Protein 6KUA (pdb70)

Foldseek 3Di:
DQQEEEEAAAQWQLADPPPHVNYLYPFSVQLVVVVLVVVVVCVVVLAAYEYEFEPPVRRQHDDVVSVVCVVCVVPPRYYYWYDHALASPPPTCVVVVSVVSNHQEYEYAYDDLQTSVLNNLVVSLVVRHAYEYELSRHHYSDPVSSVVSLVCCVPVSVHHYHD/DPQEEEEAAAQFQQVAVSVVLVVVVVVVVVVCVVPLAAYEYEFECCDPPDRRRAHDDPVSVVCVVCVVPPRYYYWYDHALASPPPTCVVVVSVVRRHQEYEYAYDDLQTSVLNNLVVSLVSRHAYEYELSGHHYPDDVSSVVSLVCCCPPSVHHHHPDD/DAQEEEEAAAQACQADPPPHVHYVLVQLVVVVVVVVVVCVVVLRAYEYEHEDCAHDDPVRVVCVVCVPPPRYYYWYDHALASPPPTCVVVVCVVVVHQAYEYAYDDLQTSSLNNLVVSLVVRHAYEYELSRHHHPPPVSSVVSLVCCVPVSVHHYD/DAQEEEEAAAQACVQDPPCLQPCVVQQVVVVVVVVVVCVVVLRAYEYEHEDVAHDDPVNVVCVVCVPPPRYYYWYDHALASPPPTCVVVVCVVVVHQEYEYAYDDLQTSVQNNLVVSLVVRHAYEYDLSRHHGPPVVSSVVSVCCCVPPSVHHD/DPLEEEEAAAQWCLVVCVSCQLVVVVLVVVVVCVVVLAAYEYEWEDVCDPPDRRGAHDDVVSVVCVVCVVPPRYYYWYDHALASVPPTCVVVVSVVVNHQEYEYAYDDLQTSVLNNLVVSLVVRHAYEYELSRHHYPDPVSSVVSLVCCVPPSVHHYHDDD/DLQEEEEAAAQFQCCEPDVRLYDFSVQLVVVVVVVVVVCVVVLAAYEYEHEDVPRRQHDDPVNVVCVVCVPPPRYYYWYDHALASPPPTCVVVVSVVSNHQEYEYAYDDLQTSVQNNLVVSLVVRHAYEYELSRHHGSDVVSSVVRLVCCVPPSVHHYHD/DAAEEEEAEAQACVPDPPPFAPCVVVLVVVVVVVVVVCVVVLRAYEYEHEPVQHDDVVNVVCVVCVPPPRYYYWYDHALASPPPTCVVVVCVVVVHQEYEYAYDDLQTSVQNNLVVSLVSRHAYEYELSRHHTSPVVSSVVSLVCCVPPSVHHHHPPD/DAQEEEEAAAQFQLADPPPHVNYQYPQQVQLVVVVVVVVVVCVVVLRAYEYEWADVPRRRAHDDVVNVVCVVCVPPPRYYYWYDHALASPPPTCVVVVCVVVVHQAYEYAYDDLQTSVLNNLVVSLVVRHAYEYELSRHHGSPVVSSVVSLCCCVPPSVHHHHD

Secondary structure (DSSP, 8-state):
--SEEEEEE--BHHHHSTT-TT--HHHHHTTHHHHHHHHHHHHHTT-EEEEEEE---TTSBPHHHHHHHHHHTTSTTEEEEEESSSSTTTTSSHHHHHHHTT--EEEEEEE-TTTHHHHHHHHHHHTT-EEE--GGGEE-S-HHHHHHHHHHHHHTT--B---/--SEEEEEE--BTTT--TGGGHHHHHHHHHHHHTTT-EEEEEEE---TTSGGGSBPHHHHHHHHHHTTSTTEEEEEESSSSTTTTSSHHHHHHHTT--EEEEEEE-TTTHHHHHHHHHHHTT-EEE--GGGEE-SSHHHHHHHHHHHHHTS--B--S--/---EEEEEE--BHHHHSTT-TT---GGGHHHHHHHHHHHHHTT-EEEEEEE---B-HHHHHHHHHHTTSTTEEEEEESSSSTTTTSSHHHHHHHTT--EEEEEEE-TTTHHHHHHHHHHHTT-EEE--GGGEE-S-HHHHHHHHHHHHHTS--B--/---EEEEEE--BHHHHS----GGGGGGHHHHHHHHHHHHHTT-EEEEEEE---B-HHHHHHHHHHTTSTTEEEEEESSSSTTTTSSHHHHHHHTT--EEEEEEE-TTTHHHHHHHHHHHTT-EEE--GGGEE-S-HHHHHHHHHHHHHTS--B-/--SEEEEEE--BTTT---TTTTHHHHHHHHHHHHHTT-EEEEEEE----TTSGGGSBPHHHHHHHHHHTTSTTEEEEEESSSSTTTTSSHHHHHHHTT--EEEEEEE-IIIIIHHHHHHHHHTT-EEE--GGGEE-S-HHHHHHHHHHHHHTT--B--S--/--SEEEEEE--BHHHHS-----HHHHTTHHHHHHHHHHHHHTT-EEEEEEE---TTSBPHHHHHHHHHHTTSTTEEEEEESSSSTTTTSSHHHHHHHTT--EEEEEEE-TTTHHHHHHHHHHHTT-EEE--GGGEE-S-HHHHHHHHHHHHHTS--B---/---EEEEEE--BHHHH---TTGGGGGGHHHHHHHHHHHHHTT-EEEEEEE---B-HHHHHHHHHHTTSTTEEEEEESSSSTTTTSSHHHHHHHTT--EEEEEEE-TTTHHHHHHHHHHHTT-EEE--GGGEE-S-HHHHHHHHHHHHHTS--B--S--/---EEEEEES-BHHHHSTT-TT---HHHHTTHHHHHHHHHHHHHTT-EEEEEEE---GGGSBPHHHHHHHHHHTTSTTEEEEEESSSSTTTTSSHHHHHHHTT--EEEEEEE-TTTHHHHHHHHHHHTT-EEE--GGGEE-S-HHHHHHHHHHHHHTS--B---

B-factor: mean 31.93, std 12.81, range [12.5, 116.97]

Solvent-accessible surface area: 54686 Å² total; per-residue (Å²): 154,108,93,25,0,0,0,0,0,1,0,2,98,22,45,0,7,105,124,10,152,139,51,8,15,149,50,0,44,88,10,25,94,46,0,29,59,44,0,72,48,1,33,171,138,98,9,36,0,0,0,0,4,19,91,162,132,15,125,116,21,40,34,90,0,7,136,32,32,102,104,10,108,104,51,112,4,12,26,87,12,77,0,44,45,52,4,0,18,41,21,10,29,0,24,9,28,0,36,92,75,74,6,62,43,0,20,0,0,0,1,10,0,6,26,6,0,0,1,0,0,7,22,0,52,10,36,48,10,124,10,20,0,12,17,116,0,3,5,9,132,36,109,138,0,27,106,29,0,16,46,8,0,124,103,15,7,69,7,109,23,122,168,195,111,91,31,0,0,0,0,0,1,0,0,130,82,102,34,113,14,107,125,11,26,95,31,0,27,55,34,0,70,48,1,44,178,139,107,26,30,0,0,0,0,0,22,84,39,126,90,144,60,64,10,30,95,16,50,34,118,0,8,156,26,32,108,106,5,110,105,64,107,2,14,25,73,12,70,1,57,46,55,6,0,19,39,21,11,29,0,24,12,32,0,65,92,77,71,15,70,48,0,16,0,0,0,6,27,0,7,27,8,0,0,1,0,0,8,20,0,54,10,38,54,18,137,11,10,0,2,20,67,0,3,4,10,154,58,126,146,0,40,102,20,0,25,47,9,0,129,118,14,7,65,10,107,26,47,134,149,119,212,80,92,56,0,0,0,1,0,1,0,13,107,60,54,1,6,115,120,13,156,142,67,76,5,25,72,12,13,80,50,0,27,56,49,0,70,49,0,38,172,130,138,33,40,0,0,0,0,12,32,107,203,170,20,39,36,100,0,10,158,34,32,89,106,9,108,100,64,119,10,13,29,90,11,76,0,41,48,56,6,0,19,40,20,12,30,0,25,12,34,0,36,96,77,78,11,52,34,0,14,0,0,0,5,30,0,7,46,4,0,0,1,0,0,7,22,0,52,10,37,52,10,132,2,11,0,3,36,117,0,3,6,6,167,67,105,73,0,21,103,15,0,25,49,9,0,133,115,14,6,57,11,83,42,114,205,94,93,52,0,0,0,1,0,1,0,11,94,107,65,0,10,119,152,72,1,65,32,0,59,121,12,28,89,50,0,27,55,53,0,71,46,0,39,171,131,145,32,38,0,0,0,0,12,37,104,194,142,18,42,30,110,0,12,152,32,32,96,104,8,102,101,63,123,11,12,30,86,11,71,1,30,44,58,6,0,19,37,21,11,28,0,27,8,31,0,56,96,76,80,16,59,39,0,14,0,0,0,0,2,0,6,33,4,0,0,1,0,0,8,22,0,54,10,36,55,14,144,6,25,0,22,50,125,0,3,7,6,155,64,103,128,0,23,94,9,0,24,44,8,0,123,111,13,7,58,7,124,77,127,99,102,10,0,0,0,0,0,0,0,0,112,78,89,3,106,106,12,89,130,11,22,92,28,0,28,56,41,0,73,43,1,36,169,114,135,25,38,0,0,0,0,0,5,52,105,26,99,66,141,66,72,12,32,97,12,52,36,110,0,8,132,26,28,90,93,10,106,102,62,120,8,12,29,76,11,68,0,46,45,54,6,0,18,38,21,11,27,0,24,14,35,0,40,98,79,73,12,68,56,0,17,0,0,0,6,21,0,5,27,6,0,0,2,0,0,7,21,0,53,11,35,47,10,139,10,26,0,10,20,60,0,3,4,10,154,41,132,124,0,41,99,21,0,26,44,10,0,116,109,14,7,69,6,107,24,83,62,69,121,148,95,83,29,0,0,0,1,0,0,0,2,85,82,68,0,5,124,128,100,9,14,146,49,0,44,104,10,27,87,48,0,28,56,48,0,72,46,1,33,171,134,100,7,35,0,0,1,0,2,17,68,198,129,22,89,87,19,38,31,105,0,11,159,33,31,100,109,6,102,101,53,116,5,12,30,76,12,71,0,39,41,55,6,0,19,40,21,11,30,0,24,10,29,0,37,92,73,71,4,61,48,0,19,0,0,0,0,6,0,8,29,4,0,0,2,0,0,8,21,0,51,10,36,48,10,131,9,16,0,13,14,101,0,3,7,6,119,59,104,105,0,25,82,23,0,13,45,9,0,125,106,15,7,68,8,102,21,114,156,208,81,96,58,0,0,0,0,0,0,0,5,137,106,65,0,12,164,98,50,0,56,27,0,54,125,13,27,92,30,0,28,54,34,0,71,46,0,41,170,135,146,32,40,0,0,0,0,18,20,115,186,159,14,41,34,105,0,10,160,31,24,88,103,10,100,99,64,121,9,12,30,90,13,78,0,32,46,56,6,0,19,38,21,11,26,0,26,11,31,0,55,97,79,82,12,60,28,0,17,0,0,0,1,10,0,6,29,9,0,0,1,0,0,7,21,0,54,9,37,56,15,131,5,19,0,5,13,64,0,3,8,1,141,62,99,141,0,29,109,8,0,16,41,8,0,122,116,14,7,62,8,113,18,99,126,153,74,210,86,93,54,0,0,0,0,0,1,0,6,89,31,44,0,5,105,125,9,144,128,42,4,19,122,52,0,41,115,13,27,89,50,0,25,58,50,0,72,50,0,38,171,131,140,35,36,0,0,0,0,2,27,87,185,140,94,8,65,109,21,39,34,107,0,9,159,23,31,87,108,9,107,101,64,118,10,12,30,77,13,68,3,43,48,56,7,0,19,39,20,10,29,0,25,12,32,0,57,100,74,76,15,56,37,0,14,0,0,0,1,15,0,5,32,9,0,0,1,0,0,7,20,0,53,10,41,60,17,146,8,8,0,6,16,96,0,3,5,4,116,56,111,77,0,24,100,18,0,24,46,8,0,115,110,16,7,66,7,100,22,100,146

Radius of gyration: 43.65 Å; Cα contacts (8 Å, |Δi|>4): 2834; chains: 8; bounding box: 116×114×94 Å

CATH classification: 3.40.50.850

Nearest PDB structures (foldseek):
  6kua-assembly2_F  TM=1.006E+00  e=4.773E-37  Staphylococcus aureus
  6kua-assembly1_A  TM=1.004E+00  e=2.449E-33  Staphylococcus aureus
  6kua-assembly2_H  TM=9.954E-01  e=3.326E-32  Staphylococcus aureus
  6kua-assembly2_G  TM=9.859E-01  e=3.715E-31  Staphylococcus aureus
  6kua-assembly2_E  TM=9.691E-01  e=1.897E-30  Staphylococcus aureus

Structure (mmCIF, N/CA/C/O backbone):
data_6KUA
#
_entry.id   6KUA
#
_cell.length_a   89.019
_cell.length_b   89.019
_cell.length_c   210.694
_cell.angle_alpha   90.000
_cell.angle_beta   90.000
_cell.angle_gamma   90.000
#
_symmetry.space_group_name_H-M   'P 41'
#
loop_
_entity.id
_entity.type
_entity.pdbx_description
1 polymer 'Cysteine hydrolase'
2 non-polymer 'ZINC ION'
3 water water
#
loop_
_atom_site.group_PDB
_atom_site.id
_atom_site.type_symbol
_atom_site.label_atom_id
_atom_site.label_alt_id
_atom_site.label_comp_id
_atom_site.label_asym_id
_atom_site.label_entity_id
_atom_site.label_seq_id
_atom_site.pdbx_PDB_ins_code
_atom_site.Cartn_x
_atom_site.Cartn_y
_atom_site.Cartn_z
_atom_site.occupancy
_atom_site.B_iso_or_equiv
_atom_site.auth_seq_id
_atom_site.auth_comp_id
_atom_site.auth_asym_id
_atom_site.auth_atom_id
_atom_site.pdbx_PDB_model_num
ATOM 1 N N . MET A 1 1 ? -37.64411 64.84667 32.63979 1.000 53.37620 1 MET A N 1
ATOM 2 C CA . MET A 1 1 ? -37.49420 63.40034 32.75215 1.000 48.73041 1 MET A CA 1
ATOM 3 C C . MET A 1 1 ? -36.27795 62.91913 31.96689 1.000 44.73747 1 MET A C 1
ATOM 4 O O . MET A 1 1 ? -35.76518 63.63508 31.10160 1.000 51.09366 1 MET A O 1
ATOM 9 N N . THR A 1 2 ? -35.81128 61.70565 32.27920 1.000 50.38351 2 THR A N 1
ATOM 10 C CA . THR A 1 2 ? -34.60849 61.13041 31.67698 1.000 45.93579 2 THR A CA 1
ATOM 11 C C . THR A 1 2 ? -34.91165 60.01836 30.68360 1.000 43.74686 2 THR A C 1
ATOM 12 O O . THR A 1 2 ? -34.04504 59.66501 29.87664 1.000 45.54977 2 THR A O 1
ATOM 16 N N . HIS A 1 3 ? -36.11326 59.46566 30.73133 1.000 34.35107 3 HIS A N 1
ATOM 17 C CA . HIS A 1 3 ? -36.54378 58.37816 29.86855 1.000 30.19713 3 HIS A CA 1
ATOM 18 C C . HIS A 1 3 ? -37.54863 58.89178 28.84613 1.000 23.77293 3 HIS A C 1
ATOM 19 O O . HIS A 1 3 ? -38.58529 58.27253 28.62111 1.000 20.10109 3 HIS A O 1
ATOM 26 N N . ARG A 1 4 ? -37.26568 60.05990 28.25929 1.000 20.51762 4 ARG A N 1
ATOM 27 C CA . ARG A 1 4 ? -38.20549 60.76143 27.39791 1.000 24.45055 4 ARG A CA 1
ATOM 28 C C . ARG A 1 4 ? -37.55960 61.07209 26.05100 1.000 26.40925 4 ARG A C 1
ATOM 29 O O . ARG A 1 4 ? -36.33911 61.21011 25.93719 1.000 24.13454 4 ARG A O 1
ATOM 37 N N . ALA A 1 5 ? -38.39305 61.16232 25.01978 1.000 22.50102 5 ALA A N 1
ATOM 38 C CA . ALA A 1 5 ? -37.91902 61.51454 23.69173 1.000 18.97366 5 ALA A CA 1
ATOM 39 C C . ALA A 1 5 ? -38.93210 62.44633 23.05797 1.000 21.41760 5 ALA A C 1
ATOM 40 O O . ALA A 1 5 ? -40.12833 62.39664 23.36511 1.000 18.08992 5 ALA A O 1
ATOM 42 N N . LEU A 1 6 ? -38.42794 63.32711 22.20636 1.000 17.67555 6 LEU A N 1
ATOM 43 C CA . LEU A 1 6 ? -39.25684 64.25262 21.46177 1.000 19.07755 6 LEU A CA 1
ATOM 44 C C . LEU A 1 6 ? -39.39189 63.73342 20.03792 1.000 18.98301 6 LEU A C 1
ATOM 45 O O . LEU A 1 6 ? -38.38784 63.41784 19.39191 1.000 21.61988 6 LEU A O 1
ATOM 50 N N . LEU A 1 7 ? -40.62077 63.62681 19.55501 1.000 21.49884 7 LEU A N 1
ATOM 51 C CA . LEU A 1 7 ? -40.88124 63.21782 18.17793 1.000 20.72649 7 LEU A CA 1
ATOM 52 C C . LEU A 1 7 ? -41.40654 64.42529 17.41639 1.000 17.50144 7 LEU A C 1
ATOM 53 O O . LEU A 1 7 ? -42.48432 64.93985 17.74069 1.000 18.57662 7 LEU A O 1
ATOM 58 N N . VAL A 1 8 ? -40.65181 64.86794 16.41229 1.000 19.46714 8 VAL A N 1
ATOM 59 C CA . VAL A 1 8 ? -41.02423 66.01070 15.57820 1.000 23.05662 8 VAL A CA 1
ATOM 60 C C . VAL A 1 8 ? -41.51159 65.46604 14.24393 1.000 21.17255 8 VAL A C 1
ATOM 61 O O . VAL A 1 8 ? -40.71318 65.01082 13.41675 1.000 20.54699 8 VAL A O 1
ATOM 65 N N . VAL A 1 9 ? -42.82318 65.51538 14.03423 1.000 22.66297 9 VAL A N 1
ATOM 66 C CA . VAL A 1 9 ? -43.47159 64.83019 12.91787 1.000 22.31864 9 VAL A CA 1
ATOM 67 C C . VAL A 1 9 ? -43.69535 65.80664 11.76535 1.000 26.16693 9 VAL A C 1
ATOM 68 O O . VAL A 1 9 ? -44.40043 66.81451 11.91419 1.000 24.61340 9 VAL A O 1
ATOM 72 N N . ASP A 1 10 ? -43.06067 65.50358 10.62678 1.000 23.95746 10 ASP A N 1
ATOM 73 C CA . ASP A 1 10 ? -43.35380 66.09372 9.31135 1.000 34.20769 10 ASP A CA 1
ATOM 74 C C . ASP A 1 10 ? -43.38396 67.62132 9.30769 1.000 33.55368 10 ASP A C 1
ATOM 75 O O . ASP A 1 10 ? -44.24061 68.24281 8.66926 1.000 32.11403 10 ASP A O 1
ATOM 80 N N . TYR A 1 11 ? -42.41656 68.24349 9.97936 1.000 32.29123 11 TYR A N 1
ATOM 81 C CA . TYR A 1 11 ? -42.36245 69.70610 10.01597 1.000 30.08671 11 TYR A CA 1
ATOM 82 C C . TYR A 1 11 ? -41.51461 70.24677 8.86261 1.000 33.64632 11 TYR A C 1
ATOM 83 O O . TYR A 1 11 ? -40.50301 70.91823 9.05269 1.000 33.81627 11 TYR A O 1
ATOM 92 N N . SER A 1 12 ? -41.95712 69.94249 7.64883 1.000 37.09116 12 SER A N 1
ATOM 93 C CA . SER A 1 12 ? -41.21703 70.24518 6.43411 1.000 42.32839 12 SER A CA 1
ATOM 94 C C . SER A 1 12 ? -41.79751 71.45631 5.71618 1.000 43.18222 12 SER A C 1
ATOM 95 O O . SER A 1 12 ? -42.95379 71.84101 5.92083 1.000 39.86019 12 SER A O 1
ATOM 98 N N . TYR A 1 13 ? -40.96390 72.04056 4.84866 1.000 41.53462 13 TYR A N 1
ATOM 99 C CA . TYR A 1 13 ? -41.37663 73.17935 4.03084 1.000 47.66026 13 TYR A CA 1
ATOM 100 C C . TYR A 1 13 ? -42.65140 72.87426 3.24040 1.000 49.45364 13 TYR A C 1
ATOM 101 O O . TYR A 1 13 ? -43.56588 73.70465 3.17878 1.000 48.77262 13 TYR A O 1
ATOM 110 N N . ASP A 1 14 ? -42.74137 71.67870 2.64832 1.000 51.52244 14 ASP A N 1
ATOM 111 C CA . ASP A 1 14 ? -43.89766 71.34375 1.81775 1.000 52.69456 14 ASP A CA 1
ATOM 112 C C . ASP A 1 14 ? -45.19673 71.32666 2.61306 1.000 54.39060 14 ASP A C 1
ATOM 113 O O . ASP A 1 14 ? -46.26318 71.59740 2.04937 1.000 55.95754 14 ASP A O 1
ATOM 118 N N . PHE A 1 15 ? -45.13637 71.00966 3.91412 1.000 48.71506 15 PHE A N 1
ATOM 119 C CA . PHE A 1 15 ? -46.33427 70.97717 4.74314 1.000 48.96318 15 PHE A CA 1
ATOM 120 C C . PHE A 1 15 ? -46.61800 72.29577 5.44590 1.000 48.23931 15 PHE A C 1
ATOM 121 O O . PHE A 1 15 ? -47.77112 72.53976 5.81724 1.000 50.80223 15 PHE A O 1
ATOM 129 N N . ILE A 1 16 ? -45.60873 73.13856 5.65952 1.000 44.91277 16 ILE A N 1
ATOM 130 C CA . ILE A 1 16 ? -45.73203 74.29891 6.53482 1.000 44.77408 16 ILE A CA 1
ATOM 131 C C . ILE A 1 16 ? -45.78043 75.60751 5.75176 1.000 51.76743 16 ILE A C 1
ATOM 132 O O . ILE A 1 16 ? -46.51074 76.52984 6.12768 1.000 49.18535 16 ILE A O 1
ATOM 137 N N . ALA A 1 17 ? -45.01370 75.70955 4.66677 1.000 51.48747 17 ALA A N 1
ATOM 138 C CA . ALA A 1 17 ? -44.82176 76.98224 3.98262 1.000 57.23396 17 ALA A CA 1
ATOM 139 C C . ALA A 1 17 ? -46.01959 77.33063 3.10551 1.000 60.43471 17 ALA A C 1
ATOM 140 O O . ALA A 1 17 ? -46.69147 76.45176 2.56045 1.000 57.88328 17 ALA A O 1
ATOM 142 N N . ASP A 1 18 ? -46.26879 78.63949 2.96221 1.000 65.39979 18 ASP A N 1
ATOM 143 C CA . ASP A 1 18 ? -47.39337 79.11423 2.15256 1.000 66.24795 18 ASP A CA 1
ATOM 144 C C . ASP A 1 18 ? -47.30224 78.61884 0.71221 1.000 63.11355 18 ASP A C 1
ATOM 145 O O . ASP A 1 18 ? -48.30953 78.20882 0.12198 1.000 65.44211 18 ASP A O 1
ATOM 150 N N . ASP A 1 19 ? -46.10860 78.65645 0.12208 1.000 63.01794 19 ASP A N 1
ATOM 151 C CA . ASP A 1 19 ? -45.90680 78.09653 -1.20821 1.000 73.26772 19 ASP A CA 1
ATOM 152 C C . ASP A 1 19 ? -45.49312 76.63109 -1.16275 1.000 70.90746 19 ASP A C 1
ATOM 153 O O . ASP A 1 19 ? -44.78554 76.15720 -2.06357 1.000 71.95517 19 ASP A O 1
ATOM 158 N N . GLY A 1 20 ? -45.91949 75.90357 -0.12917 1.000 71.25097 20 GLY A N 1
ATOM 159 C CA . GLY A 1 20 ? -45.66869 74.47843 -0.07007 1.000 67.29839 20 GLY A CA 1
ATOM 160 C C . GLY A 1 20 ? -46.71844 73.68846 -0.82927 1.000 68.54590 20 GLY A C 1
ATOM 161 O O . GLY A 1 20 ? -47.86917 74.10437 -0.96510 1.000 71.07776 20 GLY A O 1
ATOM 162 N N . LEU A 1 21 ? -46.30141 72.52385 -1.32924 1.000 66.25408 21 LEU A N 1
ATOM 163 C CA . LEU A 1 21 ? -47.16078 71.68699 -2.15963 1.000 69.27983 21 LEU A CA 1
ATOM 164 C C . LEU A 1 21 ? -48.44586 71.32112 -1.41949 1.000 72.15266 21 LEU A C 1
ATOM 165 O O . LEU A 1 21 ? -49.52864 71.80872 -1.76419 1.000 74.59153 21 LEU A O 1
ATOM 170 N N . LEU A 1 22 ? -48.33956 70.48787 -0.39102 1.000 67.13590 22 LEU A N 1
ATOM 171 C CA . LEU A 1 22 ? -49.48465 70.09673 0.42520 1.000 67.47842 22 LEU A CA 1
ATOM 172 C C . LEU A 1 22 ? -49.40733 70.82033 1.76689 1.000 67.96179 22 LEU A C 1
ATOM 173 O O . LEU A 1 22 ? -49.14720 70.21636 2.81387 1.000 64.71481 22 LEU A O 1
ATOM 178 N N . THR A 1 23 ? -49.65625 72.13025 1.73552 1.000 67.95091 23 THR A N 1
ATOM 179 C CA . THR A 1 23 ? -49.30116 72.97658 2.86804 1.000 66.11702 23 THR A CA 1
ATOM 180 C C . THR A 1 23 ? -50.38659 72.98361 3.94675 1.000 65.13294 23 THR A C 1
ATOM 181 O O . THR A 1 23 ? -51.52620 72.55684 3.74067 1.000 70.18208 23 THR A O 1
ATOM 185 N N . CYS A 1 24 ? -49.99420 73.48175 5.12300 1.000 64.20345 24 CYS A N 1
ATOM 186 C CA . CYS A 1 24 ? -50.89343 73.75978 6.23370 1.000 64.88060 24 CYS A CA 1
ATOM 187 C C . CYS A 1 24 ? -50.97272 75.24103 6.56194 1.000 67.19871 24 CYS A C 1
ATOM 188 O O . CYS A 1 24 ? -51.67139 75.60833 7.51248 1.000 65.94109 24 CYS A O 1
ATOM 191 N N . GLY A 1 25 ? -50.25846 76.09049 5.83005 1.000 64.15104 25 GLY A N 1
ATOM 192 C CA . GLY A 1 25 ? -50.32561 77.52609 5.99198 1.000 62.74231 25 GLY A CA 1
ATOM 193 C C . GLY A 1 25 ? -50.09528 77.97503 7.42136 1.000 60.85982 25 GLY A C 1
ATOM 194 O O . GLY A 1 25 ? -49.37293 77.33978 8.20649 1.000 57.26970 25 GLY A O 1
ATOM 195 N N . LYS A 1 26 ? -50.76007 79.08215 7.77287 1.000 60.13188 26 LYS A N 1
ATOM 196 C CA . LYS A 1 26 ? -50.50076 79.80130 9.02170 1.000 57.47204 26 LYS A CA 1
ATOM 197 C C . LYS A 1 26 ? -50.47725 78.92155 10.26923 1.000 58.28459 26 LYS A C 1
ATOM 198 O O . LYS A 1 26 ? -49.57138 79.10838 11.09863 1.000 56.42966 26 LYS A O 1
ATOM 204 N N . PRO A 1 27 ? -51.41581 77.98104 10.48808 1.000 60.37346 27 PRO A N 1
ATOM 205 C CA . PRO A 1 27 ? -51.38923 77.23464 11.76510 1.000 50.49681 27 PRO A CA 1
ATOM 206 C C . PRO A 1 27 ? -50.09543 76.47091 12.00364 1.000 43.71024 27 PRO A C 1
ATOM 207 O O . PRO A 1 27 ? -49.51231 76.59250 13.08797 1.000 43.10373 27 PRO A O 1
ATOM 211 N N . GLY A 1 28 ? -49.61514 75.70302 11.01806 1.000 43.40558 28 GLY A N 1
ATOM 212 C CA . GLY A 1 28 ? -48.33832 75.02255 11.17812 1.000 40.43503 28 GLY A CA 1
ATOM 213 C C . GLY A 1 28 ? -47.17150 75.97235 11.39115 1.000 41.22114 28 GLY A C 1
ATOM 214 O O . GLY A 1 28 ? -46.18192 75.61469 12.03711 1.000 31.75062 28 GLY A O 1
ATOM 215 N N . GLN A 1 29 ? -47.26284 77.18603 10.83792 1.000 42.31642 29 GLN A N 1
ATOM 216 C CA . GLN A 1 29 ? -46.24205 78.20013 11.06558 1.000 38.44073 29 GLN A CA 1
ATOM 217 C C . GLN A 1 29 ? -46.32589 78.76736 12.47540 1.000 41.95905 29 GLN A C 1
ATOM 218 O O . GLN A 1 29 ? -45.30759 79.19406 13.03061 1.000 46.23793 29 GLN A O 1
ATOM 224 N N . ASN A 1 30 ? -47.51813 78.77533 13.07379 1.000 39.39741 30 ASN A N 1
ATOM 225 C CA . ASN A 1 30 ? -47.68170 79.33844 14.40972 1.000 43.79331 30 ASN A CA 1
ATOM 226 C C . ASN A 1 30 ? -47.13765 78.44394 15.51757 1.000 38.66993 30 ASN A C 1
ATOM 227 O O . ASN A 1 30 ? -47.10775 78.87959 16.66881 1.000 41.34327 30 ASN A O 1
ATOM 232 N N . ILE A 1 31 ? -46.71798 77.21275 15.21633 1.000 35.34082 31 ILE A N 1
ATOM 233 C CA . ILE A 1 31 ? -46.15105 76.34010 16.24138 1.000 38.44391 31 ILE A CA 1
ATOM 234 C C . ILE A 1 31 ? -44.62597 76.30315 16.19194 1.000 33.39505 31 ILE A C 1
ATOM 235 O O . ILE A 1 31 ? -43.99754 75.66757 17.05349 1.000 32.87217 31 ILE A O 1
ATOM 240 N N . GLU A 1 32 ? -44.01897 76.98572 15.21512 1.000 32.41567 32 GLU A N 1
ATOM 241 C CA . GLU A 1 32 ? -42.57166 76.97399 15.02161 1.000 34.10553 32 GLU A CA 1
ATOM 242 C C . GLU A 1 32 ? -41.82367 77.35622 16.29801 1.000 36.52932 32 GLU A C 1
ATOM 243 O O . GLU A 1 32 ? -40.89079 76.66216 16.72379 1.000 35.72882 32 GLU A O 1
ATOM 249 N N . ASP A 1 33 ? -42.23081 78.45083 16.93703 1.000 35.45252 33 ASP A N 1
ATOM 250 C CA . ASP A 1 33 ? -41.51839 78.90322 18.12762 1.000 36.24051 33 ASP A CA 1
ATOM 251 C C . ASP A 1 33 ? -41.60430 77.87407 19.25001 1.000 36.95813 33 ASP A C 1
ATOM 252 O O . ASP A 1 33 ? -40.63139 77.66910 19.98446 1.000 32.82060 33 ASP A O 1
ATOM 257 N N . PHE A 1 34 ? -42.75921 77.21470 19.39853 1.000 32.23656 34 PHE A N 1
ATOM 258 C CA . PHE A 1 34 ? -42.91334 76.23403 20.47006 1.000 30.80954 34 PHE A CA 1
ATOM 259 C C . PHE A 1 34 ? -42.07454 74.98592 20.21032 1.000 26.56992 34 PHE A C 1
ATOM 260 O O . PHE A 1 34 ? -41.48609 74.41835 21.13715 1.000 27.87218 34 PHE A O 1
ATOM 268 N N . ILE A 1 35 ? -42.01508 74.54059 18.96254 1.000 28.74046 35 ILE A N 1
ATOM 269 C CA . ILE A 1 35 ? -41.21949 73.36140 18.63612 1.000 30.08377 35 ILE A CA 1
ATOM 270 C C . ILE A 1 35 ? -39.73543 73.63258 18.87545 1.000 31.26114 35 ILE A C 1
ATOM 271 O O . ILE A 1 35 ? -39.02726 72.80485 19.46752 1.000 29.31128 35 ILE A O 1
ATOM 276 N N . VAL A 1 36 ? -39.25039 74.80199 18.43421 1.000 32.88056 36 VAL A N 1
ATOM 277 C CA . VAL A 1 36 ? -37.85688 75.19216 18.64799 1.000 30.82274 36 VAL A CA 1
ATOM 278 C C . VAL A 1 36 ? -37.52189 75.14812 20.12913 1.000 31.83809 36 VAL A C 1
ATOM 279 O O . VAL A 1 36 ? -36.46287 74.64991 20.53352 1.000 31.86345 36 VAL A O 1
ATOM 283 N N . SER A 1 37 ? -38.43222 75.62936 20.96948 1.000 30.63844 37 SER A N 1
ATOM 284 C CA . SER A 1 37 ? -38.16230 75.59310 22.39234 1.000 28.64728 37 SER A CA 1
ATOM 285 C C . SER A 1 37 ? -38.29444 74.19170 22.98303 1.000 33.00057 37 SER A C 1
ATOM 286 O O . SER A 1 37 ? -37.67690 73.91679 24.01658 1.000 28.01727 37 SER A O 1
ATOM 289 N N . ARG A 1 38 ? -39.06690 73.29176 22.36801 1.000 30.55792 38 ARG A N 1
ATOM 290 C CA . ARG A 1 38 ? -39.07937 71.92258 22.88438 1.000 32.07022 38 ARG A CA 1
ATOM 291 C C . ARG A 1 38 ? -37.77654 71.21508 22.54253 1.000 25.78777 38 ARG A C 1
ATOM 292 O O . ARG A 1 38 ? -37.24097 70.45500 23.35695 1.000 30.61959 38 ARG A O 1
ATOM 300 N N . ILE A 1 39 ? -37.25218 71.46472 21.34295 1.000 28.01317 39 ILE A N 1
ATOM 301 C CA . ILE A 1 39 ? -35.98327 70.87040 20.93293 1.000 28.57766 39 ILE A CA 1
ATOM 302 C C . ILE A 1 39 ? -34.86951 71.32253 21.86791 1.000 30.42338 39 ILE A C 1
ATOM 303 O O . ILE A 1 39 ? -34.06527 70.51281 22.34459 1.000 30.84755 39 ILE A O 1
ATOM 308 N N . ASN A 1 40 ? -34.82535 72.62271 22.16882 1.000 33.39737 40 ASN A N 1
ATOM 309 C CA . ASN A 1 40 ? -33.80019 73.13002 23.07374 1.000 31.15461 40 ASN A CA 1
ATOM 310 C C . ASN A 1 40 ? -33.94725 72.52748 24.45977 1.000 33.29060 40 ASN A C 1
ATOM 311 O O . ASN A 1 40 ? -32.94676 72.21734 25.11553 1.000 33.68657 40 ASN A O 1
ATOM 316 N N . ASP A 1 41 ? -35.18588 72.34998 24.92434 1.000 31.82712 41 ASP A N 1
ATOM 317 C CA . ASP A 1 41 ? -35.40384 71.72854 26.22834 1.000 32.47919 41 ASP A CA 1
ATOM 318 C C . ASP A 1 41 ? -34.79164 70.33235 26.28150 1.000 28.74448 41 ASP A C 1
ATOM 319 O O . ASP A 1 41 ? -33.98354 70.02262 27.16151 1.000 28.61223 41 ASP A O 1
ATOM 324 N N . PHE A 1 42 ? -35.18329 69.46907 25.34601 1.000 28.99192 42 PHE A N 1
ATOM 325 C CA . PHE A 1 42 ? -34.63722 68.11586 25.30230 1.000 27.40528 42 PHE A CA 1
ATOM 326 C C . PHE A 1 42 ? -33.12604 68.12972 25.11934 1.000 26.79670 42 PHE A C 1
ATOM 327 O O . PHE A 1 42 ? -32.41361 67.35834 25.76527 1.000 27.47857 42 PHE A O 1
ATOM 335 N N . ASN A 1 43 ? -32.62283 68.98758 24.22577 1.000 28.02201 43 ASN A N 1
ATOM 336 C CA . ASN A 1 43 ? -31.18910 69.03353 23.95854 1.000 27.44388 43 ASN A CA 1
ATOM 337 C C . ASN A 1 43 ? -30.41224 69.42419 25.20790 1.000 34.07020 43 ASN A C 1
ATOM 338 O O . ASN A 1 43 ? -29.36959 68.82961 25.50975 1.000 30.25891 43 ASN A O 1
ATOM 343 N N . TYR A 1 44 ? -30.93413 70.39267 25.96747 1.000 31.76066 44 TYR A N 1
ATOM 344 C CA . TYR A 1 44 ? -30.31911 70.79029 27.23087 1.000 29.72042 44 TYR A CA 1
ATOM 345 C C . TYR A 1 44 ? -29.96026 69.58334 28.08437 1.000 35.56808 44 TYR A C 1
ATOM 346 O O . TYR A 1 44 ? -28.84506 69.48900 28.61094 1.000 34.20587 44 TYR A O 1
ATOM 355 N N . TYR A 1 45 ? -30.89448 68.64659 28.23360 1.000 31.76206 45 TYR A N 1
ATOM 356 C CA . TYR A 1 45 ? -30.66581 67.46026 29.05149 1.000 33.07630 45 TYR A CA 1
ATOM 357 C C . TYR A 1 45 ? -30.03716 66.32784 28.26496 1.000 28.61005 45 TYR A C 1
ATOM 358 O O . TYR A 1 45 ? -29.87696 65.23220 28.81002 1.000 29.02553 45 TYR A O 1
ATOM 367 N N . GLN A 1 46 ? -29.69205 66.57355 27.00170 1.000 31.05106 46 GLN A N 1
ATOM 368 C CA . GLN A 1 46 ? -29.22627 65.54638 26.07591 1.000 34.67789 46 GLN A CA 1
ATOM 369 C C . GLN A 1 46 ? -30.23420 64.40589 25.95433 1.000 32.21544 46 GLN A C 1
ATOM 370 O O . GLN A 1 46 ? -29.85847 63.25406 25.75333 1.000 30.56037 46 GLN A O 1
ATOM 376 N N . ASP A 1 47 ? -31.52207 64.72082 26.09968 1.000 31.30143 47 ASP A N 1
ATOM 377 C CA . ASP A 1 47 ? -32.57615 63.78357 25.74833 1.000 26.98043 47 ASP A CA 1
ATOM 378 C C . ASP A 1 47 ? -32.64542 63.61265 24.23257 1.000 23.80394 47 ASP A C 1
ATOM 379 O O . ASP A 1 47 ? -32.13974 64.42704 23.45847 1.000 25.42026 47 ASP A O 1
ATOM 384 N N . HIS A 1 48 ? -33.28097 62.53418 23.80282 1.000 25.26107 48 HIS A N 1
ATOM 385 C CA . HIS A 1 48 ? -33.23873 62.16647 22.40242 1.000 22.18130 48 HIS A CA 1
ATOM 386 C C . HIS A 1 48 ? -34.35108 62.84939 21.62580 1.000 22.24609 48 HIS A C 1
ATOM 387 O O . HIS A 1 48 ? -35.47521 62.97967 22.11087 1.000 22.85038 48 HIS A O 1
ATOM 394 N N . ILE A 1 49 ? -34.01920 63.29756 20.41733 1.000 24.21688 49 ILE A N 1
ATOM 395 C CA . ILE A 1 49 ? -34.94218 64.00423 19.54003 1.000 19.68530 49 ILE A CA 1
ATOM 396 C C . ILE A 1 49 ? -34.94044 63.29593 18.19582 1.000 21.84735 49 ILE A C 1
ATOM 397 O O . ILE A 1 49 ? -33.87853 63.10447 17.59162 1.000 23.36793 49 ILE A O 1
ATOM 402 N N . PHE A 1 50 ? -36.12915 62.92869 17.72142 1.000 22.19574 50 PHE A N 1
ATOM 403 C CA . PHE A 1 50 ? -36.29807 62.21606 16.46094 1.000 19.67190 50 PHE A CA 1
ATOM 404 C C . PHE A 1 50 ? -37.08752 63.10998 15.51918 1.000 23.80204 50 PHE A C 1
ATOM 405 O O . PHE A 1 50 ? -38.20646 63.52351 15.84561 1.000 22.88055 50 PHE A O 1
ATOM 413 N N . PHE A 1 51 ? -36.48935 63.43757 14.37065 1.000 21.97580 51 PHE A N 1
ATOM 414 C CA . PHE A 1 51 ? -37.18311 64.13723 13.30030 1.000 23.15135 51 PHE A CA 1
ATOM 415 C C . PHE A 1 51 ? -37.69103 63.09499 12.30882 1.000 25.94736 51 PHE A C 1
ATOM 416 O O . PHE A 1 51 ? -36.89361 62.36968 11.70221 1.000 25.86008 51 PHE A O 1
ATOM 424 N N . LEU A 1 52 ? -39.01484 62.98634 12.19211 1.000 23.90434 52 LEU A N 1
ATOM 425 C CA . LEU A 1 52 ? -39.66901 61.95856 11.39037 1.000 25.21746 52 LEU A CA 1
ATOM 426 C C . LEU A 1 52 ? -40.27392 62.60809 10.15489 1.000 28.48102 52 LEU A C 1
ATOM 427 O O . LEU A 1 52 ? -41.08978 63.52713 10.27558 1.000 26.98746 52 LEU A O 1
ATOM 432 N N . MET A 1 53 ? -39.88903 62.12012 8.97174 1.000 28.95307 53 MET A N 1
ATOM 433 C CA . MET A 1 53 ? -40.18057 62.82378 7.72651 1.000 31.69156 53 MET A CA 1
ATOM 434 C C . MET A 1 53 ? -40.66454 61.88550 6.63065 1.000 29.48963 53 MET A C 1
ATOM 435 O O . MET A 1 53 ? -39.98781 60.91257 6.29424 1.000 25.17484 53 MET A O 1
ATOM 440 N N . ASP A 1 54 ? -41.83093 62.20152 6.07882 1.000 30.93651 54 ASP A N 1
ATOM 441 C CA . ASP A 1 54 ? -42.34979 61.53631 4.89236 1.000 36.86649 54 ASP A CA 1
ATOM 442 C C . ASP A 1 54 ? -41.28060 61.42180 3.81327 1.000 40.15213 54 ASP A C 1
ATOM 443 O O . ASP A 1 54 ? -40.64083 62.40938 3.44036 1.000 34.79356 54 ASP A O 1
ATOM 448 N N . LEU A 1 55 ? -41.07143 60.19890 3.34307 1.000 42.41693 55 LEU A N 1
ATOM 449 C CA . LEU A 1 55 ? -40.20784 59.93696 2.20355 1.000 46.64628 55 LEU A CA 1
ATOM 450 C C . LEU A 1 55 ? -41.07117 59.90504 0.95310 1.000 53.36035 55 LEU A C 1
ATOM 451 O O . LEU A 1 55 ? -42.14030 59.29000 0.95536 1.000 59.39430 55 LEU A O 1
ATOM 456 N N . HIS A 1 56 ? -40.62526 60.58116 -0.09958 1.000 56.40564 56 HIS A N 1
ATOM 457 C CA . HIS A 1 56 ? -41.30078 60.47849 -1.39302 1.000 55.99659 56 HIS A CA 1
ATOM 458 C C . HIS A 1 56 ? -40.33884 60.68293 -2.55789 1.000 58.62782 56 HIS A C 1
ATOM 459 O O . HIS A 1 56 ? -40.26268 59.84363 -3.45659 1.000 59.02326 56 HIS A O 1
ATOM 466 N N . SER A 1 78 ? -35.57813 69.72544 -1.50851 1.000 71.46411 78 SER A N 1
ATOM 467 C CA . SER A 1 78 ? -36.08791 71.09371 -1.53959 1.000 69.60709 78 SER A CA 1
ATOM 468 C C . SER A 1 78 ? -37.27507 71.24772 -0.58810 1.000 68.93197 78 SER A C 1
ATOM 469 O O . SER A 1 78 ? -37.17040 71.88353 0.46717 1.000 65.82197 78 SER A O 1
ATOM 472 N N . GLY A 1 79 ? -38.40830 70.65275 -0.97066 1.000 65.09967 79 GLY A N 1
ATOM 473 C CA . GLY A 1 79 ? -39.60749 70.73875 -0.15908 1.000 60.45210 79 GLY A CA 1
ATOM 474 C C . GLY A 1 79 ? -39.61476 69.84302 1.06038 1.000 59.71670 79 GLY A C 1
ATOM 475 O O . GLY A 1 79 ? -40.38673 70.09571 1.99034 1.000 53.71369 79 GLY A O 1
ATOM 476 N N . ARG A 1 80 ? -38.77877 68.80473 1.08267 1.000 58.67122 80 ARG A N 1
ATOM 477 C CA . ARG A 1 80 ? -38.71002 67.89097 2.21700 1.000 56.55296 80 ARG A CA 1
ATOM 478 C C . ARG A 1 80 ? -37.66672 68.31009 3.25178 1.000 57.47293 80 ARG A C 1
ATOM 479 O O . ARG A 1 80 ? -37.32285 67.50890 4.13027 1.000 56.07573 80 ARG A O 1
ATOM 487 N N . GLU A 1 81 ? -37.16404 69.54132 3.17127 1.000 56.22821 81 GLU A N 1
ATOM 488 C CA . GLU A 1 81 ? -36.30269 70.08414 4.20969 1.000 50.49216 81 GLU A CA 1
ATOM 489 C C . GLU A 1 81 ? -37.13954 70.59130 5.37786 1.000 46.69680 81 GLU A C 1
ATOM 490 O O . GLU A 1 81 ? -38.27938 71.03158 5.20644 1.000 48.56857 81 GLU A O 1
ATOM 496 N N . LEU A 1 82 ? -36.55478 70.54896 6.57079 1.000 39.87925 82 LEU A N 1
ATOM 497 C CA . LEU A 1 82 ? -37.26025 71.03738 7.74739 1.000 43.20694 82 LEU A CA 1
ATOM 498 C C . LEU A 1 82 ? -37.53630 72.53359 7.62116 1.000 40.41888 82 LEU A C 1
ATOM 499 O O . LEU A 1 82 ? -36.76784 73.28682 7.02289 1.000 40.77374 82 LEU A O 1
ATOM 504 N N . TYR A 1 83 ? -38.64918 72.96139 8.19376 1.000 38.29505 83 TYR A N 1
ATOM 505 C CA . TYR A 1 83 ? -39.12622 74.31946 8.00073 1.000 39.03348 83 TYR A CA 1
ATOM 506 C C . TYR A 1 83 ? -38.45058 75.29801 8.95866 1.000 39.12775 83 TYR A C 1
ATOM 507 O O . TYR A 1 83 ? -38.36213 75.04199 10.16032 1.000 37.82759 83 TYR A O 1
ATOM 516 N N . GLY A 1 84 ? -37.97610 76.41809 8.41120 1.000 42.34351 84 GLY A N 1
ATOM 517 C CA . GLY A 1 84 ? -37.77435 77.64087 9.17839 1.000 41.23021 84 GLY A CA 1
ATOM 518 C C . GLY A 1 84 ? -36.74301 77.51421 10.27675 1.000 38.68600 84 GLY A C 1
ATOM 519 O O . GLY A 1 84 ? -35.66790 76.93332 10.09522 1.000 40.55824 84 GLY A O 1
ATOM 520 N N . LYS A 1 85 ? -37.07460 78.07628 11.44281 1.000 36.72148 85 LYS A N 1
ATOM 521 C CA . LYS A 1 85 ? -36.16892 78.01212 12.58667 1.000 36.40141 85 LYS A CA 1
ATOM 522 C C . LYS A 1 85 ? -35.92475 76.58060 13.05221 1.000 38.56977 85 LYS A C 1
ATOM 523 O O . LYS A 1 85 ? -34.85674 76.28604 13.60076 1.000 34.88470 85 LYS A O 1
ATOM 529 N N . VAL A 1 86 ? -36.89070 75.67941 12.86054 1.000 36.83861 86 VAL A N 1
ATOM 530 C CA . VAL A 1 86 ? -36.65722 74.28575 13.22699 1.000 34.88674 86 VAL A CA 1
ATOM 531 C C . VAL A 1 86 ? -35.57325 73.68965 12.33907 1.000 32.54948 86 VAL A C 1
ATOM 532 O O . VAL A 1 86 ? -34.63900 73.03975 12.81851 1.000 30.32112 86 VAL A O 1
ATOM 536 N N . GLY A 1 87 ? -35.66970 73.92693 11.03239 1.000 34.60880 87 GLY A N 1
ATOM 537 C CA . GLY A 1 87 ? -34.63421 73.45965 10.12167 1.000 36.86484 87 GLY A CA 1
ATOM 538 C C . GLY A 1 87 ? -33.27947 74.08918 10.38908 1.000 39.39201 87 GLY A C 1
ATOM 539 O O . GLY A 1 87 ? -32.24394 73.42806 10.26384 1.000 38.69814 87 GLY A O 1
ATOM 540 N N . LYS A 1 88 ? -33.26926 75.37244 10.76664 1.000 35.97603 88 LYS A N 1
ATOM 541 C CA . LYS A 1 88 ? -32.02096 76.03919 11.13175 1.000 40.46567 88 LYS A CA 1
ATOM 542 C C . LYS A 1 88 ? -31.38662 75.37988 12.34668 1.000 42.40539 88 LYS A C 1
ATOM 543 O O . LYS A 1 88 ? -30.19232 75.05187 12.33942 1.000 42.07493 88 LYS A O 1
ATOM 549 N N . LEU A 1 89 ? -32.17294 75.20273 13.41654 1.000 39.00326 89 LEU A N 1
ATOM 550 C CA . LEU A 1 89 ? -31.65931 74.55908 14.61937 1.000 33.77063 89 LEU A CA 1
ATOM 551 C C . LEU A 1 89 ? -31.12946 73.16669 14.30451 1.000 37.37861 89 LEU A C 1
ATOM 552 O O . LEU A 1 89 ? -30.06863 72.77176 14.80500 1.000 40.70111 89 LEU A O 1
ATOM 557 N N . TYR A 1 90 ? -31.83172 72.42498 13.44229 1.000 31.90503 90 TYR A N 1
ATOM 558 C CA . TYR A 1 90 ? -31.42274 71.05752 13.14222 1.000 35.44837 90 TYR A CA 1
ATOM 559 C C . TYR A 1 90 ? -30.03410 71.02051 12.51614 1.000 37.29809 90 TYR A C 1
ATOM 560 O O . TYR A 1 90 ? -29.22416 70.14888 12.84938 1.000 36.85959 90 TYR A O 1
ATOM 569 N N . GLU A 1 91 ? -29.73564 71.96736 11.61488 1.000 38.76171 91 GLU A N 1
ATOM 570 C CA . GLU A 1 91 ? -28.41250 72.01198 10.99146 1.000 40.82323 91 GLU A CA 1
ATOM 571 C C . GLU A 1 91 ? -27.29357 72.10785 12.02436 1.000 38.55388 91 GLU A C 1
ATOM 572 O O . GLU A 1 91 ? -26.21618 71.53881 11.82026 1.000 44.21216 91 GLU A O 1
ATOM 578 N N . THR A 1 92 ? -27.52396 72.79713 13.13880 1.000 39.73287 92 THR A N 1
ATOM 579 C CA . THR A 1 92 ? -26.48127 72.96673 14.14539 1.000 37.53457 92 THR A CA 1
ATOM 580 C C . THR A 1 92 ? -26.40380 71.83021 15.15962 1.000 40.33322 92 THR A C 1
ATOM 581 O O . THR A 1 92 ? -25.46276 71.81624 15.95991 1.000 41.11932 92 THR A O 1
ATOM 585 N N . ILE A 1 93 ? -27.35561 70.89291 15.18018 1.000 38.39671 93 ILE A N 1
ATOM 586 C CA . ILE A 1 93 ? -27.31393 69.79736 16.14445 1.000 35.91509 93 ILE A CA 1
ATOM 587 C C . ILE A 1 93 ? -27.34638 68.42266 15.48781 1.000 33.96482 93 ILE A C 1
ATOM 588 O O . ILE A 1 93 ? -27.25254 67.41241 16.19283 1.000 32.30440 93 ILE A O 1
ATOM 593 N N . LYS A 1 94 ? -27.42781 68.34766 14.16062 1.000 33.74569 94 LYS A N 1
ATOM 594 C CA . LYS A 1 94 ? -27.72155 67.07045 13.51425 1.000 37.33032 94 LYS A CA 1
ATOM 595 C C . LYS A 1 94 ? -26.62200 66.02279 13.68734 1.000 40.96036 94 LYS A C 1
ATOM 596 O O . LYS A 1 94 ? -26.91010 64.82775 13.55953 1.000 39.21334 94 LYS A O 1
ATOM 602 N N . ALA A 1 95 ? -25.38337 66.41933 13.99076 1.000 37.93804 95 ALA A N 1
ATOM 603 C CA . ALA A 1 95 ? -24.33690 65.42487 14.21830 1.000 36.85671 95 ALA A CA 1
ATOM 604 C C . ALA A 1 95 ? -24.32878 64.86368 15.63977 1.000 40.64821 95 ALA A C 1
ATOM 605 O O . ALA A 1 95 ? -23.58828 63.90890 15.90833 1.000 36.71496 95 ALA A O 1
ATOM 607 N N . GLN A 1 96 ? -25.12865 65.41639 16.54750 1.000 34.15757 96 GLN A N 1
ATOM 608 C CA . GLN A 1 96 ? -25.10462 64.97349 17.92801 1.000 35.26496 96 GLN A CA 1
ATOM 609 C C . GLN A 1 96 ? -25.71303 63.57848 18.07720 1.000 35.30979 96 GLN A C 1
ATOM 610 O O . GLN A 1 96 ? -26.62402 63.20003 17.33554 1.000 33.45331 96 GLN A O 1
ATOM 616 N N . PRO A 1 97 ? -25.23603 62.79941 19.05313 1.000 33.32501 97 PRO A N 1
ATOM 617 C CA . PRO A 1 97 ? -25.74388 61.43135 19.20628 1.000 37.72968 97 PRO A CA 1
ATOM 618 C C . PRO A 1 97 ? -27.17546 61.36406 19.72938 1.000 34.77265 97 PRO A C 1
ATOM 619 O O . PRO A 1 97 ? -27.80378 60.30787 19.60618 1.000 30.65586 97 PRO A O 1
ATOM 623 N N . ASN A 1 98 ? -27.70649 62.44448 20.30547 1.000 33.19905 98 ASN A N 1
ATOM 624 C CA . ASN A 1 98 ? -29.07934 62.47426 20.78565 1.000 29.08079 98 ASN A CA 1
ATOM 625 C C . ASN A 1 98 ? -30.06744 62.99491 19.74649 1.000 27.34360 98 ASN A C 1
ATOM 626 O O . ASN A 1 98 ? -31.20592 63.30010 20.10474 1.000 25.32442 98 ASN A O 1
ATOM 631 N N . VAL A 1 99 ? -29.66906 63.08583 18.47570 1.000 27.47264 99 VAL A N 1
ATOM 632 C CA . VAL A 1 99 ? -30.49345 63.64837 17.40935 1.000 26.38507 99 VAL A CA 1
ATOM 633 C C . VAL A 1 99 ? -30.57734 62.63333 16.27958 1.000 27.89963 99 VAL A C 1
ATOM 634 O O . VAL A 1 99 ? -29.54748 62.13948 15.80843 1.000 29.52068 99 VAL A O 1
ATOM 638 N N . HIS A 1 100 ? -31.79543 62.32696 15.84009 1.000 23.29296 100 HIS A N 1
ATOM 639 C CA . HIS A 1 100 ? -32.01579 61.28968 14.83802 1.000 23.73044 100 HIS A CA 1
ATOM 640 C C . HIS A 1 100 ? -32.98843 61.76850 13.77752 1.000 23.63651 100 HIS A C 1
ATOM 641 O O . HIS A 1 100 ? -33.93143 62.52076 14.05453 1.000 22.60456 100 HIS A O 1
ATOM 648 N N . PHE A 1 101 ? -32.75433 61.29166 12.56185 1.000 25.00408 101 PHE A N 1
ATOM 649 C CA . PHE A 1 101 ? -33.57729 61.61343 11.41176 1.000 26.44763 101 PHE A CA 1
ATOM 650 C C . PHE A 1 101 ? -34.01894 60.30237 10.79022 1.000 27.70809 101 PHE A C 1
ATOM 651 O O . PHE A 1 101 ? -33.18044 59.47169 10.43578 1.000 26.98312 101 PHE A O 1
ATOM 659 N N . ILE A 1 102 ? -35.32647 60.11362 10.67320 1.000 26.95449 102 ILE A N 1
ATOM 660 C CA . ILE A 1 102 ? -35.90377 58.83194 10.29837 1.000 26.60408 102 ILE A CA 1
ATOM 661 C C . ILE A 1 102 ? -36.86681 59.08894 9.14919 1.000 24.02834 102 ILE A C 1
ATOM 662 O O . ILE A 1 102 ? -37.76273 59.92963 9.27743 1.000 26.27478 102 ILE A O 1
ATOM 667 N N . ASP A 1 103 ? -36.65855 58.39988 8.01873 1.000 28.12299 103 ASP A N 1
ATOM 668 C CA . ASP A 1 103 ? -37.60922 58.41814 6.90866 1.000 28.41791 103 ASP A CA 1
ATOM 669 C C . ASP A 1 103 ? -38.74547 57.44307 7.17667 1.000 22.49586 103 ASP A C 1
ATOM 670 O O . ASP A 1 103 ? -38.51980 56.32079 7.63807 1.000 29.89163 103 ASP A O 1
ATOM 675 N N . LYS A 1 104 ? -39.96505 57.86573 6.87915 1.000 21.82118 104 LYS A N 1
ATOM 676 C CA . LYS A 1 104 ? -41.13741 57.02143 7.06126 1.000 24.30498 104 LYS A CA 1
ATOM 677 C C . LYS A 1 104 ? -41.93824 56.99260 5.76806 1.000 27.62835 104 LYS A C 1
ATOM 678 O O . LYS A 1 104 ? -41.86249 57.92098 4.96039 1.000 30.56014 104 LYS A O 1
ATOM 684 N N . THR A 1 105 ? -42.67500 55.89591 5.55780 1.000 22.90922 105 THR A N 1
ATOM 685 C CA . THR A 1 105 ? -43.42472 55.69360 4.32358 1.000 26.38677 105 THR A CA 1
ATOM 686 C C . THR A 1 105 ? -44.93331 55.83141 4.50346 1.000 29.19776 105 THR A C 1
ATOM 687 O O . THR A 1 105 ? -45.65196 55.90904 3.50260 1.000 25.48096 105 THR A O 1
ATOM 691 N N . ARG A 1 106 ? -45.43463 55.86273 5.73392 1.000 22.46880 106 ARG A N 1
ATOM 692 C CA . ARG A 1 106 ? -46.85003 56.10245 6.00653 1.000 22.20760 106 ARG A CA 1
ATOM 693 C C . ARG A 1 106 ? -46.97046 57.27531 6.97172 1.000 20.37763 106 ARG A C 1
ATOM 694 O O . ARG A 1 106 ? -45.96741 57.83558 7.42815 1.000 23.07280 106 ARG A O 1
ATOM 702 N N . TYR A 1 107 ? -48.21327 57.65356 7.28314 1.000 19.80337 107 TYR A N 1
ATOM 703 C CA . TYR A 1 107 ? -48.42902 58.70453 8.27661 1.000 20.63887 107 TYR A CA 1
ATOM 704 C C . TYR A 1 107 ? -47.81148 58.32802 9.62190 1.000 21.94347 107 TYR A C 1
ATOM 705 O O . TYR A 1 107 ? -47.20265 59.17163 10.29081 1.000 21.10612 107 TYR A O 1
ATOM 714 N N . ASP A 1 108 ? -47.98472 57.06730 10.04054 1.000 17.59545 108 ASP A N 1
ATOM 715 C CA . ASP A 1 108 ? -47.54643 56.59465 11.35155 1.000 17.38846 108 ASP A CA 1
ATOM 716 C C . ASP A 1 108 ? -46.02576 56.49612 11.38974 1.000 17.23863 108 ASP A C 1
ATOM 717 O O . ASP A 1 108 ? -45.42821 55.71152 10.65023 1.000 19.79009 108 ASP A O 1
ATOM 722 N N . SER A 1 109 ? -45.41050 57.25208 12.29742 1.000 20.47985 109 SER A N 1
ATOM 723 C CA . SER A 1 109 ? -43.95451 57.31244 12.40583 1.000 22.73797 109 SER A CA 1
ATOM 724 C C . SER A 1 109 ? -43.32630 55.97846 12.80430 1.000 22.34781 109 SER A C 1
ATOM 725 O O . SER A 1 109 ? -42.11562 55.79915 12.61480 1.000 19.73827 109 SER A O 1
ATOM 728 N N . PHE A 1 110 ? -44.10674 55.05147 13.36429 1.000 16.51353 110 PHE A N 1
ATOM 729 C CA . PHE A 1 110 ? -43.58640 53.75241 13.77342 1.000 19.04850 110 PHE A CA 1
ATOM 730 C C . PHE A 1 110 ? -43.70414 52.68449 12.68677 1.000 23.13380 110 PHE A C 1
ATOM 731 O O . PHE A 1 110 ? -43.06514 51.63338 12.80412 1.000 20.25072 110 PHE A O 1
ATOM 739 N N . PHE A 1 111 ? -44.50604 52.91512 11.64773 1.000 19.79369 111 PHE A N 1
ATOM 740 C CA . PHE A 1 111 ? -44.75479 51.86600 10.66504 1.000 22.17829 111 PHE A CA 1
ATOM 741 C C . PHE A 1 111 ? -43.56231 51.69988 9.73533 1.000 17.14125 111 PHE A C 1
ATOM 742 O O . PHE A 1 111 ? -43.10893 52.66282 9.11500 1.000 17.59548 111 PHE A O 1
ATOM 750 N N . GLY A 1 112 ? -43.04380 50.47882 9.65220 1.000 19.12590 112 GLY A N 1
ATOM 751 C CA . GLY A 1 112 ? -41.91500 50.19466 8.78140 1.000 21.45683 112 GLY A CA 1
ATOM 752 C C . GLY A 1 112 ? -40.63408 50.93688 9.11480 1.000 23.14837 112 GLY A C 1
ATOM 753 O O . GLY A 1 112 ? -39.74765 51.03403 8.26362 1.000 21.29837 112 GLY A O 1
ATOM 754 N N . THR A 1 113 ? -40.50400 51.46230 10.32912 1.000 20.03300 113 THR A N 1
ATOM 755 C CA . THR A 1 113 ? -39.31600 52.18227 10.75942 1.000 22.63258 113 THR A CA 1
ATOM 756 C C . THR A 1 113 ? -38.70740 51.50595 11.98251 1.000 20.68840 113 THR A C 1
ATOM 757 O O . THR A 1 113 ? -39.34786 50.66756 12.62372 1.000 19.81480 113 THR A O 1
ATOM 761 N N . PRO A 1 114 ? -37.46279 51.82620 12.31633 1.000 20.51728 114 PRO A N 1
ATOM 762 C CA . PRO A 1 114 ? -36.86987 51.27959 13.54187 1.000 21.16561 114 PRO A CA 1
ATOM 763 C C . PRO A 1 114 ? -37.13103 52.13695 14.78292 1.000 20.83223 114 PRO A C 1
ATOM 764 O O . PRO A 1 114 ? -36.41839 52.00385 15.78351 1.000 23.92993 114 PRO A O 1
ATOM 768 N N . LEU A 1 115 ? -38.13592 53.01504 14.73556 1.000 19.41566 115 LEU A N 1
ATOM 769 C CA . LEU A 1 115 ? -38.32336 53.98282 15.81881 1.000 19.39635 115 LEU A CA 1
ATOM 770 C C . LEU A 1 115 ? -38.50288 53.29080 17.16694 1.000 18.66596 115 LEU A C 1
ATOM 771 O O . LEU A 1 115 ? -37.83512 53.63600 18.14466 1.000 18.92014 115 LEU A O 1
ATOM 776 N N . ASP A 1 116 ? -39.39880 52.30654 17.24218 1.000 19.22855 116 ASP A N 1
ATOM 777 C CA . ASP A 1 116 ? -39.65008 51.64450 18.52032 1.000 19.63862 116 ASP A CA 1
ATOM 778 C C . ASP A 1 116 ? -38.37166 51.01686 19.06537 1.000 23.96579 116 ASP A C 1
ATOM 779 O O . ASP A 1 116 ? -38.03758 51.17827 20.25165 1.000 21.30649 116 ASP A O 1
ATOM 784 N N . SER A 1 117 ? -37.62550 50.31510 18.20663 1.000 20.38711 117 SER A N 1
ATOM 785 C CA . SER A 1 117 ? -36.40839 49.66526 18.68488 1.000 26.32944 117 SER A CA 1
ATOM 786 C C . SER A 1 117 ? -35.35573 50.68506 19.10971 1.000 23.49900 117 SER A C 1
ATOM 787 O O . SER A 1 117 ? -34.62201 50.44335 20.07549 1.000 26.01079 117 SER A O 1
ATOM 790 N N . LEU A 1 118 ? -35.28072 51.82516 18.41351 1.000 18.95699 118 LEU A N 1
ATOM 791 C CA . LEU A 1 118 ? -34.36482 52.88788 18.81336 1.000 21.47805 118 LEU A CA 1
ATOM 792 C C . LEU A 1 118 ? -34.71844 53.45311 20.18309 1.000 23.47106 118 LEU A C 1
ATOM 793 O O . LEU A 1 118 ? -33.82833 53.70871 21.00091 1.000 21.10105 118 LEU A O 1
ATOM 798 N N . LEU A 1 119 ? -36.00955 53.69140 20.43323 1.000 21.50345 119 LEU A N 1
ATOM 799 C CA . LEU A 1 119 ? -36.45017 54.16897 21.74034 1.000 21.42007 119 LEU A CA 1
ATOM 800 C C . LEU A 1 119 ? -36.15266 53.14957 22.83887 1.000 21.77532 119 LEU A C 1
ATOM 801 O O . LEU A 1 119 ? -35.67606 53.51390 23.92478 1.000 18.51736 119 LEU A O 1
ATOM 806 N N . ARG A 1 120 ? -36.43682 51.86766 22.57680 1.000 21.10622 120 ARG A N 1
ATOM 807 C CA . ARG A 1 120 ? -36.20568 50.82511 23.57774 1.000 23.39809 120 ARG A CA 1
ATOM 808 C C . ARG A 1 120 ? -34.72001 50.67562 23.90888 1.000 24.86247 120 ARG A C 1
ATOM 809 O O . ARG A 1 120 ? -34.36590 50.49155 25.07838 1.000 26.60646 120 ARG A O 1
ATOM 817 N N . GLU A 1 121 ? -33.84241 50.72602 22.88674 1.000 24.01338 121 GLU A N 1
ATOM 818 C CA . GLU A 1 121 ? -32.38813 50.68680 23.09386 1.000 22.77174 121 GLU A CA 1
ATOM 819 C C . GLU A 1 121 ? -31.94978 51.70353 24.14385 1.000 25.34509 121 GLU A C 1
ATOM 820 O O . GLU A 1 121 ? -30.99569 51.47106 24.88889 1.000 26.16743 121 GLU A O 1
ATOM 826 N N . ARG A 1 122 ? -32.60171 52.86199 24.17142 1.000 23.13928 122 ARG A N 1
ATOM 827 C CA . ARG A 1 122 ? -32.17812 54.00391 24.96658 1.000 24.06674 122 ARG A CA 1
ATOM 828 C C . ARG A 1 122 ? -32.98077 54.16681 26.24645 1.000 23.47914 122 ARG A C 1
ATOM 829 O O . ARG A 1 122 ? -32.92123 55.22947 26.86560 1.000 22.95384 122 ARG A O 1
ATOM 837 N N . SER A 1 123 ? -33.76303 53.15129 26.62335 1.000 24.98742 123 SER A N 1
ATOM 838 C CA . SER A 1 123 ? -34.53671 53.14747 27.86125 1.000 27.11602 123 SER A CA 1
ATOM 839 C C . SER A 1 123 ? -35.55300 54.28969 27.91421 1.000 26.16563 123 SER A C 1
ATOM 840 O O . SER A 1 123 ? -35.78609 54.87974 28.97543 1.000 22.94425 123 SER A O 1
ATOM 843 N N . ILE A 1 124 ? -36.15584 54.60501 26.76294 1.000 21.44903 124 ILE A N 1
ATOM 844 C CA . ILE A 1 124 ? -37.21959 55.60701 26.66597 1.000 22.76335 124 ILE A CA 1
ATOM 845 C C . ILE A 1 124 ? -38.56329 54.91962 26.82430 1.000 23.27761 124 ILE A C 1
ATOM 846 O O . ILE A 1 124 ? -38.88577 53.99897 26.06764 1.000 22.30982 124 ILE A O 1
ATOM 851 N N . ASN A 1 125 ? -39.37759 55.39181 27.76395 1.000 23.33270 125 ASN A N 1
ATOM 852 C CA . ASN A 1 125 ? -40.75506 54.91134 27.84559 1.000 24.08265 125 ASN A CA 1
ATOM 853 C C . ASN A 1 125 ? -41.74810 56.06465 27.80581 1.000 20.10289 125 ASN A C 1
ATOM 854 O O . ASN A 1 125 ? -42.90710 55.88747 28.17157 1.000 21.23206 125 ASN A O 1
ATOM 859 N N . GLN A 1 126 ? -41.32257 57.24088 27.36453 1.000 18.76478 126 GLN A N 1
ATOM 860 C CA . GLN A 1 126 ? -42.18808 58.41088 27.34948 1.000 20.13679 126 GLN A CA 1
ATOM 861 C C . GLN A 1 126 ? -41.86900 59.25058 26.11896 1.000 23.65663 126 GLN A C 1
ATOM 862 O O . GLN A 1 126 ? -40.69927 59.56122 25.87072 1.000 20.55958 126 GLN A O 1
ATOM 868 N N . VAL A 1 127 ? -42.88348 59.58158 25.31523 1.000 21.06531 127 VAL A N 1
ATOM 869 C CA . VAL A 1 127 ? -42.65337 60.38998 24.12341 1.000 18.31287 127 VAL A CA 1
ATOM 870 C C . VAL A 1 127 ? -43.49913 61.64867 24.20591 1.000 19.20055 127 VAL A C 1
ATOM 871 O O . VAL A 1 127 ? -44.63317 61.62781 24.69964 1.000 21.64570 127 VAL A O 1
ATOM 875 N N . GLU A 1 128 ? -42.92957 62.74755 23.73933 1.000 18.81481 128 GLU A N 1
ATOM 876 C CA . GLU A 1 128 ? -43.66615 63.97855 23.49331 1.000 20.38443 128 GLU A CA 1
ATOM 877 C C . GLU A 1 128 ? -43.75559 64.17552 21.98900 1.000 19.38637 128 GLU A C 1
ATOM 878 O O . GLU A 1 128 ? -42.74785 64.05995 21.28737 1.000 20.67995 128 GLU A O 1
ATOM 884 N N . ILE A 1 129 ? -44.95188 64.45106 21.48095 1.000 20.65997 129 ILE A N 1
ATOM 885 C CA . ILE A 1 129 ? -45.16448 64.48544 20.04133 1.000 19.60971 129 ILE A CA 1
ATOM 886 C C . ILE A 1 129 ? -45.58626 65.88043 19.61388 1.000 23.49383 129 ILE A C 1
ATOM 887 O O . ILE A 1 129 ? -46.60029 66.40372 20.08708 1.000 21.62863 129 ILE A O 1
ATOM 892 N N . VAL A 1 130 ? -44.84828 66.45154 18.66714 1.000 20.64602 130 VAL A N 1
ATOM 893 C CA . VAL A 1 130 ? -45.16717 67.75656 18.11629 1.000 20.50307 130 VAL A CA 1
ATOM 894 C C . VAL A 1 130 ? -45.11417 67.65045 16.60194 1.000 18.97535 130 VAL A C 1
ATOM 895 O O . VAL A 1 130 ? -44.51547 66.72812 16.03868 1.000 23.11025 130 VAL A O 1
ATOM 899 N N . GLY A 1 131 ? -45.74676 68.61193 15.93597 1.000 20.04915 131 GLY A N 1
ATOM 900 C CA . GLY A 1 131 ? -45.69590 68.61459 14.48412 1.000 20.72064 131 GLY A CA 1
ATOM 901 C C . GLY A 1 131 ? -47.06125 68.70419 13.84856 1.000 22.39790 131 GLY A C 1
ATOM 902 O O . GLY A 1 131 ? -47.99178 69.25793 14.44860 1.000 23.14955 131 GLY A O 1
ATOM 903 N N . VAL A 1 132 ? -47.19604 68.18288 12.62690 1.000 22.49822 132 VAL A N 1
ATOM 904 C CA . VAL A 1 132 ? -48.41818 68.31085 11.84099 1.000 25.25468 132 VAL A CA 1
ATOM 905 C C . VAL A 1 132 ? -48.66931 66.99640 11.11160 1.000 24.96878 132 VAL A C 1
ATOM 906 O O . VAL A 1 132 ? -47.75806 66.19220 10.93260 1.000 24.91225 132 VAL A O 1
ATOM 910 N N . CYS A 1 133 ? -49.92791 66.74332 10.72914 1.000 23.02081 133 CYS A N 1
ATOM 911 C CA . CYS A 1 133 ? -51.12941 67.39273 11.24023 1.000 24.43342 133 CYS A CA 1
ATOM 912 C C . CYS A 1 133 ? -51.64422 66.63744 12.44645 1.000 26.08778 133 CYS A C 1
ATOM 913 O O . CYS A 1 133 ? -51.43652 65.42731 12.54666 1.000 22.55793 133 CYS A O 1
ATOM 916 N N . THR A 1 134 ? -52.31895 67.36621 13.34235 1.000 22.84347 134 THR A N 1
ATOM 917 C CA . THR A 1 134 ? -52.81043 66.79306 14.59255 1.000 23.08209 134 THR A CA 1
ATOM 918 C C . THR A 1 134 ? -53.60494 65.51669 14.35479 1.000 21.37562 134 THR A C 1
ATOM 919 O O . THR A 1 134 ? -53.42773 64.52379 15.06171 1.000 19.40497 134 THR A O 1
ATOM 923 N N . ASP A 1 135 ? -54.50765 65.53537 13.37851 1.000 20.63136 135 ASP A N 1
ATOM 924 C CA . ASP A 1 135 ? -55.43607 64.43249 13.18454 1.000 22.60663 135 ASP A CA 1
ATOM 925 C C . ASP A 1 135 ? -55.01649 63.49966 12.05036 1.000 22.81976 135 ASP A C 1
ATOM 926 O O . ASP A 1 135 ? -55.83162 62.67905 11.61161 1.000 23.84335 135 ASP A O 1
ATOM 931 N N . ILE A 1 136 ? -53.77118 63.59357 11.56668 1.000 21.54027 136 ILE A N 1
ATOM 932 C CA . ILE A 1 136 ? -53.26547 62.61046 10.60338 1.000 21.01220 136 ILE A CA 1
ATOM 933 C C . ILE A 1 136 ? -51.96399 61.99725 11.13183 1.000 21.32981 136 ILE A C 1
ATOM 934 O O . ILE A 1 136 ? -51.99862 61.01527 11.87747 1.000 16.66527 136 ILE A O 1
ATOM 939 N N . CYS A 1 137 ? -50.80359 62.55203 10.74864 1.000 20.99797 137 CYS A N 1
ATOM 940 C CA . CYS A 1 137 ? -49.52636 61.92970 11.11457 1.000 19.73757 137 CYS A CA 1
ATOM 941 C C . CYS A 1 137 ? -49.30674 61.90511 12.62149 1.000 20.00339 137 CYS A C 1
ATOM 942 O O . CYS A 1 137 ? -48.79887 60.91522 13.16461 1.000 23.12704 137 CYS A O 1
ATOM 945 N N . VAL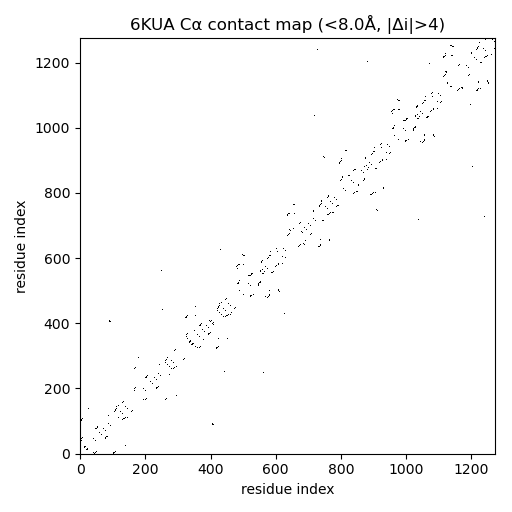 A 1 138 ? -49.64333 62.99434 13.30792 1.000 17.58711 138 VAL A N 1
ATOM 946 C CA . VAL A 1 138 ? -49.54242 63.01457 14.76320 1.000 15.44967 138 VAL A CA 1
ATOM 947 C C . VAL A 1 138 ? -50.45522 61.95390 15.37279 1.000 17.26809 138 VAL A C 1
ATOM 948 O O . VAL A 1 138 ? -50.04365 61.16863 16.23948 1.000 19.48023 138 VAL A O 1
ATOM 952 N N . LEU A 1 139 ? -51.71462 61.91640 14.92136 1.000 19.64388 139 LEU A N 1
ATOM 953 C CA . LEU A 1 139 ? -52.68780 60.96388 15.45608 1.000 18.39029 139 LEU A CA 1
ATOM 954 C C . LEU A 1 139 ? -52.23063 59.52613 15.23395 1.000 16.12414 139 LEU A C 1
ATOM 955 O O . LEU A 1 139 ? -52.22956 58.71003 16.16289 1.000 16.98143 139 LEU A O 1
ATOM 960 N N . HIS A 1 140 ? -51.85166 59.19471 13.99342 1.000 15.63364 140 HIS A N 1
ATOM 961 C CA . HIS A 1 140 ? -51.40352 57.83775 13.69556 1.000 17.41854 140 HIS A CA 1
ATOM 962 C C . HIS A 1 140 ? -50.15981 57.48094 14.50247 1.000 16.59492 140 HIS A C 1
ATOM 963 O O . HIS A 1 140 ? -50.02962 56.35052 14.98990 1.000 18.42007 140 HIS A O 1
ATOM 970 N N . THR A 1 141 ? -49.21826 58.42067 14.61965 1.000 15.98576 141 THR A N 1
ATOM 971 C CA . THR A 1 141 ? -48.04455 58.18836 15.45181 1.000 16.45411 141 THR A CA 1
ATOM 972 C C . THR A 1 141 ? -48.44335 57.98821 16.90756 1.000 14.75792 141 THR A C 1
ATOM 973 O O . THR A 1 141 ? -47.94928 57.06926 17.56496 1.000 16.17783 141 THR A O 1
ATOM 977 N N . ALA A 1 142 ? -49.36420 58.82139 17.41855 1.000 15.14135 142 ALA A N 1
ATOM 978 C CA . ALA A 1 142 ? -49.78344 58.71061 18.81882 1.000 16.69579 142 ALA A CA 1
ATOM 979 C C . ALA A 1 142 ? -50.45132 57.36873 19.10695 1.000 16.11827 142 ALA A C 1
ATOM 980 O O . ALA A 1 142 ? -50.23538 56.77699 20.17093 1.000 17.78983 142 ALA A O 1
ATOM 982 N N . ILE A 1 143 ? -51.24738 56.86250 18.15953 1.000 17.32182 143 ILE A N 1
ATOM 983 C CA . ILE A 1 143 ? -51.94209 55.59046 18.35313 1.000 17.66652 143 ILE A CA 1
ATOM 984 C C . ILE A 1 143 ? -50.95107 54.43713 18.44379 1.000 18.86571 143 ILE A C 1
ATOM 985 O O . ILE A 1 143 ? -51.08417 53.55830 19.30276 1.000 19.07430 143 ILE A O 1
ATOM 990 N N . SER A 1 144 ? -49.93187 54.42830 17.58158 1.000 18.79095 144 SER A N 1
ATOM 991 C CA . SER A 1 144 ? -48.90804 53.39249 17.68340 1.000 20.03608 144 SER A CA 1
ATOM 992 C C . SER A 1 144 ? -48.10737 53.51468 18.97731 1.000 19.44636 144 SER A C 1
ATOM 993 O O . SER A 1 144 ? -47.76830 52.49916 19.59302 1.000 17.92666 144 SER A O 1
ATOM 996 N N . ALA A 1 145 ? -47.74568 54.74398 19.36904 1.000 17.22515 145 ALA A N 1
ATOM 997 C CA . ALA A 1 145 ? -47.07467 54.94043 20.64596 1.000 16.90730 145 ALA A CA 1
ATOM 998 C C . ALA A 1 145 ? -47.91777 54.37067 21.77059 1.000 17.80566 145 ALA A C 1
ATOM 999 O O . ALA A 1 145 ? -47.40122 53.68731 22.66692 1.000 16.33221 145 ALA A O 1
ATOM 1001 N N . TYR A 1 146 ? -49.22901 54.61424 21.70641 1.000 20.10628 146 TYR A N 1
ATOM 1002 C CA . TYR A 1 146 ? -50.14567 54.10787 22.71181 1.000 16.22992 146 TYR A CA 1
ATOM 1003 C C . TYR A 1 146 ? -50.13882 52.58697 22.73955 1.000 20.73131 146 TYR A C 1
ATOM 1004 O O . TYR A 1 146 ? -49.88864 51.98171 23.78951 1.000 21.24445 146 TYR A O 1
ATOM 1013 N N . ASN A 1 147 ? -50.36680 51.94625 21.58856 1.000 17.20049 147 ASN A N 1
ATOM 1014 C CA . ASN A 1 147 ? -50.36982 50.48016 21.54918 1.000 17.98169 147 ASN A CA 1
ATOM 1015 C C . ASN A 1 147 ? -49.04989 49.89961 22.03348 1.000 18.02682 147 ASN A C 1
ATOM 1016 O O . ASN A 1 147 ? -49.02996 48.85991 22.69452 1.000 20.99312 147 ASN A O 1
ATOM 1021 N N . LEU A 1 148 ? -47.93371 50.54379 21.70617 1.000 18.37958 148 LEU A N 1
ATOM 1022 C CA . LEU A 1 148 ? -46.64091 50.02537 22.11631 1.000 20.63981 148 LEU A CA 1
ATOM 1023 C C . LEU A 1 148 ? -46.33388 50.31983 23.59410 1.000 20.22637 148 LEU A C 1
ATOM 1024 O O . LEU A 1 148 ? -45.26412 49.95592 24.08164 1.000 19.32264 148 LEU A O 1
ATOM 1029 N N . GLY A 1 149 ? -47.24859 50.95254 24.31494 1.000 19.38497 149 GLY A N 1
ATOM 1030 C CA . GLY A 1 149 ? -47.08715 51.09985 25.75001 1.000 24.01648 149 GLY A CA 1
ATOM 1031 C C . GLY A 1 149 ? -46.25143 52.27861 26.18971 1.000 25.44553 149 GLY A C 1
ATOM 1032 O O . GLY A 1 149 ? -45.76093 52.27635 27.31240 1.000 23.96667 149 GLY A O 1
ATOM 1033 N N . TYR A 1 150 ? -46.05301 53.27675 25.33091 1.000 23.48713 150 TYR A N 1
ATOM 1034 C CA . TYR A 1 150 ? -45.37723 54.50208 25.72501 1.000 21.51801 150 TYR A CA 1
ATOM 1035 C C . TYR A 1 150 ? -46.33254 55.43040 26.44605 1.000 22.80145 150 TYR A C 1
ATOM 1036 O O . TYR A 1 150 ? -47.51569 55.51270 26.10076 1.000 23.40375 150 TYR A O 1
ATOM 1045 N N . LYS A 1 151 ? -45.81018 56.14419 27.43964 1.000 19.67978 151 LYS A N 1
ATOM 1046 C CA . LYS A 1 151 ? -46.52374 57.29895 27.96732 1.000 21.24652 151 LYS A CA 1
ATOM 1047 C C . LYS A 1 151 ? -46.39615 58.43021 26.96175 1.000 21.31895 151 LYS A C 1
ATOM 1048 O O . LYS A 1 151 ? -45.35887 58.57761 26.31336 1.000 21.26051 151 LYS A O 1
ATOM 1054 N N . ILE A 1 152 ? -47.45743 59.21647 26.80831 1.000 19.80065 152 ILE A N 1
ATOM 1055 C CA . ILE A 1 152 ? -47.60747 60.10925 25.66547 1.000 21.54882 152 ILE A CA 1
ATOM 1056 C C . ILE A 1 152 ? -47.92480 61.51930 26.13659 1.000 27.03666 152 ILE A C 1
ATOM 1057 O O . ILE A 1 152 ? -48.80725 61.71813 26.97660 1.000 23.91645 152 ILE A O 1
ATOM 1062 N N . SER A 1 153 ? -47.26111 62.50408 25.53355 1.000 23.79980 153 SER A N 1
ATOM 1063 C CA . SER A 1 153 ? -47.59315 63.90304 25.74003 1.000 26.73035 153 SER A CA 1
ATOM 1064 C C . SER A 1 153 ? -47.75230 64.57717 24.38886 1.000 23.55883 153 SER A C 1
ATOM 1065 O O . SER A 1 153 ? -46.85909 64.49293 23.53429 1.000 24.82933 153 SER A O 1
ATOM 1068 N N . VAL A 1 154 ? -48.89685 65.21665 24.17513 1.000 22.73456 154 VAL A N 1
ATOM 1069 C CA . VAL A 1 154 ? -49.07667 66.01087 22.96039 1.000 19.59304 154 VAL A CA 1
ATOM 1070 C C . VAL A 1 154 ? -49.51468 67.41526 23.35373 1.000 27.32272 154 VAL A C 1
ATOM 1071 O O . VAL A 1 154 ? -50.71609 67.65869 23.55916 1.000 27.68601 154 VAL A O 1
ATOM 1075 N N . PRO A 1 155 ? -48.58264 68.35954 23.47432 1.000 27.59026 155 PRO A N 1
ATOM 1076 C CA . PRO A 1 155 ? -48.95483 69.72166 23.88162 1.000 26.68990 155 PRO A CA 1
ATOM 1077 C C . PRO A 1 155 ? -49.73191 70.40120 22.77082 1.000 27.32368 155 PRO A C 1
ATOM 1078 O O . PRO A 1 155 ? -49.31235 70.39612 21.61496 1.000 25.83590 155 PRO A O 1
ATOM 1082 N N . ALA A 1 156 ? -50.87950 70.97870 23.12561 1.000 26.95727 156 ALA A N 1
ATOM 1083 C CA . ALA A 1 156 ? -51.72697 71.58505 22.10645 1.000 28.43352 156 ALA A CA 1
ATOM 1084 C C . ALA A 1 156 ? -51.03111 72.73979 21.39760 1.000 28.70562 156 ALA A C 1
ATOM 1085 O O . ALA A 1 156 ? -51.38081 73.05486 20.25677 1.000 28.82824 156 ALA A O 1
ATOM 1087 N N . GLU A 1 157 ? -50.05680 73.37724 22.04811 1.000 28.03019 157 GLU A N 1
ATOM 1088 C CA . GLU A 1 157 ? -49.26501 74.43299 21.42353 1.000 33.52639 157 GLU A CA 1
ATOM 1089 C C . GLU A 1 157 ? -48.22435 73.89520 20.44833 1.000 31.24374 157 GLU A C 1
ATOM 1090 O O . GLU A 1 157 ? -47.57977 74.69022 19.75466 1.000 29.47464 157 GLU A O 1
ATOM 1096 N N . GLY A 1 158 ? -48.02636 72.57523 20.39960 1.000 26.43573 158 GLY A N 1
ATOM 1097 C CA . GLY A 1 158 ? -46.96025 71.99180 19.61512 1.000 24.52419 158 GLY A CA 1
ATOM 1098 C C . GLY A 1 158 ? -47.41996 71.23834 18.38603 1.000 25.69509 158 GLY A C 1
ATOM 1099 O O . GLY A 1 158 ? -46.58993 70.67089 17.66543 1.000 26.63537 158 GLY A O 1
ATOM 1100 N N . VAL A 1 159 ? -48.72848 71.24296 18.11364 1.000 24.05171 159 VAL A N 1
ATOM 1101 C CA . VAL A 1 159 ? -49.29683 70.54298 16.96828 1.000 21.01863 159 VAL A CA 1
ATOM 1102 C C . VAL A 1 159 ? -50.30124 71.45706 16.26944 1.000 22.63940 159 VAL A C 1
ATOM 1103 O O . VAL A 1 159 ? -50.84477 72.38549 16.86840 1.000 27.43788 159 VAL A O 1
ATOM 1107 N N . ALA A 1 160 ? -50.55071 71.18148 14.98335 1.000 25.73528 160 ALA A N 1
ATOM 1108 C CA . ALA A 1 160 ? -51.50709 71.96507 14.20688 1.000 26.10666 160 ALA A CA 1
ATOM 1109 C C . ALA A 1 160 ? -52.10094 71.13433 13.07908 1.000 28.08813 160 ALA A C 1
ATOM 1110 O O . ALA A 1 160 ? -51.48585 70.18799 12.58585 1.000 26.08962 160 ALA A O 1
ATOM 1112 N N . SER A 1 161 ? -53.29617 71.53419 12.63708 1.000 28.55330 161 SER A N 1
ATOM 1113 C CA . SER A 1 161 ? -53.91436 70.94133 11.45701 1.000 33.35506 161 SER A CA 1
ATOM 1114 C C . SER A 1 161 ? -54.57783 72.02221 10.60830 1.000 36.41387 161 SER A C 1
ATOM 1115 O O . SER A 1 161 ? -54.92103 73.10103 11.09424 1.000 36.03290 161 SER A O 1
ATOM 1118 N N . PHE A 1 162 ? -54.77540 71.71089 9.32293 1.000 40.20759 162 PHE A N 1
ATOM 1119 C CA . PHE A 1 162 ? -55.59392 72.57534 8.47753 1.000 43.58338 162 PHE A CA 1
ATOM 1120 C C . PHE A 1 162 ? -57.07033 72.48279 8.83350 1.000 46.42444 162 PHE A C 1
ATOM 1121 O O . PHE A 1 162 ? -57.84874 73.36336 8.45212 1.000 50.15941 162 PHE A O 1
ATOM 1129 N N . ASN A 1 163 ? -57.46192 71.44453 9.56129 1.000 44.31874 163 ASN A N 1
ATOM 1130 C CA . ASN A 1 163 ? -58.85156 71.15411 9.88824 1.000 45.72273 163 ASN A CA 1
ATOM 1131 C C . ASN A 1 163 ? -59.05949 71.45046 11.36936 1.000 41.58757 163 ASN A C 1
ATOM 1132 O O . ASN A 1 163 ? -58.59265 70.69558 12.22852 1.000 38.94714 163 ASN A O 1
ATOM 1137 N N . GLN A 1 164 ? -59.77489 72.53681 11.66515 1.000 42.69988 164 GLN A N 1
ATOM 1138 C CA . GLN A 1 164 ? -59.96442 72.94733 13.05524 1.000 41.38861 164 GLN A CA 1
ATOM 1139 C C . GLN A 1 164 ? -60.75400 71.91095 13.85134 1.000 40.08491 164 GLN A C 1
ATOM 1140 O O . GLN A 1 164 ? -60.41528 71.61043 15.00239 1.000 39.81776 164 GLN A O 1
ATOM 1146 N N . LYS A 1 165 ? -61.82093 71.37030 13.26054 1.000 40.74665 165 LYS A N 1
ATOM 1147 C CA . LYS A 1 165 ? -62.60034 70.32334 13.91622 1.000 39.55596 165 LYS A CA 1
ATOM 1148 C C . LYS A 1 165 ? -61.74246 69.09894 14.20856 1.000 31.73241 165 LYS A C 1
ATOM 1149 O O . LYS A 1 165 ? -61.85496 68.49630 15.28132 1.000 30.15451 165 LYS A O 1
ATOM 1155 N N . GLY A 1 166 ? -60.89573 68.70693 13.25421 1.000 31.16018 166 GLY A N 1
ATOM 1156 C CA . GLY A 1 166 ? -60.03888 67.55238 13.46403 1.000 28.08201 166 GLY A CA 1
ATOM 1157 C C . GLY A 1 166 ? -58.98293 67.80871 14.51817 1.000 30.17599 166 GLY A C 1
ATOM 1158 O O . GLY A 1 166 ? -58.66798 66.92619 15.33021 1.000 26.30701 166 GLY A O 1
ATOM 1159 N N . HIS A 1 167 ? -58.42833 69.02203 14.52660 1.000 28.79181 167 HIS A N 1
ATOM 1160 C CA . HIS A 1 167 ? -57.48220 69.39831 15.56495 1.000 29.78370 167 HIS A CA 1
ATOM 1161 C C . HIS A 1 167 ? -58.09548 69.21795 16.94972 1.000 28.41329 167 HIS A C 1
ATOM 1162 O O . HIS A 1 167 ? -57.51611 68.54904 17.82027 1.000 27.97165 167 HIS A O 1
ATOM 1169 N N . GLU A 1 168 ? -59.28960 69.77739 17.16414 1.000 29.63087 168 GLU A N 1
ATOM 1170 C CA . GLU A 1 168 ? -59.93953 69.63455 18.46725 1.000 33.12680 168 GLU A CA 1
ATOM 1171 C C . GLU A 1 168 ? -60.38090 68.19423 18.72027 1.000 27.61752 168 GLU A C 1
ATOM 1172 O O . GLU A 1 168 ? -60.27785 67.69912 19.85227 1.000 25.62997 168 GLU A O 1
ATOM 1178 N N . TRP A 1 169 ? -60.90847 67.51589 17.69392 1.000 28.59673 169 TRP A N 1
ATOM 1179 C CA . TRP A 1 169 ? -61.26454 66.10614 17.85681 1.000 25.36922 169 TRP A CA 1
ATOM 1180 C C . TRP A 1 169 ? -60.07123 65.29884 18.35898 1.000 20.61724 169 TRP A C 1
ATOM 1181 O O . TRP A 1 169 ? -60.18717 64.50234 19.29675 1.000 21.44544 169 TRP A O 1
ATOM 1192 N N . ALA A 1 170 ? -58.90701 65.49985 17.73756 1.000 21.99288 170 ALA A N 1
ATOM 1193 C CA . ALA A 1 170 ? -57.75231 64.64896 18.01675 1.000 22.06198 170 ALA A CA 1
ATOM 1194 C C . ALA A 1 170 ? -57.16726 64.93395 19.39607 1.000 23.07753 170 ALA A C 1
ATOM 1195 O O . ALA A 1 170 ? -56.71862 64.00764 20.08549 1.000 20.49625 170 ALA A O 1
ATOM 1197 N N . LEU A 1 171 ? -57.19048 66.20173 19.83274 1.000 22.22718 171 LEU A N 1
ATOM 1198 C CA . LEU A 1 171 ? -56.67933 66.52340 21.16090 1.000 22.24504 171 LEU A CA 1
ATOM 1199 C C . LEU A 1 171 ? -57.49744 65.83117 22.24294 1.000 23.69984 171 LEU A C 1
ATOM 1200 O O . LEU A 1 171 ? -56.93568 65.35569 23.23458 1.000 18.42027 171 LEU A O 1
ATOM 1205 N N . ALA A 1 172 ? -58.82646 65.75323 22.06637 1.000 19.59825 172 ALA A N 1
ATOM 1206 C CA . ALA A 1 172 ? -59.64746 65.03718 23.04008 1.000 21.77238 172 ALA A CA 1
ATOM 1207 C C . ALA A 1 172 ? -59.43202 63.53187 22.93944 1.000 17.88300 172 ALA A C 1
ATOM 1208 O O . ALA A 1 172 ? -59.39528 62.84120 23.95879 1.000 21.39007 172 ALA A O 1
ATOM 1210 N N . HIS A 1 173 ? -59.29544 63.00893 21.71528 1.000 23.89990 173 HIS A N 1
ATOM 1211 C CA . HIS A 1 173 ? -58.94285 61.60531 21.54327 1.000 21.92677 173 HIS A CA 1
ATOM 1212 C C . HIS A 1 173 ? -57.65703 61.27249 22.29211 1.000 20.98226 173 HIS A C 1
ATOM 1213 O O . HIS A 1 173 ? -57.61178 60.30768 23.06499 1.000 18.16528 173 HIS A O 1
ATOM 1220 N N . PHE A 1 174 ? -56.60599 62.08385 22.10456 1.000 20.40541 174 PHE A N 1
ATOM 1221 C CA . PHE A 1 174 ? -55.35315 61.81010 22.81049 1.000 22.62907 174 PHE A CA 1
ATOM 1222 C C . PHE A 1 174 ? -55.58567 61.74707 24.31577 1.000 20.70978 174 PHE A C 1
ATOM 1223 O O . PHE A 1 174 ? -55.05483 60.86679 25.00194 1.000 21.27859 174 PHE A O 1
ATOM 1231 N N . LYS A 1 175 ? -56.39955 62.66435 24.83953 1.000 23.85483 175 LYS A N 1
ATOM 1232 C CA . LYS A 1 175 ? -56.63443 62.73774 26.27861 1.000 22.61360 175 LYS A CA 1
ATOM 1233 C C . LYS A 1 175 ? -57.53811 61.60186 26.75277 1.000 24.44733 175 LYS A C 1
ATOM 1234 O O . LYS A 1 175 ? -57.20855 60.90131 27.71278 1.000 24.63214 175 LYS A O 1
ATOM 1240 N N . ASN A 1 176 ? -58.66428 61.37385 26.06828 1.000 21.84184 176 ASN A N 1
ATOM 1241 C CA . ASN A 1 176 ? -59.71146 60.50585 26.59909 1.000 24.48317 176 ASN A CA 1
ATOM 1242 C C . ASN A 1 176 ? -59.53730 59.03661 26.21869 1.000 26.17520 176 ASN A C 1
ATOM 1243 O O . ASN A 1 176 ? -59.93667 58.16003 26.98904 1.000 26.33520 176 ASN A O 1
ATOM 1248 N N . SER A 1 177 ? -58.96842 58.73338 25.05371 1.000 24.66935 177 SER A N 1
ATOM 1249 C CA . SER A 1 177 ? -58.73461 57.34370 24.66701 1.000 21.43441 177 SER A CA 1
ATOM 1250 C C . SER A 1 177 ? -57.29641 56.88012 24.84744 1.000 21.65030 177 SER A C 1
ATOM 1251 O O . SER A 1 177 ? -57.07610 55.68985 25.11105 1.000 19.54012 177 SER A O 1
ATOM 1254 N N . LEU A 1 178 ? -56.31153 57.76367 24.66708 1.000 21.42778 178 LEU A N 1
ATOM 1255 C CA . LEU A 1 178 ? -54.91844 57.34158 24.71857 1.000 23.61947 178 LEU A CA 1
ATOM 1256 C C . LEU A 1 178 ? -54.24906 57.64764 26.05362 1.000 22.27915 178 LEU A C 1
ATOM 1257 O O . LEU A 1 178 ? -53.05823 57.36167 26.20525 1.000 25.07994 178 LEU A O 1
ATOM 1262 N N . GLY A 1 179 ? -54.97343 58.21409 27.01390 1.000 24.98096 179 GLY A N 1
ATOM 1263 C CA . GLY A 1 179 ? -54.38723 58.51885 28.31031 1.000 20.28125 179 GLY A CA 1
ATOM 1264 C C . GLY A 1 179 ? -53.20279 59.45696 28.22272 1.000 25.21514 179 GLY A C 1
ATOM 1265 O O . GLY A 1 179 ? -52.24849 59.32074 28.99320 1.000 27.98412 179 GLY A O 1
ATOM 1266 N N . ALA A 1 180 ? -53.23412 60.40157 27.29658 1.000 19.20747 180 ALA A N 1
ATOM 1267 C CA . ALA A 1 180 ? -52.09204 61.26783 27.05120 1.000 25.62035 180 ALA A CA 1
ATOM 1268 C C . ALA A 1 180 ? -52.24967 62.56821 27.81970 1.000 29.71179 180 ALA A C 1
ATOM 1269 O O . ALA A 1 180 ? -53.36028 63.08652 27.96840 1.000 29.74785 180 ALA A O 1
ATOM 1271 N N . GLU A 1 181 ? -51.13444 63.08624 28.31244 1.000 29.65947 181 GLU A N 1
ATOM 1272 C CA . GLU A 1 181 ? -51.10769 64.44745 28.83111 1.000 31.49797 181 GLU A CA 1
ATOM 1273 C C . GLU A 1 181 ? -51.20221 65.43531 27.66399 1.000 30.72232 181 GLU A C 1
ATOM 1274 O O . GLU A 1 181 ? -50.35350 65.44316 26.76249 1.000 29.21521 181 GLU A O 1
ATOM 1280 N N . VAL A 1 182 ? -52.25171 66.24483 27.65287 1.000 32.20102 182 VAL A N 1
ATOM 1281 C CA . VAL A 1 182 ? -52.46070 67.24608 26.61005 1.000 34.80553 182 VAL A CA 1
ATOM 1282 C C . VAL A 1 182 ? -52.59382 68.58671 27.32709 1.000 41.92575 182 VAL A C 1
ATOM 1283 O O . VAL A 1 182 ? -53.67106 68.93081 27.82779 1.000 42.82187 182 VAL A O 1
ATOM 1287 N N . GLU A 1 183 ? -51.49851 69.34043 27.40397 1.000 40.94465 183 GLU A N 1
ATOM 1288 C CA . GLU A 1 183 ? -51.48789 70.60779 28.12989 1.000 47.38268 183 GLU A CA 1
ATOM 1289 C C . GLU A 1 183 ? -51.90461 71.75009 27.20511 1.000 47.33727 183 GLU A C 1
ATOM 1290 O O . GLU A 1 183 ? -51.39397 71.86663 26.08752 1.000 40.29014 183 GLU A O 1
ATOM 1296 N N . GLN A 1 184 ? -52.83021 72.58939 27.67281 1.000 49.87450 184 GLN A N 1
ATOM 1297 C CA . GLN A 1 184 ? -53.32382 73.71675 26.87177 1.000 52.03350 184 GLN A CA 1
ATOM 1298 C C . GLN A 1 184 ? -52.42818 74.95127 27.01307 1.000 55.68067 184 GLN A C 1
ATOM 1299 O O . GLN A 1 184 ? -51.94103 75.26420 28.10333 1.000 55.35794 184 GLN A O 1
ATOM 1305 N N . MET B 1 1 ? -65.32179 43.17699 -4.36001 1.000 43.39268 1 MET B N 1
ATOM 1306 C CA . MET B 1 1 ? -66.16577 42.12824 -4.91080 1.000 37.03476 1 MET B CA 1
ATOM 1307 C C . MET B 1 1 ? -65.79125 40.69697 -4.40881 1.000 40.77720 1 MET B C 1
ATOM 1308 O O . MET B 1 1 ? -66.60494 40.02897 -3.76168 1.000 41.64576 1 MET B O 1
ATOM 1313 N N . THR B 1 2 ? -64.54192 40.26655 -4.63504 1.000 43.95143 2 THR B N 1
ATOM 1314 C CA . THR B 1 2 ? -64.17023 38.85148 -4.66635 1.000 37.48648 2 THR B CA 1
ATOM 1315 C C . THR B 1 2 ? -63.30079 38.37354 -3.51564 1.000 43.21165 2 THR B C 1
ATOM 1316 O O . THR B 1 2 ? -63.40752 37.20841 -3.12494 1.000 46.86783 2 THR B O 1
ATOM 1320 N N . HIS B 1 3 ? -62.40339 39.19983 -2.99816 1.000 29.58612 3 HIS B N 1
ATOM 1321 C CA . HIS B 1 3 ? -61.45037 38.67710 -2.02559 1.000 36.64139 3 HIS B CA 1
ATOM 1322 C C . HIS B 1 3 ? -61.64220 39.39544 -0.69411 1.000 28.49084 3 HIS B C 1
ATOM 1323 O O . HIS B 1 3 ? -60.74950 40.11344 -0.25257 1.000 24.98489 3 HIS B O 1
ATOM 1330 N N . ARG B 1 4 ? -62.81275 39.24495 -0.07102 1.000 29.04540 4 ARG B N 1
ATOM 1331 C CA . ARG B 1 4 ? -63.25631 40.19304 0.94146 1.000 24.53144 4 ARG B CA 1
ATOM 1332 C C . ARG B 1 4 ? -63.57349 39.49286 2.25392 1.000 29.36596 4 ARG B C 1
ATOM 1333 O O . ARG B 1 4 ? -63.90346 38.29842 2.28720 1.000 27.14578 4 ARG B O 1
ATOM 1341 N N . ALA B 1 5 ? -63.45309 40.25694 3.34640 1.000 23.16918 5 ALA B N 1
ATOM 1342 C CA . ALA B 1 5 ? -63.83692 39.78214 4.66207 1.000 22.57394 5 ALA B CA 1
ATOM 1343 C C . ALA B 1 5 ? -64.60627 40.88102 5.37916 1.000 21.83457 5 ALA B C 1
ATOM 1344 O O . ALA B 1 5 ? -64.46041 42.07067 5.07886 1.000 22.53258 5 ALA B O 1
ATOM 1346 N N . LEU B 1 6 ? -65.45198 40.46590 6.30930 1.000 20.95948 6 LEU B N 1
ATOM 1347 C CA . LEU B 1 6 ? -66.19183 41.38817 7.15527 1.000 22.06975 6 LEU B CA 1
ATOM 1348 C C . LEU B 1 6 ? -65.58079 41.38171 8.55773 1.000 19.72346 6 LEU B C 1
ATOM 1349 O O . LEU B 1 6 ? -65.40631 40.31819 9.16396 1.000 19.50424 6 LEU B O 1
ATOM 1354 N N . LEU B 1 7 ? -65.27711 42.56551 9.07373 1.000 18.98497 7 LEU B N 1
ATOM 1355 C CA . LEU B 1 7 ? -64.81045 42.73515 10.44435 1.000 18.04315 7 LEU B CA 1
ATOM 1356 C C . LEU B 1 7 ? -65.93077 43.39163 11.23814 1.000 20.55318 7 LEU B C 1
ATOM 1357 O O . LEU B 1 7 ? -66.32802 44.51994 10.92528 1.000 19.73897 7 LEU B O 1
ATOM 1362 N N . VAL B 1 8 ? -66.44567 42.67712 12.24219 1.000 16.69592 8 VAL B N 1
ATOM 1363 C CA . VAL B 1 8 ? -67.51247 43.15934 13.10901 1.000 19.26866 8 VAL B CA 1
ATOM 1364 C C . VAL B 1 8 ? -66.85354 43.53410 14.43362 1.000 18.32238 8 VAL B C 1
ATOM 1365 O O . VAL B 1 8 ? -66.49245 42.66768 15.23772 1.000 18.33002 8 VAL B O 1
ATOM 1369 N N . VAL B 1 9 ? -66.68278 44.83105 14.65315 1.000 21.33144 9 VAL B N 1
ATOM 1370 C CA . VAL B 1 9 ? -65.84000 45.35794 15.72336 1.000 20.86950 9 VAL B CA 1
ATOM 1371 C C . VAL B 1 9 ? -66.71983 45.67709 16.93492 1.000 21.22514 9 VAL B C 1
ATOM 1372 O O . VAL B 1 9 ? -67.56630 46.57304 16.87910 1.000 24.97144 9 VAL B O 1
ATOM 1376 N N . ASP B 1 10 ? -66.55363 44.91504 18.01720 1.000 22.42930 10 ASP B N 1
ATOM 1377 C CA . ASP B 1 10 ? -66.92436 45.35612 19.37362 1.000 29.11312 10 ASP B CA 1
ATOM 1378 C C . ASP B 1 10 ? -68.42147 45.57761 19.55447 1.000 28.97144 10 ASP B C 1
ATOM 1379 O O . ASP B 1 10 ? -68.85394 46.48944 20.26474 1.000 29.47297 10 ASP B O 1
ATOM 1384 N N . TYR B 1 11 ? -69.22623 44.73468 18.93551 1.000 26.69070 11 TYR B N 1
ATOM 1385 C CA . TYR B 1 11 ? -70.66218 44.97154 18.91858 1.000 26.97708 11 TYR B CA 1
ATOM 1386 C C . TYR B 1 11 ? -71.33160 44.23676 20.08228 1.000 29.84272 11 TYR B C 1
ATOM 1387 O O . TYR B 1 11 ? -72.17935 43.36878 19.91434 1.000 31.41297 11 TYR B O 1
ATOM 1396 N N . SER B 1 12 ? -70.93636 44.61126 21.29205 1.000 31.55670 12 SER B N 1
ATOM 1397 C CA . SER B 1 12 ? -71.25868 43.82734 22.47411 1.000 37.46003 12 SER B CA 1
ATOM 1398 C C . SER B 1 12 ? -72.34738 44.48746 23.31024 1.000 37.52450 12 SER B C 1
ATOM 1399 O O . SER B 1 12 ? -72.60525 45.69159 23.21642 1.000 34.95194 12 SER B O 1
ATOM 1402 N N . TYR B 1 13 ? -72.98392 43.65426 24.13891 1.000 49.84438 13 TYR B N 1
ATOM 1403 C CA . TYR B 1 13 ? -73.95605 44.11974 25.12485 1.000 50.51302 13 TYR B CA 1
ATOM 1404 C C . TYR B 1 13 ? -73.47900 45.38943 25.83719 1.000 48.14647 13 TYR B C 1
ATOM 1405 O O . TYR B 1 13 ? -74.19182 46.39998 25.87422 1.000 47.21497 13 TYR B O 1
ATOM 1414 N N . ASP B 1 14 ? -72.23341 45.36956 26.33829 1.000 49.50763 14 ASP B N 1
ATOM 1415 C CA . ASP B 1 14 ? -71.70763 46.47025 27.14860 1.000 51.09130 14 ASP B CA 1
ATOM 1416 C C . ASP B 1 14 ? -71.55742 47.77182 26.35554 1.000 44.59808 14 ASP B C 1
ATOM 1417 O O . ASP B 1 14 ? -71.75935 48.85808 26.90851 1.000 47.58573 14 ASP B O 1
ATOM 1422 N N . PHE B 1 15 ? -71.17462 47.70443 25.07734 1.000 46.19669 15 PHE B N 1
ATOM 1423 C CA . PHE B 1 15 ? -71.04562 48.92211 24.27642 1.000 41.96532 15 PHE B CA 1
ATOM 1424 C C . PHE B 1 15 ? -72.34236 49.34095 23.60226 1.000 42.06402 15 PHE B C 1
ATOM 1425 O O . PHE B 1 15 ? -72.40061 50.44183 23.04591 1.000 39.32967 15 PHE B O 1
ATOM 1433 N N . ILE B 1 16 ? -73.35925 48.48577 23.60040 1.000 45.36209 16 ILE B N 1
ATOM 1434 C CA . ILE B 1 16 ? -74.58331 48.75323 22.84679 1.000 44.89165 16 ILE B CA 1
ATOM 1435 C C . ILE B 1 16 ? -75.80070 48.73080 23.77122 1.000 47.71716 16 ILE B C 1
ATOM 1436 O O . ILE B 1 16 ? -76.51281 49.72603 23.89441 1.000 49.30504 16 ILE B O 1
ATOM 1441 N N . PRO B 1 27 ? -76.22271 55.48914 18.96450 1.000 51.05444 27 PRO B N 1
ATOM 1442 C CA . PRO B 1 27 ? -76.76722 54.89125 17.74148 1.000 46.56548 27 PRO B CA 1
ATOM 1443 C C . PRO B 1 27 ? -76.29340 53.45493 17.45726 1.000 45.23614 27 PRO B C 1
ATOM 1444 O O . PRO B 1 27 ? -76.33817 53.01095 16.29911 1.000 40.71226 27 PRO B O 1
ATOM 1448 N N . GLY B 1 28 ? -75.86317 52.73865 18.50212 1.000 44.98291 28 GLY B N 1
ATOM 1449 C CA . GLY B 1 28 ? -75.35888 51.38819 18.30364 1.000 38.02879 28 GLY B CA 1
ATOM 1450 C C . GLY B 1 28 ? -76.45601 50.39093 17.97285 1.000 48.42561 28 GLY B C 1
ATOM 1451 O O . GLY B 1 28 ? -76.25273 49.46804 17.17725 1.000 42.49053 28 GLY B O 1
ATOM 1452 N N . GLN B 1 29 ? -77.63681 50.56386 18.57155 1.000 50.53166 29 GLN B N 1
ATOM 1453 C CA . GLN B 1 29 ? -78.76395 49.69934 18.24109 1.000 48.53903 29 GLN B CA 1
ATOM 1454 C C . GLN B 1 29 ? -79.35779 50.02621 16.86678 1.000 41.34857 29 GLN B C 1
ATOM 1455 O O . GLN B 1 29 ? -79.93419 49.14717 16.21853 1.000 47.18577 29 GLN B O 1
ATOM 1461 N N . ASN B 1 30 ? -79.21647 51.27009 16.40314 1.000 45.27767 30 ASN B N 1
ATOM 1462 C CA . ASN B 1 30 ? -79.74130 51.68896 15.10197 1.000 45.52749 30 ASN B CA 1
ATOM 1463 C C . ASN B 1 30 ? -79.06229 50.99105 13.92600 1.000 41.70426 30 ASN B C 1
ATOM 1464 O O . ASN B 1 30 ? -79.64530 50.93073 12.83619 1.000 42.86174 30 ASN B O 1
ATOM 1469 N N . ILE B 1 31 ? -77.83859 50.48700 14.09847 1.000 36.79097 31 ILE B N 1
ATOM 1470 C CA . ILE B 1 31 ? -77.13686 49.81598 13.00749 1.000 36.99304 31 ILE B CA 1
ATOM 1471 C C . ILE B 1 31 ? -77.29999 48.30553 13.06225 1.000 31.68557 31 ILE B C 1
ATOM 1472 O O . ILE B 1 31 ? -76.71469 47.59868 12.22899 1.000 31.02452 31 ILE B O 1
ATOM 1477 N N . GLU B 1 32 ? -78.08590 47.79362 14.01445 1.000 30.29682 32 GLU B N 1
ATOM 1478 C CA . GLU B 1 32 ? -78.21548 46.34938 14.20673 1.000 35.92560 32 GLU B CA 1
ATOM 1479 C C . GLU B 1 32 ? -78.65813 45.65574 12.92145 1.000 36.93986 32 GLU B C 1
ATOM 1480 O O . GLU B 1 32 ? -78.02902 44.68543 12.48537 1.000 35.80361 32 GLU B O 1
ATOM 1486 N N . ASP B 1 33 ? -79.73614 46.15279 12.29825 1.000 35.21830 33 ASP B N 1
ATOM 1487 C CA . ASP B 1 33 ? -80.29764 45.51512 11.10760 1.000 32.49857 33 ASP B CA 1
ATOM 1488 C C . ASP B 1 33 ? -79.30982 45.53426 9.95035 1.000 33.71387 33 ASP B C 1
ATOM 1489 O O . ASP B 1 33 ? -79.13865 44.53248 9.24726 1.000 32.27892 33 ASP B O 1
ATOM 1494 N N . PHE B 1 34 ? -78.67368 46.68275 9.71467 1.000 31.37364 34 PHE B N 1
ATOM 1495 C CA . PHE B 1 34 ? -77.68220 46.75647 8.64682 1.000 27.98137 34 PHE B CA 1
ATOM 1496 C C . PHE B 1 34 ? -76.55670 45.75546 8.86959 1.000 29.37108 34 PHE B C 1
ATOM 1497 O O . PHE B 1 34 ? -76.14194 45.05635 7.93597 1.000 32.10058 34 PHE B O 1
ATOM 1505 N N . ILE B 1 35 ? -76.05641 45.65699 10.10411 1.000 32.79535 35 ILE B N 1
ATOM 1506 C CA . ILE B 1 35 ? -74.95923 44.73161 10.37716 1.000 30.84987 35 ILE B CA 1
ATOM 1507 C C . ILE B 1 35 ? -75.40117 43.30080 10.11171 1.000 28.68720 35 ILE B C 1
ATOM 1508 O O . ILE B 1 35 ? -74.66985 42.50853 9.49804 1.000 28.21834 35 ILE B O 1
ATOM 1513 N N . VAL B 1 36 ? -76.59583 42.94189 10.59341 1.000 27.49381 36 VAL B N 1
ATOM 1514 C CA . VAL B 1 36 ? -77.10087 41.58722 10.37927 1.000 28.96219 36 VAL B CA 1
ATOM 1515 C C . VAL B 1 36 ? -77.19694 41.29761 8.88489 1.000 24.64140 36 VAL B C 1
ATOM 1516 O O . VAL B 1 36 ? -76.83298 40.20796 8.42689 1.000 31.21322 36 VAL B O 1
ATOM 1520 N N . SER B 1 37 ? -77.63947 42.27875 8.09430 1.000 24.92375 37 SER B N 1
ATOM 1521 C CA . SER B 1 37 ? -77.71663 42.05585 6.65031 1.000 27.46683 37 SER B CA 1
ATOM 1522 C C . SER B 1 37 ? -76.32776 41.92296 6.02126 1.000 35.21338 37 SER B C 1
ATOM 1523 O O . SER B 1 37 ? -76.14431 41.14423 5.07531 1.000 29.87141 37 SER B O 1
ATOM 1526 N N . ARG B 1 38 ? -75.32671 42.66570 6.52180 1.000 31.40098 38 ARG B N 1
ATOM 1527 C CA . ARG B 1 38 ? -73.98127 42.47284 5.98183 1.000 28.91910 38 ARG B CA 1
ATOM 1528 C C . ARG B 1 38 ? -73.43391 41.11073 6.37339 1.000 27.49411 38 ARG B C 1
ATOM 1529 O O . ARG B 1 38 ? -72.76895 40.45117 5.56881 1.000 31.58614 38 ARG B O 1
ATOM 1537 N N . ILE B 1 39 ? -73.71084 40.65763 7.59939 1.000 29.42615 39 ILE B N 1
ATOM 1538 C CA . ILE B 1 39 ? -73.27815 39.31557 7.98529 1.000 26.45026 39 ILE B CA 1
ATOM 1539 C C . ILE B 1 39 ? -73.92676 38.27508 7.08448 1.000 31.48529 39 ILE B C 1
ATOM 1540 O O . ILE B 1 39 ? -73.26491 37.32981 6.62372 1.000 31.91993 39 ILE B O 1
ATOM 1545 N N . ASN B 1 40 ? -75.23200 38.43059 6.81779 1.000 28.00135 40 ASN B N 1
ATOM 1546 C CA . ASN B 1 40 ? -75.91764 37.49865 5.92168 1.000 33.25487 40 ASN B CA 1
ATOM 1547 C C . ASN B 1 40 ? -75.37166 37.60367 4.50088 1.000 33.13309 40 ASN B C 1
ATOM 1548 O O . ASN B 1 40 ? -75.19831 36.58324 3.82304 1.000 37.29950 40 ASN B O 1
ATOM 1553 N N . ASP B 1 41 ? -75.08327 38.82661 4.04084 1.000 32.96897 41 ASP B N 1
ATOM 1554 C CA . ASP B 1 41 ? -74.53078 39.01540 2.69977 1.000 32.12940 41 ASP B CA 1
ATOM 1555 C C . ASP B 1 41 ? -73.19801 38.27948 2.51617 1.000 34.43354 41 ASP B C 1
ATOM 1556 O O . ASP B 1 41 ? -72.97262 37.65437 1.47520 1.000 38.84554 41 ASP B O 1
ATOM 1561 N N . PHE B 1 42 ? -72.29987 38.33324 3.51015 1.000 35.98354 42 PHE B N 1
ATOM 1562 C CA . PHE B 1 42 ? -71.01468 37.63447 3.38743 1.000 30.39252 42 PHE B CA 1
ATOM 1563 C C . PHE B 1 42 ? -71.17505 36.12825 3.55735 1.000 36.01520 42 PHE B C 1
ATOM 1564 O O . PHE B 1 42 ? -70.44687 35.34042 2.93303 1.000 37.03399 42 PHE B O 1
ATOM 1572 N N . ASN B 1 43 ? -72.07421 35.71077 4.45578 1.000 34.61354 43 ASN B N 1
ATOM 1573 C CA . ASN B 1 43 ? -72.34455 34.28971 4.63228 1.000 36.72330 43 ASN B CA 1
ATOM 1574 C C . ASN B 1 43 ? -73.03660 33.71185 3.39935 1.000 35.18832 43 ASN B C 1
ATOM 1575 O O . ASN B 1 43 ? -72.83143 32.54040 3.07288 1.000 38.45011 43 ASN B O 1
ATOM 1580 N N . TYR B 1 44 ? -73.81935 34.53872 2.69350 1.000 37.79027 44 TYR B N 1
ATOM 1581 C CA . TYR B 1 44 ? -74.47739 34.21259 1.42414 1.000 39.19858 44 TYR B CA 1
ATOM 1582 C C . TYR B 1 44 ? -73.50142 33.79882 0.32967 1.000 43.24403 44 TYR B C 1
ATOM 1583 O O . TYR B 1 44 ? -73.95994 33.31216 -0.70888 1.000 41.81464 44 TYR B O 1
ATOM 1592 N N . TYR B 1 45 ? -72.18171 34.02143 0.52003 1.000 41.95714 45 TYR B N 1
ATOM 1593 C CA . TYR B 1 45 ? -71.13355 33.61766 -0.41630 1.000 31.26100 45 TYR B CA 1
ATOM 1594 C C . TYR B 1 45 ? -70.04103 32.78253 0.23953 1.000 31.99946 45 TYR B C 1
ATOM 1595 O O . TYR B 1 45 ? -69.01289 32.54060 -0.39475 1.000 36.08874 45 TYR B O 1
ATOM 1604 N N . GLN B 1 46 ? -70.22000 32.34687 1.49039 1.000 34.70545 46 GLN B N 1
ATOM 1605 C CA . GLN B 1 46 ? -69.16675 31.68506 2.27472 1.000 38.31686 46 GLN B CA 1
ATOM 1606 C C . GLN B 1 46 ? -67.93100 32.57871 2.46758 1.000 35.28816 46 GLN B C 1
ATOM 1607 O O . GLN B 1 46 ? -66.82870 32.08236 2.73717 1.000 38.51035 46 GLN B O 1
ATOM 1613 N N . ASP B 1 47 ? -68.08288 33.89128 2.34406 1.000 29.75483 47 ASP B N 1
ATOM 1614 C CA . ASP B 1 47 ? -66.97767 34.79263 2.64634 1.000 32.04440 47 ASP B CA 1
ATOM 1615 C C . ASP B 1 47 ? -66.73168 34.84149 4.15544 1.000 31.29023 47 ASP B C 1
ATOM 1616 O O . ASP B 1 47 ? -67.59506 34.48518 4.96242 1.000 29.86500 47 ASP B O 1
ATOM 1621 N N . HIS B 1 48 ? -65.52928 35.27622 4.53178 1.000 29.54184 48 HIS B N 1
ATOM 1622 C CA . HIS B 1 48 ? -65.07057 35.16527 5.90990 1.000 29.19767 48 HIS B CA 1
ATOM 1623 C C . HIS B 1 48 ? -65.53202 36.34167 6.76495 1.000 25.06608 48 HIS B C 1
ATOM 1624 O O . HIS B 1 48 ? -65.51711 37.49525 6.32975 1.000 24.37653 48 HIS B O 1
ATOM 1631 N N . ILE B 1 49 ? -65.96799 36.03354 7.97980 1.000 27.51322 49 ILE B N 1
ATOM 1632 C CA . ILE B 1 49 ? -66.50580 37.02524 8.90512 1.000 25.33287 49 ILE B CA 1
ATOM 1633 C C . ILE B 1 49 ? -65.73343 36.93482 10.21232 1.000 24.84620 49 ILE B C 1
ATOM 1634 O O . ILE B 1 49 ? -65.61939 35.85430 10.80489 1.000 24.43270 49 ILE B O 1
ATOM 1639 N N . PHE B 1 50 ? -65.19503 38.06730 10.65802 1.000 22.88799 50 PHE B N 1
ATOM 1640 C CA . PHE B 1 50 ? -64.41770 38.11533 11.89108 1.000 25.56113 50 PHE B CA 1
ATOM 1641 C C . PHE B 1 50 ? -65.15123 38.96980 12.90922 1.000 21.76045 50 PHE B C 1
ATOM 1642 O O . PHE B 1 50 ? -65.34185 40.17165 12.69203 1.000 20.51550 50 PHE B O 1
ATOM 1650 N N . PHE B 1 51 ? -65.56618 38.34186 14.00712 1.000 23.80990 51 PHE B N 1
ATOM 1651 C CA . PHE B 1 51 ? -66.09900 39.04416 15.16583 1.000 22.41194 51 PHE B CA 1
ATOM 1652 C C . PHE B 1 51 ? -64.94814 39.37780 16.10091 1.000 22.60157 51 PHE B C 1
ATOM 1653 O O . PHE B 1 51 ? -64.30435 38.47349 16.64513 1.000 24.10532 51 PHE B O 1
ATOM 1661 N N . LEU B 1 52 ? -64.68566 40.67102 16.27473 1.000 20.20704 52 LEU B N 1
ATOM 1662 C CA . LEU B 1 52 ? -63.56825 41.15805 17.08157 1.000 22.86837 52 LEU B CA 1
ATOM 1663 C C . LEU B 1 52 ? -64.10728 41.77878 18.37429 1.000 23.11118 52 LEU B C 1
ATOM 1664 O O . LEU B 1 52 ? -64.87657 42.74499 18.32836 1.000 22.72092 52 LEU B O 1
ATOM 1669 N N . MET B 1 53 ? -63.69549 41.23427 19.52390 1.000 24.85923 53 MET B N 1
ATOM 1670 C CA . MET B 1 53 ? -64.25276 41.62891 20.81589 1.000 28.56683 53 MET B CA 1
ATOM 1671 C C . MET B 1 53 ? -63.18055 41.94632 21.85518 1.000 30.54547 53 MET B C 1
ATOM 1672 O O . MET B 1 53 ? -62.25933 41.15434 22.08457 1.000 28.12528 53 MET B O 1
ATOM 1677 N N . ASP B 1 54 ? -63.34552 43.08840 22.51694 1.000 30.62686 54 ASP B N 1
ATOM 1678 C CA . ASP B 1 54 ? -62.44010 43.49539 23.58004 1.000 35.98623 54 ASP B CA 1
ATOM 1679 C C . ASP B 1 54 ? -62.52870 42.52210 24.75008 1.000 42.28177 54 ASP B C 1
ATOM 1680 O O . ASP B 1 54 ? -63.60316 42.01693 25.08484 1.000 46.00448 54 ASP B O 1
ATOM 1685 N N . LEU B 1 55 ? -61.39118 42.25650 25.37269 1.000 44.60532 55 LEU B N 1
ATOM 1686 C CA . LEU B 1 55 ? -61.33208 41.23500 26.40077 1.000 48.97424 55 LEU B CA 1
ATOM 1687 C C . LEU B 1 55 ? -60.73793 41.78018 27.68942 1.000 52.21256 55 LEU B C 1
ATOM 1688 O O . LEU B 1 55 ? -61.40300 42.51697 28.41783 1.000 57.55927 55 LEU B O 1
ATOM 1693 N N . ASN B 1 73 ? -65.72186 44.91625 29.83136 1.000 64.49894 73 ASN B N 1
ATOM 1694 C CA . ASN B 1 73 ? -65.92348 43.71482 29.02692 1.000 69.35908 73 ASN B CA 1
ATOM 1695 C C . ASN B 1 73 ? -65.21927 42.51315 29.65379 1.000 72.21634 73 ASN B C 1
ATOM 1696 O O . ASN B 1 73 ? -64.24680 41.98961 29.10023 1.000 67.72235 73 ASN B O 1
ATOM 1701 N N . ILE B 1 74 ? -65.73149 42.07807 30.80690 1.000 72.11826 74 ILE B N 1
ATOM 1702 C CA . ILE B 1 74 ? -65.08612 41.02179 31.57758 1.000 74.60268 74 ILE B CA 1
ATOM 1703 C C . ILE B 1 74 ? -65.17269 39.69998 30.82473 1.000 76.03235 74 ILE B C 1
ATOM 1704 O O . ILE B 1 74 ? -66.19370 39.38671 30.19435 1.000 75.75129 74 ILE B O 1
ATOM 1709 N N . VAL B 1 75 ? -64.09051 38.91471 30.87888 1.000 78.40765 75 VAL B N 1
ATOM 1710 C CA . VAL B 1 75 ? -64.15295 37.54882 30.37291 1.000 77.38554 75 VAL B CA 1
ATOM 1711 C C . VAL B 1 75 ? -65.24287 36.80654 31.12663 1.000 81.39824 75 VAL B C 1
ATOM 1712 O O . VAL B 1 75 ? -65.46816 37.04710 32.32318 1.000 79.81871 75 VAL B O 1
ATOM 1716 N N . ASP B 1 76 ? -65.94115 35.90878 30.42380 1.000 80.09488 76 ASP B N 1
ATOM 1717 C CA . ASP B 1 76 ? -66.82288 34.94826 31.08086 1.000 83.93623 76 ASP B CA 1
ATOM 1718 C C . ASP B 1 76 ? -68.02959 35.65734 31.71404 1.000 85.36158 76 ASP B C 1
ATOM 1719 O O . ASP B 1 76 ? -68.51063 35.27894 32.78457 1.000 87.22480 76 ASP B O 1
ATOM 1724 N N . THR B 1 77 ? -68.51937 36.70731 31.05185 1.000 78.80141 77 THR B N 1
ATOM 1725 C CA . THR B 1 77 ? -69.66601 37.46477 31.53738 1.000 78.98150 77 THR B CA 1
ATOM 1726 C C . THR B 1 77 ? -70.64578 37.70433 30.39512 1.000 73.10232 77 THR B C 1
ATOM 1727 O O . THR B 1 77 ? -70.32187 37.53439 29.21548 1.000 70.72107 77 THR B O 1
ATOM 1731 N N . SER B 1 78 ? -71.86592 38.10249 30.76585 1.000 72.27417 78 SER B N 1
ATOM 1732 C CA . SER B 1 78 ? -72.92933 38.30889 29.78883 1.000 71.75187 78 SER B CA 1
ATOM 1733 C C . SER B 1 78 ? -72.84843 39.66709 29.09617 1.000 66.49875 78 SER B C 1
ATOM 1734 O O . SER B 1 78 ? -73.43092 39.82988 28.01805 1.000 64.39317 78 SER B O 1
ATOM 1737 N N . GLY B 1 79 ? -72.15073 40.64400 29.68510 1.000 67.34839 79 GLY B N 1
ATOM 1738 C CA . GLY B 1 79 ? -71.95466 41.92120 29.01738 1.000 62.74071 79 GLY B CA 1
ATOM 1739 C C . GLY B 1 79 ? -71.00128 41.85088 27.84101 1.000 62.21615 79 GLY B C 1
ATOM 1740 O O . GLY B 1 79 ? -70.96336 42.77805 27.02460 1.000 54.80324 79 GLY B O 1
ATOM 1741 N N . ARG B 1 80 ? -70.24690 40.76055 27.73122 1.000 65.02337 80 ARG B N 1
ATOM 1742 C CA . ARG B 1 80 ? -69.24503 40.56431 26.69540 1.000 63.52339 80 ARG B CA 1
ATOM 1743 C C . ARG B 1 80 ? -69.77297 39.79933 25.48819 1.000 59.85648 80 ARG B C 1
ATOM 1744 O O . ARG B 1 80 ? -69.02136 39.59074 24.52863 1.000 54.14794 80 ARG B O 1
ATOM 1752 N N . GLU B 1 81 ? -71.02963 39.36505 25.51718 1.000 57.20104 81 GLU B N 1
ATOM 1753 C CA . GLU B 1 81 ? -71.60538 38.67676 24.37736 1.000 51.28862 81 GLU B CA 1
ATOM 1754 C C . GLU B 1 81 ? -71.96604 39.67370 23.28875 1.000 43.72088 81 GLU B C 1
ATOM 1755 O O . GLU B 1 81 ? -72.25055 40.84625 23.55340 1.000 39.27964 81 GLU B O 1
ATOM 1761 N N . LEU B 1 82 ? -71.96377 39.18674 22.05398 1.000 38.78988 82 LEU B N 1
ATOM 1762 C CA . LEU B 1 82 ? -72.50606 39.96770 20.95751 1.000 34.60641 82 LEU B CA 1
ATOM 1763 C C . LEU B 1 82 ? -73.95250 40.32804 21.25483 1.000 37.14783 82 LEU B C 1
ATOM 1764 O O . LEU B 1 82 ? -74.69651 39.53796 21.84085 1.000 39.93431 82 LEU B O 1
ATOM 1769 N N . TYR B 1 83 ? -74.34893 41.53041 20.84633 1.000 38.04638 83 TYR B N 1
ATOM 1770 C CA . TYR B 1 83 ? -75.62208 42.09760 21.25598 1.000 36.88120 83 TYR B CA 1
ATOM 1771 C C . TYR B 1 83 ? -76.73367 41.72104 20.28319 1.000 33.88775 83 TYR B C 1
ATOM 1772 O O . TYR B 1 83 ? -76.51278 41.63048 19.07141 1.000 31.40188 83 TYR B O 1
ATOM 1781 N N . GLY B 1 84 ? -77.92827 41.49721 20.83439 1.000 33.13849 84 GLY B N 1
ATOM 1782 C CA . GLY B 1 84 ? -79.16064 41.54789 20.06199 1.000 33.71901 84 GLY B CA 1
ATOM 1783 C C . GLY B 1 84 ? -79.20316 40.54592 18.92869 1.000 29.54604 84 GLY B C 1
ATOM 1784 O O . GLY B 1 84 ? -78.77457 39.39641 19.06765 1.000 32.53163 84 GLY B O 1
ATOM 1785 N N . LYS B 1 85 ? -79.71898 40.99698 17.77988 1.000 28.08267 85 LYS B N 1
ATOM 1786 C CA . LYS B 1 85 ? -79.88833 40.11386 16.62511 1.000 35.04777 85 LYS B CA 1
ATOM 1787 C C . LYS B 1 85 ? -78.55432 39.65254 16.05388 1.000 34.06783 85 LYS B C 1
ATOM 1788 O O . LYS B 1 85 ? -78.46354 38.54467 15.50862 1.000 32.08062 85 LYS B O 1
ATOM 1794 N N . VAL B 1 86 ? -77.52334 40.49362 16.13513 1.000 32.61931 86 VAL B N 1
ATOM 1795 C CA . VAL B 1 86 ? -76.19308 40.08086 15.70285 1.000 29.53002 86 VAL B CA 1
ATOM 1796 C C . VAL B 1 86 ? -75.70539 38.90840 16.54763 1.000 29.92431 86 VAL B C 1
ATOM 1797 O O . VAL B 1 86 ? -75.18104 37.91597 16.02807 1.000 29.38529 86 VAL B O 1
ATOM 1801 N N . GLY B 1 87 ? -75.86545 39.00818 17.86555 1.000 30.72084 87 GLY B N 1
ATOM 1802 C CA . GLY B 1 87 ? -75.52214 37.88617 18.72784 1.000 33.63318 87 GLY B CA 1
ATOM 1803 C C . GLY B 1 87 ? -76.27827 36.61938 18.36444 1.000 35.48877 87 GLY B C 1
ATOM 1804 O O . GLY B 1 87 ? -75.70131 35.52633 18.32765 1.000 32.33226 87 GLY B O 1
ATOM 1805 N N . LYS B 1 88 ? -77.57643 36.74986 18.07030 1.000 28.96488 88 LYS B N 1
ATOM 1806 C CA . LYS B 1 88 ? -78.36657 35.57288 17.72191 1.000 34.41998 88 LYS B CA 1
ATOM 1807 C C . LYS B 1 88 ? -77.86081 34.93703 16.42869 1.000 33.44073 88 LYS B C 1
ATOM 1808 O O . LYS B 1 88 ? -77.71009 33.71275 16.34564 1.000 35.05279 88 LYS B O 1
ATOM 1814 N N . LEU B 1 89 ? -77.57133 35.75491 15.41712 1.000 30.41414 89 LEU B N 1
ATOM 1815 C CA . LEU B 1 89 ? -77.06179 35.21909 14.16092 1.000 31.07105 89 LEU B CA 1
ATOM 1816 C C . LEU B 1 89 ? -75.70287 34.55696 14.35786 1.000 31.54945 89 LEU B C 1
ATOM 1817 O O . LEU B 1 89 ? -75.45673 33.46644 13.83371 1.000 33.93443 89 LEU B O 1
ATOM 1822 N N . TYR B 1 90 ? -74.81628 35.18191 15.13700 1.000 32.69261 90 TYR B N 1
ATOM 1823 C CA . TYR B 1 90 ? -73.52792 34.55673 15.42097 1.000 28.50982 90 TYR B CA 1
ATOM 1824 C C . TYR B 1 90 ? -73.70105 33.15441 15.98617 1.000 33.81988 90 TYR B C 1
ATOM 1825 O O . TYR B 1 90 ? -72.99542 32.22221 15.58269 1.000 32.13481 90 TYR B O 1
ATOM 1834 N N . GLU B 1 91 ? -74.61141 32.99604 16.95355 1.000 32.36088 91 GLU B N 1
ATOM 1835 C CA . GLU B 1 91 ? -74.82507 31.69026 17.56755 1.000 35.98542 91 GLU B CA 1
ATOM 1836 C C . GLU B 1 91 ? -75.24489 30.65168 16.53562 1.000 34.56661 91 GLU B C 1
ATOM 1837 O O . GLU B 1 91 ? -74.95113 29.46321 16.69388 1.000 37.19443 91 GLU B O 1
ATOM 1843 N N . THR B 1 92 ? -75.89147 31.09271 15.46179 1.000 32.72669 92 THR B N 1
ATOM 1844 C CA . THR B 1 92 ? -76.37603 30.21549 14.41101 1.000 37.16207 92 THR B CA 1
ATOM 1845 C C . THR B 1 92 ? -75.28563 29.78677 13.43287 1.000 38.90877 92 THR B C 1
ATOM 1846 O O . THR B 1 92 ? -75.45741 28.77879 12.74280 1.000 44.01627 92 THR B O 1
ATOM 1850 N N . ILE B 1 93 ? -74.16327 30.50325 13.35799 1.000 37.33765 93 ILE B N 1
ATOM 1851 C CA . ILE B 1 93 ? -73.16630 30.22046 12.32501 1.000 35.39076 93 ILE B CA 1
ATOM 1852 C C . ILE B 1 93 ? -71.77710 30.01879 12.92180 1.000 33.50324 93 ILE B C 1
ATOM 1853 O O . ILE B 1 93 ? -70.79540 29.84650 12.18642 1.000 35.75176 93 ILE B O 1
ATOM 1858 N N . LYS B 1 94 ? -71.68047 30.01088 14.25236 1.000 31.21852 94 LYS B N 1
ATOM 1859 C CA . LYS B 1 94 ? -70.36638 30.10311 14.88716 1.000 37.14671 94 LYS B CA 1
ATOM 1860 C C . LYS B 1 94 ? -69.46433 28.91237 14.59526 1.000 36.90780 94 LYS B C 1
ATOM 1861 O O . LYS B 1 94 ? -68.24020 29.05969 14.67079 1.000 37.91377 94 LYS B O 1
ATOM 1867 N N . ALA B 1 95 ? -70.02043 27.74527 14.27039 1.000 41.65205 95 ALA B N 1
ATOM 1868 C CA . ALA B 1 95 ? -69.19062 26.56819 14.02922 1.000 43.44402 95 ALA B CA 1
ATOM 1869 C C . ALA B 1 95 ? -68.68822 26.47335 12.59489 1.000 40.43810 95 ALA B C 1
ATOM 1870 O O . ALA B 1 95 ? -67.80241 25.65464 12.32370 1.000 47.05373 95 ALA B O 1
ATOM 1872 N N . GLN B 1 96 ? -69.21658 27.29402 11.68827 1.000 37.91190 96 GLN B N 1
ATOM 1873 C CA . GLN B 1 96 ? -68.86988 27.20752 10.27987 1.000 35.70972 96 GLN B CA 1
ATOM 1874 C C . GLN B 1 96 ? -67.42806 27.65012 10.03707 1.000 40.63021 96 GLN B C 1
ATOM 1875 O O . GLN B 1 96 ? -66.88529 28.46948 10.78452 1.000 39.17979 96 GLN B O 1
ATOM 1881 N N . PRO B 1 97 ? -66.79312 27.14207 8.97379 1.000 40.52263 97 PRO B N 1
ATOM 1882 C CA . PRO B 1 97 ? -65.37084 27.44487 8.75072 1.000 36.97141 97 PRO B CA 1
ATOM 1883 C C . PRO B 1 97 ? -65.10882 28.85925 8.24043 1.000 38.50100 97 PRO B C 1
ATOM 1884 O O . PRO B 1 97 ? -63.93899 29.25349 8.14933 1.000 38.64691 97 PRO B O 1
ATOM 1888 N N . ASN B 1 98 ? -66.13565 29.61997 7.86675 1.000 34.34247 98 ASN B N 1
ATOM 1889 C CA . ASN B 1 98 ? -65.94564 30.99239 7.41867 1.000 34.71300 98 ASN B CA 1
ATOM 1890 C C . ASN B 1 98 ? -66.22209 32.02233 8.51578 1.000 28.81427 98 ASN B C 1
ATOM 1891 O O . ASN B 1 98 ? -66.37909 33.20550 8.20050 1.000 31.08156 98 ASN B O 1
ATOM 1896 N N . VAL B 1 99 ? -66.29707 31.60500 9.78250 1.000 31.27579 99 VAL B N 1
ATOM 1897 C CA . VAL B 1 99 ? -66.70691 32.47446 10.88765 1.000 30.19849 99 VAL B CA 1
ATOM 1898 C C . VAL B 1 99 ? -65.66157 32.38883 11.99073 1.000 31.48060 99 VAL B C 1
ATOM 1899 O O . VAL B 1 99 ? -65.28418 31.29003 12.41525 1.000 31.21467 99 VAL B O 1
ATOM 1903 N N . HIS B 1 100 ? -65.19801 33.54909 12.45574 1.000 28.84473 100 HIS B N 1
ATOM 1904 C CA . HIS B 1 100 ? -64.06657 33.62110 13.36199 1.000 28.82510 100 HIS B CA 1
ATOM 1905 C C . HIS B 1 100 ? -64.36703 34.61198 14.48181 1.000 28.17464 100 HIS B C 1
ATOM 1906 O O . HIS B 1 100 ? -64.98495 35.66016 14.26241 1.000 23.97402 100 HIS B O 1
ATOM 1913 N N . PHE B 1 101 ? -63.96032 34.25031 15.68925 1.000 29.55675 101 PHE B N 1
ATOM 1914 C CA . PHE B 1 101 ? -64.10914 35.09551 16.86610 1.000 25.97310 101 PHE B CA 1
ATOM 1915 C C . PHE B 1 101 ? -62.71356 35.35330 17.39885 1.000 28.73493 101 PHE B C 1
ATOM 1916 O O . PHE B 1 101 ? -61.97728 34.40362 17.67155 1.000 31.43916 101 PHE B O 1
ATOM 1924 N N . ILE B 1 102 ? -62.34586 36.62529 17.52662 1.000 26.17288 102 ILE B N 1
ATOM 1925 C CA . ILE B 1 102 ? -60.99312 37.02494 17.90518 1.000 27.63340 102 ILE B CA 1
ATOM 1926 C C . ILE B 1 102 ? -61.07596 37.94523 19.12041 1.000 27.77472 102 ILE B C 1
ATOM 1927 O O . ILE B 1 102 ? -61.76413 38.97623 19.07527 1.000 20.62664 102 ILE B O 1
ATOM 1932 N N . ASP B 1 103 ? -60.38615 37.56565 20.20533 1.000 24.71568 103 ASP B N 1
ATOM 1933 C CA . ASP B 1 103 ? -60.27639 38.40947 21.39701 1.000 28.75406 103 ASP B CA 1
ATOM 1934 C C . ASP B 1 103 ? -59.14089 39.41474 21.22494 1.000 23.62600 103 ASP B C 1
ATOM 1935 O O . ASP B 1 103 ? -58.03743 39.04445 20.81722 1.000 27.56100 103 ASP B O 1
ATOM 1940 N N . LYS B 1 104 ? -59.39510 40.68068 21.53756 1.000 20.32442 104 LYS B N 1
ATOM 1941 C CA . LYS B 1 104 ? -58.36410 41.70266 21.39367 1.000 23.65224 104 LYS B CA 1
ATOM 1942 C C . LYS B 1 104 ? -58.15748 42.43472 22.71001 1.000 26.34843 104 LYS B C 1
ATOM 1943 O O . LYS B 1 104 ? -59.04569 42.45316 23.56882 1.000 25.97563 104 LYS B O 1
ATOM 1949 N N . THR B 1 105 ? -56.94643 42.98531 22.88930 1.000 24.14436 105 THR B N 1
ATOM 1950 C CA . THR B 1 105 ? -56.58319 43.65189 24.13949 1.000 23.04843 105 THR B CA 1
ATOM 1951 C C . THR B 1 105 ? -56.48498 45.17121 24.00975 1.000 25.73076 105 THR B C 1
ATOM 1952 O O . THR B 1 105 ? -56.37276 45.86227 25.03409 1.000 22.49153 105 THR B O 1
ATOM 1956 N N . ARG B 1 106 ? -56.53246 45.71148 22.79163 1.000 20.55614 106 ARG B N 1
ATOM 1957 C CA . ARG B 1 106 ? -56.53464 47.15040 22.56161 1.000 20.65130 106 ARG B CA 1
ATOM 1958 C C . ARG B 1 106 ? -57.65264 47.47364 21.58275 1.000 18.46240 106 ARG B C 1
ATOM 1959 O O . ARG B 1 106 ? -58.31887 46.57239 21.05622 1.000 22.62047 106 ARG B O 1
ATOM 1967 N N . TYR B 1 107 ? -57.87898 48.77051 21.35812 1.000 14.82197 107 TYR B N 1
ATOM 1968 C CA . TYR B 1 107 ? -58.93463 49.17521 20.43727 1.000 19.15618 107 TYR B CA 1
ATOM 1969 C C . TYR B 1 107 ? -58.70550 48.57795 19.05243 1.000 20.81591 107 TYR B C 1
ATOM 1970 O O . TYR B 1 107 ? -59.63995 48.06309 18.43615 1.000 17.43574 107 TYR B O 1
ATOM 1979 N N . ASP B 1 108 ? -57.45600 48.62033 18.56810 1.000 19.14448 108 ASP B N 1
ATOM 1980 C CA . ASP B 1 108 ? -57.06553 48.13436 17.24108 1.000 19.36869 108 ASP B CA 1
ATOM 1981 C C . ASP B 1 108 ? -57.21849 46.61408 17.16480 1.000 17.71598 108 ASP B C 1
ATOM 1982 O O . ASP B 1 108 ? -56.50975 45.87019 17.85010 1.000 20.10021 108 ASP B O 1
ATOM 1987 N N . SER B 1 109 ? -58.14658 46.15192 16.33180 1.000 18.37395 109 SER B N 1
ATOM 1988 C CA . SER B 1 109 ? -58.35611 44.72029 16.09790 1.000 16.39548 109 SER B CA 1
ATOM 1989 C C . SER B 1 109 ? -57.10694 43.96357 15.62823 1.000 14.39621 109 SER B C 1
ATOM 1990 O O . SER B 1 109 ? -57.06114 42.74096 15.78449 1.000 18.31157 109 SER B O 1
ATOM 1993 N N . PHE B 1 110 ? -56.12165 44.62850 15.02345 1.000 13.17874 110 PHE B N 1
ATOM 1994 C CA . PHE B 1 110 ? -54.92389 43.93142 14.55539 1.000 15.38869 110 PHE B CA 1
ATOM 1995 C C . PHE B 1 110 ? -53.84001 43.80412 15.62156 1.000 21.36225 110 PHE B C 1
ATOM 1996 O O . PHE B 1 110 ? -52.91877 42.98613 15.47133 1.000 21.03670 110 PHE B O 1
ATOM 2004 N N . PHE B 1 111 ? -53.91808 44.58482 16.69144 1.000 18.58382 111 PHE B N 1
ATOM 2005 C CA . PHE B 1 111 ? -52.80807 44.66532 17.62440 1.000 17.35827 111 PHE B CA 1
ATOM 2006 C C . PHE B 1 111 ? -52.78970 43.44535 18.51896 1.000 17.23967 111 PHE B C 1
ATOM 2007 O O . PHE B 1 111 ? -53.77350 43.16298 19.20949 1.000 21.03512 111 PHE B O 1
ATOM 2015 N N . GLY B 1 112 ? -51.67784 42.71441 18.49772 1.000 17.79534 112 GLY B N 1
ATOM 2016 C CA . GLY B 1 112 ? -51.57035 41.52839 19.32437 1.000 21.12713 112 GLY B CA 1
ATOM 2017 C C . GLY B 1 112 ? -52.49109 40.38487 18.95751 1.000 22.33665 112 GLY B C 1
ATOM 2018 O O . GLY B 1 112 ? -52.62653 39.45528 19.75139 1.000 24.84096 112 GLY B O 1
ATOM 2019 N N . THR B 1 113 ? -53.15217 40.42700 17.80066 1.000 23.45647 113 THR B N 1
ATOM 2020 C CA . THR B 1 113 ? -54.02475 39.33847 17.36326 1.000 20.15709 113 THR B CA 1
ATOM 2021 C C . THR B 1 113 ? -53.43553 38.68220 16.12999 1.000 21.21848 113 THR B C 1
ATOM 2022 O O . THR B 1 113 ? -52.54627 39.24224 15.48527 1.000 21.53776 113 THR B O 1
ATOM 2026 N N . PRO B 1 114 ? -53.90127 37.49364 15.76375 1.000 23.58233 114 PRO B N 1
ATOM 2027 C CA . PRO B 1 114 ? -53.46742 36.91649 14.48448 1.000 23.81700 114 PRO B CA 1
ATOM 2028 C C . PRO B 1 114 ? -54.34006 37.34472 13.30649 1.000 22.40751 114 PRO B C 1
ATOM 2029 O O . PRO B 1 114 ? -54.38168 36.64885 12.28745 1.000 23.03945 114 PRO B O 1
ATOM 2033 N N . LEU B 1 115 ? -55.04242 38.47942 13.41413 1.000 21.75501 115 LEU B N 1
ATOM 2034 C CA . LEU B 1 115 ? -56.00817 38.83882 12.37408 1.000 20.75411 115 LEU B CA 1
ATOM 2035 C C . LEU B 1 115 ? -55.33774 38.96902 11.01237 1.000 20.37800 115 LEU B C 1
ATOM 2036 O O . LEU B 1 115 ? -55.80453 38.39454 10.02744 1.000 20.44082 115 LEU B O 1
ATOM 2041 N N . ASP B 1 116 ? -54.24148 39.72550 10.93523 1.000 21.00800 116 ASP B N 1
ATOM 2042 C CA . ASP B 1 116 ? -53.55802 39.89521 9.65589 1.000 19.34837 116 ASP B CA 1
ATOM 2043 C C . ASP B 1 116 ? -53.17063 38.53901 9.07120 1.000 21.20405 116 ASP B C 1
ATOM 2044 O O . ASP B 1 116 ? -53.45670 38.24784 7.90931 1.000 23.09716 116 ASP B O 1
ATOM 2049 N N . SER B 1 117 ? -52.56279 37.67442 9.88359 1.000 25.52688 117 SER B N 1
ATOM 2050 C CA . SER B 1 117 ? -52.11022 36.39335 9.35580 1.000 26.28088 117 SER B CA 1
ATOM 2051 C C . SER B 1 117 ? -53.27885 35.52239 8.90006 1.000 24.32310 117 SER B C 1
ATOM 2052 O O . SER B 1 117 ? -53.13126 34.75030 7.94587 1.000 29.76343 117 SER B O 1
ATOM 2055 N N . LEU B 1 118 ? -54.44275 35.63980 9.55192 1.000 24.72509 118 LEU B N 1
ATOM 2056 C CA . LEU B 1 118 ? -55.61002 34.86553 9.14053 1.000 21.93183 118 LEU B CA 1
ATOM 2057 C C . LEU B 1 118 ? -56.18298 35.39388 7.83471 1.000 27.86270 118 LEU B C 1
ATOM 2058 O O . LEU B 1 118 ? -56.66399 34.61447 7.00400 1.000 26.44771 118 LEU B O 1
ATOM 2063 N N . LEU B 1 119 ? -56.13682 36.71782 7.63515 1.000 24.80823 119 LEU B N 1
ATOM 2064 C CA . LEU B 1 119 ? -56.60617 37.30045 6.38203 1.000 27.40144 119 LEU B CA 1
ATOM 2065 C C . LEU B 1 119 ? -55.70214 36.90009 5.22374 1.000 24.85665 119 LEU B C 1
ATOM 2066 O O . LEU B 1 119 ? -56.18539 36.61500 4.11762 1.000 25.31037 119 LEU B O 1
ATOM 2071 N N . ARG B 1 120 ? -54.38853 36.86944 5.45471 1.000 23.67691 120 ARG B N 1
ATOM 2072 C CA . ARG B 1 120 ? -53.47030 36.50886 4.37257 1.000 28.69890 120 ARG B CA 1
ATOM 2073 C C . ARG B 1 120 ? -53.56159 35.01799 4.03965 1.000 25.05148 120 ARG B C 1
ATOM 2074 O O . ARG B 1 120 ? -53.49641 34.64555 2.86996 1.000 29.16372 120 ARG B O 1
ATOM 2082 N N . GLU B 1 121 ? -53.70926 34.15000 5.05102 1.000 25.24888 121 GLU B N 1
ATOM 2083 C CA . GLU B 1 121 ? -53.93974 32.72774 4.78805 1.000 29.60681 121 GLU B CA 1
ATOM 2084 C C . GLU B 1 121 ? -55.05063 32.51947 3.76021 1.000 30.96375 121 GLU B C 1
ATOM 2085 O O . GLU B 1 121 ? -54.98180 31.60575 2.93503 1.000 33.85001 121 GLU B O 1
ATOM 2091 N N . ARG B 1 122 ? -56.08283 33.36064 3.80162 1.000 27.96819 122 ARG B N 1
ATOM 2092 C CA . ARG B 1 122 ? -57.30007 33.17837 3.03108 1.000 29.91704 122 ARG B CA 1
ATOM 2093 C C . ARG B 1 122 ? -57.35962 34.08349 1.80285 1.000 28.06610 122 ARG B C 1
ATOM 2094 O O . ARG B 1 122 ? -58.43996 34.27024 1.23772 1.000 31.63102 122 ARG B O 1
ATOM 2102 N N . SER B 1 123 ? -56.22325 34.66166 1.40254 1.000 25.99665 123 SER B N 1
ATOM 2103 C CA . SER B 1 123 ? -56.11177 35.50442 0.21240 1.000 26.07564 123 SER B CA 1
ATOM 2104 C C . SER B 1 123 ? -57.10025 36.66463 0.22933 1.000 29.56666 123 SER B C 1
ATOM 2105 O O . SER B 1 123 ? -57.70580 36.99705 -0.79381 1.000 29.43032 123 SER B O 1
ATOM 2108 N N . ILE B 1 124 ? -57.24533 37.30871 1.38853 1.000 27.60029 124 ILE B N 1
ATOM 2109 C CA . ILE B 1 124 ? -58.11210 38.47413 1.53326 1.000 26.45632 124 ILE B CA 1
ATOM 2110 C C . ILE B 1 124 ? -57.28105 39.72326 1.30428 1.000 25.52540 124 ILE B C 1
ATOM 2111 O O . ILE B 1 124 ? -56.22919 39.89934 1.93129 1.000 28.04245 124 ILE B O 1
ATOM 2116 N N . ASN B 1 125 ? -57.75388 40.61417 0.43689 1.000 22.53731 125 ASN B N 1
ATOM 2117 C CA . ASN B 1 125 ? -57.10143 41.91691 0.31622 1.000 25.50601 125 ASN B CA 1
ATOM 2118 C C . ASN B 1 125 ? -58.07975 43.07477 0.47546 1.000 23.74205 125 ASN B C 1
ATOM 2119 O O . ASN B 1 125 ? -57.74516 44.21171 0.13264 1.000 26.05803 125 ASN B O 1
ATOM 2124 N N . GLN B 1 126 ? -59.26596 42.80958 1.00237 1.000 22.79680 126 GLN B N 1
ATOM 2125 C CA . GLN B 1 126 ? -60.38427 43.74109 1.02194 1.000 26.83145 126 GLN B CA 1
ATOM 2126 C C . GLN B 1 126 ? -61.13019 43.49075 2.32799 1.000 25.30950 126 GLN B C 1
ATOM 2127 O O . GLN B 1 126 ? -61.50649 42.34459 2.60433 1.000 21.61904 126 GLN B O 1
ATOM 2133 N N . VAL B 1 127 ? -61.30730 44.52293 3.16019 1.000 21.76140 127 VAL B N 1
ATOM 2134 C CA . VAL B 1 127 ? -62.08676 44.37008 4.38635 1.000 27.23690 127 VAL B CA 1
ATOM 2135 C C . VAL B 1 127 ? -63.21514 45.39348 4.41838 1.000 23.48073 127 VAL B C 1
ATOM 2136 O O . VAL B 1 127 ? -63.03861 46.56128 4.05819 1.000 26.51223 127 VAL B O 1
ATOM 2140 N N . GLU B 1 128 ? -64.37737 44.93814 4.85028 1.000 20.45556 128 GLU B N 1
ATOM 2141 C CA . GLU B 1 128 ? -65.46848 45.80876 5.24953 1.000 27.07118 128 GLU B CA 1
ATOM 2142 C C . GLU B 1 128 ? -65.51333 45.84337 6.77357 1.000 23.51666 128 GLU B C 1
ATOM 2143 O O . GLU B 1 128 ? -65.43577 44.79431 7.42235 1.000 20.49136 128 GLU B O 1
ATOM 2149 N N . ILE B 1 129 ? -65.61604 47.04255 7.34088 1.000 20.58914 129 ILE B N 1
ATOM 2150 C CA . ILE B 1 129 ? -65.54293 47.23720 8.78150 1.000 20.06879 129 ILE B CA 1
ATOM 2151 C C . ILE B 1 129 ? -66.85861 47.81954 9.26884 1.000 19.91934 129 ILE B C 1
ATOM 2152 O O . ILE B 1 129 ? -67.28549 48.88386 8.80749 1.000 19.41495 129 ILE B O 1
ATOM 2157 N N . VAL B 1 130 ? -67.47541 47.14576 10.23203 1.000 19.20341 130 VAL B N 1
ATOM 2158 C CA . VAL B 1 130 ? -68.69499 47.62019 10.86809 1.000 21.56405 130 VAL B CA 1
ATOM 2159 C C . VAL B 1 130 ? -68.55221 47.42906 12.37345 1.000 20.83864 130 VAL B C 1
ATOM 2160 O O . VAL B 1 130 ? -67.64326 46.74803 12.86160 1.000 20.66308 130 VAL B O 1
ATOM 2164 N N . GLY B 1 131 ? -69.46997 48.03872 13.10750 1.000 19.52463 131 GLY B N 1
ATOM 2165 C CA . GLY B 1 131 ? -69.40774 47.99437 14.55188 1.000 21.69354 131 GLY B CA 1
ATOM 2166 C C . GLY B 1 131 ? -69.19324 49.36574 15.16405 1.000 20.81986 131 GLY B C 1
ATOM 2167 O O . GLY B 1 131 ? -69.59093 50.38483 14.59169 1.000 20.10228 131 GLY B O 1
ATOM 2168 N N . VAL B 1 132 ? -68.56858 49.40284 16.33953 1.000 24.25465 132 VAL B N 1
ATOM 2169 C CA . VAL B 1 132 ? -68.45597 50.62071 17.13937 1.000 21.42156 132 VAL B CA 1
ATOM 2170 C C . VAL B 1 132 ? -67.10547 50.60146 17.84875 1.000 20.34558 132 VAL B C 1
ATOM 2171 O O . VAL B 1 132 ? -66.50317 49.54057 18.02372 1.000 19.49305 132 VAL B O 1
ATOM 2175 N N . CYS B 1 133 ? -66.62675 51.78036 18.28700 1.000 20.80517 133 CYS B N 1
ATOM 2176 C CA . CYS B 1 133 ? -67.17701 53.11233 17.95840 1.000 22.44680 133 CYS B CA 1
ATOM 2177 C C . CYS B 1 133 ? -66.42115 53.63456 16.75107 1.000 21.13296 133 CYS B C 1
ATOM 2178 O O . CYS B 1 133 ? -65.23619 53.29966 16.58531 1.000 21.34704 133 CYS B O 1
ATOM 2181 N N . THR B 1 134 ? -67.08812 54.46582 15.93801 1.000 20.77641 134 THR B N 1
ATOM 2182 C CA . THR B 1 134 ? -66.50910 54.94585 14.68103 1.000 19.96372 134 THR B CA 1
ATOM 2183 C C . THR B 1 134 ? -65.10860 55.51215 14.88560 1.000 21.59188 134 THR B C 1
ATOM 2184 O O . THR B 1 134 ? -64.17750 55.19606 14.13524 1.000 18.83632 134 THR B O 1
ATOM 2188 N N . ASP B 1 135 ? -64.94874 56.37354 15.88698 1.000 17.05388 135 ASP B N 1
ATOM 2189 C CA . ASP B 1 135 ? -63.70704 57.10548 16.06554 1.000 19.53518 135 ASP B CA 1
ATOM 2190 C C . ASP B 1 135 ? -62.81560 56.50058 17.13975 1.000 19.06291 135 ASP B C 1
ATOM 2191 O O . ASP B 1 135 ? -61.90281 57.18103 17.62302 1.000 18.63839 135 ASP B O 1
ATOM 2196 N N . ILE B 1 136 ? -63.05981 55.25080 17.54201 1.000 16.55624 136 ILE B N 1
ATOM 2197 C CA . ILE B 1 136 ? -62.12046 54.58876 18.44374 1.000 17.21126 136 ILE B CA 1
ATOM 2198 C C . ILE B 1 136 ? -61.72901 53.22455 17.88171 1.000 16.25364 136 ILE B C 1
ATOM 2199 O O . ILE B 1 136 ? -60.80306 53.13361 17.07743 1.000 19.08503 136 ILE B O 1
ATOM 2204 N N . CYS B 1 137 ? -62.42504 52.15841 18.28106 1.000 15.33929 137 CYS B N 1
ATOM 2205 C CA . CYS B 1 137 ? -62.04944 50.82357 17.82628 1.000 19.44595 137 CYS B CA 1
ATOM 2206 C C . CYS B 1 137 ? -62.11674 50.69167 16.30768 1.000 16.55230 137 CYS B C 1
ATOM 2207 O O . CYS B 1 137 ? -61.24403 50.05448 15.70642 1.000 14.78500 137 CYS B O 1
ATOM 2210 N N . VAL B 1 138 ? -63.13951 51.27683 15.66901 1.000 15.47813 138 VAL B N 1
ATOM 2211 C CA . VAL B 1 138 ? -63.22352 51.19736 14.20952 1.000 14.87085 138 VAL B CA 1
ATOM 2212 C C . VAL B 1 138 ? -62.08191 51.98261 13.57590 1.000 15.04835 138 VAL B C 1
ATOM 2213 O O . VAL B 1 138 ? -61.43000 51.51737 12.63137 1.000 17.93786 138 VAL B O 1
ATOM 2217 N N . LEU B 1 139 ? -61.82478 53.18606 14.08073 1.000 14.83653 139 LEU B N 1
ATOM 2218 C CA . LEU B 1 139 ? -60.74547 54.01270 13.54857 1.000 17.00685 139 LEU B CA 1
ATOM 2219 C C . LEU B 1 139 ? -59.39301 53.32133 13.68795 1.000 16.74862 139 LEU B C 1
ATOM 2220 O O . LEU B 1 139 ? -58.61016 53.26665 12.73690 1.000 19.18919 139 LEU B O 1
ATOM 2225 N N . HIS B 1 140 ? -59.08056 52.82684 14.88587 1.000 17.03547 140 HIS B N 1
ATOM 2226 C CA . HIS B 1 140 ? -57.78204 52.18793 15.08832 1.000 19.44763 140 HIS B CA 1
ATOM 2227 C C . HIS B 1 140 ? -57.65200 50.94768 14.22634 1.000 16.42918 140 HIS B C 1
ATOM 2228 O O . HIS B 1 140 ? -56.58086 50.68275 13.66356 1.000 18.66500 140 HIS B O 1
ATOM 2235 N N . THR B 1 141 ? -58.73651 50.17333 14.12034 1.000 15.32716 141 THR B N 1
ATOM 2236 C CA . THR B 1 141 ? -58.74106 49.01392 13.24210 1.000 19.07155 141 THR B CA 1
ATOM 2237 C C . THR B 1 141 ? -58.56371 49.43102 11.78626 1.000 15.80854 141 THR B C 1
ATOM 2238 O O . THR B 1 141 ? -57.80374 48.80030 11.04567 1.000 15.63667 141 THR B O 1
ATOM 2242 N N . ALA B 1 142 ? -59.25330 50.49685 11.36233 1.000 16.62855 142 ALA B N 1
ATOM 2243 C CA . ALA B 1 142 ? -59.11785 50.97789 9.98499 1.000 14.94365 142 ALA B CA 1
ATOM 2244 C C . ALA B 1 142 ? -57.69142 51.44690 9.67298 1.000 16.61625 142 ALA B C 1
ATOM 2245 O O . ALA B 1 142 ? -57.17793 51.19918 8.57346 1.000 18.84428 142 ALA B O 1
ATOM 2247 N N . ILE B 1 143 ? -57.04165 52.14071 10.61541 1.000 16.70159 143 ILE B N 1
ATOM 2248 C CA . ILE B 1 143 ? -55.67927 52.62694 10.38609 1.000 15.76303 143 ILE B CA 1
ATOM 2249 C C . ILE B 1 143 ? -54.71096 51.46609 10.22297 1.000 18.66875 143 ILE B C 1
ATOM 2250 O O . ILE B 1 143 ? -53.84682 51.47710 9.33576 1.000 21.64125 143 ILE B O 1
ATOM 2255 N N . SER B 1 144 ? -54.83532 50.44478 11.06854 1.000 15.95972 144 SER B N 1
ATOM 2256 C CA . SER B 1 144 ? -53.98593 49.27193 10.91334 1.000 21.10890 144 SER B CA 1
ATOM 2257 C C . SER B 1 144 ? -54.24991 48.58155 9.57807 1.000 22.88281 144 SER B C 1
ATOM 2258 O O . SER B 1 144 ? -53.30588 48.20763 8.86188 1.000 22.63004 144 SER B O 1
ATOM 2261 N N . ALA B 1 145 ? -55.53241 48.40462 9.22809 1.000 18.96410 145 ALA B N 1
ATOM 2262 C CA . ALA B 1 145 ? -55.90034 47.88040 7.90841 1.000 18.69387 145 ALA B CA 1
ATOM 2263 C C . ALA B 1 145 ? -55.22604 48.66915 6.79232 1.000 24.52966 145 ALA B C 1
ATOM 2264 O O . ALA B 1 145 ? -54.65007 48.09014 5.85519 1.000 17.01977 145 ALA B O 1
ATOM 2266 N N . TYR B 1 146 ? -55.29790 50.00240 6.88515 1.000 21.53197 146 TYR B N 1
ATOM 2267 C CA . TYR B 1 146 ? -54.70795 50.86881 5.86923 1.000 20.42221 146 TYR B CA 1
ATOM 2268 C C . TYR B 1 146 ? -53.19660 50.66765 5.76921 1.000 23.95004 146 TYR B C 1
ATOM 2269 O O . TYR B 1 146 ? -52.65521 50.47896 4.67307 1.000 26.06510 146 TYR B O 1
ATOM 2278 N N . ASN B 1 147 ? -52.50024 50.73772 6.90546 1.000 21.16619 147 ASN B N 1
ATOM 2279 C CA . ASN B 1 147 ? -51.05446 50.55283 6.93099 1.000 24.86091 147 ASN B CA 1
ATOM 2280 C C . ASN B 1 147 ? -50.65215 49.20714 6.34963 1.000 23.03768 147 ASN B C 1
ATOM 2281 O O . ASN B 1 147 ? -49.60436 49.08798 5.70688 1.000 24.93827 147 ASN B O 1
ATOM 2286 N N . LEU B 1 148 ? -51.45472 48.18308 6.58626 1.000 19.64340 148 LEU B N 1
ATOM 2287 C CA . LEU B 1 148 ? -51.13971 46.83063 6.16039 1.000 21.60113 148 LEU B CA 1
ATOM 2288 C C . LEU B 1 148 ? -51.52759 46.55358 4.70243 1.000 20.72895 148 LEU B C 1
ATOM 2289 O O . LEU B 1 148 ? -51.43180 45.40920 4.26644 1.000 22.14013 148 LEU B O 1
ATOM 2294 N N . GLY B 1 149 ? -51.96459 47.56026 3.94862 1.000 23.94117 149 GLY B N 1
ATOM 2295 C CA . GLY B 1 149 ? -52.22245 47.39062 2.53333 1.000 23.95476 149 GLY B CA 1
ATOM 2296 C C . GLY B 1 149 ? -53.58881 46.85179 2.15286 1.000 29.01101 149 GLY B C 1
ATOM 2297 O O . GLY B 1 149 ? -53.80679 46.55580 0.97531 1.000 25.70924 149 GLY B O 1
ATOM 2298 N N . TYR B 1 150 ? -54.52298 46.72311 3.09048 1.000 20.78604 150 TYR B N 1
ATOM 2299 C CA . TYR B 1 150 ? -55.85406 46.26454 2.73332 1.000 22.24647 150 TYR B CA 1
ATOM 2300 C C . TYR B 1 150 ? -56.63777 47.38124 2.05009 1.000 27.29250 150 TYR B C 1
ATOM 2301 O O . TYR B 1 150 ? -56.45506 48.56604 2.33602 1.000 29.29850 150 TYR B O 1
ATOM 2310 N N . LYS B 1 151 ? -57.49655 46.99478 1.11378 1.000 24.97340 151 LYS B N 1
ATOM 2311 C CA . LYS B 1 151 ? -58.53638 47.90293 0.65093 1.000 26.40160 151 LYS B CA 1
ATOM 2312 C C . LYS B 1 151 ? -59.66158 47.92455 1.68517 1.000 28.65950 151 LYS B C 1
ATOM 2313 O O . LYS B 1 151 ? -59.98693 46.89676 2.28430 1.000 23.83718 151 LYS B O 1
ATOM 2319 N N . ILE B 1 152 ? -60.22669 49.10718 1.92852 1.000 24.43587 152 ILE B N 1
ATOM 2320 C CA . ILE B 1 152 ? -61.09219 49.33838 3.08118 1.000 25.68354 152 ILE B CA 1
ATOM 2321 C C . ILE B 1 152 ? -62.43394 49.87976 2.61148 1.000 26.69535 152 ILE B C 1
ATOM 2322 O O . ILE B 1 152 ? -62.48593 50.85433 1.85367 1.000 24.06732 152 ILE B O 1
ATOM 2327 N N . SER B 1 153 ? -63.51888 49.29580 3.10846 1.000 25.11906 153 SER B N 1
ATOM 2328 C CA . SER B 1 153 ? -64.80914 49.95607 3.00519 1.000 26.75895 153 SER B CA 1
ATOM 2329 C C . SER B 1 153 ? -65.40483 50.04513 4.39806 1.000 25.26503 153 SER B C 1
ATOM 2330 O O . SER B 1 153 ? -65.36614 49.07622 5.16832 1.000 25.59421 153 SER B O 1
ATOM 2333 N N . VAL B 1 154 ? -65.88856 51.23163 4.73845 1.000 26.59966 154 VAL B N 1
ATOM 2334 C CA . VAL B 1 154 ? -66.57441 51.45694 6.00556 1.000 28.45945 154 VAL B CA 1
ATOM 2335 C C . VAL B 1 154 ? -67.90684 52.11029 5.66579 1.000 30.76861 154 VAL B C 1
ATOM 2336 O O . VAL B 1 154 ? -67.97236 53.34387 5.55528 1.000 27.99729 154 VAL B O 1
ATOM 2340 N N . PRO B 1 155 ? -68.97767 51.33656 5.46836 1.000 30.79901 155 PRO B N 1
ATOM 2341 C CA . PRO B 1 155 ? -70.28313 51.94681 5.17222 1.000 29.41312 155 PRO B CA 1
ATOM 2342 C C . PRO B 1 155 ? -70.77955 52.79331 6.33522 1.000 30.85953 155 PRO B C 1
ATOM 2343 O O . PRO B 1 155 ? -70.68649 52.40316 7.50238 1.000 26.75160 155 PRO B O 1
ATOM 2347 N N . ALA B 1 156 ? -71.30115 53.97663 6.00502 1.000 31.45675 156 ALA B N 1
ATOM 2348 C CA . ALA B 1 156 ? -71.77830 54.87575 7.04957 1.000 29.55252 156 ALA B CA 1
ATOM 2349 C C . ALA B 1 156 ? -72.92796 54.26386 7.83284 1.000 31.61385 156 ALA B C 1
ATOM 2350 O O . ALA B 1 156 ? -73.07314 54.53747 9.03054 1.000 31.46036 156 ALA B O 1
ATOM 2352 N N . GLU B 1 157 ? -73.73302 53.40937 7.19187 1.000 33.09780 157 GLU B N 1
ATOM 2353 C CA . GLU B 1 157 ? -74.89134 52.82160 7.86318 1.000 33.60362 157 GLU B CA 1
ATOM 2354 C C . GLU B 1 157 ? -74.50892 51.72164 8.84447 1.000 31.44759 157 GLU B C 1
ATOM 2355 O O . GLU B 1 157 ? -75.36041 51.28329 9.62525 1.000 27.22561 157 GLU B O 1
ATOM 2361 N N . GLY B 1 158 ? -73.26477 51.24926 8.81197 1.000 28.30131 158 GLY B N 1
ATOM 2362 C CA . GLY B 1 158 ? -72.87682 50.14360 9.66745 1.000 24.06144 158 GLY B CA 1
ATOM 2363 C C . GLY B 1 158 ? -71.93654 50.47720 10.81247 1.000 21.06919 158 GLY B C 1
ATOM 2364 O O . GLY B 1 158 ? -71.49547 49.56473 11.51306 1.000 23.60941 158 GLY B O 1
ATOM 2365 N N . VAL B 1 159 ? -71.60469 51.75136 11.02005 1.000 23.67495 159 VAL B N 1
ATOM 2366 C CA . VAL B 1 159 ? -70.78239 52.14952 12.16180 1.000 26.17773 159 VAL B CA 1
ATOM 2367 C C . VAL B 1 159 ? -71.50926 53.22172 12.96584 1.000 27.23180 159 VAL B C 1
ATOM 2368 O O . VAL B 1 159 ? -72.37136 53.93647 12.45106 1.000 25.91857 159 VAL B O 1
ATOM 2372 N N . ALA B 1 160 ? -71.13726 53.34327 14.24477 1.000 21.46617 160 ALA B N 1
ATOM 2373 C CA . ALA B 1 160 ? -71.73903 54.35515 15.09823 1.000 23.97338 160 ALA B CA 1
ATOM 2374 C C . ALA B 1 160 ? -70.78856 54.70895 16.23308 1.000 27.36444 160 ALA B C 1
ATOM 2375 O O . ALA B 1 160 ? -69.88804 53.94108 16.58699 1.000 23.97303 160 ALA B O 1
ATOM 2377 N N . SER B 1 161 ? -71.02198 55.87810 16.82071 1.000 25.41439 161 SER B N 1
ATOM 2378 C CA . SER B 1 161 ? -70.15759 56.37966 17.87768 1.000 28.61564 161 SER B CA 1
ATOM 2379 C C . SER B 1 161 ? -71.02567 57.05897 18.92864 1.000 28.31199 161 SER B C 1
ATOM 2380 O O . SER B 1 161 ? -72.20718 57.33884 18.69803 1.000 26.55216 161 SER B O 1
ATOM 2383 N N . PHE B 1 162 ? -70.43477 57.32206 20.09801 1.000 26.48657 162 PHE B N 1
ATOM 2384 C CA . PHE B 1 162 ? -71.19223 57.97719 21.15825 1.000 29.96177 162 PHE B CA 1
ATOM 2385 C C . PHE B 1 162 ? -71.38837 59.45756 20.89546 1.000 30.08426 162 PHE B C 1
ATOM 2386 O O . PHE B 1 162 ? -72.15328 60.10194 21.61200 1.000 32.99678 162 PHE B O 1
ATOM 2394 N N . ASN B 1 163 ? -70.71394 60.00969 19.90197 1.000 25.81033 163 ASN B N 1
ATOM 2395 C CA . ASN B 1 163 ? -70.71475 61.44382 19.68284 1.000 32.64721 163 ASN B CA 1
ATOM 2396 C C . ASN B 1 163 ? -70.74581 61.71404 18.18465 1.000 31.47751 163 ASN B C 1
ATOM 2397 O O . ASN B 1 163 ? -70.07988 61.02334 17.40106 1.000 27.67274 163 ASN B O 1
ATOM 2402 N N . GLN B 1 164 ? -71.54515 62.70799 17.79225 1.000 29.45841 164 GLN B N 1
ATOM 2403 C CA . GLN B 1 164 ? -71.69270 63.03646 16.38057 1.000 29.51232 164 GLN B CA 1
ATOM 2404 C C . GLN B 1 164 ? -70.39594 63.57125 15.77687 1.000 29.17815 164 GLN B C 1
ATOM 2405 O O . GLN B 1 164 ? -70.05343 63.23702 14.63457 1.000 25.29608 164 GLN B O 1
ATOM 2411 N N . LYS B 1 165 ? -69.67086 64.41629 16.51171 1.000 28.77307 165 LYS B N 1
ATOM 2412 C CA . LYS B 1 165 ? -68.49675 65.05313 15.92382 1.000 29.61622 165 LYS B CA 1
ATOM 2413 C C . LYS B 1 165 ? -67.39195 64.04187 15.64953 1.000 28.16088 165 LYS B C 1
ATOM 2414 O O . LYS B 1 165 ? -66.68953 64.15683 14.63361 1.000 26.93065 165 LYS B O 1
ATOM 2420 N N . GLY B 1 166 ? -67.25403 63.02773 16.50616 1.000 25.45316 166 GLY B N 1
ATOM 2421 C CA . GLY B 1 166 ? -66.26448 61.99495 16.24673 1.000 27.34133 166 GLY B CA 1
ATOM 2422 C C . GLY B 1 166 ? -66.66604 61.09914 15.09304 1.000 24.42346 166 GLY B C 1
ATOM 2423 O O . GLY B 1 166 ? -65.85080 60.78611 14.22514 1.000 24.12780 166 GLY B O 1
ATOM 2424 N N . HIS B 1 167 ? -67.92997 60.67836 15.07251 1.000 24.57377 167 HIS B N 1
ATOM 2425 C CA . HIS B 1 167 ? -68.46369 59.88542 13.97519 1.000 25.84261 167 HIS B CA 1
ATOM 2426 C C . HIS B 1 167 ? -68.19539 60.55284 12.62884 1.000 24.91473 167 HIS B C 1
ATOM 2427 O O . HIS B 1 167 ? -67.60983 59.94577 11.72588 1.000 24.68541 167 HIS B O 1
ATOM 2434 N N . GLU B 1 168 ? -68.59264 61.82218 12.49477 1.000 26.89776 168 GLU B N 1
ATOM 2435 C CA . GLU B 1 168 ? -68.43163 62.53288 11.23358 1.000 25.93035 168 GLU B CA 1
ATOM 2436 C C . GLU B 1 168 ? -66.96202 62.77504 10.91372 1.000 26.58251 168 GLU B C 1
ATOM 2437 O O . GLU B 1 168 ? -66.54963 62.61541 9.75972 1.000 26.63771 168 GLU B O 1
ATOM 2443 N N . TRP B 1 169 ? -66.15136 63.14948 11.91647 1.000 25.60712 169 TRP B N 1
ATOM 2444 C CA . TRP B 1 169 ? -64.71860 63.29840 11.66607 1.000 25.96663 169 TRP B CA 1
ATOM 2445 C C . TRP B 1 169 ? -64.11176 61.99181 11.16168 1.000 21.51755 169 TRP B C 1
ATOM 2446 O O . TRP B 1 169 ? -63.30211 61.99524 10.22741 1.000 20.63205 169 TRP B O 1
ATOM 2457 N N . ALA B 1 170 ? -64.50349 60.85862 11.75390 1.000 21.44508 170 ALA B N 1
ATOM 2458 C CA . ALA B 1 170 ? -63.86995 59.59442 11.39255 1.000 19.46581 170 ALA B CA 1
ATOM 2459 C C . ALA B 1 170 ? -64.26712 59.14013 9.98905 1.000 22.38343 170 ALA B C 1
ATOM 2460 O O . ALA B 1 170 ? -63.40993 58.69544 9.21166 1.000 23.36665 170 ALA B O 1
ATOM 2462 N N . LEU B 1 171 ? -65.55348 59.24391 9.63786 1.000 22.53532 171 LEU B N 1
ATOM 2463 C CA . LEU B 1 171 ? -65.97270 58.89442 8.27683 1.000 25.50790 171 LEU B CA 1
ATOM 2464 C C . LEU B 1 171 ? -65.22122 59.71318 7.22914 1.000 23.43409 171 LEU B C 1
ATOM 2465 O O . LEU B 1 171 ? -64.84056 59.18505 6.17793 1.000 21.21318 171 LEU B O 1
ATOM 2470 N N . ALA B 1 172 ? -65.00835 61.00650 7.48759 1.000 24.45281 172 ALA B N 1
ATOM 2471 C CA . ALA B 1 172 ? -64.20735 61.80732 6.56542 1.000 23.25176 172 ALA B CA 1
ATOM 2472 C C . ALA B 1 172 ? -62.75017 61.35081 6.55722 1.000 28.52594 172 ALA B C 1
ATOM 2473 O O . ALA B 1 172 ? -62.12361 61.26976 5.48826 1.000 23.22617 172 ALA B O 1
ATOM 2475 N N . HIS B 1 173 ? -62.18603 61.06045 7.74172 1.000 23.29471 173 HIS B N 1
ATOM 2476 C CA . HIS B 1 173 ? -60.81572 60.56193 7.79597 1.000 21.39400 173 HIS B CA 1
ATOM 2477 C C . HIS B 1 173 ? -60.67614 59.29461 6.96603 1.000 20.69339 173 HIS B C 1
ATOM 2478 O O . HIS B 1 173 ? -59.73606 59.16135 6.17378 1.000 20.92312 173 HIS B O 1
ATOM 2485 N N . PHE B 1 174 ? -61.62708 58.36401 7.11055 1.000 21.41889 174 PHE B N 1
ATOM 2486 C CA . PHE B 1 174 ? -61.55900 57.10948 6.36000 1.000 20.62088 174 PHE B CA 1
ATOM 2487 C C . PHE B 1 174 ? -61.48022 57.37689 4.86322 1.000 26.48149 174 PHE B C 1
ATOM 2488 O O . PHE B 1 174 ? -60.71009 56.73044 4.13983 1.000 25.48316 174 PHE B O 1
ATOM 2496 N N . LYS B 1 175 ? -62.25567 58.34736 4.39152 1.000 26.53302 175 LYS B N 1
ATOM 2497 C CA . LYS B 1 175 ? -62.36962 58.60160 2.96529 1.000 28.74386 175 LYS B CA 1
ATOM 2498 C C . LYS B 1 175 ? -61.16335 59.37044 2.43862 1.000 30.66272 175 LYS B C 1
ATOM 2499 O O . LYS B 1 175 ? -60.57705 58.98970 1.42097 1.000 30.50294 175 LYS B O 1
ATOM 2505 N N . ASN B 1 176 ? -60.76751 60.44440 3.12743 1.000 26.88354 176 ASN B N 1
ATOM 2506 C CA . ASN B 1 176 ? -59.76849 61.36754 2.59633 1.000 27.12234 176 ASN B CA 1
ATOM 2507 C C . ASN B 1 176 ? -58.33467 60.97372 2.93009 1.000 30.00830 176 ASN B C 1
ATOM 2508 O O . ASN B 1 176 ? -57.42445 61.31089 2.16793 1.000 29.72622 176 ASN B O 1
ATOM 2513 N N . SER B 1 177 ? -58.10106 60.28504 4.04741 1.000 27.44745 177 SER B N 1
ATOM 2514 C CA . SER B 1 177 ? -56.75727 59.86449 4.42626 1.000 20.70297 177 SER B CA 1
ATOM 2515 C C . SER B 1 177 ? -56.48951 58.39808 4.19513 1.000 23.06594 177 SER B C 1
ATOM 2516 O O . SER B 1 177 ? -55.37126 58.04358 3.82645 1.000 22.62948 177 SER B O 1
ATOM 2519 N N . LEU B 1 178 ? -57.47157 57.53224 4.42134 1.000 22.84255 178 LEU B N 1
ATOM 2520 C CA . LEU B 1 178 ? -57.25627 56.09680 4.29242 1.000 24.77538 178 LEU B CA 1
ATOM 2521 C C . LEU B 1 178 ? -57.68825 55.56653 2.93089 1.000 28.96722 178 LEU B C 1
ATOM 2522 O O . LEU B 1 178 ? -57.54422 54.36460 2.67380 1.000 24.73478 178 LEU B O 1
ATOM 2527 N N . GLY B 1 179 ? -58.21094 56.43338 2.06047 1.000 24.88673 179 GLY B N 1
ATOM 2528 C CA . GLY B 1 179 ? -58.68755 56.00698 0.75965 1.000 28.00419 179 GLY B CA 1
ATOM 2529 C C . GLY B 1 179 ? -59.77325 54.96116 0.82600 1.000 29.77268 179 GLY B C 1
ATOM 2530 O O . GLY B 1 179 ? -59.81328 54.07254 -0.02786 1.000 30.30695 179 GLY B O 1
ATOM 2531 N N . ALA B 1 180 ? -60.62687 55.01070 1.85032 1.000 26.42401 180 ALA B N 1
ATOM 2532 C CA . ALA B 1 180 ? -61.68119 54.02703 1.98759 1.000 26.54664 180 ALA B CA 1
ATOM 2533 C C . ALA B 1 180 ? -62.87648 54.39787 1.12329 1.000 27.92244 180 ALA B C 1
ATOM 2534 O O . ALA B 1 180 ? -63.06485 55.54568 0.71841 1.000 28.05396 180 ALA B O 1
ATOM 2536 N N . GLU B 1 181 ? -63.68681 53.39512 0.84509 1.000 28.91543 181 GLU B N 1
ATOM 2537 C CA . GLU B 1 181 ? -65.02608 53.60503 0.32615 1.000 29.43106 181 GLU B CA 1
ATOM 2538 C C . GLU B 1 181 ? -65.97925 53.79203 1.50501 1.000 29.51680 181 GLU B C 1
ATOM 2539 O O . GLU B 1 181 ? -66.13727 52.88937 2.33875 1.000 31.15892 181 GLU B O 1
ATOM 2545 N N . VAL B 1 182 ? -66.58993 54.96451 1.59334 1.000 30.30590 182 VAL B N 1
ATOM 2546 C CA . VAL B 1 182 ? -67.49048 55.27777 2.70043 1.000 33.70131 182 VAL B CA 1
ATOM 2547 C C . VAL B 1 182 ? -68.85527 55.60409 2.11660 1.000 35.38197 182 VAL B C 1
ATOM 2548 O O . VAL B 1 182 ? -69.24864 56.77236 2.03274 1.000 40.21541 182 VAL B O 1
ATOM 2552 N N . GLU B 1 183 ? -69.56737 54.57459 1.67619 1.000 38.90557 183 GLU B N 1
ATOM 2553 C CA . GLU B 1 183 ? -70.84892 54.77672 1.01656 1.000 44.42188 183 GLU B CA 1
ATOM 2554 C C . GLU B 1 183 ? -71.89286 55.23256 2.03606 1.000 46.21933 183 GLU B C 1
ATOM 2555 O O . GLU B 1 183 ? -72.01679 54.64739 3.12315 1.000 40.00006 183 GLU B O 1
ATOM 2561 N N . GLN B 1 184 ? -72.61701 56.30865 1.69763 1.000 45.33613 184 GLN B N 1
ATOM 2562 C CA . GLN B 1 184 ? -73.65246 56.81248 2.59758 1.000 50.45371 184 GLN B CA 1
ATOM 2563 C C . GLN B 1 184 ? -74.87657 55.90813 2.57812 1.000 51.73839 184 GLN B C 1
ATOM 2564 O O . GLN B 1 184 ? -75.53676 55.71890 3.60735 1.000 46.25690 184 GLN B O 1
ATOM 2570 N N . HIS B 1 185 ? -75.19327 55.33698 1.41608 1.000 53.40714 185 HIS B N 1
ATOM 2571 C CA . HIS B 1 185 ? -76.37058 54.49701 1.26345 1.000 54.17206 185 HIS B CA 1
ATOM 2572 C C . HIS B 1 185 ? -76.01081 53.23401 0.49673 1.000 59.82388 185 HIS B C 1
ATOM 2573 O O . HIS B 1 185 ? -75.26955 53.27954 -0.49225 1.000 61.37738 185 HIS B O 1
ATOM 2580 N N . VAL B 1 186 ? -76.52443 52.10619 0.97233 1.000 59.32431 186 VAL B N 1
ATOM 2581 C CA . VAL B 1 186 ? -76.40224 50.84910 0.24915 1.000 62.37552 186 VAL B CA 1
ATOM 2582 C C . VAL B 1 186 ? -77.79224 50.37754 -0.16901 1.000 61.41153 186 VAL B C 1
ATOM 2583 O O . VAL B 1 186 ? -78.52062 51.09863 -0.85771 1.000 63.76616 186 VAL B O 1
ATOM 2587 N N . MET C 1 1 ? -51.52402 32.27592 -7.40783 1.000 35.82699 1 MET C N 1
ATOM 2588 C CA . MET C 1 1 ? -50.56903 32.48220 -8.50367 1.000 35.10416 1 MET C CA 1
ATOM 2589 C C . MET C 1 1 ? -49.31457 33.15815 -7.97349 1.000 36.15886 1 MET C C 1
ATOM 2590 O O . MET C 1 1 ? -49.39724 34.08152 -7.15808 1.000 31.70868 1 MET C O 1
ATOM 2595 N N . THR C 1 2 ? -48.15363 32.70191 -8.43379 1.000 34.41167 2 THR C N 1
ATOM 2596 C CA . THR C 1 2 ? -46.88827 33.12544 -7.84963 1.000 40.92631 2 THR C CA 1
ATOM 2597 C C . THR C 1 2 ? -46.41811 34.44844 -8.44158 1.000 35.52200 2 THR C C 1
ATOM 2598 O O . THR C 1 2 ? -46.36591 34.61074 -9.66785 1.000 34.13504 2 THR C O 1
ATOM 2602 N N . HIS C 1 3 ? -46.06580 35.37913 -7.55341 1.000 31.02370 3 HIS C N 1
ATOM 2603 C CA . HIS C 1 3 ? -45.37345 36.61875 -7.89024 1.000 28.85206 3 HIS C CA 1
ATOM 2604 C C . HIS C 1 3 ? -44.19141 36.73954 -6.94214 1.000 30.40430 3 HIS C C 1
ATOM 2605 O O . HIS C 1 3 ? -44.37934 36.77307 -5.72009 1.000 22.32950 3 HIS C O 1
ATOM 2612 N N . ARG C 1 4 ? -42.98364 36.78370 -7.48941 1.000 23.12178 4 ARG C N 1
ATOM 2613 C CA . ARG C 1 4 ? -41.79193 36.52123 -6.69787 1.000 22.59057 4 ARG C CA 1
ATOM 2614 C C . ARG C 1 4 ? -40.88805 37.74869 -6.65657 1.000 23.02821 4 ARG C C 1
ATOM 2615 O O . ARG C 1 4 ? -40.92190 38.61526 -7.53844 1.000 22.17864 4 ARG C O 1
ATOM 2623 N N . ALA C 1 5 ? -40.08876 37.81561 -5.59769 1.000 19.47102 5 ALA C N 1
ATOM 2624 C CA . ALA C 1 5 ? -39.06809 38.83329 -5.42257 1.000 19.80738 5 ALA C CA 1
ATOM 2625 C C . ALA C 1 5 ? -37.79499 38.16033 -4.94668 1.000 19.31050 5 ALA C C 1
ATOM 2626 O O . ALA C 1 5 ? -37.83189 37.08991 -4.33272 1.000 21.91802 5 ALA C O 1
ATOM 2628 N N . LEU C 1 6 ? -36.66804 38.81968 -5.19804 1.000 18.55677 6 LEU C N 1
ATOM 2629 C CA . LEU C 1 6 ? -35.36187 38.32915 -4.78624 1.000 18.89927 6 LEU C CA 1
ATOM 2630 C C . LEU C 1 6 ? -34.86590 39.15938 -3.61173 1.000 20.53583 6 LEU C C 1
ATOM 2631 O O . LEU C 1 6 ? -34.80265 40.39433 -3.70203 1.000 21.75028 6 LEU C O 1
ATOM 2636 N N . LEU C 1 7 ? -34.51379 38.47714 -2.51821 1.000 19.48428 7 LEU C N 1
ATOM 2637 C CA . LEU C 1 7 ? -33.92017 39.09386 -1.32942 1.000 19.91282 7 LEU C CA 1
ATOM 2638 C C . LEU C 1 7 ? -32.42955 38.76953 -1.30358 1.000 17.88733 7 LEU C C 1
ATOM 2639 O O . LEU C 1 7 ? -32.05087 37.61363 -1.10811 1.000 20.81792 7 LEU C O 1
ATOM 2644 N N . VAL C 1 8 ? -31.58429 39.78300 -1.47456 1.000 19.45208 8 VAL C N 1
ATOM 2645 C CA . VAL C 1 8 ? -30.13507 39.60257 -1.48360 1.000 19.23248 8 VAL C CA 1
ATOM 2646 C C . VAL C 1 8 ? -29.60997 40.14780 -0.15731 1.000 23.19051 8 VAL C C 1
ATOM 2647 O O . VAL C 1 8 ? -29.47845 41.36490 0.01650 1.000 23.68304 8 VAL C O 1
ATOM 2651 N N . VAL C 1 9 ? -29.26010 39.25404 0.76938 1.000 23.43342 9 VAL C N 1
ATOM 2652 C CA . VAL C 1 9 ? -29.04727 39.59732 2.17746 1.000 25.17792 9 VAL C CA 1
ATOM 2653 C C . VAL C 1 9 ? -27.55888 39.75235 2.46833 1.000 29.18076 9 VAL C C 1
ATOM 2654 O O . VAL C 1 9 ? -26.79584 38.78061 2.39819 1.000 24.37751 9 VAL C O 1
ATOM 2658 N N . ASP C 1 10 ? -27.15848 40.98460 2.80733 1.000 27.74600 10 ASP C N 1
ATOM 2659 C CA . ASP C 1 10 ? -25.86811 41.28399 3.43026 1.000 27.69418 10 ASP C CA 1
ATOM 2660 C C . ASP C 1 10 ? -24.67035 40.80734 2.60578 1.000 30.09898 10 ASP C C 1
ATOM 2661 O O . ASP C 1 10 ? -23.68557 40.30959 3.15568 1.000 30.86015 10 ASP C O 1
ATOM 2666 N N . TYR C 1 11 ? -24.72668 40.97983 1.28603 1.000 32.46047 11 TYR C N 1
ATOM 2667 C CA . TYR C 1 11 ? -23.60550 40.57651 0.42931 1.000 31.67191 11 TYR C CA 1
ATOM 2668 C C . TYR C 1 11 ? -22.61748 41.73226 0.24993 1.000 33.23234 11 TYR C C 1
ATOM 2669 O O . TYR C 1 11 ? -22.36100 42.22085 -0.84528 1.000 31.55990 11 TYR C O 1
ATOM 2678 N N . SER C 1 12 ? -22.04629 42.15847 1.36891 1.000 32.06016 12 SER C N 1
ATOM 2679 C CA . SER C 1 12 ? -21.15496 43.30490 1.39215 1.000 36.72502 12 SER C CA 1
ATOM 2680 C C . SER C 1 12 ? -19.69410 42.87415 1.45090 1.000 38.14634 12 SER C C 1
ATOM 2681 O O . SER C 1 12 ? -19.35625 41.71970 1.72238 1.000 38.68826 12 SER C O 1
ATOM 2684 N N . TYR C 1 13 ? -18.82511 43.86151 1.24306 1.000 39.90868 13 TYR C N 1
ATOM 2685 C CA . TYR C 1 13 ? -17.38403 43.65116 1.31312 1.000 43.00450 13 TYR C CA 1
ATOM 2686 C C . TYR C 1 13 ? -16.95645 43.09969 2.67356 1.000 46.22035 13 TYR C C 1
ATOM 2687 O O . TYR C 1 13 ? -16.17508 42.14192 2.75179 1.000 45.42841 13 TYR C O 1
ATOM 2696 N N . ASP C 1 14 ? -17.46092 43.68562 3.76194 1.000 45.31656 14 ASP C N 1
ATOM 2697 C CA . ASP C 1 14 ? -16.95995 43.30747 5.08015 1.000 47.13289 14 ASP C CA 1
ATOM 2698 C C . ASP C 1 14 ? -17.39992 41.91329 5.51456 1.000 45.13521 14 ASP C C 1
ATOM 2699 O O . ASP C 1 14 ? -16.75303 41.32511 6.38911 1.000 48.85086 14 ASP C O 1
ATOM 2704 N N . PHE C 1 15 ? -18.47594 41.37199 4.94421 1.000 38.04943 15 PHE C N 1
ATOM 2705 C CA . PHE C 1 15 ? -18.86906 39.99123 5.21930 1.000 38.59351 15 PHE C CA 1
ATOM 2706 C C . PHE C 1 15 ? -18.20933 38.97188 4.28996 1.000 44.61109 15 PHE C C 1
ATOM 2707 O O . PHE C 1 15 ? -18.17823 37.78070 4.62350 1.000 46.03750 15 PHE C O 1
ATOM 2715 N N . ILE C 1 16 ? -17.70806 39.39508 3.12438 1.000 40.56689 16 ILE C N 1
ATOM 2716 C CA . ILE C 1 16 ? -17.34323 38.48007 2.05157 1.000 45.24750 16 ILE C CA 1
ATOM 2717 C C . ILE C 1 16 ? -15.85786 38.54711 1.70977 1.000 44.54132 16 ILE C C 1
ATOM 2718 O O . ILE C 1 16 ? -15.23648 37.51482 1.42662 1.000 45.69236 16 ILE C O 1
ATOM 2723 N N . ALA C 1 17 ? -15.27237 39.74176 1.70197 1.000 47.67133 17 ALA C N 1
ATOM 2724 C CA . ALA C 1 17 ? -13.88685 39.89188 1.27357 1.000 51.43034 17 ALA C CA 1
ATOM 2725 C C . ALA C 1 17 ? -12.93296 39.18556 2.23087 1.000 56.59159 17 ALA C C 1
ATOM 2726 O O . ALA C 1 17 ? -13.20519 39.04764 3.42772 1.000 53.46557 17 ALA C O 1
ATOM 2728 N N . ASP C 1 18 ? -11.80454 38.72185 1.68071 1.000 59.29160 18 ASP C N 1
ATOM 2729 C CA . ASP C 1 18 ? -10.76165 38.12795 2.51411 1.000 61.86860 18 ASP C CA 1
ATOM 2730 C C . ASP C 1 18 ? -10.30603 39.10516 3.59202 1.000 63.37780 18 ASP C C 1
ATOM 2731 O O . ASP C 1 18 ? -10.00948 38.70079 4.72328 1.000 65.42542 18 ASP C O 1
ATOM 2736 N N . ASP C 1 19 ? -10.26840 40.39774 3.26237 1.000 58.81177 19 ASP C N 1
ATOM 2737 C CA . ASP C 1 19 ? -9.85078 41.46359 4.16705 1.000 62.95844 19 ASP C CA 1
ATOM 2738 C C . ASP C 1 19 ? -10.99786 42.04553 4.98632 1.000 62.16941 19 ASP C C 1
ATOM 2739 O O . ASP C 1 19 ? -10.77118 42.98018 5.76296 1.000 55.21133 19 ASP C O 1
ATOM 2744 N N . GLY C 1 20 ? -12.21566 41.53400 4.82082 1.000 59.96557 20 GLY C N 1
ATOM 2745 C CA . GLY C 1 20 ? -13.36481 42.14754 5.45819 1.000 57.81934 20 GLY C CA 1
ATOM 2746 C C . GLY C 1 20 ? -13.31549 42.03926 6.97057 1.000 59.73985 20 GLY C C 1
ATOM 2747 O O . GLY C 1 20 ? -12.78597 41.08115 7.53972 1.000 56.92083 20 GLY C O 1
ATOM 2748 N N . LEU C 1 21 ? -13.90279 43.04385 7.62839 1.000 60.97426 21 LEU C N 1
ATOM 2749 C CA . LEU C 1 21 ? -13.80892 43.15315 9.08067 1.000 61.83950 21 LEU C CA 1
ATOM 2750 C C . LEU C 1 21 ? -14.50972 42.01401 9.81034 1.000 58.48889 21 LEU C C 1
ATOM 2751 O O . LEU C 1 21 ? -14.14903 41.71994 10.95624 1.000 64.82769 21 LEU C O 1
ATOM 2756 N N . LEU C 1 22 ? -15.48572 41.35603 9.18301 1.000 57.23195 22 LEU C N 1
ATOM 2757 C CA . LEU C 1 22 ? -16.18976 40.24649 9.81743 1.000 60.00139 22 LEU C CA 1
ATOM 2758 C C . LEU C 1 22 ? -16.52914 39.16240 8.79138 1.000 57.81910 22 LEU C C 1
ATOM 2759 O O . LEU C 1 22 ? -17.67978 38.78369 8.60084 1.000 56.78135 22 LEU C O 1
ATOM 2764 N N . THR C 1 23 ? -15.50394 38.63223 8.12821 1.000 56.70020 23 THR C N 1
ATOM 2765 C CA . THR C 1 23 ? -15.70086 37.52250 7.19646 1.000 60.66311 23 THR C CA 1
ATOM 2766 C C . THR C 1 23 ? -15.78064 36.19901 7.95454 1.000 62.42541 23 THR C C 1
ATOM 2767 O O . THR C 1 23 ? -16.62498 35.35430 7.65880 1.000 65.36973 23 THR C O 1
ATOM 2771 N N . PRO C 1 27 ? -16.54612 31.65946 2.47576 1.000 54.29435 27 PRO C N 1
ATOM 2772 C CA . PRO C 1 27 ? -17.33201 30.76679 1.61007 1.000 45.20575 27 PRO C CA 1
ATOM 2773 C C . PRO C 1 27 ? -18.44679 31.53137 0.91599 1.000 40.03136 27 PRO C C 1
ATOM 2774 O O . PRO C 1 27 ? -19.13190 30.99048 0.04055 1.000 35.72012 27 PRO C O 1
ATOM 2778 N N . GLY C 1 28 ? -18.62582 32.79366 1.32047 1.000 37.82171 28 GLY C N 1
ATOM 2779 C CA . GLY C 1 28 ? -19.52648 33.68521 0.60573 1.000 36.25158 28 GLY C CA 1
ATOM 2780 C C . GLY C 1 28 ? -18.98574 34.13707 -0.73536 1.000 37.67103 28 GLY C C 1
ATOM 2781 O O . GLY C 1 28 ? -19.76447 34.54076 -1.60964 1.000 32.62756 28 GLY C O 1
ATOM 2782 N N . GLN C 1 29 ? -17.66412 34.07969 -0.91541 1.000 34.03021 29 GLN C N 1
ATOM 2783 C CA . GLN C 1 29 ? -17.07852 34.34619 -2.22737 1.000 39.89928 29 GLN C CA 1
ATOM 2784 C C . GLN C 1 29 ? -17.51081 33.30968 -3.26119 1.000 32.78252 29 GLN C C 1
ATOM 2785 O O . GLN C 1 29 ? -17.68629 33.64560 -4.43544 1.000 40.39571 29 GLN C O 1
ATOM 2791 N N . ASN C 1 30 ? -17.70028 32.05510 -2.84889 1.000 29.84966 30 ASN C N 1
ATOM 2792 C CA . ASN C 1 30 ? -18.00655 30.98166 -3.78819 1.000 34.31879 30 ASN C CA 1
ATOM 2793 C C . ASN C 1 30 ? -19.42831 31.03093 -4.33340 1.000 37.77625 30 ASN C C 1
ATOM 2794 O O . ASN C 1 30 ? -19.71059 30.33054 -5.31032 1.000 37.49409 30 ASN C O 1
ATOM 2799 N N . ILE C 1 31 ? -20.33013 31.81186 -3.72885 1.000 31.83885 31 ILE C N 1
ATOM 2800 C CA . ILE C 1 31 ? -21.70648 31.91838 -4.20543 1.000 28.99797 31 ILE C CA 1
ATOM 2801 C C . ILE C 1 31 ? -21.92122 33.14442 -5.07965 1.000 26.97710 31 ILE C C 1
ATOM 2802 O O . ILE C 1 31 ? -23.05589 33.39904 -5.51740 1.000 28.24694 31 ILE C O 1
ATOM 2807 N N . GLU C 1 32 ? -20.86150 33.90691 -5.35684 1.000 28.93508 32 GLU C N 1
ATOM 2808 C CA . GLU C 1 32 ? -20.98995 35.16610 -6.08697 1.000 30.51880 32 GLU C CA 1
ATOM 2809 C C . GLU C 1 32 ? -21.66297 34.96946 -7.44847 1.000 31.65641 32 GLU C C 1
ATOM 2810 O O . GLU C 1 32 ? -22.67715 35.60861 -7.75271 1.000 27.84104 32 GLU C O 1
ATOM 2816 N N . ASP C 1 33 ? -21.12420 34.06948 -8.27793 1.000 28.38305 33 ASP C N 1
ATOM 2817 C CA . ASP C 1 33 ? -21.65602 33.91110 -9.62942 1.000 27.10520 33 ASP C CA 1
ATOM 2818 C C . ASP C 1 33 ? -23.09647 33.42323 -9.61138 1.000 30.46581 33 ASP C C 1
ATOM 2819 O O . ASP C 1 33 ? -23.88440 33.76363 -10.50662 1.000 25.67650 33 ASP C O 1
ATOM 2824 N N . PHE C 1 34 ? -23.45518 32.60862 -8.61976 1.000 27.20713 34 PHE C N 1
ATOM 2825 C CA . PHE C 1 34 ? -24.83282 32.13485 -8.54098 1.000 27.86857 34 PHE C CA 1
ATOM 2826 C C . PHE C 1 34 ? -25.78137 33.27027 -8.17806 1.000 26.06004 34 PHE C C 1
ATOM 2827 O O . PHE C 1 34 ? -26.89297 33.35122 -8.71467 1.000 25.54776 34 PHE C O 1
ATOM 2835 N N . ILE C 1 35 ? -25.34947 34.16558 -7.28310 1.000 29.11601 35 ILE C N 1
ATOM 2836 C CA . ILE C 1 35 ? -26.15390 35.33464 -6.93443 1.000 26.85066 35 ILE C CA 1
ATOM 2837 C C . ILE C 1 35 ? -26.30403 36.24483 -8.15020 1.000 26.26151 35 ILE C C 1
ATOM 2838 O O . ILE C 1 35 ? -27.38961 36.76349 -8.43137 1.000 22.15744 35 ILE C O 1
ATOM 2843 N N . VAL C 1 36 ? -25.22442 36.42998 -8.90821 1.000 27.11142 36 VAL C N 1
ATOM 2844 C CA . VAL C 1 36 ? -25.31464 37.21493 -10.13735 1.000 26.25106 36 VAL C CA 1
ATOM 2845 C C . VAL C 1 36 ? -26.34640 36.61538 -11.08943 1.000 24.61929 36 VAL C C 1
ATOM 2846 O O . VAL C 1 36 ? -27.17905 37.33377 -11.65325 1.000 24.43617 36 VAL C O 1
ATOM 2850 N N . SER C 1 37 ? -26.32161 35.29222 -11.28420 1.000 23.42342 37 SER C N 1
ATOM 2851 C CA . SER C 1 37 ? -27.28016 34.71076 -12.22684 1.000 23.54048 37 SER C CA 1
ATOM 2852 C C . SER C 1 37 ? -28.71742 34.87134 -11.73493 1.000 25.92694 37 SER C C 1
ATOM 2853 O O . SER C 1 37 ? -29.63163 35.10395 -12.53785 1.000 23.05966 37 SER C O 1
ATOM 2856 N N . ARG C 1 38 ? -28.94443 34.74605 -10.42168 1.000 24.44386 38 ARG C N 1
ATOM 2857 C CA . ARG C 1 38 ? -30.29218 34.93834 -9.90187 1.000 25.29139 38 ARG C CA 1
ATOM 2858 C C . ARG C 1 38 ? -30.74959 36.36949 -10.11977 1.000 19.35327 38 ARG C C 1
ATOM 2859 O O . ARG C 1 38 ? -31.87588 36.60868 -10.55147 1.000 19.91255 38 ARG C O 1
ATOM 2867 N N . ILE C 1 39 ? -29.88947 37.33843 -9.81750 1.000 19.37700 39 ILE C N 1
ATOM 2868 C CA . ILE C 1 39 ? -30.26372 38.73203 -10.04419 1.000 18.63438 39 ILE C CA 1
ATOM 2869 C C . ILE C 1 39 ? -30.59240 38.94810 -11.51418 1.000 22.20779 39 ILE C C 1
ATOM 2870 O O . ILE C 1 39 ? -31.59766 39.58248 -11.85939 1.000 24.12131 39 ILE C O 1
ATOM 2875 N N . ASN C 1 40 ? -29.75918 38.39917 -12.40421 1.000 22.45495 40 ASN C N 1
ATOM 2876 C CA . ASN C 1 40 ? -30.02460 38.50331 -13.83530 1.000 23.26197 40 ASN C CA 1
ATOM 2877 C C . ASN C 1 40 ? -31.34130 37.84673 -14.20833 1.000 21.73411 40 ASN C C 1
ATOM 2878 O O . ASN C 1 40 ? -32.08716 38.37127 -15.04196 1.000 27.01858 40 ASN C O 1
ATOM 2883 N N . ASP C 1 41 ? -31.63161 36.68232 -13.63322 1.000 20.43902 41 ASP C N 1
ATOM 2884 C CA . ASP C 1 41 ? -32.86293 35.98253 -13.98433 1.000 19.84365 41 ASP C CA 1
ATOM 2885 C C . ASP C 1 41 ? -34.09972 36.77739 -13.56015 1.000 24.03623 41 ASP C C 1
ATOM 2886 O O . ASP C 1 41 ? -35.05296 36.91664 -14.33768 1.000 23.24710 41 ASP C O 1
ATOM 2891 N N . PHE C 1 42 ? -34.11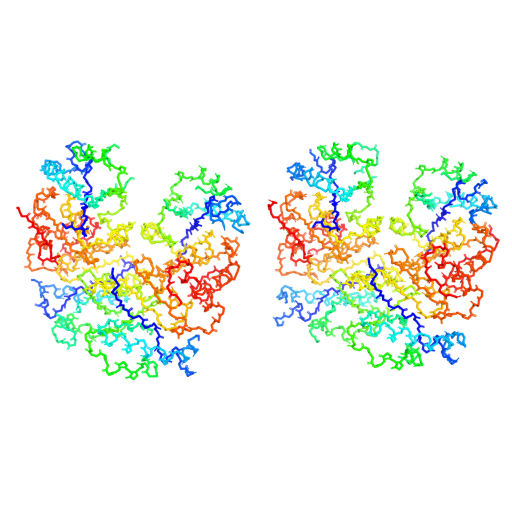629 37.28965 -12.31692 1.000 21.80350 42 PHE C N 1
ATOM 2892 C CA . PHE C 1 42 ? -35.23921 38.12702 -11.88170 1.000 19.91439 42 PHE C CA 1
ATOM 2893 C C . PHE C 1 42 ? -35.31742 39.40044 -12.71497 1.000 19.65448 42 PHE C C 1
ATOM 2894 O O . PHE C 1 42 ? -36.40826 39.88146 -13.04688 1.000 18.14153 42 PHE C O 1
ATOM 2902 N N . ASN C 1 43 ? -34.16356 39.97881 -13.03427 1.000 21.03213 43 ASN C N 1
ATOM 2903 C CA . ASN C 1 43 ? -34.14307 41.24167 -13.75631 1.000 19.77616 43 ASN C CA 1
ATOM 2904 C C . ASN C 1 43 ? -34.64956 41.06999 -15.18487 1.000 24.66310 43 ASN C C 1
ATOM 2905 O O . ASN C 1 43 ? -35.28128 41.98775 -15.73043 1.000 18.83620 43 ASN C O 1
ATOM 2910 N N . TYR C 1 44 ? -34.43142 39.88951 -15.77889 1.000 18.77650 44 TYR C N 1
ATOM 2911 C CA . TYR C 1 44 ? -34.90295 39.65531 -17.13832 1.000 23.98380 44 TYR C CA 1
ATOM 2912 C C . TYR C 1 44 ? -36.40705 39.84598 -17.22367 1.000 26.71007 44 TYR C C 1
ATOM 2913 O O . TYR C 1 44 ? -36.91078 40.40586 -18.20294 1.000 22.60838 44 TYR C O 1
ATOM 2922 N N . TYR C 1 45 ? -37.13535 39.41173 -16.18756 1.000 22.90453 45 TYR C N 1
ATOM 2923 C CA . TYR C 1 45 ? -38.58544 39.54544 -16.11709 1.000 23.42772 45 TYR C CA 1
ATOM 2924 C C . TYR C 1 45 ? -39.05325 40.84612 -15.49019 1.000 19.28819 45 TYR C C 1
ATOM 2925 O O . TYR C 1 45 ? -40.26429 41.05833 -15.40090 1.000 16.78158 45 TYR C O 1
ATOM 2934 N N . GLN C 1 46 ? -38.13910 41.71934 -15.06779 1.000 20.89304 46 GLN C N 1
ATOM 2935 C CA . GLN C 1 46 ? -38.46824 42.88565 -14.24646 1.000 20.52225 46 GLN C CA 1
ATOM 2936 C C . GLN C 1 46 ? -39.12015 42.48204 -12.92425 1.000 19.19332 46 GLN C C 1
ATOM 2937 O O . GLN C 1 46 ? -39.89009 43.25307 -12.34701 1.000 20.55067 46 GLN C O 1
ATOM 2943 N N . ASP C 1 47 ? -38.84796 41.27319 -12.43627 1.000 20.14065 47 ASP C N 1
ATOM 2944 C CA . ASP C 1 47 ? -39.21998 40.92649 -11.06948 1.000 21.31030 47 ASP C CA 1
ATOM 2945 C C . ASP C 1 47 ? -38.41894 41.79391 -10.09188 1.000 19.95604 47 ASP C C 1
ATOM 2946 O O . ASP C 1 47 ? -37.28760 42.19248 -10.37402 1.000 17.90405 47 ASP C O 1
ATOM 2951 N N . HIS C 1 48 ? -39.01848 42.09517 -8.93770 1.000 21.50491 48 HIS C N 1
ATOM 2952 C CA . HIS C 1 48 ? -38.39039 43.00123 -7.97325 1.000 21.88886 48 HIS C CA 1
ATOM 2953 C C . HIS C 1 48 ? -37.23248 42.34289 -7.23889 1.000 18.82312 48 HIS C C 1
ATOM 2954 O O . HIS C 1 48 ? -37.28731 41.16195 -6.88970 1.000 19.66097 48 HIS C O 1
ATOM 2961 N N . ILE C 1 49 ? -36.17838 43.12553 -7.01884 1.000 19.68978 49 ILE C N 1
ATOM 2962 C CA . ILE C 1 49 ? -34.95741 42.68564 -6.35364 1.000 18.32001 49 ILE C CA 1
ATOM 2963 C C . ILE C 1 49 ? -34.65912 43.64070 -5.20814 1.000 20.16304 49 ILE C C 1
ATOM 2964 O O . ILE C 1 49 ? -34.51354 44.84748 -5.43288 1.000 19.70408 49 ILE C O 1
ATOM 2969 N N . PHE C 1 50 ? -34.52078 43.09761 -3.99332 1.000 17.68730 50 PHE C N 1
ATOM 2970 C CA . PHE C 1 50 ? -34.26312 43.87556 -2.78105 1.000 19.45948 50 PHE C CA 1
ATOM 2971 C C . PHE C 1 50 ? -32.88033 43.53970 -2.22697 1.000 17.12462 50 PHE C C 1
ATOM 2972 O O . PHE C 1 50 ? -32.62742 42.39779 -1.84274 1.000 18.75105 50 PHE C O 1
ATOM 2980 N N . PHE C 1 51 ? -32.00247 44.53307 -2.17021 1.000 17.59312 51 PHE C N 1
ATOM 2981 C CA . PHE C 1 51 ? -30.69048 44.39563 -1.55012 1.000 20.90825 51 PHE C CA 1
ATOM 2982 C C . PHE C 1 51 ? -30.78420 44.88077 -0.10497 1.000 26.00756 51 PHE C C 1
ATOM 2983 O O . PHE C 1 51 ? -31.06596 46.05728 0.14400 1.000 22.73386 51 PHE C O 1
ATOM 2991 N N . LEU C 1 52 ? -30.53148 43.98334 0.83866 1.000 25.32117 52 LEU C N 1
ATOM 2992 C CA . LEU C 1 52 ? -30.73115 44.24563 2.26091 1.000 25.23912 52 LEU C CA 1
ATOM 2993 C C . LEU C 1 52 ? -29.38269 44.25367 2.96602 1.000 29.02797 52 LEU C C 1
ATOM 2994 O O . LEU C 1 52 ? -28.67853 43.23577 2.96815 1.000 27.85223 52 LEU C O 1
ATOM 2999 N N . MET C 1 53 ? -29.03465 45.39451 3.56807 1.000 27.74726 53 MET C N 1
ATOM 3000 C CA . MET C 1 53 ? -27.68715 45.65713 4.06596 1.000 30.77741 53 MET C CA 1
ATOM 3001 C C . MET C 1 53 ? -27.71625 46.23301 5.47931 1.000 28.59135 53 MET C C 1
ATOM 3002 O O . MET C 1 53 ? -28.45190 47.18966 5.74157 1.000 27.44100 53 MET C O 1
ATOM 3007 N N . ASP C 1 54 ? -26.89627 45.66649 6.37429 1.000 34.04650 54 ASP C N 1
ATOM 3008 C CA . ASP C 1 54 ? -26.73738 46.20193 7.72979 1.000 37.69944 54 ASP C CA 1
ATOM 3009 C C . ASP C 1 54 ? -26.26382 47.65150 7.70252 1.000 41.59846 54 ASP C C 1
ATOM 3010 O O . ASP C 1 54 ? -25.42733 48.03506 6.87929 1.000 45.81263 54 ASP C O 1
ATOM 3015 N N . LEU C 1 55 ? -26.79050 48.45233 8.63048 1.000 44.69842 55 LEU C N 1
ATOM 3016 C CA . LEU C 1 55 ? -26.44070 49.86949 8.71431 1.000 51.00410 55 LEU C CA 1
ATOM 3017 C C . LEU C 1 55 ? -25.14621 50.08126 9.49697 1.000 53.94816 55 LEU C C 1
ATOM 3018 O O . LEU C 1 55 ? -24.14426 50.55137 8.94677 1.000 58.96816 55 LEU C O 1
ATOM 3023 N N . HIS C 1 56 ? -25.16582 49.76269 10.78960 1.000 52.74385 56 HIS C N 1
ATOM 3024 C CA . HIS C 1 56 ? -23.98348 49.79260 11.66261 1.000 57.50488 56 HIS C CA 1
ATOM 3025 C C . HIS C 1 56 ? -23.15292 51.07338 11.57170 1.000 60.88506 56 HIS C C 1
ATOM 3026 O O . HIS C 1 56 ? -23.63553 52.11644 11.13350 1.000 61.43283 56 HIS C O 1
ATOM 3033 N N . GLU C 1 81 ? -20.63615 48.17956 1.27054 1.000 46.58941 81 GLU C N 1
ATOM 3034 C CA . GLU C 1 81 ? -20.84364 48.16970 -0.17425 1.000 43.26496 81 GLU C CA 1
ATOM 3035 C C . GLU C 1 81 ? -20.86817 46.75069 -0.72015 1.000 35.29613 81 GLU C C 1
ATOM 3036 O O . GLU C 1 81 ? -20.17156 45.87103 -0.22315 1.000 41.24002 81 GLU C O 1
ATOM 3042 N N . LEU C 1 82 ? -21.66801 46.54416 -1.75567 1.000 34.39751 82 LEU C N 1
ATOM 3043 C CA . LEU C 1 82 ? -21.89577 45.20309 -2.26620 1.000 33.74389 82 LEU C CA 1
ATOM 3044 C C . LEU C 1 82 ? -20.60060 44.63045 -2.82729 1.000 34.72920 82 LEU C C 1
ATOM 3045 O O . LEU C 1 82 ? -19.80913 45.33961 -3.44478 1.000 35.06455 82 LEU C O 1
ATOM 3050 N N . TYR C 1 83 ? -20.37531 43.34426 -2.58225 1.000 33.92129 83 TYR C N 1
ATOM 3051 C CA . TYR C 1 83 ? -19.11029 42.71919 -2.92748 1.000 36.85489 83 TYR C CA 1
ATOM 3052 C C . TYR C 1 83 ? -19.02819 42.37550 -4.41280 1.000 35.91529 83 TYR C C 1
ATOM 3053 O O . TYR C 1 83 ? -19.99721 41.88994 -5.01615 1.000 28.18263 83 TYR C O 1
ATOM 3062 N N . GLY C 1 84 ? -17.85509 42.64468 -4.99207 1.000 37.90359 84 GLY C N 1
ATOM 3063 C CA . GLY C 1 84 ? -17.44952 42.01494 -6.24556 1.000 31.18328 84 GLY C CA 1
ATOM 3064 C C . GLY C 1 84 ? -18.39802 42.22311 -7.40969 1.000 27.54154 84 GLY C C 1
ATOM 3065 O O . GLY C 1 84 ? -18.82912 43.34222 -7.71182 1.000 33.14329 84 GLY C O 1
ATOM 3066 N N . LYS C 1 85 ? -18.71727 41.12230 -8.08915 1.000 28.25068 85 LYS C N 1
ATOM 3067 C CA . LYS C 1 85 ? -19.53305 41.19563 -9.29704 1.000 30.44937 85 LYS C CA 1
ATOM 3068 C C . LYS C 1 85 ? -20.98331 41.54186 -8.98503 1.000 30.78031 85 LYS C C 1
ATOM 3069 O O . LYS C 1 85 ? -21.69467 42.07509 -9.84744 1.000 29.12190 85 LYS C O 1
ATOM 3075 N N . VAL C 1 86 ? -21.43957 41.24349 -7.76551 1.000 30.46103 86 VAL C N 1
ATOM 3076 C CA . VAL C 1 86 ? -22.76118 41.68381 -7.33958 1.000 29.34302 86 VAL C CA 1
ATOM 3077 C C . VAL C 1 86 ? -22.79996 43.20610 -7.23533 1.000 26.09449 86 VAL C C 1
ATOM 3078 O O . VAL C 1 86 ? -23.74055 43.85522 -7.70607 1.000 27.76107 86 VAL C O 1
ATOM 3082 N N . GLY C 1 87 ? -21.77267 43.80316 -6.63370 1.000 29.62359 87 GLY C N 1
ATOM 3083 C CA . GLY C 1 87 ? -21.73001 45.25703 -6.55613 1.000 30.87428 87 GLY C CA 1
ATOM 3084 C C . GLY C 1 87 ? -21.67459 45.91047 -7.92605 1.000 27.10640 87 GLY C C 1
ATOM 3085 O O . GLY C 1 87 ? -22.37680 46.88915 -8.19679 1.000 30.28728 87 GLY C O 1
ATOM 3086 N N . LYS C 1 88 ? -20.84463 45.36875 -8.81680 1.000 32.41524 88 LYS C N 1
ATOM 3087 C CA . LYS C 1 88 ? -20.74334 45.93933 -10.15865 1.000 31.45029 88 LYS C CA 1
ATOM 3088 C C . LYS C 1 88 ? -22.06749 45.84006 -10.90495 1.000 29.68142 88 LYS C C 1
ATOM 3089 O O . LYS C 1 88 ? -22.49866 46.80275 -11.54668 1.000 37.82945 88 LYS C O 1
ATOM 3095 N N . LEU C 1 89 ? -22.74448 44.69840 -10.80333 1.000 30.10147 89 LEU C N 1
ATOM 3096 C CA . LEU C 1 89 ? -24.06274 44.56165 -11.41460 1.000 31.04525 89 LEU C CA 1
ATOM 3097 C C . LEU C 1 89 ? -25.05959 45.54984 -10.82336 1.000 33.26649 89 LEU C C 1
ATOM 3098 O O . LEU C 1 89 ? -25.84587 46.16143 -11.55840 1.000 31.00110 89 LEU C O 1
ATOM 3103 N N . TYR C 1 90 ? -25.04108 45.71897 -9.49548 1.000 31.46162 90 TYR C N 1
ATOM 3104 C CA . TYR C 1 90 ? -25.94252 46.66586 -8.84411 1.000 25.89039 90 TYR C CA 1
ATOM 3105 C C . TYR C 1 90 ? -25.75320 48.08159 -9.37820 1.000 32.75057 90 TYR C C 1
ATOM 3106 O O . TYR C 1 90 ? -26.73098 48.82164 -9.55424 1.000 29.79199 90 TYR C O 1
ATOM 3115 N N . GLU C 1 91 ? -24.50221 48.48586 -9.62302 1.000 34.82184 91 GLU C N 1
ATOM 3116 C CA . GLU C 1 91 ? -24.25420 49.84074 -10.11076 1.000 36.28951 91 GLU C CA 1
ATOM 3117 C C . GLU C 1 91 ? -24.97854 50.11780 -11.41909 1.000 35.74018 91 GLU C C 1
ATOM 3118 O O . GLU C 1 91 ? -25.35694 51.26311 -11.67632 1.000 39.15486 91 GLU C O 1
ATOM 3124 N N . THR C 1 92 ? -25.18296 49.09938 -12.25802 1.000 32.16335 92 THR C N 1
ATOM 3125 C CA . THR C 1 92 ? -25.83064 49.33092 -13.54242 1.000 30.81645 92 THR C CA 1
ATOM 3126 C C . THR C 1 92 ? -27.34878 49.26123 -13.48406 1.000 35.84495 92 THR C C 1
ATOM 3127 O O . THR C 1 92 ? -28.00586 49.77479 -14.39811 1.000 34.86593 92 THR C O 1
ATOM 3131 N N . ILE C 1 93 ? -27.93105 48.62993 -12.46195 1.000 31.37801 93 ILE C N 1
ATOM 3132 C CA . ILE C 1 93 ? -29.38005 48.45500 -12.40490 1.000 31.13379 93 ILE C CA 1
ATOM 3133 C C . ILE C 1 93 ? -30.02975 49.25656 -11.28952 1.000 29.26151 93 ILE C C 1
ATOM 3134 O O . ILE C 1 93 ? -31.26217 49.19865 -11.14409 1.000 26.95553 93 ILE C O 1
ATOM 3139 N N . LYS C 1 94 ? -29.25585 50.03171 -10.51932 1.000 29.97776 94 LYS C N 1
ATOM 3140 C CA . LYS C 1 94 ? -29.76567 50.58288 -9.26603 1.000 30.27074 94 LYS C CA 1
ATOM 3141 C C . LYS C 1 94 ? -30.88231 51.60118 -9.46118 1.000 30.78984 94 LYS C C 1
ATOM 3142 O O . LYS C 1 94 ? -31.67182 51.80954 -8.53239 1.000 35.77066 94 LYS C O 1
ATOM 3148 N N . ALA C 1 95 ? -30.97507 52.23895 -10.62441 1.000 29.69115 95 ALA C N 1
ATOM 3149 C CA . ALA C 1 95 ? -32.01788 53.23350 -10.85451 1.000 33.41030 95 ALA C CA 1
ATOM 3150 C C . ALA C 1 95 ? -33.31012 52.62909 -11.38666 1.000 31.57825 95 ALA C C 1
ATOM 3151 O O . ALA C 1 95 ? -34.26988 53.36579 -11.63403 1.000 30.88842 95 ALA C O 1
ATOM 3153 N N . GLN C 1 96 ? -33.36479 51.33433 -11.56513 1.000 27.40518 96 GLN C N 1
ATOM 3154 C CA . GLN C 1 96 ? -34.56691 50.77116 -12.15257 1.000 27.90746 96 GLN C CA 1
ATOM 3155 C C . GLN C 1 96 ? -35.69059 50.68069 -11.11722 1.000 27.96898 96 GLN C C 1
ATOM 3156 O O . GLN C 1 96 ? -35.43086 50.51179 -9.92126 1.000 26.83759 96 GLN C O 1
ATOM 3162 N N . PRO C 1 97 ? -36.95017 50.79440 -11.55595 1.000 27.90752 97 PRO C N 1
ATOM 3163 C CA . PRO C 1 97 ? -38.07087 50.70612 -10.60276 1.000 23.69740 97 PRO C CA 1
ATOM 3164 C C . PRO C 1 97 ? -38.22437 49.34335 -9.91956 1.000 24.32228 97 PRO C C 1
ATOM 3165 O O . PRO C 1 97 ? -38.87693 49.27454 -8.86799 1.000 28.46666 97 PRO C O 1
ATOM 3169 N N . ASN C 1 98 ? -37.61979 48.27473 -10.44538 1.000 22.28827 98 ASN C N 1
ATOM 3170 C CA . ASN C 1 98 ? -37.68377 46.95023 -9.83704 1.000 23.20633 98 ASN C CA 1
ATOM 3171 C C . ASN C 1 98 ? -36.49406 46.64432 -8.92219 1.000 23.24338 98 ASN C C 1
ATOM 3172 O O . ASN C 1 98 ? -36.34382 45.49449 -8.49290 1.000 22.79951 98 ASN C O 1
ATOM 3177 N N . VAL C 1 99 ? -35.64693 47.62968 -8.62029 1.000 22.08298 99 VAL C N 1
ATOM 3178 C CA . VAL C 1 99 ? -34.44979 47.42553 -7.81167 1.000 21.32102 99 VAL C CA 1
ATOM 3179 C C . VAL C 1 99 ? -34.54782 48.30613 -6.57230 1.000 25.16898 99 VAL C C 1
ATOM 3180 O O . VAL C 1 99 ? -34.86326 49.50027 -6.67640 1.000 25.20435 99 VAL C O 1
ATOM 3184 N N . HIS C 1 100 ? -34.27211 47.71887 -5.40260 1.000 22.77165 100 HIS C N 1
ATOM 3185 C CA . HIS C 1 100 ? -34.48841 48.38613 -4.12041 1.000 26.92615 100 HIS C CA 1
ATOM 3186 C C . HIS C 1 100 ? -33.31858 48.12971 -3.18688 1.000 23.82614 100 HIS C C 1
ATOM 3187 O O . HIS C 1 100 ? -32.78993 47.01809 -3.13272 1.000 23.43588 100 HIS C O 1
ATOM 3194 N N . PHE C 1 101 ? -32.91900 49.16649 -2.46251 1.000 22.77959 101 PHE C N 1
ATOM 3195 C CA . PHE C 1 101 ? -31.85482 49.08224 -1.47146 1.000 31.12072 101 PHE C CA 1
ATOM 3196 C C . PHE C 1 101 ? -32.44205 49.41619 -0.10496 1.000 26.01301 101 PHE C C 1
ATOM 3197 O O . PHE C 1 101 ? -32.99443 50.50228 0.07999 1.000 26.11399 101 PHE C O 1
ATOM 3205 N N . ILE C 1 102 ? -32.31347 48.49902 0.84917 1.000 26.59828 102 ILE C N 1
ATOM 3206 C CA . ILE C 1 102 ? -32.93173 48.65395 2.16308 1.000 27.95770 102 ILE C CA 1
ATOM 3207 C C . ILE C 1 102 ? -31.86819 48.51734 3.23969 1.000 26.41915 102 ILE C C 1
ATOM 3208 O O . ILE C 1 102 ? -31.15377 47.51297 3.27819 1.000 27.16728 102 ILE C O 1
ATOM 3213 N N . ASP C 1 103 ? -31.76972 49.51744 4.11611 1.000 28.31117 103 ASP C N 1
ATOM 3214 C CA . ASP C 1 103 ? -30.89633 49.42359 5.28477 1.000 29.74850 103 ASP C CA 1
ATOM 3215 C C . ASP C 1 103 ? -31.62223 48.72419 6.41884 1.000 27.40143 103 ASP C C 1
ATOM 3216 O O . ASP C 1 103 ? -32.80952 48.96273 6.65143 1.000 29.77079 103 ASP C O 1
ATOM 3221 N N . LYS C 1 104 ? -30.90745 47.87926 7.14535 1.000 26.10123 104 LYS C N 1
ATOM 3222 C CA . LYS C 1 104 ? -31.51902 47.18227 8.26577 1.000 29.47888 104 LYS C CA 1
ATOM 3223 C C . LYS C 1 104 ? -30.63374 47.29959 9.50326 1.000 29.45284 104 LYS C C 1
ATOM 3224 O O . LYS C 1 104 ? -29.41144 47.45703 9.40504 1.000 28.20996 104 LYS C O 1
ATOM 3230 N N . THR C 1 105 ? -31.27093 47.24443 10.67612 1.000 26.19100 105 THR C N 1
ATOM 3231 C CA . THR C 1 105 ? -30.56148 47.41547 11.93507 1.000 25.06410 105 THR C CA 1
ATOM 3232 C C . THR C 1 105 ? -30.37169 46.11987 12.71415 1.000 23.94255 105 THR C C 1
ATOM 3233 O O . THR C 1 105 ? -29.58958 46.11356 13.67041 1.000 25.24440 105 THR C O 1
ATOM 3237 N N . ARG C 1 106 ? -31.07091 45.03989 12.35877 1.000 22.68380 106 ARG C N 1
ATOM 3238 C CA . ARG C 1 106 ? -30.89182 43.72357 12.98088 1.000 25.51331 106 ARG C CA 1
ATOM 3239 C C . ARG C 1 106 ? -30.61069 42.69193 11.89440 1.000 25.75135 106 ARG C C 1
ATOM 3240 O O . ARG C 1 106 ? -30.63138 43.00603 10.70283 1.000 23.30733 106 ARG C O 1
ATOM 3248 N N . TYR C 1 107 ? -30.34314 41.44615 12.31427 1.000 22.71478 107 TYR C N 1
ATOM 3249 C CA . TYR C 1 107 ? -30.12762 40.36403 11.35092 1.000 25.23405 107 TYR C CA 1
ATOM 3250 C C . TYR C 1 107 ? -31.32387 40.20137 10.41941 1.000 25.19248 107 TYR C C 1
ATOM 3251 O O . TYR C 1 107 ? -31.15923 40.01019 9.21561 1.000 21.89817 107 TYR C O 1
ATOM 3260 N N . ASP C 1 108 ? -32.52895 40.25685 10.97415 1.000 21.41284 108 ASP C N 1
ATOM 3261 C CA . ASP C 1 108 ? -33.76134 40.01227 10.24068 1.000 21.56617 108 ASP C CA 1
ATOM 3262 C C . ASP C 1 108 ? -34.02918 41.16482 9.27584 1.000 22.29797 108 ASP C C 1
ATOM 3263 O O . ASP C 1 108 ? -34.14096 42.32002 9.69796 1.000 23.03517 108 ASP C O 1
ATOM 3268 N N . SER C 1 109 ? -34.12756 40.84652 7.97725 1.000 21.28109 109 SER C N 1
ATOM 3269 C CA . SER C 1 109 ? -34.35730 41.85890 6.93970 1.000 22.01074 109 SER C CA 1
ATOM 3270 C C . SER C 1 109 ? -35.70462 42.55864 7.07878 1.000 22.13302 109 SER C C 1
ATOM 3271 O O . SER C 1 109 ? -35.87265 43.66783 6.55685 1.000 18.96766 109 SER C O 1
ATOM 3274 N N . PHE C 1 110 ? -36.67741 41.92103 7.74378 1.000 20.69223 110 PHE C N 1
ATOM 3275 C CA . PHE C 1 110 ? -37.99643 42.50770 7.95294 1.000 19.81896 110 PHE C CA 1
ATOM 3276 C C . PHE C 1 110 ? -38.08850 43.38899 9.20043 1.000 23.40268 110 PHE C C 1
ATOM 3277 O O . PHE C 1 110 ? -39.04595 44.16098 9.32290 1.000 21.33986 110 PHE C O 1
ATOM 3285 N N . PHE C 1 111 ? -37.12969 43.31433 10.12423 1.000 19.99392 111 PHE C N 1
ATOM 3286 C CA . PHE C 1 111 ? -37.30562 43.97461 11.41182 1.000 21.27178 111 PHE C CA 1
ATOM 3287 C C . PHE C 1 111 ? -36.98313 45.45884 11.31375 1.000 21.58689 111 PHE C C 1
ATOM 3288 O O . PHE C 1 111 ? -35.85181 45.83991 10.99814 1.000 21.08930 111 PHE C O 1
ATOM 3296 N N . GLY C 1 112 ? -37.96157 46.29420 11.63887 1.000 20.74667 112 GLY C N 1
ATOM 3297 C CA . GLY C 1 112 ? -37.74860 47.72607 11.60836 1.000 21.83541 112 GLY C CA 1
ATOM 3298 C C . GLY C 1 112 ? -37.63283 48.33252 10.22708 1.000 22.75298 112 GLY C C 1
ATOM 3299 O O . GLY C 1 112 ? -37.20259 49.48686 10.12332 1.000 21.52779 112 GLY C O 1
ATOM 3300 N N . THR C 1 113 ? -37.99580 47.59881 9.16587 1.000 19.74878 113 THR C N 1
ATOM 3301 C CA . THR C 1 113 ? -37.87404 48.04922 7.78118 1.000 22.86219 113 THR C CA 1
ATOM 3302 C C . THR C 1 113 ? -39.23175 48.00967 7.09565 1.000 21.70430 113 THR C C 1
ATOM 3303 O O . THR C 1 113 ? -40.15703 47.34670 7.57511 1.000 19.56852 113 THR C O 1
ATOM 3307 N N . PRO C 1 114 ? -39.38988 48.70019 5.95780 1.000 22.46059 114 PRO C N 1
ATOM 3308 C CA . PRO C 1 114 ? -40.66850 48.60486 5.23648 1.000 19.27779 114 PRO C CA 1
ATOM 3309 C C . PRO C 1 114 ? -40.75248 47.40539 4.29902 1.000 20.34291 114 PRO C C 1
ATOM 3310 O O . PRO C 1 114 ? -41.62577 47.39626 3.42039 1.000 19.81456 114 PRO C O 1
ATOM 3314 N N . LEU C 1 115 ? -39.87524 46.40038 4.46643 1.000 19.93762 115 LEU C N 1
ATOM 3315 C CA . LEU C 1 115 ? -39.77209 45.30691 3.48999 1.000 18.18437 115 LEU C CA 1
ATOM 3316 C C . LEU C 1 115 ? -41.13077 44.66406 3.22028 1.000 19.00672 115 LEU C C 1
ATOM 3317 O O . LEU C 1 115 ? -41.56164 44.56492 2.07057 1.000 18.97980 115 LEU C O 1
ATOM 3322 N N . ASP C 1 116 ? -41.82204 44.22074 4.27717 1.000 17.54835 116 ASP C N 1
ATOM 3323 C CA . ASP C 1 116 ? -43.12522 43.57962 4.09797 1.000 19.79055 116 ASP C CA 1
ATOM 3324 C C . ASP C 1 116 ? -44.11065 44.50792 3.37823 1.000 20.79540 116 ASP C C 1
ATOM 3325 O O . ASP C 1 116 ? -44.84581 44.06616 2.48431 1.000 18.20624 116 ASP C O 1
ATOM 3330 N N . SER C 1 117 ? -44.11493 45.80524 3.71882 1.000 16.93965 117 SER C N 1
ATOM 3331 C CA . SER C 1 117 ? -45.04755 46.71851 3.05417 1.000 19.28989 117 SER C CA 1
ATOM 3332 C C . SER C 1 117 ? -44.69415 46.88763 1.57699 1.000 19.34573 117 SER C C 1
ATOM 3333 O O . SER C 1 117 ? -45.58738 46.97277 0.73282 1.000 18.56075 117 SER C O 1
ATOM 3336 N N . LEU C 1 118 ? -43.39804 46.93155 1.25216 1.000 16.74038 118 LEU C N 1
ATOM 3337 C CA . LEU C 1 118 ? -42.98429 47.04269 -0.14699 1.000 20.00266 118 LEU C CA 1
ATOM 3338 C C . LEU C 1 118 ? -43.38612 45.80371 -0.94826 1.000 18.83649 118 LEU C C 1
ATOM 3339 O O . LEU C 1 118 ? -43.89733 45.92050 -2.07104 1.000 17.65941 118 LEU C O 1
ATOM 3344 N N . LEU C 1 119 ? -43.22358 44.61864 -0.36239 1.000 13.84914 119 LEU C N 1
ATOM 3345 C CA . LEU C 1 119 ? -43.62106 43.38291 -1.02623 1.000 18.21997 119 LEU C CA 1
ATOM 3346 C C . LEU C 1 119 ? -45.12649 43.30886 -1.21716 1.000 20.46086 119 LEU C C 1
ATOM 3347 O O . LEU C 1 119 ? -45.59869 42.92315 -2.29604 1.000 19.84246 119 LEU C O 1
ATOM 3352 N N . ARG C 1 120 ? -45.89434 43.64260 -0.17433 1.000 19.35472 120 ARG C N 1
ATOM 3353 C CA . ARG C 1 120 ? -47.34887 43.61327 -0.28527 1.000 21.14991 120 ARG C CA 1
ATOM 3354 C C . ARG C 1 120 ? -47.84465 44.59780 -1.32701 1.000 20.66849 120 ARG C C 1
ATOM 3355 O O . ARG C 1 120 ? -48.81903 44.31867 -2.02793 1.000 18.69224 120 ARG C O 1
ATOM 3363 N N . GLU C 1 121 ? -47.22712 45.77709 -1.39319 1.000 19.50475 121 GLU C N 1
ATOM 3364 C CA . GLU C 1 121 ? -47.60728 46.79613 -2.37581 1.000 22.00378 121 GLU C CA 1
ATOM 3365 C C . GLU C 1 121 ? -47.51237 46.28010 -3.81340 1.000 22.00299 121 GLU C C 1
ATOM 3366 O O . GLU C 1 121 ? -48.24762 46.73678 -4.69943 1.000 21.45873 121 GLU C O 1
ATOM 3372 N N . ARG C 1 122 ? -46.59725 45.35314 -4.06380 1.000 20.58268 122 ARG C N 1
ATOM 3373 C CA . ARG C 1 122 ? -46.34020 44.81059 -5.38605 1.000 22.75876 122 ARG C CA 1
ATOM 3374 C C . ARG C 1 122 ? -46.98119 43.44205 -5.58646 1.000 25.50880 122 ARG C C 1
ATOM 3375 O O . ARG C 1 122 ? -46.64545 42.74865 -6.55077 1.000 25.65834 122 ARG C O 1
ATOM 3383 N N . SER C 1 123 ? -47.88456 43.03320 -4.69263 1.000 16.27335 123 SER C N 1
ATOM 3384 C CA . SER C 1 123 ? -48.57167 41.73897 -4.80110 1.000 20.74914 123 SER C CA 1
ATOM 3385 C C . SER C 1 123 ? -47.58897 40.56859 -4.80464 1.000 21.86278 123 SER C C 1
ATOM 3386 O O . SER C 1 123 ? -47.84485 39.53823 -5.43387 1.000 20.80241 123 SER C O 1
ATOM 3389 N N . ILE C 1 124 ? -46.45639 40.71555 -4.12241 1.000 20.58225 124 ILE C N 1
ATOM 3390 C CA . ILE C 1 124 ? -45.48982 39.62892 -3.98841 1.000 19.55363 124 ILE C CA 1
ATOM 3391 C C . ILE C 1 124 ? -46.00788 38.62576 -2.97009 1.000 20.41237 124 ILE C C 1
ATOM 3392 O O . ILE C 1 124 ? -46.47444 39.00518 -1.89224 1.000 26.91671 124 ILE C O 1
ATOM 3397 N N . ASN C 1 125 ? -45.90046 37.33815 -3.28859 1.000 20.08362 125 ASN C N 1
ATOM 3398 C CA . ASN C 1 125 ? -46.28551 36.28919 -2.35655 1.000 19.44127 125 ASN C CA 1
ATOM 3399 C C . ASN C 1 125 ? -45.20793 35.21855 -2.24114 1.000 21.46921 125 ASN C C 1
ATOM 3400 O O . ASN C 1 125 ? -45.42496 34.21126 -1.56838 1.000 21.21991 125 ASN C O 1
ATOM 3405 N N . GLN C 1 126 ? -44.04893 35.41032 -2.86448 1.000 20.72240 126 GLN C N 1
ATOM 3406 C CA . GLN C 1 126 ? -42.99126 34.40840 -2.80501 1.000 23.77697 126 GLN C CA 1
ATOM 3407 C C . GLN C 1 126 ? -41.65031 35.11739 -2.82230 1.000 22.64235 126 GLN C C 1
ATOM 3408 O O . GLN C 1 126 ? -41.45652 36.05593 -3.59573 1.000 22.35613 126 GLN C O 1
ATOM 3414 N N . VAL C 1 127 ? -40.72915 34.69807 -1.96204 1.000 18.88114 127 VAL C N 1
ATOM 3415 C CA . VAL C 1 127 ? -39.41586 35.32621 -1.93432 1.000 19.71012 127 VAL C CA 1
ATOM 3416 C C . VAL C 1 127 ? -38.35199 34.25956 -2.09985 1.000 19.68017 127 VAL C C 1
ATOM 3417 O O . VAL C 1 127 ? -38.49819 33.12147 -1.64080 1.000 22.87837 127 VAL C O 1
ATOM 3421 N N . GLU C 1 128 ? -37.30255 34.62423 -2.80355 1.000 21.45002 128 GLU C N 1
ATOM 3422 C CA . GLU C 1 128 ? -36.11399 33.81046 -2.93346 1.000 20.57874 128 GLU C CA 1
ATOM 3423 C C . GLU C 1 128 ? -35.04779 34.53217 -2.14277 1.000 17.73207 128 GLU C C 1
ATOM 3424 O O . GLU C 1 128 ? -34.89226 35.74503 -2.29087 1.000 18.61779 128 GLU C O 1
ATOM 3430 N N . ILE C 1 129 ? -34.34599 33.81309 -1.27081 1.000 22.42980 129 ILE C N 1
ATOM 3431 C CA . ILE C 1 129 ? -33.40448 34.43720 -0.35291 1.000 20.21795 129 ILE C CA 1
ATOM 3432 C C . ILE C 1 129 ? -32.01437 33.92108 -0.65898 1.000 21.32846 129 ILE C C 1
ATOM 3433 O O . ILE C 1 129 ? -31.78213 32.70991 -0.61980 1.000 20.40043 129 ILE C O 1
ATOM 3438 N N . VAL C 1 130 ? -31.08146 34.84248 -0.90594 1.000 19.55038 130 VAL C N 1
ATOM 3439 C CA . VAL C 1 130 ? -29.69040 34.50130 -1.17292 1.000 21.32558 130 VAL C CA 1
ATOM 3440 C C . VAL C 1 130 ? -28.81549 35.44838 -0.36282 1.000 25.20572 130 VAL C C 1
ATOM 3441 O O . VAL C 1 130 ? -29.21629 36.56412 -0.02257 1.000 24.88292 130 VAL C O 1
ATOM 3445 N N . GLY C 1 131 ? -27.58731 35.00670 -0.09055 1.000 20.11092 131 GLY C N 1
ATOM 3446 C CA . GLY C 1 131 ? -26.62676 35.81120 0.62690 1.000 22.12245 131 GLY C CA 1
ATOM 3447 C C . GLY C 1 131 ? -26.12788 35.09075 1.86440 1.000 22.84069 131 GLY C C 1
ATOM 3448 O O . GLY C 1 131 ? -26.12328 33.85145 1.91557 1.000 21.37447 131 GLY C O 1
ATOM 3449 N N . VAL C 1 132 ? -25.71693 35.87719 2.86329 1.000 22.22142 132 VAL C N 1
ATOM 3450 C CA . VAL C 1 132 ? -25.02361 35.33668 4.03346 1.000 22.68470 132 VAL C CA 1
ATOM 3451 C C . VAL C 1 132 ? -25.56290 35.99698 5.29919 1.000 23.21390 132 VAL C C 1
ATOM 3452 O O . VAL C 1 132 ? -26.15280 37.07730 5.24496 1.000 22.80658 132 VAL C O 1
ATOM 3456 N N . CYS C 1 133 ? -25.37822 35.33124 6.45749 1.000 22.06834 133 CYS C N 1
ATOM 3457 C CA . CYS C 1 133 ? -24.95068 33.93050 6.58244 1.000 20.27275 133 CYS C CA 1
ATOM 3458 C C . CYS C 1 133 ? -26.18390 33.04102 6.65434 1.000 21.28789 133 CYS C C 1
ATOM 3459 O O . CYS C 1 133 ? -27.22393 33.47540 7.15214 1.000 2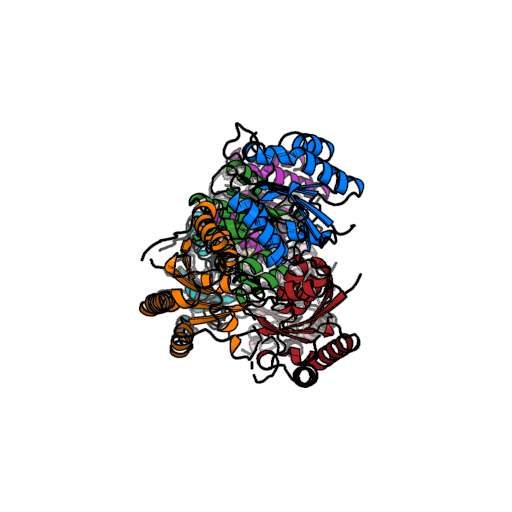1.23169 133 CYS C O 1
ATOM 3462 N N . THR C 1 134 ? -26.06503 31.80514 6.15964 1.000 20.39825 134 THR C N 1
ATOM 3463 C CA . THR C 1 134 ? -27.20484 30.88903 6.10623 1.000 19.54896 134 THR C CA 1
ATOM 3464 C C . THR C 1 134 ? -27.93989 30.80638 7.44685 1.000 24.17239 134 THR C C 1
ATOM 3465 O O . THR C 1 134 ? -29.17584 30.85677 7.50365 1.000 25.14111 134 THR C O 1
ATOM 3469 N N . ASP C 1 135 ? -27.19026 30.65431 8.53584 1.000 25.76912 135 ASP C N 1
ATOM 3470 C CA . ASP C 1 135 ? -27.76087 30.39379 9.84854 1.000 25.24632 135 ASP C CA 1
ATOM 3471 C C . ASP C 1 135 ? -27.86024 31.64713 10.71073 1.000 25.81300 135 ASP C C 1
ATOM 3472 O O . ASP C 1 135 ? -28.06586 31.53266 11.92533 1.000 30.63401 135 ASP C O 1
ATOM 3477 N N . ILE C 1 136 ? -27.70728 32.83880 10.13321 1.000 23.24726 136 ILE C N 1
ATOM 3478 C CA . ILE C 1 136 ? -27.91690 34.04681 10.92846 1.000 22.43201 136 ILE C CA 1
ATOM 3479 C C . ILE C 1 136 ? -28.87880 34.98189 10.19291 1.000 19.92639 136 ILE C C 1
ATOM 3480 O O . ILE C 1 136 ? -30.09911 34.84602 10.34143 1.000 20.90383 136 ILE C O 1
ATOM 3485 N N . CYS C 1 137 ? -28.36710 35.92293 9.38321 1.000 21.49880 137 CYS C N 1
ATOM 3486 C CA . CYS C 1 137 ? -29.26752 36.88081 8.72568 1.000 23.26136 137 CYS C CA 1
ATOM 3487 C C . CYS C 1 137 ? -30.21876 36.22000 7.74348 1.000 23.73355 137 CYS C C 1
ATOM 3488 O O . CYS C 1 137 ? -31.35024 36.69932 7.57130 1.000 22.36847 137 CYS C O 1
ATOM 3491 N N . VAL C 1 138 ? -29.78507 35.15243 7.06765 1.000 19.44316 138 VAL C N 1
ATOM 3492 C CA . VAL C 1 138 ? -30.69971 34.48064 6.14758 1.000 18.71006 138 VAL C CA 1
ATOM 3493 C C . VAL C 1 138 ? -31.78670 33.75672 6.92858 1.000 17.52456 138 VAL C C 1
ATOM 3494 O O . VAL C 1 138 ? -32.97526 33.80222 6.57629 1.000 20.65665 138 VAL C O 1
ATOM 3498 N N . LEU C 1 139 ? -31.37826 33.06654 7.99402 1.000 18.71383 139 LEU C N 1
ATOM 3499 C CA . LEU C 1 139 ? -32.29508 32.34821 8.87099 1.000 19.18891 139 LEU C CA 1
ATOM 3500 C C . LEU C 1 139 ? -33.36546 33.27164 9.44010 1.000 17.82676 139 LEU C C 1
ATOM 3501 O O . LEU C 1 139 ? -34.55923 32.98128 9.33678 1.000 18.09929 139 LEU C O 1
ATOM 3506 N N . HIS C 1 140 ? -32.94697 34.37221 10.07576 1.000 16.54049 140 HIS C N 1
ATOM 3507 C CA . HIS C 1 140 ? -33.91040 35.28550 10.69077 1.000 25.68184 140 HIS C CA 1
ATOM 3508 C C . HIS C 1 140 ? -34.80386 35.92129 9.63352 1.000 19.97597 140 HIS C C 1
ATOM 3509 O O . HIS C 1 140 ? -36.02630 36.02664 9.81620 1.000 18.89923 140 HIS C O 1
ATOM 3516 N N . THR C 1 141 ? -34.20839 36.35048 8.51524 1.000 19.51384 141 THR C N 1
ATOM 3517 C CA . THR C 1 141 ? -35.01509 36.84738 7.40307 1.000 17.50432 141 THR C CA 1
ATOM 3518 C C . THR C 1 141 ? -36.03656 35.80904 6.95869 1.000 15.30570 141 THR C C 1
ATOM 3519 O O . THR C 1 141 ? -37.20889 36.13579 6.75658 1.000 17.87206 141 THR C O 1
ATOM 3523 N N . ALA C 1 142 ? -35.61578 34.54641 6.82584 1.000 17.35078 142 ALA C N 1
ATOM 3524 C CA . ALA C 1 142 ? -36.51271 33.49257 6.35126 1.000 16.30265 142 ALA C CA 1
ATOM 3525 C C . ALA C 1 142 ? -37.62171 33.18661 7.35155 1.000 19.03785 142 ALA C C 1
ATOM 3526 O O . ALA C 1 142 ? -38.75900 32.91977 6.95520 1.000 20.15043 142 ALA C O 1
ATOM 3528 N N . ILE C 1 143 ? -37.30479 33.17667 8.65043 1.000 22.55121 143 ILE C N 1
ATOM 3529 C CA . ILE C 1 143 ? -38.33325 32.93145 9.66131 1.000 18.18509 143 ILE C CA 1
ATOM 3530 C C . ILE C 1 143 ? -39.42935 33.99731 9.58035 1.000 20.72487 143 ILE C C 1
ATOM 3531 O O . ILE C 1 143 ? -40.62822 33.68948 9.63039 1.000 18.04806 143 ILE C O 1
ATOM 3536 N N . SER C 1 144 ? -39.03590 35.26398 9.42994 1.000 19.57545 144 SER C N 1
ATOM 3537 C CA . SER C 1 144 ? -40.01827 36.34605 9.33850 1.000 19.88038 144 SER C CA 1
ATOM 3538 C C . SER C 1 144 ? -40.85692 36.23944 8.06878 1.000 22.00442 144 SER C C 1
ATOM 3539 O O . SER C 1 144 ? -42.08331 36.45512 8.10479 1.000 17.29441 144 SER C O 1
ATOM 3542 N N . ALA C 1 145 ? -40.21523 35.91511 6.93440 1.000 19.50225 145 ALA C N 1
ATOM 3543 C CA . ALA C 1 145 ? -40.97709 35.70730 5.70118 1.000 20.50894 145 ALA C CA 1
ATOM 3544 C C . ALA C 1 145 ? -41.99373 34.58476 5.88088 1.000 20.72836 145 ALA C C 1
ATOM 3545 O O . ALA C 1 145 ? -43.13194 34.68007 5.40034 1.000 21.21643 145 ALA C O 1
ATOM 3547 N N . TYR C 1 146 ? -41.60042 33.52470 6.58836 1.000 18.81691 146 TYR C N 1
ATOM 3548 C CA . TYR C 1 146 ? -42.49802 32.40010 6.84955 1.000 20.85649 146 TYR C CA 1
ATOM 3549 C C . TYR C 1 146 ? -43.68708 32.83521 7.69728 1.000 22.92036 146 TYR C C 1
ATOM 3550 O O . TYR C 1 146 ? -44.84443 32.55035 7.36329 1.000 20.42795 146 TYR C O 1
ATOM 3559 N N . ASN C 1 147 ? -43.41159 33.52707 8.80593 1.000 18.93189 147 ASN C N 1
ATOM 3560 C CA . ASN C 1 147 ? -44.47562 33.99969 9.68798 1.000 21.36971 147 ASN C CA 1
ATOM 3561 C C . ASN C 1 147 ? -45.43350 34.92311 8.95462 1.000 22.88712 147 ASN C C 1
ATOM 3562 O O . ASN C 1 147 ? -46.64280 34.88505 9.19795 1.000 19.86558 147 ASN C O 1
ATOM 3567 N N . LEU C 1 148 ? -44.90763 35.76591 8.05934 1.000 19.64018 148 LEU C N 1
ATOM 3568 C CA . LEU C 1 148 ? -45.71781 36.71139 7.30030 1.000 22.89892 148 LEU C CA 1
ATOM 3569 C C . LEU C 1 148 ? -46.43047 36.06507 6.11930 1.000 23.39445 148 LEU C C 1
ATOM 3570 O O . LEU C 1 148 ? -47.08431 36.77589 5.34972 1.000 20.71794 148 LEU C O 1
ATOM 3575 N N . GLY C 1 149 ? -46.30830 34.74712 5.95583 1.000 25.61751 149 GLY C N 1
ATOM 3576 C CA . GLY C 1 149 ? -47.06099 34.01317 4.95726 1.000 22.83141 149 GLY C CA 1
ATOM 3577 C C . GLY C 1 149 ? -46.46613 33.95407 3.56588 1.000 23.61191 149 GLY C C 1
ATOM 3578 O O . GLY C 1 149 ? -47.16283 33.52929 2.63553 1.000 22.82985 149 GLY C O 1
ATOM 3579 N N . TYR C 1 150 ? -45.21267 34.34491 3.38399 1.000 22.43485 150 TYR C N 1
ATOM 3580 C CA . TYR C 1 150 ? -44.59291 34.18225 2.07522 1.000 21.51314 150 TYR C CA 1
ATOM 3581 C C . TYR C 1 150 ? -44.23805 32.72379 1.81732 1.000 26.33123 150 TYR C C 1
ATOM 3582 O O . TYR C 1 150 ? -43.92416 31.96392 2.73847 1.000 26.41992 150 TYR C O 1
ATOM 3591 N N . LYS C 1 151 ? -44.33580 32.32653 0.54516 1.000 24.70229 151 LYS C N 1
ATOM 3592 C CA . LYS C 1 151 ? -43.68221 31.11084 0.07195 1.000 27.92946 151 LYS C CA 1
ATOM 3593 C C . LYS C 1 151 ? -42.20048 31.41013 -0.08326 1.000 26.39447 151 LYS C C 1
ATOM 3594 O O . LYS C 1 151 ? -41.82247 32.50435 -0.50409 1.000 25.60832 151 LYS C O 1
ATOM 3600 N N . ILE C 1 152 ? -41.35470 30.46645 0.30243 1.000 22.15481 152 ILE C N 1
ATOM 3601 C CA . ILE C 1 152 ? -39.93382 30.75286 0.46015 1.000 24.01764 152 ILE C CA 1
ATOM 3602 C C . ILE C 1 152 ? -39.12441 29.80127 -0.40629 1.000 27.29681 152 ILE C C 1
ATOM 3603 O O . ILE C 1 152 ? -39.42628 28.60464 -0.48789 1.000 25.57670 152 ILE C O 1
ATOM 3608 N N . SER C 1 153 ? -38.08631 30.33872 -1.03845 1.000 20.00479 153 SER C N 1
ATOM 3609 C CA . SER C 1 153 ? -37.09639 29.53522 -1.73200 1.000 24.75524 153 SER C CA 1
ATOM 3610 C C . SER C 1 153 ? -35.72653 29.97561 -1.23872 1.000 19.48558 153 SER C C 1
ATOM 3611 O O . SER C 1 153 ? -35.41084 31.17205 -1.26133 1.000 19.73611 153 SER C O 1
ATOM 3614 N N . VAL C 1 154 ? -34.93624 29.02620 -0.74333 1.000 23.68331 154 VAL C N 1
ATOM 3615 C CA . VAL C 1 154 ? -33.55938 29.30168 -0.33898 1.000 21.64973 154 VAL C CA 1
ATOM 3616 C C . VAL C 1 154 ? -32.67841 28.29302 -1.07040 1.000 28.13445 154 VAL C C 1
ATOM 3617 O O . VAL C 1 154 ? -32.41614 27.19284 -0.55213 1.000 27.47436 154 VAL C O 1
ATOM 3621 N N . PRO C 1 155 ? -32.21223 28.62034 -2.27472 1.000 26.54996 155 PRO C N 1
ATOM 3622 C CA . PRO C 1 155 ? -31.35649 27.68420 -3.01725 1.000 30.88768 155 PRO C CA 1
ATOM 3623 C C . PRO C 1 155 ? -30.03452 27.45714 -2.29222 1.000 26.64442 155 PRO C C 1
ATOM 3624 O O . PRO C 1 155 ? -29.35542 28.40506 -1.89212 1.000 27.38620 155 PRO C O 1
ATOM 3628 N N . ALA C 1 156 ? -29.68145 26.17806 -2.10440 1.000 31.83324 156 ALA C N 1
ATOM 3629 C CA . ALA C 1 156 ? -28.47013 25.84744 -1.35475 1.000 28.29581 156 ALA C CA 1
ATOM 3630 C C . ALA C 1 156 ? -27.22711 26.46691 -1.97187 1.000 29.83308 156 ALA C C 1
ATOM 3631 O O . ALA C 1 156 ? -26.26768 26.77366 -1.24932 1.000 30.36351 156 ALA C O 1
ATOM 3633 N N . GLU C 1 157 ? -27.22482 26.67156 -3.29693 1.000 25.13317 157 GLU C N 1
ATOM 3634 C CA . GLU C 1 157 ? -26.09097 27.27679 -3.98768 1.000 28.40976 157 GLU C CA 1
ATOM 3635 C C . GLU C 1 157 ? -26.01120 28.78739 -3.80208 1.000 29.55113 157 GLU C C 1
ATOM 3636 O O . GLU C 1 157 ? -24.99638 29.38566 -4.17465 1.000 27.80106 157 GLU C O 1
ATOM 3642 N N . GLY C 1 158 ? -27.04381 29.42673 -3.25143 1.000 27.88535 158 GLY C N 1
ATOM 3643 C CA . GLY C 1 158 ? -27.04750 30.86758 -3.10254 1.000 24.51498 158 GLY C CA 1
ATOM 3644 C C . GLY C 1 158 ? -26.85668 31.39739 -1.69810 1.000 27.09347 158 GLY C C 1
ATOM 3645 O O . GLY C 1 158 ? -27.00926 32.60442 -1.48657 1.000 21.56060 158 GLY C O 1
ATOM 3646 N N . VAL C 1 159 ? -26.54322 30.54461 -0.72382 1.000 26.05434 159 VAL C N 1
ATOM 3647 C CA . VAL C 1 159 ? -26.31180 30.99618 0.64021 1.000 28.05221 159 VAL C CA 1
ATOM 3648 C C . VAL C 1 159 ? -25.05482 30.31510 1.16755 1.000 26.28815 159 VAL C C 1
ATOM 3649 O O . VAL C 1 159 ? -24.71442 29.19998 0.76513 1.000 29.12935 159 VAL C O 1
ATOM 3653 N N . ALA C 1 160 ? -24.34456 31.00989 2.05178 1.000 25.69040 160 ALA C N 1
ATOM 3654 C CA . ALA C 1 160 ? -23.14046 30.45117 2.65491 1.000 30.36950 160 ALA C CA 1
ATOM 3655 C C . ALA C 1 160 ? -23.01813 30.91931 4.09773 1.000 33.01396 160 ALA C C 1
ATOM 3656 O O . ALA C 1 160 ? -23.63851 31.90187 4.50960 1.000 27.90697 160 ALA C O 1
ATOM 3658 N N . SER C 1 161 ? -22.18384 30.20854 4.85426 1.000 32.03745 161 SER C N 1
ATOM 3659 C CA . SER C 1 161 ? -21.88320 30.55750 6.23237 1.000 38.99244 161 SER C CA 1
ATOM 3660 C C . SER C 1 161 ? -20.53605 29.94356 6.60011 1.000 39.25023 161 SER C C 1
ATOM 3661 O O . SER C 1 161 ? -20.19093 28.85673 6.12970 1.000 42.02618 161 SER C O 1
ATOM 3664 N N . PHE C 1 162 ? -19.77260 30.65910 7.42805 1.000 43.48109 162 PHE C N 1
ATOM 3665 C CA . PHE C 1 162 ? -18.55701 30.08230 8.00569 1.000 47.74403 162 PHE C CA 1
ATOM 3666 C C . PHE C 1 162 ? -18.86006 28.75261 8.68652 1.000 50.77923 162 PHE C C 1
ATOM 3667 O O . PHE C 1 162 ? -18.18923 27.74213 8.44507 1.000 54.53495 162 PHE C O 1
ATOM 3675 N N . ASN C 1 163 ? -19.87937 28.73486 9.53120 1.000 43.71806 163 ASN C N 1
ATOM 3676 C CA . ASN C 1 163 ? -20.25480 27.54541 10.28613 1.000 40.64841 163 ASN C CA 1
ATOM 3677 C C . ASN C 1 163 ? -20.91257 26.53562 9.35211 1.000 39.03244 163 ASN C C 1
ATOM 3678 O O . ASN C 1 163 ? -22.11754 26.60047 9.10407 1.000 34.85783 163 ASN C O 1
ATOM 3683 N N . GLN C 1 164 ? -20.13297 25.56832 8.85132 1.000 34.73925 164 GLN C N 1
ATOM 3684 C CA . GLN C 1 164 ? -20.70794 24.56136 7.96386 1.000 40.50379 164 GLN C CA 1
ATOM 3685 C C . GLN C 1 164 ? -21.76152 23.71663 8.66433 1.000 37.14487 164 GLN C C 1
ATOM 3686 O O . GLN C 1 164 ? -22.70591 23.23715 8.02167 1.000 34.52178 164 GLN C O 1
ATOM 3692 N N . LYS C 1 165 ? -21.62771 23.52091 9.97642 1.000 38.81582 165 LYS C N 1
ATOM 3693 C CA . LYS C 1 165 ? -22.66948 22.81082 10.70743 1.000 34.93689 165 LYS C CA 1
ATOM 3694 C C . LYS C 1 165 ? -23.95804 23.63317 10.75366 1.000 32.51635 165 LYS C C 1
ATOM 3695 O O . LYS C 1 165 ? -25.05934 23.08612 10.60223 1.000 26.40870 165 LYS C O 1
ATOM 3701 N N . GLY C 1 166 ? -23.83694 24.95197 10.94752 1.000 33.23534 166 GLY C N 1
ATOM 3702 C CA . GLY C 1 166 ? -25.01976 25.80281 10.95931 1.000 30.91019 166 GLY C CA 1
ATOM 3703 C C . GLY C 1 166 ? -25.65889 25.92632 9.58849 1.000 27.75378 166 GLY C C 1
ATOM 3704 O O . GLY C 1 166 ? -26.88952 25.94791 9.46112 1.000 22.78660 166 GLY C O 1
ATOM 3705 N N . HIS C 1 167 ? -24.83141 25.99823 8.54389 1.000 28.35391 167 HIS C N 1
ATOM 3706 C CA . HIS C 1 167 ? -25.34159 26.00071 7.17517 1.000 26.93898 167 HIS C CA 1
ATOM 3707 C C . HIS C 1 167 ? -26.21543 24.77904 6.91518 1.000 26.17963 167 HIS C C 1
ATOM 3708 O O . HIS C 1 167 ? -27.37339 24.90214 6.48706 1.000 24.55741 167 HIS C O 1
ATOM 3715 N N . GLU C 1 168 ? -25.69328 23.58758 7.22950 1.000 30.07898 168 GLU C N 1
ATOM 3716 C CA . GLU C 1 168 ? -26.44215 22.34738 7.03166 1.000 29.26590 168 GLU C CA 1
ATOM 3717 C C . GLU C 1 168 ? -27.68601 22.29803 7.91356 1.000 28.91486 168 GLU C C 1
ATOM 3718 O O . GLU C 1 168 ? -28.77397 21.92625 7.45339 1.000 26.55283 168 GLU C O 1
ATOM 3724 N N . TRP C 1 169 ? -27.54744 22.66895 9.19076 1.000 26.92203 169 TRP C N 1
ATOM 3725 C CA . TRP C 1 169 ? -28.72239 22.73262 10.05617 1.000 27.51217 169 TRP C CA 1
ATOM 3726 C C . TRP C 1 169 ? -29.77322 23.67779 9.47958 1.000 22.95152 169 TRP C C 1
ATOM 3727 O O . TRP C 1 169 ? -30.95744 23.33840 9.41090 1.000 25.08057 169 TRP C O 1
ATOM 3738 N N . ALA C 1 170 ? -29.35315 24.87465 9.06391 1.000 21.50979 170 ALA C N 1
ATOM 3739 C CA . ALA C 1 170 ? -30.30936 25.89618 8.63460 1.000 22.94707 170 ALA C CA 1
ATOM 3740 C C . ALA C 1 170 ? -31.04675 25.47971 7.37342 1.000 26.12301 170 ALA C C 1
ATOM 3741 O O . ALA C 1 170 ? -32.25730 25.71440 7.24815 1.000 26.74299 170 ALA C O 1
ATOM 3743 N N . LEU C 1 171 ? -30.33273 24.85442 6.42758 1.000 27.49867 171 LEU C N 1
ATOM 3744 C CA . LEU C 1 171 ? -30.96388 24.37650 5.20350 1.000 23.28677 171 LEU C CA 1
ATOM 3745 C C . LEU C 1 171 ? -32.05902 23.35593 5.49967 1.000 25.44700 171 LEU C C 1
ATOM 3746 O O . LEU C 1 171 ? -33.15760 23.42195 4.93127 1.000 28.04558 171 LEU C O 1
ATOM 3751 N N . ALA C 1 172 ? -31.76927 22.37546 6.35576 1.000 21.71937 172 ALA C N 1
ATOM 3752 C CA . ALA C 1 172 ? -32.81900 21.43562 6.73800 1.000 26.70541 172 ALA C CA 1
ATOM 3753 C C . ALA C 1 172 ? -33.97075 22.14265 7.45355 1.000 27.68101 172 ALA C C 1
ATOM 3754 O O . ALA C 1 172 ? -35.13686 21.76712 7.27413 1.000 26.83307 172 ALA C O 1
ATOM 3756 N N . HIS C 1 173 ? -33.66862 23.17378 8.25356 1.000 25.30474 173 HIS C N 1
ATOM 3757 C CA . HIS C 1 173 ? -34.72678 23.90507 8.95547 1.000 24.19767 173 HIS C CA 1
ATOM 3758 C C . HIS C 1 173 ? -35.69749 24.55296 7.96627 1.000 22.54525 173 HIS C C 1
ATOM 3759 O O . HIS C 1 173 ? -36.92029 24.44584 8.12888 1.000 22.82873 173 HIS C O 1
ATOM 3766 N N . PHE C 1 174 ? -35.16469 25.18491 6.90932 1.000 21.60205 174 PHE C N 1
ATOM 3767 C CA . PHE C 1 174 ? -36.00406 25.81956 5.88498 1.000 23.28235 174 PHE C CA 1
ATOM 3768 C C . PHE C 1 174 ? -36.96346 24.81904 5.26052 1.000 24.37916 174 PHE C C 1
ATOM 3769 O O . PHE C 1 174 ? -38.16299 25.08435 5.12394 1.000 23.41052 174 PHE C O 1
ATOM 3777 N N . LYS C 1 175 ? -36.44074 23.65607 4.87777 1.000 26.06562 175 LYS C N 1
ATOM 3778 C CA . LYS C 1 175 ? -37.24995 22.62467 4.23950 1.000 25.86742 175 LYS C CA 1
ATOM 3779 C C . LYS C 1 175 ? -38.28175 22.04319 5.19885 1.000 27.03238 175 LYS C C 1
ATOM 3780 O O . LYS C 1 175 ? -39.46871 21.95228 4.86621 1.000 25.29968 175 LYS C O 1
ATOM 3786 N N . ASN C 1 176 ? -37.84996 21.65922 6.40503 1.000 25.98439 176 ASN C N 1
ATOM 3787 C CA . ASN C 1 176 ? -38.68226 20.86611 7.30642 1.000 27.32048 176 ASN C CA 1
ATOM 3788 C C . ASN C 1 176 ? -39.56432 21.68749 8.24473 1.000 27.07364 176 ASN C C 1
ATOM 3789 O O . ASN C 1 176 ? -40.66036 21.22563 8.59382 1.000 29.93947 176 ASN C O 1
ATOM 3794 N N . SER C 1 177 ? -39.12241 22.86223 8.69905 1.000 24.75531 177 SER C N 1
ATOM 3795 C CA . SER C 1 177 ? -39.98703 23.69243 9.54133 1.000 27.38888 177 SER C CA 1
ATOM 3796 C C . SER C 1 177 ? -40.66029 24.83140 8.78805 1.000 27.35170 177 SER C C 1
ATOM 3797 O O . SER C 1 177 ? -41.80746 25.16152 9.08618 1.000 28.77239 177 SER C O 1
ATOM 3800 N N . LEU C 1 178 ? -39.99099 25.43337 7.80945 1.000 23.53955 178 LEU C N 1
ATOM 3801 C CA . LEU C 1 178 ? -40.53586 26.59505 7.12099 1.000 24.19973 178 LEU C CA 1
ATOM 3802 C C . LEU C 1 178 ? -41.17496 26.26572 5.77700 1.000 29.91229 178 LEU C C 1
ATOM 3803 O O . LEU C 1 178 ? -41.61328 27.18680 5.08688 1.000 28.33919 178 LEU C O 1
ATOM 3808 N N . GLY C 1 179 ? -41.24464 24.98862 5.39090 1.000 29.95412 179 GLY C N 1
ATOM 3809 C CA . GLY C 1 179 ? -41.88999 24.61497 4.14202 1.000 28.54475 179 GLY C CA 1
ATOM 3810 C C . GLY C 1 179 ? -41.26475 25.24037 2.91704 1.000 30.08628 179 GLY C C 1
ATOM 3811 O O . GLY C 1 179 ? -41.96214 25.50604 1.93673 1.000 28.05562 179 GLY C O 1
ATOM 3812 N N . ALA C 1 180 ? -39.96508 25.50482 2.95639 1.000 30.84138 180 ALA C N 1
ATOM 3813 C CA . ALA C 1 180 ? -39.31130 26.16421 1.84502 1.000 28.96899 180 ALA C CA 1
ATOM 3814 C C . ALA C 1 180 ? -38.93007 25.16409 0.75864 1.000 37.69880 180 ALA C C 1
ATOM 3815 O O . ALA C 1 180 ? -38.80804 23.95357 0.98898 1.000 34.02960 180 ALA C O 1
ATOM 3817 N N . GLU C 1 181 ? -38.74975 25.69837 -0.44511 1.000 40.58282 181 GLU C N 1
ATOM 3818 C CA . GLU C 1 181 ? -38.04768 25.00363 -1.51575 1.000 40.27949 181 GLU C CA 1
ATOM 3819 C C . GLU C 1 181 ? -36.54843 25.23578 -1.33900 1.000 38.68196 181 GLU C C 1
ATOM 3820 O O . GLU C 1 181 ? -36.07749 26.38436 -1.36234 1.000 35.53012 181 GLU C O 1
ATOM 3826 N N . VAL C 1 182 ? -35.80589 24.15563 -1.11461 1.000 40.04807 182 VAL C N 1
ATOM 3827 C CA . VAL C 1 182 ? -34.34930 24.19743 -0.98551 1.000 39.47382 182 VAL C CA 1
ATOM 3828 C C . VAL C 1 182 ? -33.81300 23.32145 -2.10872 1.000 44.65499 182 VAL C C 1
ATOM 3829 O O . VAL C 1 182 ? -33.86704 22.08870 -2.02272 1.000 46.30869 182 VAL C O 1
ATOM 3833 N N . GLU C 1 183 ? -33.31589 23.94660 -3.17321 1.000 45.68967 183 GLU C N 1
ATOM 3834 C CA . GLU C 1 183 ? -32.86927 23.20954 -4.35705 1.000 45.91907 183 GLU C CA 1
ATOM 3835 C C . GLU C 1 183 ? -31.35110 23.02948 -4.35210 1.000 46.22179 183 GLU C C 1
ATOM 3836 O O . GLU C 1 183 ? -30.62483 23.79976 -3.71095 1.000 45.87896 183 GLU C O 1
ATOM 3842 N N . MET D 1 1 ? -31.72509 47.78405 34.87485 1.000 37.25700 1 MET D N 1
ATOM 3843 C CA . MET D 1 1 ? -32.00090 46.93793 36.04769 1.000 37.16386 1 MET D CA 1
ATOM 3844 C C . MET D 1 1 ? -32.92847 45.77005 35.68721 1.000 39.73721 1 MET D C 1
ATOM 3845 O O . MET D 1 1 ? -33.95624 45.96446 35.03088 1.000 35.70681 1 MET D O 1
ATOM 3850 N N . THR D 1 2 ? -32.57600 44.57946 36.18238 1.000 45.15582 2 THR D N 1
ATOM 3851 C CA . THR D 1 2 ? -33.18127 43.31575 35.75519 1.000 46.84401 2 THR D CA 1
ATOM 3852 C C . THR D 1 2 ? -34.61183 43.14341 36.27192 1.000 40.31531 2 THR D C 1
ATOM 3853 O O . THR D 1 2 ? -34.83615 43.04926 37.48349 1.000 41.34542 2 THR D O 1
ATOM 3857 N N . HIS D 1 3 ? -35.56964 43.03053 35.34461 1.000 33.52899 3 HIS D N 1
ATOM 3858 C CA . HIS D 1 3 ? -36.95874 42.69625 35.65361 1.000 29.24673 3 HIS D CA 1
ATOM 3859 C C . HIS D 1 3 ? -37.37722 41.54964 34.73280 1.000 26.85310 3 HIS D C 1
ATOM 3860 O O . HIS D 1 3 ? -37.43615 41.72365 33.51360 1.000 22.01571 3 HIS D O 1
ATOM 3867 N N . ARG D 1 4 ? -37.66962 40.37528 35.30152 1.000 21.15097 4 ARG D N 1
ATOM 3868 C CA . ARG D 1 4 ? -37.58455 39.13828 34.53955 1.000 19.00832 4 ARG D CA 1
ATOM 3869 C C . ARG D 1 4 ? -38.90486 38.38943 34.51320 1.000 20.28238 4 ARG D C 1
ATOM 3870 O O . ARG D 1 4 ? -39.73562 38.50920 35.41765 1.000 23.67744 4 ARG D O 1
ATOM 3878 N N . ALA D 1 5 ? -39.08619 37.60704 33.45318 1.000 21.79537 5 ALA D N 1
ATOM 3879 C CA . ALA D 1 5 ? -40.24230 36.74391 33.30576 1.000 18.68292 5 ALA D CA 1
ATOM 3880 C C . ALA D 1 5 ? -39.79783 35.43075 32.68211 1.000 22.06965 5 ALA D C 1
ATOM 3881 O O . ALA D 1 5 ? -38.79099 35.36890 31.96589 1.000 25.60269 5 ALA D O 1
ATOM 3883 N N . LEU D 1 6 ? -40.55524 34.37787 32.95746 1.000 22.67583 6 LEU D N 1
ATOM 3884 C CA . LEU D 1 6 ? -40.24490 33.04733 32.46077 1.000 19.13201 6 LEU D CA 1
ATOM 3885 C C . LEU D 1 6 ? -41.22415 32.69931 31.35515 1.000 17.80384 6 LEU D C 1
ATOM 3886 O O . LEU D 1 6 ? -42.43209 32.83625 31.53697 1.000 17.99664 6 LEU D O 1
ATOM 3891 N N . LEU D 1 7 ? -40.70530 32.25987 30.20916 1.000 17.17154 7 LEU D N 1
ATOM 3892 C CA . LEU D 1 7 ? -41.54146 31.80987 29.10040 1.000 16.30253 7 LEU D CA 1
ATOM 3893 C C . LEU D 1 7 ? -41.43692 30.29422 29.00526 1.000 16.53383 7 LEU D C 1
ATOM 3894 O O . LEU D 1 7 ? -40.35661 29.76307 28.73108 1.000 17.58466 7 LEU D O 1
ATOM 3899 N N . VAL D 1 8 ? -42.54786 29.60364 29.22995 1.000 16.78447 8 VAL D N 1
ATOM 3900 C CA . VAL D 1 8 ? -42.59654 28.14594 29.14210 1.000 19.74986 8 VAL D CA 1
ATOM 3901 C C . VAL D 1 8 ? -43.21840 27.77004 27.79250 1.000 21.64051 8 VAL D C 1
ATOM 3902 O O . VAL D 1 8 ? -44.43359 27.89172 27.59904 1.000 19.46270 8 VAL D O 1
ATOM 3906 N N . VAL D 1 9 ? -42.39881 27.28421 26.85958 1.000 24.71668 9 VAL D N 1
ATOM 3907 C CA . VAL D 1 9 ? -42.78675 27.15525 25.45315 1.000 22.60981 9 VAL D CA 1
ATOM 3908 C C . VAL D 1 9 ? -43.24162 25.72895 25.14843 1.000 26.55182 9 VAL D C 1
ATOM 3909 O O . VAL D 1 9 ? -42.43880 24.78329 25.16520 1.000 23.70259 9 VAL D O 1
ATOM 3913 N N . ASP D 1 10 ? -44.53232 25.59029 24.83680 1.000 23.82035 10 ASP D N 1
ATOM 3914 C CA . ASP D 1 10 ? -45.08750 24.38983 24.20621 1.000 25.17887 10 ASP D CA 1
ATOM 3915 C C . ASP D 1 10 ? -44.82985 23.10705 24.99878 1.000 33.54800 10 ASP D C 1
ATOM 3916 O O . ASP D 1 10 ? -44.55976 22.05028 24.42254 1.000 34.91124 10 ASP D O 1
ATOM 3921 N N . TYR D 1 11 ? -44.94435 23.17678 26.32540 1.000 29.69752 11 TYR D N 1
ATOM 3922 C CA . TYR D 1 11 ? -44.69658 22.00151 27.17041 1.000 30.05430 11 TYR D CA 1
ATOM 3923 C C . TYR D 1 11 ? -45.99587 21.20886 27.35757 1.000 32.29763 11 TYR D C 1
ATOM 3924 O O . TYR D 1 11 ? -46.54702 21.08335 28.44867 1.000 33.86113 11 TYR D O 1
ATOM 3933 N N . SER D 1 12 ? -46.49107 20.65911 26.25304 1.000 33.16825 12 SER D N 1
ATOM 3934 C CA . SER D 1 12 ? -47.80162 20.02585 26.24486 1.000 36.72180 12 SER D CA 1
ATOM 3935 C C . SER D 1 12 ? -47.67830 18.51215 26.15593 1.000 35.03932 12 SER D C 1
ATOM 3936 O O . SER D 1 12 ? -46.68237 17.97406 25.67239 1.000 33.53640 12 SER D O 1
ATOM 3939 N N . TYR D 1 13 ? -48.73210 17.83093 26.61109 1.000 41.10669 13 TYR D N 1
ATOM 3940 C CA . TYR D 1 13 ? -48.76775 16.37288 26.52993 1.000 45.01213 13 TYR D CA 1
ATOM 3941 C C . TYR D 1 13 ? -48.54552 15.89472 25.09873 1.000 43.85472 13 TYR D C 1
ATOM 3942 O O . TYR D 1 13 ? -47.81037 14.92767 24.86059 1.000 45.48092 13 TYR D O 1
ATOM 3951 N N . ASP D 1 14 ? -49.16614 16.56820 24.13173 1.000 42.67190 14 ASP D N 1
ATOM 3952 C CA . ASP D 1 14 ? -49.06232 16.14147 22.74128 1.000 46.75256 14 ASP D CA 1
ATOM 3953 C C . ASP D 1 14 ? -47.63736 16.25668 22.20606 1.000 44.86184 14 ASP D C 1
ATOM 3954 O O . ASP D 1 14 ? -47.25677 15.51367 21.29725 1.000 46.99874 14 ASP D O 1
ATOM 3959 N N . PHE D 1 15 ? -46.84014 17.18436 22.73312 1.000 40.90135 15 PHE D N 1
ATOM 3960 C CA . PHE D 1 15 ? -45.45090 17.30381 22.30710 1.000 41.56912 15 PHE D CA 1
ATOM 3961 C C . PHE D 1 15 ? -44.51582 16.38644 23.07861 1.000 41.37109 15 PHE D C 1
ATOM 3962 O O . PHE D 1 15 ? -43.47337 15.99841 22.54553 1.000 43.68475 15 PHE D O 1
ATOM 3970 N N . ILE D 1 16 ? -44.84759 16.05098 24.32571 1.000 38.05324 16 ILE D N 1
ATOM 3971 C CA . ILE D 1 16 ? -43.87977 15.52499 25.27524 1.000 40.32478 16 ILE D CA 1
ATOM 3972 C C . ILE D 1 16 ? -44.07757 14.03457 25.53654 1.000 41.72097 16 ILE D C 1
ATOM 3973 O O . ILE D 1 16 ? -43.10138 13.29103 25.63982 1.000 44.29256 16 ILE D O 1
ATOM 3978 N N . ALA D 1 17 ? -45.31942 13.58034 25.66561 1.000 41.77239 17 ALA D N 1
ATOM 3979 C CA . ALA D 1 17 ? -45.57478 12.19389 26.03753 1.000 44.91987 17 ALA D CA 1
ATOM 3980 C C . ALA D 1 17 ? -45.26124 11.24721 24.88009 1.000 52.87972 17 ALA D C 1
ATOM 3981 O O . ALA D 1 17 ? -45.28513 11.62499 23.70445 1.000 52.39983 17 ALA D O 1
ATOM 3983 N N . ASP D 1 18 ? -44.96589 9.99105 25.22653 1.000 55.69590 18 ASP D N 1
ATOM 3984 C CA . ASP D 1 18 ? -44.65554 9.00333 24.19520 1.000 59.01752 18 ASP D CA 1
ATOM 3985 C C . ASP D 1 18 ? -45.88042 8.61950 23.37451 1.000 57.26944 18 ASP D C 1
ATOM 3986 O O . ASP D 1 18 ? -45.72972 8.10678 22.26130 1.000 66.79011 18 ASP D O 1
ATOM 3991 N N . ASP D 1 19 ? -47.07962 8.85869 23.89071 1.000 61.78414 19 ASP D N 1
ATOM 3992 C CA . ASP D 1 19 ? -48.30268 8.61132 23.13864 1.000 65.98896 19 ASP D CA 1
ATOM 3993 C C . ASP D 1 19 ? -48.66636 9.81815 22.27902 1.000 64.17550 19 ASP D C 1
ATOM 3994 O O . ASP D 1 19 ? -48.04737 10.06312 21.24444 1.000 65.42455 19 ASP D O 1
ATOM 3999 N N . CYS D 1 24 ? -40.57694 14.86300 18.34782 1.000 49.25535 24 CYS D N 1
ATOM 4000 C CA . CYS D 1 24 ? -39.54231 15.89398 18.34319 1.000 47.76682 24 CYS D CA 1
ATOM 4001 C C . CYS D 1 24 ? -39.36076 16.53829 19.72681 1.000 49.91611 24 CYS D C 1
ATOM 4002 O O . CYS D 1 24 ? -38.25328 16.93200 20.11580 1.000 40.97414 24 CYS D O 1
ATOM 4005 N N . GLY D 1 25 ? -40.45295 16.66634 20.46288 1.000 43.33078 25 GLY D N 1
ATOM 4006 C CA . GLY D 1 25 ? -40.35054 17.15589 21.81623 1.000 43.33469 25 GLY D CA 1
ATOM 4007 C C . GLY D 1 25 ? -40.20817 16.06432 22.85114 1.000 41.95459 25 GLY D C 1
ATOM 4008 O O . GLY D 1 25 ? -40.28271 16.36381 24.04957 1.000 41.86651 25 GLY D O 1
ATOM 4009 N N . LYS D 1 26 ? -39.99851 14.81194 22.42704 1.000 42.84069 26 LYS D N 1
ATOM 4010 C CA . LYS D 1 26 ? -39.98737 13.69782 23.37561 1.000 45.83375 26 LYS D CA 1
ATOM 4011 C C . LYS D 1 26 ? -38.88470 13.79160 24.42976 1.000 37.06135 26 LYS D C 1
ATOM 4012 O O . LYS D 1 26 ? -39.17890 13.50140 25.60199 1.000 41.12821 26 LYS D O 1
ATOM 4018 N N . PRO D 1 27 ? -37.63867 14.18041 24.12031 1.000 37.69465 27 PRO D N 1
ATOM 4019 C CA . PRO D 1 27 ? -36.67725 14.46002 25.20224 1.000 36.45078 27 PRO D CA 1
ATOM 4020 C C . PRO D 1 27 ? -37.10357 15.59362 26.11992 1.000 37.73139 27 PRO D C 1
ATOM 4021 O O . PRO D 1 27 ? -36.40862 15.86430 27.10824 1.000 32.27622 27 PRO D O 1
ATOM 4025 N N . GLY D 1 28 ? -38.22194 16.26063 25.83224 1.000 34.98808 28 GLY D N 1
ATOM 4026 C CA . GLY D 1 28 ? -38.79565 17.17520 26.79729 1.000 33.66470 28 GLY D CA 1
ATOM 4027 C C . GLY D 1 28 ? -39.16251 16.50835 28.10167 1.000 32.78289 28 GLY D C 1
ATOM 4028 O O . GLY D 1 28 ? -39.32142 17.19493 29.11821 1.000 35.25775 28 GLY D O 1
ATOM 4029 N N . GLN D 1 29 ? -39.29564 15.18265 28.10180 1.000 30.92913 29 GLN D N 1
ATOM 4030 C CA . GLN D 1 29 ? -39.44701 14.46158 29.36093 1.000 32.22303 29 GLN D CA 1
ATOM 4031 C C . GLN D 1 29 ? -38.25311 14.70789 30.27754 1.000 32.62734 29 GLN D C 1
ATOM 4032 O O . GLN D 1 29 ? -38.40402 14.82267 31.49353 1.000 34.78666 29 GLN D O 1
ATOM 4038 N N . ASN D 1 30 ? -37.06510 14.85187 29.71505 1.000 33.21435 30 ASN D N 1
ATOM 4039 C CA . ASN D 1 30 ? -35.87672 14.96720 30.55452 1.000 34.54414 30 ASN D CA 1
ATOM 4040 C C . ASN D 1 30 ? -35.93184 16.18596 31.46685 1.000 32.49821 30 ASN D C 1
ATOM 4041 O O . ASN D 1 30 ? -35.33710 16.18986 32.55011 1.000 33.79712 30 ASN D O 1
ATOM 4046 N N . ILE D 1 31 ? -36.59608 17.24711 31.02144 1.000 27.86529 31 ILE D N 1
ATOM 4047 C CA . ILE D 1 31 ? -36.42612 18.56338 31.62165 1.000 28.37404 31 ILE D CA 1
ATOM 4048 C C . ILE D 1 31 ? -37.57237 18.93938 32.55022 1.000 29.12925 31 ILE D C 1
ATOM 4049 O O . ILE D 1 31 ? -37.57857 20.05275 33.09876 1.000 26.34772 31 ILE D O 1
ATOM 4054 N N . GLU D 1 32 ? -38.54431 18.04287 32.73216 1.000 27.49621 32 GLU D N 1
ATOM 4055 C CA . GLU D 1 32 ? -39.68174 18.25801 33.61821 1.000 27.60173 32 GLU D CA 1
ATOM 4056 C C . GLU D 1 32 ? -39.29072 18.87698 34.95693 1.000 30.99402 32 GLU D C 1
ATOM 4057 O O . GLU D 1 32 ? -39.82236 19.92251 35.34668 1.000 30.31007 32 GLU D O 1
ATOM 4063 N N . ASP D 1 33 ? -38.34996 18.24560 35.66914 1.000 30.03758 33 ASP D N 1
ATOM 4064 C CA . ASP D 1 33 ? -38.02193 18.67515 37.02327 1.000 30.52989 33 ASP D CA 1
ATOM 4065 C C . ASP D 1 33 ? -37.36713 20.04401 37.01856 1.000 26.90041 33 ASP D C 1
ATOM 4066 O O . ASP D 1 33 ? -37.61765 20.85878 37.91267 1.000 24.97608 33 ASP D O 1
ATOM 4071 N N . PHE D 1 34 ? -36.49274 20.29900 36.04292 1.000 23.61751 34 PHE D N 1
ATOM 4072 C CA . PHE D 1 34 ? -35.83376 21.59764 35.98502 1.000 25.42470 34 PHE D CA 1
ATOM 4073 C C . PHE D 1 34 ? -36.83401 22.70067 35.66460 1.000 25.49271 34 PHE D C 1
ATOM 4074 O O . PHE D 1 34 ? -36.76280 23.79200 36.24497 1.000 25.29398 34 PHE D O 1
ATOM 4082 N N . ILE D 1 35 ? -37.77168 22.44468 34.74636 1.000 23.88518 35 ILE D N 1
ATOM 4083 C CA . ILE D 1 35 ? -38.80010 23.44873 34.46778 1.000 21.66519 35 ILE D CA 1
ATOM 4084 C C . ILE D 1 35 ? -39.59789 23.74999 35.73417 1.000 26.59238 35 ILE D C 1
ATOM 4085 O O . ILE D 1 35 ? -39.84789 24.91625 36.06816 1.000 23.94849 35 ILE D O 1
ATOM 4090 N N . VAL D 1 36 ? -39.98496 22.70671 36.47476 1.000 24.41143 36 VAL D N 1
ATOM 4091 C CA . VAL D 1 36 ? -40.73747 22.91596 37.70918 1.000 21.24719 36 VAL D CA 1
ATOM 4092 C C . VAL D 1 36 ? -39.94589 23.79443 38.67212 1.000 22.47320 36 VAL D C 1
ATOM 4093 O O . VAL D 1 36 ? -40.50014 24.69909 39.31146 1.000 25.12727 36 VAL D O 1
ATOM 4097 N N . SER D 1 37 ? -38.63672 23.56857 38.77761 1.000 21.25994 37 SER D N 1
ATOM 4098 C CA . SER D 1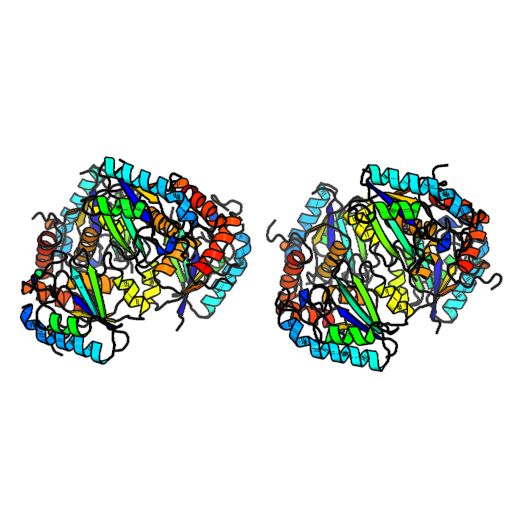 37 ? -37.87056 24.35819 39.73353 1.000 24.39985 37 SER D CA 1
ATOM 4099 C C . SER D 1 37 ? -37.73923 25.80609 39.28001 1.000 28.42166 37 SER D C 1
ATOM 4100 O O . SER D 1 37 ? -37.67790 26.70951 40.11995 1.000 25.46005 37 SER D O 1
ATOM 4103 N N . ARG D 1 38 ? -37.70804 26.05123 37.96486 1.000 27.21510 38 ARG D N 1
ATOM 4104 C CA . ARG D 1 38 ? -37.68118 27.42641 37.47286 1.000 25.42546 38 ARG D CA 1
ATOM 4105 C C . ARG D 1 38 ? -38.98105 28.14582 37.79885 1.000 22.09130 38 ARG D C 1
ATOM 4106 O O . ARG D 1 38 ? -38.96491 29.29651 38.24759 1.000 23.30580 38 ARG D O 1
ATOM 4114 N N . ILE D 1 39 ? -40.11595 27.48328 37.56203 1.000 20.85809 39 ILE D N 1
ATOM 4115 C CA . ILE D 1 39 ? -41.41926 28.07399 37.86326 1.000 22.38479 39 ILE D CA 1
ATOM 4116 C C . ILE D 1 39 ? -41.51706 28.39929 39.34562 1.000 23.49046 39 ILE D C 1
ATOM 4117 O O . ILE D 1 39 ? -41.93542 29.49718 39.73297 1.000 22.49654 39 ILE D O 1
ATOM 4122 N N . ASN D 1 40 ? -41.12125 27.44779 40.19621 1.000 23.55221 40 ASN D N 1
ATOM 4123 C CA . ASN D 1 40 ? -41.16222 27.67100 41.63522 1.000 22.97768 40 ASN D CA 1
ATOM 4124 C C . ASN D 1 40 ? -40.27318 28.83825 42.03653 1.000 25.16423 40 ASN D C 1
ATOM 4125 O O . ASN D 1 40 ? -40.63714 29.62626 42.91535 1.000 23.66885 40 ASN D O 1
ATOM 4130 N N . ASP D 1 41 ? -39.10857 28.97925 41.39879 1.000 20.01159 41 ASP D N 1
ATOM 4131 C CA . ASP D 1 41 ? -38.20388 30.06180 41.77414 1.000 23.27233 41 ASP D CA 1
ATOM 4132 C C . ASP D 1 41 ? -38.74257 31.42538 41.35261 1.000 24.92914 41 ASP D C 1
ATOM 4133 O O . ASP D 1 41 ? -38.57671 32.41192 42.08265 1.000 25.24150 41 ASP D O 1
ATOM 4138 N N . PHE D 1 42 ? -39.35713 31.51591 40.16661 1.000 24.44453 42 PHE D N 1
ATOM 4139 C CA . PHE D 1 42 ? -39.95774 32.78072 39.74240 1.000 21.79338 42 PHE D CA 1
ATOM 4140 C C . PHE D 1 42 ? -41.14796 33.11366 40.62475 1.000 22.27567 42 PHE D C 1
ATOM 4141 O O . PHE D 1 42 ? -41.35214 34.26904 41.02244 1.000 22.04372 42 PHE D O 1
ATOM 4149 N N . ASN D 1 43 ? -41.94714 32.10143 40.93035 1.000 20.48920 43 ASN D N 1
ATOM 4150 C CA . ASN D 1 43 ? -43.15550 32.31786 41.69745 1.000 24.10836 43 ASN D CA 1
ATOM 4151 C C . ASN D 1 43 ? -42.82758 32.70808 43.13886 1.000 24.86400 43 ASN D C 1
ATOM 4152 O O . ASN D 1 43 ? -43.58964 33.45026 43.76024 1.000 22.06196 43 ASN D O 1
ATOM 4157 N N . TYR D 1 44 ? -41.67213 32.27908 43.65849 1.000 20.92160 44 TYR D N 1
ATOM 4158 C CA . TYR D 1 44 ? -41.24871 32.71599 44.99107 1.000 27.19669 44 TYR D CA 1
ATOM 4159 C C . TYR D 1 44 ? -41.13501 34.23472 45.06200 1.000 26.57757 44 TYR D C 1
ATOM 4160 O O . TYR D 1 44 ? -41.46110 34.84826 46.09032 1.000 24.76732 44 TYR D O 1
ATOM 4169 N N . TYR D 1 45 ? -40.64465 34.85775 43.99188 1.000 20.14829 45 TYR D N 1
ATOM 4170 C CA . TYR D 1 45 ? -40.52636 36.30593 43.94740 1.000 21.65655 45 TYR D CA 1
ATOM 4171 C C . TYR D 1 45 ? -41.76377 36.97742 43.37653 1.000 20.82147 45 TYR D C 1
ATOM 4172 O O . TYR D 1 45 ? -41.77685 38.20085 43.24426 1.000 20.13976 45 TYR D O 1
ATOM 4181 N N . GLN D 1 46 ? -42.79567 36.20988 43.03755 1.000 20.02649 46 GLN D N 1
ATOM 4182 C CA . GLN D 1 46 ? -43.95971 36.72537 42.31985 1.000 23.04868 46 GLN D CA 1
ATOM 4183 C C . GLN D 1 46 ? -43.56898 37.29792 40.94958 1.000 22.32312 46 GLN D C 1
ATOM 4184 O O . GLN D 1 46 ? -44.23410 38.19333 40.42991 1.000 24.42358 46 GLN D O 1
ATOM 4190 N N . ASP D 1 47 ? -42.49398 36.78579 40.34988 1.000 21.76945 47 ASP D N 1
ATOM 4191 C CA . ASP D 1 47 ? -42.17209 37.12318 38.96255 1.000 21.47833 47 ASP D CA 1
ATOM 4192 C C . ASP D 1 47 ? -43.17535 36.48203 37.99687 1.000 20.94136 47 ASP D C 1
ATOM 4193 O O . ASP D 1 47 ? -43.78012 35.44643 38.28502 1.000 21.98701 47 ASP D O 1
ATOM 4198 N N . HIS D 1 48 ? -43.37264 37.11883 36.84366 1.000 22.15868 48 HIS D N 1
ATOM 4199 C CA . HIS D 1 48 ? -44.40787 36.67263 35.91995 1.000 23.95191 48 HIS D CA 1
ATOM 4200 C C . HIS D 1 48 ? -43.97118 35.42995 35.15018 1.000 21.67336 48 HIS D C 1
ATOM 4201 O O . HIS D 1 48 ? -42.80880 35.30215 34.75260 1.000 18.19808 48 HIS D O 1
ATOM 4208 N N . ILE D 1 49 ? -44.91855 34.50701 34.97033 1.000 21.72121 49 ILE D N 1
ATOM 4209 C CA . ILE D 1 49 ? -44.70997 33.23404 34.29029 1.000 20.40627 49 ILE D CA 1
ATOM 4210 C C . ILE D 1 49 ? -45.73905 33.12857 33.17757 1.000 26.12064 49 ILE D C 1
ATOM 4211 O O . ILE D 1 49 ? -46.94173 33.29191 33.42607 1.000 20.89516 49 ILE D O 1
ATOM 4216 N N . PHE D 1 50 ? -45.26230 32.87928 31.95090 1.000 21.50522 50 PHE D N 1
ATOM 4217 C CA . PHE D 1 50 ? -46.10389 32.77921 30.75922 1.000 22.85483 50 PHE D CA 1
ATOM 4218 C C . PHE D 1 50 ? -46.00442 31.37873 30.18068 1.000 19.59199 50 PHE D C 1
ATOM 4219 O O . PHE D 1 50 ? -44.91145 30.92709 29.81851 1.000 20.28842 50 PHE D O 1
ATOM 4227 N N . PHE D 1 51 ? -47.13437 30.70082 30.10729 1.000 20.59911 51 PHE D N 1
ATOM 4228 C CA . PHE D 1 51 ? -47.25130 29.41596 29.43246 1.000 21.89982 51 PHE D CA 1
ATOM 4229 C C . PHE D 1 51 ? -47.74227 29.66746 28.00813 1.000 25.96967 51 PHE D C 1
ATOM 4230 O O . PHE D 1 51 ? -48.86898 30.13291 27.80390 1.000 24.62753 51 PHE D O 1
ATOM 4238 N N . LEU D 1 52 ? -46.88799 29.38220 27.02682 1.000 23.03430 52 LEU D N 1
ATOM 4239 C CA . LEU D 1 52 ? -47.19253 29.60060 25.61634 1.000 26.60535 52 LEU D CA 1
ATOM 4240 C C . LEU D 1 52 ? -47.46489 28.26696 24.93296 1.000 29.51219 52 LEU D C 1
ATOM 4241 O O . LEU D 1 52 ? -46.63154 27.35478 24.98896 1.000 28.54548 52 LEU D O 1
ATOM 4246 N N . MET D 1 53 ? -48.62205 28.16060 24.28236 1.000 31.03870 53 MET D N 1
ATOM 4247 C CA . MET D 1 53 ? -49.12477 26.87234 23.81942 1.000 33.74342 53 MET D CA 1
ATOM 4248 C C . MET D 1 53 ? -49.70804 26.97903 22.41743 1.000 30.13154 53 MET D C 1
ATOM 4249 O O . MET D 1 53 ? -50.56904 27.82543 22.17450 1.000 27.43171 53 MET D O 1
ATOM 4254 N N . ASP D 1 54 ? -49.25416 26.09886 21.51534 1.000 38.21991 54 ASP D N 1
ATOM 4255 C CA . ASP D 1 54 ? -49.74473 26.07471 20.13732 1.000 39.85533 54 ASP D CA 1
ATOM 4256 C C . ASP D 1 54 ? -51.23134 25.74180 20.10783 1.000 44.78578 54 ASP D C 1
ATOM 4257 O O . ASP D 1 54 ? -51.70061 24.85315 20.82378 1.000 42.85544 54 ASP D O 1
ATOM 4262 N N . LEU D 1 55 ? -51.97150 26.44617 19.25588 1.000 45.44410 55 LEU D N 1
ATOM 4263 C CA . LEU D 1 55 ? -53.43204 26.42220 19.25366 1.000 49.80490 55 LEU D CA 1
ATOM 4264 C C . LEU D 1 55 ? -53.99676 25.66708 18.05160 1.000 58.24000 55 LEU D C 1
ATOM 4265 O O . LEU D 1 55 ? -54.92803 26.13091 17.39110 1.000 64.35091 55 LEU D O 1
ATOM 4270 N N . HIS D 1 56 ? -53.45566 24.49279 17.74816 1.000 56.47747 56 HIS D N 1
ATOM 4271 C CA . HIS D 1 56 ? -53.92349 23.75104 16.57775 1.000 59.79977 56 HIS D CA 1
ATOM 4272 C C . HIS D 1 56 ? -55.13588 22.87913 16.87802 1.000 61.62385 56 HIS D C 1
ATOM 4273 O O . HIS D 1 56 ? -56.19483 23.05588 16.27366 1.000 59.46129 56 HIS D O 1
ATOM 4280 N N . GLU D 1 81 ? -52.95589 20.62174 27.00389 1.000 42.99170 81 GLU D N 1
ATOM 4281 C CA . GLU D 1 81 ? -52.75392 20.44869 28.44667 1.000 42.03024 81 GLU D CA 1
ATOM 4282 C C . GLU D 1 81 ? -51.27113 20.24138 28.75272 1.000 37.68607 81 GLU D C 1
ATOM 4283 O O . GLU D 1 81 ? -50.57023 19.55851 28.01377 1.000 33.77034 81 GLU D O 1
ATOM 4289 N N . LEU D 1 82 ? -50.79585 20.83339 29.84583 1.000 35.14238 82 LEU D N 1
ATOM 4290 C CA . LEU D 1 82 ? -49.37273 20.82952 30.14955 1.000 33.11031 82 LEU D CA 1
ATOM 4291 C C . LEU D 1 82 ? -48.91780 19.47466 30.68406 1.000 36.52117 82 LEU D C 1
ATOM 4292 O O . LEU D 1 82 ? -49.61294 18.83502 31.47860 1.000 35.49917 82 LEU D O 1
ATOM 4297 N N . TYR D 1 83 ? -47.71848 19.06664 30.27802 1.000 33.12414 83 TYR D N 1
ATOM 4298 C CA . TYR D 1 83 ? -47.21604 17.73613 30.59892 1.000 32.86533 83 TYR D CA 1
ATOM 4299 C C . TYR D 1 83 ? -46.85236 17.57834 32.07955 1.000 34.64658 83 TYR D C 1
ATOM 4300 O O . TYR D 1 83 ? -46.27356 18.47574 32.70304 1.000 32.88602 83 TYR D O 1
ATOM 4309 N N . GLY D 1 84 ? -47.19728 16.41430 32.63342 1.000 36.61210 84 GLY D N 1
ATOM 4310 C CA . GLY D 1 84 ? -46.62442 15.91645 33.87879 1.000 31.87247 84 GLY D CA 1
ATOM 4311 C C . GLY D 1 84 ? -46.67783 16.88319 35.04625 1.000 31.56901 84 GLY D C 1
ATOM 4312 O O . GLY D 1 84 ? -47.67836 17.57161 35.28095 1.000 30.71630 84 GLY D O 1
ATOM 4313 N N . LYS D 1 85 ? -45.56909 16.93790 35.78778 1.000 32.25852 85 LYS D N 1
ATOM 4314 C CA . LYS D 1 85 ? -45.48359 17.76959 36.98539 1.000 30.67652 85 LYS D CA 1
ATOM 4315 C C . LYS D 1 85 ? -45.66501 19.25491 36.68317 1.000 34.19812 85 LYS D C 1
ATOM 4316 O O . LYS D 1 85 ? -46.13085 20.00923 37.54871 1.000 30.41556 85 LYS D O 1
ATOM 4322 N N . VAL D 1 86 ? -45.27753 19.70561 35.48347 1.000 30.18142 86 VAL D N 1
ATOM 4323 C CA . VAL D 1 86 ? -45.54875 21.09296 35.10567 1.000 30.24538 86 VAL D CA 1
ATOM 4324 C C . VAL D 1 86 ? -47.05217 21.32105 35.01076 1.000 30.58605 86 VAL D C 1
ATOM 4325 O O . VAL D 1 86 ? -47.57236 22.35204 35.45846 1.000 31.01364 86 VAL D O 1
ATOM 4329 N N . GLY D 1 87 ? -47.77951 20.34473 34.46305 1.000 30.44000 87 GLY D N 1
ATOM 4330 C CA . GLY D 1 87 ? -49.23404 20.43817 34.44838 1.000 32.24455 87 GLY D CA 1
ATOM 4331 C C . GLY D 1 87 ? -49.85210 20.45818 35.83625 1.000 30.29629 87 GLY D C 1
ATOM 4332 O O . GLY D 1 87 ? -50.82454 21.17537 36.07998 1.000 33.04665 87 GLY D O 1
ATOM 4333 N N . LYS D 1 88 ? -49.30617 19.66946 36.76631 1.000 33.36759 88 LYS D N 1
ATOM 4334 C CA . LYS D 1 88 ? -49.86646 19.66603 38.11424 1.000 33.03802 88 LYS D CA 1
ATOM 4335 C C . LYS D 1 88 ? -49.47651 20.92093 38.87595 1.000 31.70942 88 LYS D C 1
ATOM 4336 O O . LYS D 1 88 ? -50.26327 21.41832 39.69208 1.000 32.12528 88 LYS D O 1
ATOM 4342 N N . LEU D 1 89 ? -48.27432 21.45250 38.62779 1.000 27.76363 89 LEU D N 1
ATOM 4343 C CA . LEU D 1 89 ? -47.92065 22.72497 39.24163 1.000 26.30176 89 LEU D CA 1
ATOM 4344 C C . LEU D 1 89 ? -48.81029 23.85169 38.71656 1.000 33.96564 89 LEU D C 1
ATOM 4345 O O . LEU D 1 89 ? -49.21490 24.73713 39.48175 1.000 31.11489 89 LEU D O 1
ATOM 4350 N N . TYR D 1 90 ? -49.15565 23.81108 37.42092 1.000 29.62403 90 TYR D N 1
ATOM 4351 C CA . TYR D 1 90 ? -49.93808 24.88595 36.81593 1.000 30.43580 90 TYR D CA 1
ATOM 4352 C C . TYR D 1 90 ? -51.30982 25.01099 37.46154 1.000 34.93658 90 TYR D C 1
ATOM 4353 O O . TYR D 1 90 ? -51.84068 26.11861 37.59477 1.000 33.67852 90 TYR D O 1
ATOM 4362 N N . GLU D 1 91 ? -51.90837 23.88717 37.85672 1.000 36.90790 91 GLU D N 1
ATOM 4363 C CA . GLU D 1 91 ? -53.26029 23.94729 38.39670 1.000 38.37698 91 GLU D CA 1
ATOM 4364 C C . GLU D 1 91 ? -53.29245 24.63493 39.75186 1.000 38.59072 91 GLU D C 1
ATOM 4365 O O . GLU D 1 91 ? -54.28926 25.28538 40.08599 1.000 43.95512 91 GLU D O 1
ATOM 4371 N N . THR D 1 92 ? -52.21816 24.52368 40.53908 1.000 37.15715 92 THR D N 1
ATOM 4372 C CA . THR D 1 92 ? -52.19858 25.16178 41.84916 1.000 33.29569 92 THR D CA 1
ATOM 4373 C C . THR D 1 92 ? -51.85710 26.64435 41.79328 1.000 34.57236 92 THR D C 1
ATOM 4374 O O . THR D 1 92 ? -52.02754 27.33110 42.80920 1.000 37.97976 92 THR D O 1
ATOM 4378 N N . ILE D 1 93 ? -51.38590 27.15833 40.65368 1.000 36.89143 93 ILE D N 1
ATOM 4379 C CA . ILE D 1 93 ? -50.97113 28.55518 40.53417 1.000 28.39260 93 ILE D CA 1
ATOM 4380 C C . ILE D 1 93 ? -51.70422 29.29987 39.43045 1.000 29.61658 93 ILE D C 1
ATOM 4381 O O . ILE D 1 93 ? -51.47582 30.50033 39.25890 1.000 27.47122 93 ILE D O 1
ATOM 4386 N N . LYS D 1 94 ? -52.57398 28.62736 38.66885 1.000 32.31927 94 LYS D N 1
ATOM 4387 C CA . LYS D 1 94 ? -53.08578 29.18418 37.41732 1.000 30.23422 94 LYS D CA 1
ATOM 4388 C C . LYS D 1 94 ? -53.92140 30.44426 37.60605 1.000 33.44734 94 LYS D C 1
ATOM 4389 O O . LYS D 1 94 ? -54.06942 31.21319 36.65057 1.000 31.56105 94 LYS D O 1
ATOM 4395 N N . ALA D 1 95 ? -54.47904 30.67038 38.79432 1.000 34.50429 95 ALA D N 1
ATOM 4396 C CA . ALA D 1 95 ? -55.33164 31.82739 39.02065 1.000 33.50473 95 ALA D CA 1
ATOM 4397 C C . ALA D 1 95 ? -54.57469 33.04195 39.54854 1.000 35.63137 95 ALA D C 1
ATOM 4398 O O . ALA D 1 95 ? -55.15771 34.12807 39.62953 1.000 36.48117 95 ALA D O 1
ATOM 4400 N N . GLN D 1 96 ? -53.30043 32.89502 39.89862 1.000 31.46539 96 GLN D N 1
ATOM 4401 C CA . GLN D 1 96 ? -52.55445 33.99194 40.49135 1.000 27.95087 96 GLN D CA 1
ATOM 4402 C C . GLN D 1 96 ? -52.30417 35.10620 39.47990 1.000 28.76438 96 GLN D C 1
ATOM 4403 O O . GLN D 1 96 ? -52.25813 34.86665 38.27126 1.000 29.46572 96 GLN D O 1
ATOM 4409 N N . PRO D 1 97 ? -52.10911 36.33912 39.95613 1.000 30.43362 97 PRO D N 1
ATOM 4410 C CA . PRO D 1 97 ? -51.90445 37.45331 39.01731 1.000 30.41700 97 PRO D CA 1
ATOM 4411 C C . PRO D 1 97 ? -50.60356 37.36157 38.22348 1.000 27.16385 97 PRO D C 1
ATOM 4412 O O . PRO D 1 97 ? -50.50865 37.99474 37.16884 1.000 24.54272 97 PRO D O 1
ATOM 4416 N N . ASN D 1 98 ? -49.59581 36.62494 38.69688 1.000 28.43654 98 ASN D N 1
ATOM 4417 C CA . ASN D 1 98 ? -48.31554 36.54443 38.00295 1.000 23.29841 98 ASN D CA 1
ATOM 4418 C C . ASN D 1 98 ? -48.24148 35.37356 37.02034 1.000 24.69112 98 ASN D C 1
ATOM 4419 O O . ASN D 1 98 ? -47.16030 35.09178 36.49397 1.000 22.74649 98 ASN D O 1
ATOM 4424 N N . VAL D 1 99 ? -49.35627 34.70074 36.74491 1.000 21.36348 99 VAL D N 1
ATOM 4425 C CA . VAL D 1 99 ? -49.36969 33.50789 35.90633 1.000 24.13730 99 VAL D CA 1
ATOM 4426 C C . VAL D 1 99 ? -50.27244 33.77225 34.70649 1.000 26.53526 99 VAL D C 1
ATOM 4427 O O . VAL D 1 99 ? -51.39287 34.26521 34.86691 1.000 22.53569 99 VAL D O 1
ATOM 4431 N N . HIS D 1 100 ? -49.78111 33.44749 33.50818 1.000 25.05674 100 HIS D N 1
ATOM 4432 C CA . HIS D 1 100 ? -50.45954 33.77505 32.25961 1.000 28.61365 100 HIS D CA 1
ATOM 4433 C C . HIS D 1 100 ? -50.39734 32.58508 31.31609 1.000 26.78733 100 HIS D C 1
ATOM 4434 O O . HIS D 1 100 ? -49.44023 31.80701 31.32935 1.000 23.66437 100 HIS D O 1
ATOM 4441 N N . PHE D 1 101 ? -51.43433 32.45627 30.49814 1.000 26.88863 101 PHE D N 1
ATOM 4442 C CA . PHE D 1 101 ? -51.55240 31.38350 29.52286 1.000 29.20831 101 PHE D CA 1
ATOM 4443 C C . PHE D 1 101 ? -51.92184 32.02785 28.19864 1.000 33.23267 101 PHE D C 1
ATOM 4444 O O . PHE D 1 101 ? -52.95936 32.69076 28.10418 1.000 30.66512 101 PHE D O 1
ATOM 4452 N N . ILE D 1 102 ? -51.07682 31.84025 27.18559 1.000 25.46826 102 ILE D N 1
ATOM 4453 C CA . ILE D 1 102 ? -51.24035 32.47884 25.88832 1.000 28.73306 102 ILE D CA 1
ATOM 4454 C C . ILE D 1 102 ? -51.27732 31.40555 24.81119 1.000 28.76020 102 ILE D C 1
ATOM 4455 O O . ILE D 1 102 ? -50.40694 30.52650 24.77358 1.000 26.65423 102 ILE D O 1
ATOM 4460 N N . ASP D 1 103 ? -52.29381 31.47637 23.94717 1.000 31.37379 103 ASP D N 1
ATOM 4461 C CA . ASP D 1 103 ? -52.39261 30.64322 22.75078 1.000 33.81345 103 ASP D CA 1
ATOM 4462 C C . ASP D 1 103 ? -51.61874 31.28027 21.61019 1.000 30.67388 103 ASP D C 1
ATOM 4463 O O . ASP D 1 103 ? -51.71409 32.48768 21.38673 1.000 32.78535 103 ASP D O 1
ATOM 4468 N N . LYS D 1 104 ? -50.89047 30.46339 20.85927 1.000 31.14471 104 LYS D N 1
ATOM 4469 C CA . LYS D 1 104 ? -50.13514 30.96460 19.72339 1.000 29.89257 104 LYS D CA 1
ATOM 4470 C C . LYS D 1 104 ? -50.43103 30.12616 18.48715 1.000 28.72847 104 LYS D C 1
ATOM 4471 O O . LYS D 1 104 ? -50.87337 28.98220 18.57542 1.000 33.35734 104 LYS D O 1
ATOM 4477 N N . THR D 1 105 ? -50.18994 30.71352 17.31946 1.000 25.29559 105 THR D N 1
ATOM 4478 C CA . THR D 1 105 ? -50.50544 30.03786 16.07029 1.000 27.53397 105 THR D CA 1
ATOM 4479 C C . THR D 1 105 ? -49.28171 29.69650 15.23358 1.000 28.28291 105 THR D C 1
ATOM 4480 O O . THR D 1 105 ? -49.40298 28.91712 14.28706 1.000 31.53208 105 THR D O 1
ATOM 4484 N N . ARG D 1 106 ? -48.12097 30.26672 15.53878 1.000 26.36684 106 ARG D N 1
ATOM 4485 C CA . ARG D 1 106 ? -46.87534 29.93580 14.86094 1.000 24.03695 106 ARG D CA 1
ATOM 4486 C C . ARG D 1 106 ? -45.87806 29.48014 15.90624 1.000 25.51263 106 ARG D C 1
ATOM 4487 O O . ARG D 1 106 ? -46.14268 29.55977 17.10795 1.000 25.50142 106 ARG D O 1
ATOM 4495 N N . TYR D 1 107 ? -44.71481 29.01014 15.44331 1.000 25.40327 107 TYR D N 1
ATOM 4496 C CA . TYR D 1 107 ? -43.68683 28.56484 16.37876 1.000 23.63942 107 TYR D CA 1
ATOM 4497 C C . TYR D 1 107 ? -43.29473 29.68411 17.33720 1.000 25.01508 107 TYR D C 1
ATOM 4498 O O . TYR D 1 107 ? -43.05743 29.44213 18.52671 1.000 24.75428 107 TYR D O 1
ATOM 4507 N N . ASP D 1 108 ? -43.21624 30.90622 16.82304 1.000 21.78895 108 ASP D N 1
ATOM 4508 C CA . ASP D 1 108 ? -42.77132 32.08020 17.56232 1.000 21.37647 108 ASP D CA 1
ATOM 4509 C C . ASP D 1 108 ? -43.84864 32.50349 18.55914 1.000 24.05015 108 ASP D C 1
ATOM 4510 O O . ASP D 1 108 ? -44.96846 32.85215 18.15707 1.000 23.44999 108 ASP D O 1
ATOM 4515 N N . SER D 1 109 ? -43.50573 32.48992 19.85733 1.000 20.85264 109 SER D N 1
ATOM 4516 C CA . SER D 1 109 ? -44.46312 32.88230 20.89544 1.000 19.52023 109 SER D CA 1
ATOM 4517 C C . SER D 1 109 ? -44.94833 34.32635 20.75056 1.000 18.41428 109 SER D C 1
ATOM 4518 O O . SER D 1 109 ? -46.04191 34.65160 21.23181 1.000 21.55799 109 SER D O 1
ATOM 4521 N N . PHE D 1 110 ? -44.16653 35.19602 20.11639 1.000 16.94384 110 PHE D N 1
ATOM 4522 C CA . PHE D 1 110 ? -44.53135 36.60255 19.95644 1.000 21.32728 110 PHE D CA 1
ATOM 4523 C C . PHE D 1 110 ? -45.41654 36.87145 18.74303 1.000 22.16182 110 PHE D C 1
ATOM 4524 O O . PHE D 1 110 ? -46.01353 37.95485 18.65503 1.000 20.61682 110 PHE D O 1
ATOM 4532 N N . PHE D 1 111 ? -45.51727 35.93417 17.80076 1.000 21.03037 111 PHE D N 1
ATOM 4533 C CA . PHE D 1 111 ? -46.17696 36.23192 16.53670 1.000 17.68950 111 PHE D CA 1
ATOM 4534 C C . PHE D 1 111 ? -47.69115 36.14858 16.68781 1.000 20.19357 111 PHE D C 1
ATOM 4535 O O . PHE D 1 111 ? -48.23005 35.08512 17.02065 1.000 20.39230 111 PHE D O 1
ATOM 4543 N N . GLY D 1 112 ? -48.38034 37.25518 16.41139 1.000 18.41118 112 GLY D N 1
ATOM 4544 C CA . GLY D 1 112 ? -49.82551 37.25026 16.48470 1.000 19.20240 112 GLY D CA 1
ATOM 4545 C C . GLY D 1 112 ? -50.41770 37.10370 17.87034 1.000 22.50881 112 GLY D C 1
ATOM 4546 O O . GLY D 1 112 ? -51.60758 36.79271 17.98338 1.000 19.63735 112 GLY D O 1
ATOM 4547 N N . THR D 1 113 ? -49.62275 37.30225 18.92938 1.000 20.67181 113 THR D N 1
ATOM 4548 C CA . THR D 1 113 ? -50.04802 37.24541 20.32172 1.000 19.46857 113 THR D CA 1
ATOM 4549 C C . THR D 1 113 ? -49.82402 38.58919 20.99678 1.000 17.30394 113 THR D C 1
ATOM 4550 O O . THR D 1 113 ? -49.04076 39.41344 20.51223 1.000 18.10401 113 THR D O 1
ATOM 4554 N N . PRO D 1 114 ? -50.44417 38.81704 22.16934 1.000 22.89678 114 PRO D N 1
ATOM 4555 C CA . PRO D 1 114 ? -50.12000 40.02682 22.95330 1.000 23.36743 114 PRO D CA 1
ATOM 4556 C C . PRO D 1 114 ? -48.90503 39.90119 23.87407 1.000 22.33304 114 PRO D C 1
ATOM 4557 O O . PRO D 1 114 ? -48.74411 40.71847 24.78320 1.000 18.86765 114 PRO D O 1
ATOM 4561 N N . LEU D 1 115 ? -48.02856 38.91787 23.64408 1.000 18.02856 115 LEU D N 1
ATOM 4562 C CA . LEU D 1 115 ? -46.95462 38.65221 24.59602 1.000 16.60051 115 LEU D CA 1
ATOM 4563 C C . LEU D 1 115 ? -46.06522 39.87423 24.81716 1.000 18.50663 115 LEU D C 1
ATOM 4564 O O . LEU D 1 115 ? -45.78308 40.23828 25.95905 1.000 20.52993 115 LEU D O 1
ATOM 4569 N N . ASP D 1 116 ? -45.57963 40.50159 23.74669 1.000 17.97104 116 ASP D N 1
ATOM 4570 C CA . ASP D 1 116 ? -44.71418 41.66484 23.93390 1.000 18.89682 116 ASP D CA 1
ATOM 4571 C C . ASP D 1 116 ? -45.42321 42.75984 24.73030 1.000 18.25324 116 ASP D C 1
ATOM 4572 O O . ASP D 1 116 ? -44.81609 43.38905 25.59866 1.000 19.71835 116 ASP D O 1
ATOM 4577 N N . SER D 1 117 ? -46.71155 42.98911 24.47675 1.000 17.36604 117 SER D N 1
ATOM 4578 C CA . SER D 1 117 ? -47.37141 44.08273 25.18596 1.000 20.63092 117 SER D CA 1
ATOM 4579 C C . SER D 1 117 ? -47.67587 43.71485 26.63848 1.000 19.50610 117 SER D C 1
ATOM 4580 O O . SER D 1 117 ? -47.73662 44.59633 27.50515 1.000 18.91868 117 SER D O 1
ATOM 4583 N N . LEU D 1 118 ? -47.85634 42.42964 26.92713 1.000 20.85934 118 LEU D N 1
ATOM 4584 C CA . LEU D 1 118 ? -48.03642 42.00280 28.30961 1.000 20.89493 118 LEU D CA 1
ATOM 4585 C C . LEU D 1 118 ? -46.74419 42.14598 29.09247 1.000 21.19393 118 LEU D C 1
ATOM 4586 O O . LEU D 1 118 ? -46.76503 42.50479 30.28145 1.000 15.90082 118 LEU D O 1
ATOM 4591 N N . LEU D 1 119 ? -45.60820 41.85699 28.44034 1.000 18.16469 119 LEU D N 1
ATOM 4592 C CA . LEU D 1 119 ? -44.31432 42.06824 29.07219 1.000 17.70921 119 LEU D CA 1
ATOM 4593 C C . LEU D 1 119 ? -44.07699 43.54926 29.31417 1.000 20.50056 119 LEU D C 1
ATOM 4594 O O . LEU D 1 119 ? -43.66673 43.93867 30.41197 1.000 20.21945 119 LEU D O 1
ATOM 4599 N N . ARG D 1 120 ? -44.38159 44.39384 28.31643 1.000 19.55139 120 ARG D N 1
ATOM 4600 C CA . ARG D 1 120 ? -44.14211 45.83342 28.44594 1.000 17.93382 120 ARG D CA 1
ATOM 4601 C C . ARG D 1 120 ? -44.98988 46.45017 29.55370 1.000 18.30650 120 ARG D C 1
ATOM 4602 O O . ARG D 1 120 ? -44.52337 47.33748 30.26753 1.000 22.13421 120 ARG D O 1
ATOM 4610 N N . GLU D 1 121 ? -46.25460 46.02464 29.67167 1.000 19.14413 121 GLU D N 1
ATOM 4611 C CA . GLU D 1 121 ? -47.14863 46.48972 30.72945 1.000 21.25238 121 GLU D CA 1
ATOM 4612 C C . GLU D 1 121 ? -46.53806 46.30988 32.11498 1.000 22.22115 121 GLU D C 1
ATOM 4613 O O . GLU D 1 121 ? -46.86225 47.05726 33.04367 1.000 21.24541 121 GLU D O 1
ATOM 4619 N N . ARG D 1 122 ? -45.69999 45.28837 32.27747 1.000 21.40930 122 ARG D N 1
ATOM 4620 C CA . ARG D 1 122 ? -45.13283 44.90643 33.55645 1.000 20.92846 122 ARG D CA 1
ATOM 4621 C C . ARG D 1 122 ? -43.66651 45.29019 33.66973 1.000 22.50449 122 ARG D C 1
ATOM 4622 O O . ARG D 1 122 ? -42.98682 44.82930 34.59475 1.000 25.02353 122 ARG D O 1
ATOM 4630 N N . SER D 1 123 ? -43.17184 46.14483 32.76586 1.000 20.12853 123 SER D N 1
ATOM 4631 C CA . SER D 1 123 ? -41.78936 46.63166 32.79842 1.000 21.69343 123 SER D CA 1
ATOM 4632 C C . SER D 1 123 ? -40.77790 45.49174 32.79900 1.000 20.07967 123 SER D C 1
ATOM 4633 O O . SER D 1 123 ? -39.71199 45.60756 33.41045 1.000 18.39448 123 SER D O 1
ATOM 4636 N N . ILE D 1 124 ? -41.11031 44.38191 32.13948 1.000 19.63919 124 ILE D N 1
ATOM 4637 C CA . ILE D 1 124 ? -40.18758 43.25745 32.00880 1.000 18.01564 124 ILE D CA 1
ATOM 4638 C C . ILE D 1 124 ? -39.13418 43.59951 30.96298 1.000 23.35035 124 ILE D C 1
ATOM 4639 O O . ILE D 1 124 ? -39.46509 44.05018 29.86004 1.000 22.46421 124 ILE D O 1
ATOM 4644 N N . ASN D 1 125 ? -37.86767 43.33263 31.26326 1.000 19.29083 125 ASN D N 1
ATOM 4645 C CA . ASN D 1 125 ? -36.85319 43.51683 30.23749 1.000 22.19413 125 ASN D CA 1
ATOM 4646 C C . ASN D 1 125 ? -35.93722 42.30918 30.08739 1.000 24.34124 125 ASN D C 1
ATOM 4647 O O . ASN D 1 125 ? -34.97351 42.37011 29.31673 1.000 21.16065 125 ASN D O 1
ATOM 4652 N N . GLN D 1 126 ? -36.20930 41.21616 30.78725 1.000 22.39854 126 GLN D N 1
ATOM 4653 C CA . GLN D 1 126 ? -35.40552 40.01282 30.64081 1.000 23.77440 126 GLN D CA 1
ATOM 4654 C C . GLN D 1 126 ? -36.33323 38.81227 30.63541 1.000 24.11246 126 GLN D C 1
ATOM 4655 O O . GLN D 1 126 ? -37.26316 38.72764 31.44553 1.000 19.07479 126 GLN D O 1
ATOM 4661 N N . VAL D 1 127 ? -36.10363 37.88817 29.71218 1.000 18.93185 127 VAL D N 1
ATOM 4662 C CA . VAL D 1 127 ? -36.92881 36.69672 29.65252 1.000 19.98646 127 VAL D CA 1
ATOM 4663 C C . VAL D 1 127 ? -36.01982 35.48009 29.73441 1.000 23.67417 127 VAL D C 1
ATOM 4664 O O . VAL D 1 127 ? -34.91213 35.46261 29.17958 1.000 22.48507 127 VAL D O 1
ATOM 4668 N N . GLU D 1 128 ? -36.46628 34.49827 30.49953 1.000 17.01445 128 GLU D N 1
ATOM 4669 C CA . GLU D 1 128 ? -35.84775 33.18782 30.54921 1.000 21.15224 128 GLU D CA 1
ATOM 4670 C C . GLU D 1 128 ? -36.76603 32.25912 29.78551 1.000 17.12410 128 GLU D C 1
ATOM 4671 O O . GLU D 1 128 ? -37.97335 32.25218 30.04019 1.000 20.54184 128 GLU D O 1
ATOM 4677 N N . ILE D 1 129 ? -36.20996 31.49326 28.84420 1.000 18.48760 129 ILE D N 1
ATOM 4678 C CA . ILE D 1 129 ? -37.00917 30.64407 27.96298 1.000 17.64204 129 ILE D CA 1
ATOM 4679 C C . ILE D 1 129 ? -36.68223 29.18362 28.23567 1.000 18.00007 129 ILE D C 1
ATOM 4680 O O . ILE D 1 129 ? -35.51587 28.78343 28.19422 1.000 19.45351 129 ILE D O 1
ATOM 4685 N N . VAL D 1 130 ? -37.71494 28.39315 28.52656 1.000 19.39402 130 VAL D N 1
ATOM 4686 C CA . VAL D 1 130 ? -37.59069 26.95718 28.73315 1.000 23.60185 130 VAL D CA 1
ATOM 4687 C C . VAL D 1 130 ? -38.67483 26.29258 27.89780 1.000 20.74093 130 VAL D C 1
ATOM 4688 O O . VAL D 1 130 ? -39.66336 26.92377 27.51170 1.000 21.07758 130 VAL D O 1
ATOM 4692 N N . GLY D 1 131 ? -38.47638 25.00189 27.60229 1.000 19.72484 131 GLY D N 1
ATOM 4693 C CA . GLY D 1 131 ? -39.48666 24.25893 26.87566 1.000 24.23163 131 GLY D CA 1
ATOM 4694 C C . GLY D 1 131 ? -38.89014 23.54460 25.67385 1.000 22.51282 131 GLY D C 1
ATOM 4695 O O . GLY D 1 131 ? -37.69793 23.23764 25.64748 1.000 22.15631 131 GLY D O 1
ATOM 4696 N N . VAL D 1 132 ? -39.73517 23.24443 24.67992 1.000 21.86684 132 VAL D N 1
ATOM 4697 C CA . VAL D 1 132 ? -39.32555 22.54357 23.46117 1.000 23.67099 132 VAL D CA 1
ATOM 4698 C C . VAL D 1 132 ? -39.97625 23.20788 22.24846 1.000 25.76591 132 VAL D C 1
ATOM 4699 O O . VAL D 1 132 ? -40.99595 23.89388 22.36651 1.000 22.91125 132 VAL D O 1
ATOM 4703 N N . CYS D 1 133 ? -39.37115 23.02766 21.06273 1.000 26.88835 133 CYS D N 1
ATOM 4704 C CA . CYS D 1 133 ? -38.06439 22.40001 20.85119 1.000 24.38563 133 CYS D CA 1
ATOM 4705 C C . CYS D 1 133 ? -37.00602 23.46851 20.74759 1.000 22.65960 133 CYS D C 1
ATOM 4706 O O . CYS D 1 133 ? -37.28737 24.56072 20.27399 1.000 22.73235 133 CYS D O 1
ATOM 4709 N N . THR D 1 134 ? -35.78939 23.12614 21.17551 1.000 20.31701 134 THR D N 1
ATOM 4710 C CA . THR D 1 134 ? -34.68805 24.08453 21.22987 1.000 20.74462 134 THR D CA 1
ATOM 4711 C C . THR D 1 134 ? -34.49657 24.80861 19.90317 1.000 24.90789 134 THR D C 1
ATOM 4712 O O . THR D 1 134 ? -34.31485 26.03428 19.86342 1.000 23.53560 134 THR D O 1
ATOM 4716 N N . ASP D 1 135 ? -34.51794 24.06532 18.79814 1.000 18.90488 135 ASP D N 1
ATOM 4717 C CA . ASP D 1 135 ? -34.19868 24.65725 17.51003 1.000 24.29817 135 ASP D CA 1
ATOM 4718 C C . ASP D 1 135 ? -35.43939 24.98067 16.68071 1.000 22.99231 135 ASP D C 1
ATOM 4719 O O . ASP D 1 135 ? -35.32127 25.21581 15.47366 1.000 23.53133 135 ASP D O 1
ATOM 4724 N N . ILE D 1 136 ? -36.62190 25.00717 17.29555 1.000 20.64191 136 ILE D N 1
ATOM 4725 C CA . ILE D 1 136 ? -37.82124 25.43619 16.57722 1.000 23.07908 136 ILE D CA 1
ATOM 4726 C C . ILE D 1 136 ? -38.57649 26.49771 17.38277 1.000 22.92260 136 ILE D C 1
ATOM 4727 O O . ILE D 1 136 ? -38.28569 27.69403 17.27127 1.000 21.37505 136 ILE D O 1
ATOM 4732 N N . CYS D 1 137 ? -39.54109 26.08232 18.20849 1.000 25.52653 137 CYS D N 1
ATOM 4733 C CA . CYS D 1 137 ? -40.33858 27.06596 18.94917 1.000 25.70555 137 CYS D CA 1
ATOM 4734 C C . CYS D 1 137 ? -39.47006 27.91270 19.87590 1.000 23.30014 137 CYS D C 1
ATOM 4735 O O . CYS D 1 137 ? -39.61223 29.13899 19.90991 1.000 21.01526 137 CYS D O 1
ATOM 4738 N N . VAL D 1 138 ? -38.52911 27.29397 20.59466 1.000 20.51724 138 VAL D N 1
ATOM 4739 C CA . VAL D 1 138 ? -37.62990 28.07763 21.44457 1.000 19.52795 138 VAL D CA 1
ATOM 4740 C C . VAL D 1 138 ? -36.79144 29.02770 20.59725 1.000 18.83371 138 VAL D C 1
ATOM 4741 O O . VAL D 1 138 ? -36.58016 30.19455 20.95621 1.000 17.53359 138 VAL D O 1
ATOM 4745 N N . LEU D 1 139 ? -36.28307 28.54281 19.46463 1.000 19.55276 139 LEU D N 1
ATOM 4746 C CA . LEU D 1 139 ? -35.43679 29.38717 18.61705 1.000 19.75802 139 LEU D CA 1
ATOM 4747 C C . LEU D 1 139 ? -36.20356 30.58926 18.06106 1.000 16.78630 139 LEU D C 1
ATOM 4748 O O . LEU D 1 139 ? -35.70034 31.71717 18.08497 1.000 18.46933 139 LEU D O 1
ATOM 4753 N N . HIS D 1 140 ? -37.40834 30.36569 17.52260 1.000 14.67912 140 HIS D N 1
ATOM 4754 C CA . HIS D 1 140 ? -38.16391 31.47880 16.93763 1.000 16.43767 140 HIS D CA 1
ATOM 4755 C C . HIS D 1 140 ? -38.57928 32.48911 18.00305 1.000 20.99314 140 HIS D C 1
ATOM 4756 O O . HIS D 1 140 ? -38.57001 33.70495 17.75785 1.000 18.28174 140 HIS D O 1
ATOM 4763 N N . THR D 1 141 ? -38.93720 31.99702 19.20000 1.000 18.99599 141 THR D N 1
ATOM 4764 C CA . THR D 1 141 ? -39.30519 32.87582 20.30318 1.000 17.46019 141 THR D CA 1
ATOM 4765 C C . THR D 1 141 ? -38.10934 33.69564 20.77257 1.000 17.81832 141 THR D C 1
ATOM 4766 O O . THR D 1 141 ? -38.23903 34.89840 21.03286 1.000 17.33489 141 THR D O 1
ATOM 4770 N N . ALA D 1 142 ? -36.93564 33.05624 20.88179 1.000 17.76794 142 ALA D N 1
ATOM 4771 C CA . ALA D 1 142 ? -35.72425 33.75115 21.30547 1.000 16.29699 142 ALA D CA 1
ATOM 4772 C C . ALA D 1 142 ? -35.31595 34.84495 20.32390 1.000 20.10471 142 ALA D C 1
ATOM 4773 O O . ALA D 1 142 ? -34.86751 35.92223 20.74238 1.000 19.49419 142 ALA D O 1
ATOM 4775 N N . ILE D 1 143 ? -35.43219 34.57820 19.01302 1.000 18.19223 143 ILE D N 1
ATOM 4776 C CA . ILE D 1 143 ? -35.07123 35.58693 18.02090 1.000 16.12138 143 ILE D CA 1
ATOM 4777 C C . ILE D 1 143 ? -35.99475 36.78816 18.12750 1.000 18.15240 143 ILE D C 1
ATOM 4778 O O . ILE D 1 143 ? -35.54566 37.94108 18.10444 1.000 15.92117 143 ILE D O 1
ATOM 4783 N N . SER D 1 144 ? -37.30204 36.54162 18.23417 1.000 16.95034 144 SER D N 1
ATOM 4784 C CA . SER D 1 144 ? -38.23201 37.65628 18.40886 1.000 20.26160 144 SER D CA 1
ATOM 4785 C C . SER D 1 144 ? -37.91297 38.44635 19.67377 1.000 20.02157 144 SER D C 1
ATOM 4786 O O . SER D 1 144 ? -37.88139 39.68482 19.65560 1.000 18.25078 144 SER D O 1
ATOM 4789 N N . ALA D 1 145 ? -37.66740 37.74130 20.78817 1.000 17.92358 145 ALA D N 1
ATOM 4790 C CA . ALA D 1 145 ? -37.29912 38.42140 22.02796 1.000 18.57071 145 ALA D CA 1
ATOM 4791 C C . ALA D 1 145 ? -36.05081 39.26285 21.82180 1.000 17.15321 145 ALA D C 1
ATOM 4792 O O . ALA D 1 145 ? -35.97613 40.40792 22.27526 1.000 21.85319 145 ALA D O 1
ATOM 4794 N N . TYR D 1 146 ? -35.05163 38.69797 21.14253 1.000 18.80975 146 TYR D N 1
ATOM 4795 C CA . TYR D 1 146 ? -33.82933 39.43797 20.86778 1.000 18.47312 146 TYR D CA 1
ATOM 4796 C C . TYR D 1 146 ? -34.13154 40.71145 20.06965 1.000 24.97739 146 TYR D C 1
ATOM 4797 O O . TYR D 1 146 ? -33.71793 41.81550 20.45797 1.000 20.70790 146 TYR D O 1
ATOM 4806 N N . ASN D 1 147 ? -34.87621 40.57426 18.95765 1.000 18.19844 147 ASN D N 1
ATOM 4807 C CA . ASN D 1 147 ? -35.20647 41.73077 18.11872 1.000 20.06610 147 ASN D CA 1
ATOM 4808 C C . ASN D 1 147 ? -35.92964 42.81788 18.91118 1.000 21.16691 147 ASN D C 1
ATOM 4809 O O . ASN D 1 147 ? -35.65060 44.01120 18.74001 1.000 18.25584 147 ASN D O 1
ATOM 4814 N N . LEU D 1 148 ? -36.87259 42.42480 19.77102 1.000 19.26989 148 LEU D N 1
ATOM 4815 C CA . LEU D 1 148 ? -37.62433 43.34750 20.61515 1.000 22.33055 148 LEU D CA 1
ATOM 4816 C C . LEU D 1 148 ? -36.81221 43.92759 21.76816 1.000 24.65926 148 LEU D C 1
ATOM 4817 O O . LEU D 1 148 ? -37.38247 44.67580 22.57269 1.000 21.28713 148 LEU D O 1
ATOM 4822 N N . GLY D 1 149 ? -35.53083 43.59681 21.88907 1.000 23.33091 149 GLY D N 1
ATOM 4823 C CA . GLY D 1 149 ? -34.67054 44.21177 22.89157 1.000 20.79985 149 GLY D CA 1
ATOM 4824 C C . GLY D 1 149 ? -34.71591 43.60265 24.28124 1.000 24.80862 149 GLY D C 1
ATOM 4825 O O . GLY D 1 149 ? -34.27640 44.24283 25.24272 1.000 24.09469 149 GLY D O 1
ATOM 4826 N N . TYR D 1 150 ? -35.23136 42.39134 24.42840 1.000 20.95409 150 TYR D N 1
ATOM 4827 C CA . TYR D 1 150 ? -35.19123 41.72733 25.72433 1.000 22.82386 150 TYR D CA 1
ATOM 4828 C C . TYR D 1 150 ? -33.83690 41.06668 25.93726 1.000 25.63882 150 TYR D C 1
ATOM 4829 O O . TYR D 1 150 ? -33.24756 40.52347 24.99925 1.000 22.83656 150 TYR D O 1
ATOM 4838 N N . LYS D 1 151 ? -33.33111 41.13308 27.17085 1.000 23.79578 151 LYS D N 1
ATOM 4839 C CA . LYS D 1 151 ? -32.23089 40.25637 27.54940 1.000 23.70063 151 LYS D CA 1
ATOM 4840 C C . LYS D 1 151 ? -32.76189 38.84107 27.65106 1.000 22.65185 151 LYS D C 1
ATOM 4841 O O . LYS D 1 151 ? -33.91279 38.62495 28.03906 1.000 21.90971 151 LYS D O 1
ATOM 4847 N N . ILE D 1 152 ? -31.93549 37.87129 27.28118 1.000 20.84764 152 ILE D N 1
ATOM 4848 C CA . ILE D 1 152 ? -32.40586 36.50252 27.13785 1.000 22.35674 152 ILE D CA 1
ATOM 4849 C C . ILE D 1 152 ? -31.53487 35.56680 27.95816 1.000 19.41716 152 ILE D C 1
ATOM 4850 O O . ILE D 1 152 ? -30.30864 35.68890 27.98006 1.000 24.47618 152 ILE D O 1
ATOM 4855 N N . SER D 1 153 ? -32.17266 34.61069 28.59946 1.000 21.87871 153 SER D N 1
ATOM 4856 C CA . SER D 1 153 ? -31.49554 33.50751 29.24291 1.000 19.35365 153 SER D CA 1
ATOM 4857 C C . SER D 1 153 ? -32.18758 32.24089 28.76934 1.000 20.15570 153 SER D C 1
ATOM 4858 O O . SER D 1 153 ? -33.41765 32.16105 28.80776 1.000 20.76954 153 SER D O 1
ATOM 4861 N N . VAL D 1 154 ? -31.41058 31.28358 28.26558 1.000 21.22875 154 VAL D N 1
ATOM 4862 C CA . VAL D 1 154 ? -31.92424 29.97211 27.87181 1.000 22.47560 154 VAL D CA 1
ATOM 4863 C C . VAL D 1 154 ? -31.05963 28.91522 28.54790 1.000 29.27798 154 VAL D C 1
ATOM 4864 O O . VAL D 1 154 ? -30.03426 28.50996 27.98391 1.000 27.19517 154 VAL D O 1
ATOM 4868 N N . PRO D 1 155 ? -31.40670 28.46102 29.75190 1.000 27.17055 155 PRO D N 1
ATOM 4869 C CA . PRO D 1 155 ? -30.54840 27.48657 30.43511 1.000 23.16945 155 PRO D CA 1
ATOM 4870 C C . PRO D 1 155 ? -30.53336 26.17009 29.67689 1.000 25.89397 155 PRO D C 1
ATOM 4871 O O . PRO D 1 155 ? -31.57148 25.69018 29.21389 1.000 25.23682 155 PRO D O 1
ATOM 4875 N N . ALA D 1 156 ? -29.33900 25.58160 29.55554 1.000 25.56467 156 ALA D N 1
ATOM 4876 C CA . ALA D 1 156 ? -29.20207 24.37648 28.74070 1.000 30.38225 156 ALA D CA 1
ATOM 4877 C C . ALA D 1 156 ? -30.05739 23.24497 29.28459 1.000 30.29454 156 ALA D C 1
ATOM 4878 O O . ALA D 1 156 ? -30.62058 22.46400 28.50585 1.000 32.62625 156 ALA D O 1
ATOM 4880 N N . GLU D 1 157 ? -30.22903 23.18645 30.60672 1.000 24.82012 157 GLU D N 1
ATOM 4881 C CA . GLU D 1 157 ? -31.02163 22.14163 31.24374 1.000 30.56499 157 GLU D CA 1
ATOM 4882 C C . GLU D 1 157 ? -32.51798 22.35410 31.11661 1.000 24.99654 157 GLU D C 1
ATOM 4883 O O . GLU D 1 157 ? -33.27849 21.44966 31.47730 1.000 25.07520 157 GLU D O 1
ATOM 4889 N N . GLY D 1 158 ? -32.96120 23.50821 30.62013 1.000 26.49404 158 GLY D N 1
ATOM 4890 C CA . GLY D 1 158 ? -34.37309 23.80688 30.51468 1.000 23.38025 158 GLY D CA 1
ATOM 4891 C C . GLY D 1 158 ? -34.99644 23.68236 29.13289 1.000 26.45485 158 GLY D C 1
ATOM 4892 O O . GLY D 1 158 ? -36.18779 23.98829 28.98081 1.000 21.51109 158 GLY D O 1
ATOM 4893 N N . VAL D 1 159 ? -34.24611 23.22326 28.12415 1.000 23.49335 159 VAL D N 1
ATOM 4894 C CA . VAL D 1 159 ? -34.76097 23.08576 26.76272 1.000 22.42918 159 VAL D CA 1
ATOM 4895 C C . VAL D 1 159 ? -34.30503 21.75143 26.18579 1.000 26.59063 159 VAL D C 1
ATOM 4896 O O . VAL D 1 159 ? -33.21944 21.25919 26.50255 1.000 26.50672 159 VAL D O 1
ATOM 4900 N N . ALA D 1 160 ? -35.12081 21.17768 25.30293 1.000 21.82674 160 ALA D N 1
ATOM 4901 C CA . ALA D 1 160 ? -34.76095 19.91766 24.66689 1.000 21.85807 160 ALA D CA 1
ATOM 4902 C C . ALA D 1 160 ? -35.19808 19.91639 23.20610 1.000 28.85637 160 ALA D C 1
ATOM 4903 O O . ALA D 1 160 ? -36.12046 20.63211 22.81026 1.000 22.43677 160 ALA D O 1
ATOM 4905 N N . SER D 1 161 ? -34.51881 19.07739 22.41500 1.000 26.72266 161 SER D N 1
ATOM 4906 C CA . SER D 1 161 ? -34.89426 18.76609 21.04146 1.000 26.79729 161 SER D CA 1
ATOM 4907 C C . SER D 1 161 ? -34.44210 17.34830 20.70651 1.000 29.74159 161 SER D C 1
ATOM 4908 O O . SER D 1 161 ? -33.30932 16.96896 21.01783 1.000 28.86022 161 SER D O 1
ATOM 4911 N N . PHE D 1 162 ? -35.32240 16.56381 20.08100 1.000 31.47552 162 PHE D N 1
ATOM 4912 C CA . PHE D 1 162 ? -34.88865 15.27328 19.54779 1.000 42.63848 162 PHE D CA 1
ATOM 4913 C C . PHE D 1 162 ? -33.75871 15.41566 18.52952 1.000 40.76708 162 PHE D C 1
ATOM 4914 O O . PHE D 1 162 ? -32.98667 14.47145 18.32956 1.000 46.61869 162 PHE D O 1
ATOM 4922 N N . ASN D 1 163 ? -33.63746 16.57177 17.89096 1.000 41.69632 163 ASN D N 1
ATOM 4923 C CA . ASN D 1 163 ? -32.54584 16.84228 16.95864 1.000 40.78937 163 ASN D CA 1
ATOM 4924 C C . ASN D 1 163 ? -31.36428 17.35612 17.77556 1.000 34.76337 163 ASN D C 1
ATOM 4925 O O . ASN D 1 163 ? -31.24216 18.55299 18.04445 1.000 31.93551 163 ASN D O 1
ATOM 4930 N N . GLN D 1 164 ? -30.45833 16.44794 18.15246 1.000 33.13060 164 GLN D N 1
ATOM 4931 C CA . GLN D 1 164 ? -29.35315 16.84863 19.01832 1.000 34.03110 164 GLN D CA 1
ATOM 4932 C C . GLN D 1 164 ? -28.41704 17.82474 18.31731 1.000 32.63448 164 GLN D C 1
ATOM 4933 O O . GLN D 1 164 ? -27.87754 18.73824 18.95111 1.000 32.25094 164 GLN D O 1
ATOM 4939 N N . LYS D 1 165 ? -28.20191 17.64286 17.01242 1.000 36.61093 165 LYS D N 1
ATOM 4940 C CA . LYS D 1 165 ? -27.42857 18.61600 16.24648 1.000 36.25850 165 LYS D CA 1
ATOM 4941 C C . LYS D 1 165 ? -28.05923 20.00191 16.33919 1.000 30.18397 165 LYS D C 1
ATOM 4942 O O . LYS D 1 165 ? -27.37104 20.99458 16.59901 1.000 30.54263 165 LYS D O 1
ATOM 4948 N N . GLY D 1 166 ? -29.37450 20.08127 16.13330 1.000 26.60409 166 GLY D N 1
ATOM 4949 C CA . GLY D 1 166 ? -30.05310 21.36257 16.21086 1.000 24.69293 166 GLY D CA 1
ATOM 4950 C C . GLY D 1 166 ? -30.03408 21.94076 17.61043 1.000 28.10136 166 GLY D C 1
ATOM 4951 O O . GLY D 1 166 ? -29.85235 23.14943 17.79179 1.000 24.59053 166 GLY D O 1
ATOM 4952 N N . HIS D 1 167 ? -30.21986 21.08416 18.61850 1.000 29.56557 167 HIS D N 1
ATOM 4953 C CA . HIS D 1 167 ? -30.11844 21.52266 20.00386 1.000 25.63465 167 HIS D CA 1
ATOM 4954 C C . HIS D 1 167 ? -28.78966 22.22300 20.24454 1.000 28.29384 167 HIS D C 1
ATOM 4955 O O . HIS D 1 167 ? -28.74318 23.34812 20.76272 1.000 22.64691 167 HIS D O 1
ATOM 4962 N N . GLU D 1 168 ? -27.69574 21.58405 19.81944 1.000 28.85297 168 GLU D N 1
ATOM 4963 C CA . GLU D 1 168 ? -26.36696 22.12963 20.07042 1.000 28.38604 168 GLU D CA 1
ATOM 4964 C C . GLU D 1 168 ? -26.11614 23.36711 19.22713 1.000 27.57586 168 GLU D C 1
ATOM 4965 O O . GLU D 1 168 ? -25.47125 24.31572 19.69030 1.000 27.25290 168 GLU D O 1
ATOM 4971 N N . TRP D 1 169 ? -26.58382 23.36074 17.97368 1.000 26.47238 169 TRP D N 1
ATOM 4972 C CA . TRP D 1 169 ? -26.48577 24.56219 17.15329 1.000 25.28484 169 TRP D CA 1
ATOM 4973 C C . TRP D 1 169 ? -27.26533 25.70350 17.79287 1.000 22.22319 169 TRP D C 1
ATOM 4974 O O . TRP D 1 169 ? -26.76416 26.82860 17.89724 1.000 22.74773 169 TRP D O 1
ATOM 4985 N N . ALA D 1 170 ? -28.49494 25.42777 18.23770 1.000 17.19803 170 ALA D N 1
ATOM 4986 C CA . ALA D 1 170 ? -29.34205 26.50996 18.74689 1.000 25.69732 170 ALA D CA 1
ATOM 4987 C C . ALA D 1 170 ? -28.77213 27.13205 20.02620 1.000 20.90635 170 ALA D C 1
ATOM 4988 O O . ALA D 1 170 ? -28.81636 28.35660 20.20172 1.000 24.42826 170 ALA D O 1
ATOM 4990 N N . LEU D 1 171 ? -28.22676 26.31659 20.93707 1.000 22.56243 171 LEU D N 1
ATOM 4991 C CA . LEU D 1 171 ? -27.68026 26.91511 22.15701 1.000 25.40625 171 LEU D CA 1
ATOM 4992 C C . LEU D 1 171 ? -26.49561 27.82599 21.84664 1.000 25.97991 171 LEU D C 1
ATOM 4993 O O . LEU D 1 171 ? -26.31451 28.85567 22.51318 1.000 25.93552 171 LEU D O 1
ATOM 4998 N N . ALA D 1 172 ? -25.69267 27.47865 20.83695 1.000 21.87629 172 ALA D N 1
ATOM 4999 C CA . ALA D 1 172 ? -24.57129 28.33971 20.45996 1.000 25.09513 172 ALA D CA 1
ATOM 5000 C C . ALA D 1 172 ? -25.06247 29.61953 19.79360 1.000 24.12083 172 ALA D C 1
ATOM 5001 O O . ALA D 1 172 ? -24.52300 30.71061 20.04383 1.000 22.47326 172 ALA D O 1
ATOM 5003 N N . HIS D 1 173 ? -26.10143 29.50439 18.95988 1.000 24.41371 173 HIS D N 1
ATOM 5004 C CA . HIS D 1 173 ? -26.73294 30.67518 18.34805 1.000 21.90955 173 HIS D CA 1
ATOM 5005 C C . HIS D 1 173 ? -27.21241 31.67272 19.40640 1.000 25.29068 173 HIS D C 1
ATOM 5006 O O . HIS D 1 173 ? -26.93449 32.87809 19.30991 1.000 20.72390 173 HIS D O 1
ATOM 5013 N N . PHE D 1 174 ? -27.94781 31.18123 20.41890 1.000 23.30040 174 PHE D N 1
ATOM 5014 C CA . PHE D 1 174 ? -28.42359 32.03788 21.51060 1.000 23.87797 174 PHE D CA 1
ATOM 5015 C C . PHE D 1 174 ? -27.27217 32.81025 22.12257 1.000 24.56980 174 PHE D C 1
ATOM 5016 O O . PHE D 1 174 ? -27.33010 34.03093 22.28261 1.000 23.08531 174 PHE D O 1
ATOM 5024 N N . LYS D 1 175 ? -26.20611 32.09755 22.46478 1.000 28.35412 175 LYS D N 1
ATOM 5025 C CA . LYS D 1 175 ? -25.06702 32.72187 23.11856 1.000 27.94085 175 LYS D CA 1
ATOM 5026 C C . LYS D 1 175 ? -24.31156 33.62241 22.15088 1.000 28.13727 175 LYS D C 1
ATOM 5027 O O . LYS D 1 175 ? -24.02730 34.78593 22.45760 1.000 27.85253 175 LYS D O 1
ATOM 5033 N N . ASN D 1 176 ? -24.01653 33.11315 20.95540 1.000 27.28894 176 ASN D N 1
ATOM 5034 C CA . ASN D 1 176 ? -23.11210 33.82199 20.05922 1.000 25.67504 176 ASN D CA 1
ATOM 5035 C C . ASN D 1 176 ? -23.81137 34.94677 19.29760 1.000 31.69448 176 ASN D C 1
ATOM 5036 O O . ASN D 1 176 ? -23.22992 36.02654 19.12455 1.000 29.97311 176 ASN D O 1
ATOM 5041 N N . SER D 1 177 ? -25.04476 34.72612 18.82937 1.000 26.19760 177 SER D N 1
ATOM 5042 C CA . SER D 1 177 ? -25.71564 35.74363 18.02636 1.000 25.45169 177 SER D CA 1
ATOM 5043 C C . SER D 1 177 ? -26.76215 36.53516 18.78744 1.000 27.68214 177 SER D C 1
ATOM 5044 O O . SER D 1 177 ? -26.94525 37.72044 18.49054 1.000 24.46792 177 SER D O 1
ATOM 5047 N N . LEU D 1 178 ? -27.46622 35.92801 19.74361 1.000 23.71033 178 LEU D N 1
ATOM 5048 C CA . LEU D 1 178 ? -28.50685 36.64802 20.46451 1.000 23.92728 178 LEU D CA 1
ATOM 5049 C C . LEU D 1 178 ? -28.01752 37.24052 21.77550 1.000 24.39778 178 LEU D C 1
ATOM 5050 O O . LEU D 1 178 ? -28.82233 37.81232 22.51172 1.000 26.81351 178 LEU D O 1
ATOM 5055 N N . GLY D 1 179 ? -26.73364 37.09740 22.09727 1.000 27.95077 179 GLY D N 1
ATOM 5056 C CA . GLY D 1 179 ? -26.21005 37.64581 23.34202 1.000 24.77747 179 GLY D CA 1
ATOM 5057 C C . GLY D 1 179 ? -26.78183 37.00911 24.58964 1.000 28.27529 179 GLY D C 1
ATOM 5058 O O . GLY D 1 179 ? -26.81405 37.64827 25.64169 1.000 29.73829 179 GLY D O 1
ATOM 5059 N N . ALA D 1 180 ? -27.21835 35.75747 24.50633 1.000 26.19313 180 ALA D N 1
ATOM 5060 C CA . ALA D 1 180 ? -27.94515 35.13782 25.60407 1.000 31.19388 180 ALA D CA 1
ATOM 5061 C C . ALA D 1 180 ? -26.99491 34.58109 26.65768 1.000 32.47634 180 ALA D C 1
ATOM 5062 O O . ALA D 1 180 ? -25.83479 34.26346 26.38091 1.000 32.74794 180 ALA D O 1
ATOM 5064 N N . GLU D 1 181 ? -27.50283 34.48556 27.88611 1.000 33.15954 181 GLU D N 1
ATOM 5065 C CA . GLU D 1 181 ? -26.86011 33.69680 28.92952 1.000 36.73414 181 GLU D CA 1
ATOM 5066 C C . GLU D 1 181 ? -27.29305 32.23982 28.77918 1.000 32.22803 181 GLU D C 1
ATOM 5067 O O . GLU D 1 181 ? -28.49019 31.93334 28.83975 1.000 30.22691 181 GLU D O 1
ATOM 5073 N N . VAL D 1 182 ? -26.32889 31.34757 28.57108 1.000 38.50961 182 VAL D N 1
ATOM 5074 C CA . VAL D 1 182 ? -26.60901 29.92230 28.38015 1.000 35.36091 182 VAL D CA 1
ATOM 5075 C C . VAL D 1 182 ? -25.83312 29.06515 29.39213 1.000 35.44095 182 VAL D C 1
ATOM 5076 O O . VAL D 1 182 ? -26.21069 28.97276 30.56659 1.000 45.62825 182 VAL D O 1
ATOM 5080 N N . MET E 1 1 ? 2.64355 21.79507 0.97556 1.000 38.66266 1 MET E N 1
ATOM 5081 C CA . MET E 1 1 ? 3.30072 22.14266 -0.28972 1.000 35.94019 1 MET E CA 1
ATOM 5082 C C . MET E 1 1 ? 4.60828 21.37876 -0.50192 1.000 37.61358 1 MET E C 1
ATOM 5083 O O . MET E 1 1 ? 5.43890 21.77263 -1.32002 1.000 41.47198 1 MET E O 1
ATOM 5088 N N . THR E 1 2 ? 4.79481 20.29733 0.24586 1.000 34.28097 2 THR E N 1
ATOM 5089 C CA . THR E 1 2 ? 5.90941 19.38842 0.03497 1.000 35.32677 2 THR E CA 1
ATOM 5090 C C . THR E 1 2 ? 5.50047 18.31958 -0.97230 1.000 27.28363 2 THR E C 1
ATOM 5091 O O . THR E 1 2 ? 4.31752 18.03099 -1.15332 1.000 33.32987 2 THR E O 1
ATOM 5095 N N . HIS E 1 3 ? 6.49843 17.74772 -1.64765 1.000 27.67639 3 HIS E N 1
ATOM 5096 C CA . HIS E 1 3 ? 6.26495 16.62808 -2.56207 1.000 32.52634 3 HIS E CA 1
ATOM 5097 C C . HIS E 1 3 ? 5.24427 16.98743 -3.64649 1.000 29.96841 3 HIS E C 1
ATOM 5098 O O . HIS E 1 3 ? 4.33814 16.21062 -3.95335 1.000 26.26586 3 HIS E O 1
ATOM 5105 N N . ARG E 1 4 ? 5.36983 18.18606 -4.21530 1.000 27.98571 4 ARG E N 1
ATOM 5106 C CA . ARG E 1 4 ? 4.38148 18.68883 -5.15465 1.000 23.75782 4 ARG E CA 1
ATOM 5107 C C . ARG E 1 4 ? 5.03342 19.00635 -6.49509 1.000 29.24883 4 ARG E C 1
ATOM 5108 O O . ARG E 1 4 ? 6.23685 19.27633 -6.57388 1.000 28.06686 4 ARG E O 1
ATOM 5116 N N . ALA E 1 5 ? 4.23052 18.95607 -7.55910 1.000 23.92273 5 ALA E N 1
ATOM 5117 C CA . ALA E 1 5 ? 4.72619 19.28360 -8.88255 1.000 22.90522 5 ALA E CA 1
ATOM 5118 C C . ALA E 1 5 ? 3.65503 20.04526 -9.65118 1.000 23.49025 5 ALA E C 1
ATOM 5119 O O . ALA E 1 5 ? 2.45269 19.87404 -9.42066 1.000 23.68382 5 ALA E O 1
ATOM 5121 N N . LEU E 1 6 ? 4.09836 20.91239 -10.55057 1.000 22.84507 6 LEU E N 1
ATOM 5122 C CA . LEU E 1 6 ? 3.18341 21.66237 -11.39759 1.000 20.42225 6 LEU E CA 1
ATOM 5123 C C . LEU E 1 6 ? 3.18080 21.05912 -12.80130 1.000 19.03494 6 LEU E C 1
ATOM 5124 O O . LEU E 1 6 ? 4.24090 20.84995 -13.39643 1.000 22.04803 6 LEU E O 1
ATOM 5129 N N . LEU E 1 7 ? 1.98950 20.77072 -13.31214 1.000 21.15284 7 LEU E N 1
ATOM 5130 C CA . LEU E 1 7 ? 1.78672 20.28518 -14.67301 1.000 19.15513 7 LEU E CA 1
ATOM 5131 C C . LEU E 1 7 ? 1.12941 21.39916 -15.46571 1.000 18.28402 7 LEU E C 1
ATOM 5132 O O . LEU E 1 7 ? -0.00067 21.78849 -15.15332 1.000 19.19700 7 LEU E O 1
ATOM 5137 N N . VAL E 1 8 ? 1.83855 21.91726 -16.46762 1.000 15.69442 8 VAL E N 1
ATOM 5138 C CA . VAL E 1 8 ? 1.33995 22.97615 -17.33184 1.000 19.20601 8 VAL E CA 1
ATOM 5139 C C . VAL E 1 8 ? 0.97019 22.33491 -18.67230 1.000 18.01109 8 VAL E C 1
ATOM 5140 O O . VAL E 1 8 ? 1.84563 21.93135 -19.44630 1.000 19.59491 8 VAL E O 1
ATOM 5144 N N . VAL E 1 9 ? -0.32559 22.22513 -18.94137 1.000 21.08066 9 VAL E N 1
ATOM 5145 C CA . VAL E 1 9 ? -0.84836 21.34933 -19.99197 1.000 21.25064 9 VAL E CA 1
ATOM 5146 C C . VAL E 1 9 ? -1.19215 22.19725 -21.20872 1.000 21.31731 9 VAL E C 1
ATOM 5147 O O . VAL E 1 9 ? -2.13327 22.99692 -21.17680 1.000 21.15034 9 VAL E O 1
ATOM 5151 N N . ASP E 1 10 ? -0.39648 22.03469 -22.27014 1.000 22.54574 10 ASP E N 1
ATOM 5152 C CA . ASP E 1 10 ? -0.76858 22.42577 -23.63475 1.000 29.37411 10 ASP E CA 1
ATOM 5153 C C . ASP E 1 10 ? -1.00679 23.92101 -23.77851 1.000 28.12990 10 ASP E C 1
ATOM 5154 O O . ASP E 1 10 ? -1.93029 24.35295 -24.46944 1.000 29.07476 10 ASP E O 1
ATOM 5159 N N . TYR E 1 11 ? -0.16856 24.72791 -23.14506 1.000 22.78299 11 TYR E N 1
ATOM 5160 C CA . TYR E 1 11 ? -0.40614 26.16555 -23.15721 1.000 25.47449 11 TYR E CA 1
ATOM 5161 C C . TYR E 1 11 ? 0.32807 26.80253 -24.33894 1.000 30.83000 11 TYR E C 1
ATOM 5162 O O . TYR E 1 11 ? 1.24054 27.60728 -24.17872 1.000 30.11470 11 TYR E O 1
ATOM 5171 N N . SER E 1 12 ? -0.09693 26.43557 -25.55031 1.000 29.00114 12 SER E N 1
ATOM 5172 C CA . SER E 1 12 ? 0.60804 26.83235 -26.76574 1.000 36.30466 12 SER E CA 1
ATOM 5173 C C . SER E 1 12 ? -0.14309 27.91087 -27.54066 1.000 37.71034 12 SER E C 1
ATOM 5174 O O . SER E 1 12 ? -1.35315 28.10048 -27.39072 1.000 35.29518 12 SER E O 1
ATOM 5177 N N . TYR E 1 13 ? 0.61064 28.60563 -28.40007 1.000 47.28270 13 TYR E N 1
ATOM 5178 C CA . TYR E 1 13 ? 0.02930 29.60444 -29.29757 1.000 48.38678 13 TYR E CA 1
ATOM 5179 C C . TYR E 1 13 ? -1.14796 29.03001 -30.08256 1.000 44.43994 13 TYR E C 1
ATOM 5180 O O . TYR E 1 13 ? -2.21048 29.65538 -30.17718 1.000 44.35012 13 TYR E O 1
ATOM 5189 N N . ASP E 1 14 ? -0.97963 27.81905 -30.62900 1.000 47.09390 14 ASP E N 1
ATOM 5190 C CA . ASP E 1 14 ? -2.03755 27.18884 -31.41797 1.000 47.08719 14 ASP E CA 1
ATOM 5191 C C . ASP E 1 14 ? -3.32309 26.99576 -30.61212 1.000 43.41114 14 ASP E C 1
ATOM 5192 O O . ASP E 1 14 ? -4.42551 27.09815 -31.16256 1.000 43.89635 14 ASP E O 1
ATOM 5197 N N . PHE E 1 15 ? -3.20922 26.70623 -29.31186 1.000 45.34005 15 PHE E N 1
ATOM 5198 C CA . PHE E 1 15 ? -4.37856 26.58510 -28.44166 1.000 42.17497 15 PHE E CA 1
ATOM 5199 C C . PHE E 1 15 ? -4.78931 27.89806 -27.79391 1.000 42.80016 15 PHE E C 1
ATOM 5200 O O . PHE E 1 15 ? -5.92965 28.01235 -27.33562 1.000 38.56837 15 PHE E O 1
ATOM 5208 N N . ILE E 1 16 ? -3.88009 28.86092 -27.70043 1.000 43.81802 16 ILE E N 1
ATOM 5209 C CA . ILE E 1 16 ? -4.14654 30.16478 -27.08930 1.000 42.90358 16 ILE E CA 1
ATOM 5210 C C . ILE E 1 16 ? -4.01049 31.18458 -28.21754 1.000 48.39152 16 ILE E C 1
ATOM 5211 O O . ILE E 1 16 ? -2.91450 31.67576 -28.50580 1.000 49.36483 16 ILE E O 1
ATOM 5216 N N . ALA E 1 17 ? -5.12012 31.49914 -28.88711 1.000 54.07412 17 ALA E N 1
ATOM 5217 C CA . ALA E 1 17 ? -5.05329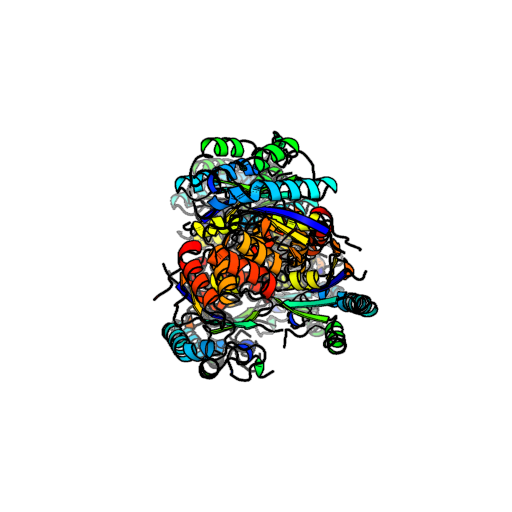 32.26527 -30.14389 1.000 51.55937 17 ALA E CA 1
ATOM 5218 C C . ALA E 1 17 ? -5.42470 33.73816 -29.98344 1.000 60.99881 17 ALA E C 1
ATOM 5219 O O . ALA E 1 17 ? -5.29419 34.53002 -30.92378 1.000 65.64550 17 ALA E O 1
ATOM 5221 N N . PRO E 1 27 ? -10.96472 31.29629 -22.66091 1.000 49.33289 27 PRO E N 1
ATOM 5222 C CA . PRO E 1 27 ? -10.27410 32.28651 -21.82968 1.000 50.04631 27 PRO E CA 1
ATOM 5223 C C . PRO E 1 27 ? -8.83559 31.87852 -21.47459 1.000 45.56755 27 PRO E C 1
ATOM 5224 O O . PRO E 1 27 ? -8.36590 32.13321 -20.35303 1.000 38.72436 27 PRO E O 1
ATOM 5228 N N . GLY E 1 28 ? -8.14562 31.25934 -22.44141 1.000 45.49990 28 GLY E N 1
ATOM 5229 C CA . GLY E 1 28 ? -6.76992 30.83271 -22.23819 1.000 37.50097 28 GLY E CA 1
ATOM 5230 C C . GLY E 1 28 ? -5.77923 31.97352 -22.10170 1.000 43.61593 28 GLY E C 1
ATOM 5231 O O . GLY E 1 28 ? -4.70188 31.78147 -21.52576 1.000 37.45457 28 GLY E O 1
ATOM 5232 N N . GLN E 1 29 ? -6.12056 33.16025 -22.61329 1.000 44.80919 29 GLN E N 1
ATOM 5233 C CA . GLN E 1 29 ? -5.28229 34.33042 -22.38646 1.000 48.39305 29 GLN E CA 1
ATOM 5234 C C . GLN E 1 29 ? -5.49748 34.93324 -20.99701 1.000 42.50090 29 GLN E C 1
ATOM 5235 O O . GLN E 1 29 ? -4.53790 35.40587 -20.38140 1.000 46.95732 29 GLN E O 1
ATOM 5241 N N . ASN E 1 30 ? -6.72877 34.90226 -20.47521 1.000 48.72226 30 ASN E N 1
ATOM 5242 C CA . ASN E 1 30 ? -7.00357 35.47555 -19.15964 1.000 41.79256 30 ASN E CA 1
ATOM 5243 C C . ASN E 1 30 ? -6.38840 34.67116 -18.01787 1.000 40.05553 30 ASN E C 1
ATOM 5244 O O . ASN E 1 30 ? -6.28976 35.19398 -16.90225 1.000 38.39389 30 ASN E O 1
ATOM 5249 N N . ILE E 1 31 ? -5.99709 33.40972 -18.24599 1.000 36.33741 31 ILE E N 1
ATOM 5250 C CA . ILE E 1 31 ? -5.34238 32.63627 -17.18855 1.000 36.72625 31 ILE E CA 1
ATOM 5251 C C . ILE E 1 31 ? -3.82697 32.77831 -17.22176 1.000 31.44057 31 ILE E C 1
ATOM 5252 O O . ILE E 1 31 ? -3.14101 32.22123 -16.34999 1.000 29.89299 31 ILE E O 1
ATOM 5257 N N . GLU E 1 32 ? -3.28753 33.50537 -18.20194 1.000 32.73000 32 GLU E N 1
ATOM 5258 C CA . GLU E 1 32 ? -1.83954 33.62145 -18.37595 1.000 36.58816 32 GLU E CA 1
ATOM 5259 C C . GLU E 1 32 ? -1.14917 34.08950 -17.09662 1.000 37.40838 32 GLU E C 1
ATOM 5260 O O . GLU E 1 32 ? -0.19106 33.45953 -16.63494 1.000 34.40900 32 GLU E O 1
ATOM 5266 N N . ASP E 1 33 ? -1.62163 35.19968 -16.50954 1.000 34.45382 33 ASP E N 1
ATOM 5267 C CA . ASP E 1 33 ? -0.96122 35.74767 -15.32493 1.000 34.32961 33 ASP E CA 1
ATOM 5268 C C . ASP E 1 33 ? -0.99955 34.75541 -14.17050 1.000 34.27268 33 ASP E C 1
ATOM 5269 O O . ASP E 1 33 ? 0.01365 34.53332 -13.49534 1.000 35.10139 33 ASP E O 1
ATOM 5274 N N . PHE E 1 34 ? -2.16083 34.13688 -13.93432 1.000 29.81095 34 PHE E N 1
ATOM 5275 C CA . PHE E 1 34 ? -2.24738 33.14746 -12.86170 1.000 31.60889 34 PHE E CA 1
ATOM 5276 C C . PHE E 1 34 ? -1.24470 32.01431 -13.07054 1.000 27.53185 34 PHE E C 1
ATOM 5277 O O . PHE E 1 34 ? -0.56568 31.59551 -12.12488 1.000 33.08300 34 PHE E O 1
ATOM 5285 N N . ILE E 1 35 ? -1.12141 31.51636 -14.30860 1.000 29.80251 35 ILE E N 1
ATOM 5286 C CA . ILE E 1 35 ? -0.17536 30.43392 -14.58043 1.000 30.22860 35 ILE E CA 1
ATOM 5287 C C . ILE E 1 35 ? 1.25266 30.90365 -14.34367 1.000 30.71174 35 ILE E C 1
ATOM 5288 O O . ILE E 1 35 ? 2.05529 30.20309 -13.71097 1.000 31.12154 35 ILE E O 1
ATOM 5293 N N . VAL E 1 36 ? 1.60081 32.08314 -14.87487 1.000 28.57596 36 VAL E N 1
ATOM 5294 C CA . VAL E 1 36 ? 2.95037 32.61357 -14.67001 1.000 29.92471 36 VAL E CA 1
ATOM 5295 C C . VAL E 1 36 ? 3.25901 32.70233 -13.17810 1.000 28.79365 36 VAL E C 1
ATOM 5296 O O . VAL E 1 36 ? 4.35708 32.34394 -12.73486 1.000 32.11256 36 VAL E O 1
ATOM 5300 N N . SER E 1 37 ? 2.27707 33.11585 -12.37137 1.000 29.59210 37 SER E N 1
ATOM 5301 C CA . SER E 1 37 ? 2.49612 33.19595 -10.92722 1.000 25.54371 37 SER E CA 1
ATOM 5302 C C . SER E 1 37 ? 2.56914 31.81977 -10.26213 1.000 34.21091 37 SER E C 1
ATOM 5303 O O . SER E 1 37 ? 3.26423 31.66250 -9.24813 1.000 31.81570 37 SER E O 1
ATOM 5306 N N . ARG E 1 38 ? 1.86782 30.80977 -10.78831 1.000 32.78355 38 ARG E N 1
ATOM 5307 C CA . ARG E 1 38 ? 2.05657 29.47401 -10.22780 1.000 28.29179 38 ARG E CA 1
ATOM 5308 C C . ARG E 1 38 ? 3.41062 28.91512 -10.62346 1.000 29.77275 38 ARG E C 1
ATOM 5309 O O . ARG E 1 38 ? 4.06908 28.25019 -9.81866 1.000 32.30517 38 ARG E O 1
ATOM 5317 N N . ILE E 1 39 ? 3.85156 29.17189 -11.85803 1.000 32.50709 39 ILE E N 1
ATOM 5318 C CA . ILE E 1 39 ? 5.19750 28.75274 -12.24170 1.000 28.69528 39 ILE E CA 1
ATOM 5319 C C . ILE E 1 39 ? 6.22740 29.41836 -11.33929 1.000 32.12285 39 ILE E C 1
ATOM 5320 O O . ILE E 1 39 ? 7.18444 28.77621 -10.88180 1.000 30.47127 39 ILE E O 1
ATOM 5325 N N . ASN E 1 40 ? 6.03534 30.71237 -11.05470 1.000 26.79714 40 ASN E N 1
ATOM 5326 C CA . ASN E 1 40 ? 6.97511 31.43348 -10.19685 1.000 36.27204 40 ASN E CA 1
ATOM 5327 C C . ASN E 1 40 ? 6.91406 30.91854 -8.76520 1.000 32.73135 40 ASN E C 1
ATOM 5328 O O . ASN E 1 40 ? 7.94778 30.80274 -8.09614 1.000 34.51777 40 ASN E O 1
ATOM 5333 N N . ASP E 1 41 ? 5.71212 30.58916 -8.28817 1.000 33.82714 41 ASP E N 1
ATOM 5334 C CA . ASP E 1 41 ? 5.56981 30.03709 -6.94598 1.000 37.37777 41 ASP E CA 1
ATOM 5335 C C . ASP E 1 41 ? 6.34542 28.72478 -6.79555 1.000 40.35660 41 ASP E C 1
ATOM 5336 O O . ASP E 1 41 ? 7.09923 28.54397 -5.83169 1.000 43.45287 41 ASP E O 1
ATOM 5341 N N . PHE E 1 42 ? 6.19000 27.80008 -7.75122 1.000 35.88474 42 PHE E N 1
ATOM 5342 C CA . PHE E 1 42 ? 6.84600 26.49814 -7.63193 1.000 31.75039 42 PHE E CA 1
ATOM 5343 C C . PHE E 1 42 ? 8.35913 26.61928 -7.77070 1.000 35.26746 42 PHE E C 1
ATOM 5344 O O . PHE E 1 42 ? 9.11355 25.89163 -7.10712 1.000 35.15264 42 PHE E O 1
ATOM 5352 N N . ASN E 1 43 ? 8.81837 27.52013 -8.64954 1.000 30.93226 43 ASN E N 1
ATOM 5353 C CA . ASN E 1 43 ? 10.23682 27.61399 -8.97193 1.000 30.40199 43 ASN E CA 1
ATOM 5354 C C . ASN E 1 43 ? 11.05641 28.17886 -7.81245 1.000 38.37875 43 ASN E C 1
ATOM 5355 O O . ASN E 1 43 ? 12.23211 27.82486 -7.65358 1.000 40.80773 43 ASN E O 1
ATOM 5360 N N . TYR E 1 44 ? 10.46076 29.04309 -6.99381 1.000 34.63212 44 TYR E N 1
ATOM 5361 C CA . TYR E 1 44 ? 11.17147 29.54853 -5.82671 1.000 43.92186 44 TYR E CA 1
ATOM 5362 C C . TYR E 1 44 ? 11.59088 28.41542 -4.90108 1.000 47.63708 44 TYR E C 1
ATOM 5363 O O . TYR E 1 44 ? 12.76558 28.30453 -4.52482 1.000 47.46470 44 TYR E O 1
ATOM 5372 N N . TYR E 1 45 ? 10.64082 27.56162 -4.51913 1.000 40.76532 45 TYR E N 1
ATOM 5373 C CA . TYR E 1 45 ? 11.00285 26.40676 -3.71341 1.000 36.40987 45 TYR E CA 1
ATOM 5374 C C . TYR E 1 45 ? 11.80234 25.39414 -4.49588 1.000 36.35324 45 TYR E C 1
ATOM 5375 O O . TYR E 1 45 ? 12.16846 24.35603 -3.93456 1.000 38.60477 45 TYR E O 1
ATOM 5384 N N . GLN E 1 46 ? 12.10241 25.67935 -5.76674 1.000 34.04817 46 GLN E N 1
ATOM 5385 C CA . GLN E 1 46 ? 12.74447 24.72113 -6.66472 1.000 38.28347 46 GLN E CA 1
ATOM 5386 C C . GLN E 1 46 ? 11.93211 23.43348 -6.75865 1.000 31.12393 46 GLN E C 1
ATOM 5387 O O . GLN E 1 46 ? 12.48349 22.34829 -6.95987 1.000 33.29161 46 GLN E O 1
ATOM 5393 N N . ASP E 1 47 ? 10.61955 23.55639 -6.59509 1.000 29.56216 47 ASP E N 1
ATOM 5394 C CA . ASP E 1 47 ? 9.72050 22.45535 -6.89062 1.000 30.13402 47 ASP E CA 1
ATOM 5395 C C . ASP E 1 47 ? 9.66636 22.21484 -8.39600 1.000 31.07941 47 ASP E C 1
ATOM 5396 O O . ASP E 1 47 ? 10.03090 23.07486 -9.21126 1.000 27.22922 47 ASP E O 1
ATOM 5401 N N . HIS E 1 48 ? 9.20756 21.02347 -8.75799 1.000 28.95590 48 HIS E N 1
ATOM 5402 C CA . HIS E 1 48 ? 9.30848 20.56082 -10.13078 1.000 28.81727 48 HIS E CA 1
ATOM 5403 C C . HIS E 1 48 ? 8.13735 21.05096 -10.97521 1.000 25.89500 48 HIS E C 1
ATOM 5404 O O . HIS E 1 48 ? 7.00114 21.14246 -10.50837 1.000 24.67137 48 HIS E O 1
ATOM 5411 N N . ILE E 1 49 ? 8.43486 21.41594 -12.21561 1.000 30.02495 49 ILE E N 1
ATOM 5412 C CA . ILE E 1 49 ? 7.44371 21.97452 -13.12519 1.000 24.75694 49 ILE E CA 1
ATOM 5413 C C . ILE E 1 49 ? 7.52667 21.21752 -14.44458 1.000 24.25681 49 ILE E C 1
ATOM 5414 O O . ILE E 1 49 ? 8.60750 21.09054 -15.03280 1.000 26.10315 49 ILE E O 1
ATOM 5419 N N . PHE E 1 50 ? 6.39821 20.69043 -14.89695 1.000 21.42983 50 PHE E N 1
ATOM 5420 C CA . PHE E 1 50 ? 6.36539 19.93067 -16.14254 1.000 21.77860 50 PHE E CA 1
ATOM 5421 C C . PHE E 1 50 ? 5.52669 20.68317 -17.15937 1.000 19.79437 50 PHE E C 1
ATOM 5422 O O . PHE E 1 50 ? 4.35065 20.97774 -16.91043 1.000 21.28191 50 PHE E O 1
ATOM 5430 N N . PHE E 1 51 ? 6.14843 21.00700 -18.28816 1.000 21.56022 51 PHE E N 1
ATOM 5431 C CA . PHE E 1 51 ? 5.46964 21.56545 -19.44676 1.000 22.88087 51 PHE E CA 1
ATOM 5432 C C . PHE E 1 51 ? 5.13066 20.41934 -20.39516 1.000 22.72881 51 PHE E C 1
ATOM 5433 O O . PHE E 1 51 ? 6.01860 19.76613 -20.94865 1.000 26.02218 51 PHE E O 1
ATOM 5441 N N . LEU E 1 52 ? 3.84446 20.17396 -20.56556 1.000 21.23323 52 LEU E N 1
ATOM 5442 C CA . LEU E 1 52 ? 3.34305 19.04860 -21.33561 1.000 23.29325 52 LEU E CA 1
ATOM 5443 C C . LEU E 1 52 ? 2.73719 19.58630 -22.63033 1.000 24.10959 52 LEU E C 1
ATOM 5444 O O . LEU E 1 52 ? 1.79589 20.38206 -22.59192 1.000 26.39303 52 LEU E O 1
ATOM 5449 N N . MET E 1 53 ? 3.27903 19.16576 -23.77335 1.000 25.13867 53 MET E N 1
ATOM 5450 C CA . MET E 1 53 ? 2.89209 19.75685 -25.05171 1.000 29.92684 53 MET E CA 1
ATOM 5451 C C . MET E 1 53 ? 2.57485 18.69946 -26.10121 1.000 32.10736 53 MET E C 1
ATOM 5452 O O . MET E 1 53 ? 3.38386 17.80043 -26.35273 1.000 28.44626 53 MET E O 1
ATOM 5457 N N . ASP E 1 54 ? 1.40987 18.84373 -26.73090 1.000 30.99452 54 ASP E N 1
ATOM 5458 C CA . ASP E 1 54 ? 1.03803 18.00510 -27.85694 1.000 41.22707 54 ASP E CA 1
ATOM 5459 C C . ASP E 1 54 ? 2.07683 18.14153 -28.95999 1.000 48.03294 54 ASP E C 1
ATOM 5460 O O . ASP E 1 54 ? 2.57065 19.23642 -29.24431 1.000 48.62628 54 ASP E O 1
ATOM 5465 N N . LEU E 1 55 ? 2.42805 17.01779 -29.56554 1.000 49.20503 55 LEU E N 1
ATOM 5466 C CA . LEU E 1 55 ? 3.42094 16.98621 -30.63296 1.000 55.89945 55 LEU E CA 1
ATOM 5467 C C . LEU E 1 55 ? 2.76838 16.31724 -31.83439 1.000 58.06896 55 LEU E C 1
ATOM 5468 O O . LEU E 1 55 ? 2.65006 15.08844 -31.87154 1.000 61.21371 55 LEU E O 1
ATOM 5473 N N . HIS E 1 56 ? 2.34070 17.12486 -32.80290 1.000 62.80737 56 HIS E N 1
ATOM 5474 C CA . HIS E 1 56 ? 1.73260 16.62007 -34.03587 1.000 64.79541 56 HIS E CA 1
ATOM 5475 C C . HIS E 1 56 ? 2.60649 16.92763 -35.25371 1.000 66.62280 56 HIS E C 1
ATOM 5476 O O . HIS E 1 56 ? 3.69679 16.37624 -35.41583 1.000 64.76752 56 HIS E O 1
ATOM 5483 N N . ASN E 1 73 ? -0.49084 21.01894 -33.82884 1.000 64.01950 73 ASN E N 1
ATOM 5484 C CA . ASN E 1 73 ? 0.74848 21.43185 -33.16783 1.000 68.39951 73 ASN E CA 1
ATOM 5485 C C . ASN E 1 73 ? 1.95606 20.72889 -33.78112 1.000 68.00902 73 ASN E C 1
ATOM 5486 O O . ASN E 1 73 ? 2.60212 19.90178 -33.13466 1.000 65.37222 73 ASN E O 1
ATOM 5491 N N . ILE E 1 74 ? 2.26407 21.09385 -35.02725 1.000 65.45427 74 ILE E N 1
ATOM 5492 C CA . ILE E 1 74 ? 3.23749 20.35253 -35.81762 1.000 69.22175 74 ILE E CA 1
ATOM 5493 C C . ILE E 1 74 ? 4.65666 20.62481 -35.31828 1.000 68.93024 74 ILE E C 1
ATOM 5494 O O . ILE E 1 74 ? 4.97500 21.71592 -34.82596 1.000 69.12533 74 ILE E O 1
ATOM 5499 N N . VAL E 1 75 ? 5.51719 19.60639 -35.44479 1.000 75.05681 75 VAL E N 1
ATOM 5500 C CA . VAL E 1 75 ? 6.90092 19.68902 -34.98452 1.000 75.02390 75 VAL E CA 1
ATOM 5501 C C . VAL E 1 75 ? 7.62211 20.86146 -35.64017 1.000 76.53571 75 VAL E C 1
ATOM 5502 O O . VAL E 1 75 ? 7.41940 21.16166 -36.82559 1.000 74.16103 75 VAL E O 1
ATOM 5506 N N . ASP E 1 76 ? 8.47731 21.52849 -34.85503 1.000 78.42315 76 ASP E N 1
ATOM 5507 C CA . ASP E 1 76 ? 9.45057 22.50549 -35.35732 1.000 80.40144 76 ASP E CA 1
ATOM 5508 C C . ASP E 1 76 ? 8.77632 23.68429 -36.06168 1.000 80.96393 76 ASP E C 1
ATOM 5509 O O . ASP E 1 76 ? 9.25397 24.17035 -37.09084 1.000 80.23578 76 ASP E O 1
ATOM 5514 N N . THR E 1 77 ? 7.65868 24.15235 -35.50386 1.000 76.09753 77 THR E N 1
ATOM 5515 C CA . THR E 1 77 ? 6.95894 25.32752 -36.00798 1.000 75.16599 77 THR E CA 1
ATOM 5516 C C . THR E 1 77 ? 6.60792 26.24636 -34.84643 1.000 71.45367 77 THR E C 1
ATOM 5517 O O . THR E 1 77 ? 6.65968 25.85838 -33.67528 1.000 70.11489 77 THR E O 1
ATOM 5521 N N . SER E 1 78 ? 6.23076 27.48061 -35.18731 1.000 68.76039 78 SER E N 1
ATOM 5522 C CA . SER E 1 78 ? 5.95033 28.47716 -34.16062 1.000 67.63203 78 SER E CA 1
ATOM 5523 C C . SER E 1 78 ? 4.63210 28.22711 -33.43275 1.000 64.96166 78 SER E C 1
ATOM 5524 O O . SER E 1 78 ? 4.42919 28.77827 -32.34580 1.000 62.59944 78 SER E O 1
ATOM 5527 N N . GLY E 1 79 ? 3.73000 27.42076 -33.99813 1.000 65.19092 79 GLY E N 1
ATOM 5528 C CA . GLY E 1 79 ? 2.47290 27.14779 -33.32012 1.000 60.88104 79 GLY E CA 1
ATOM 5529 C C . GLY E 1 79 ? 2.61909 26.33951 -32.04554 1.000 58.62889 79 GLY E C 1
ATOM 5530 O O . GLY E 1 79 ? 1.75114 26.42226 -31.16827 1.000 55.97608 79 GLY E O 1
ATOM 5531 N N . ARG E 1 80 ? 3.71298 25.58568 -31.91293 1.000 58.78622 80 ARG E N 1
ATOM 5532 C CA . ARG E 1 80 ? 3.90082 24.63292 -30.82722 1.000 58.80183 80 ARG E CA 1
ATOM 5533 C C . ARG E 1 80 ? 4.70258 25.18589 -29.65106 1.000 57.78000 80 ARG E C 1
ATOM 5534 O O . ARG E 1 80 ? 4.81638 24.50863 -28.62069 1.000 50.83067 80 ARG E O 1
ATOM 5542 N N . GLU E 1 81 ? 5.26645 26.38059 -29.77707 1.000 55.49535 81 GLU E N 1
ATOM 5543 C CA . GLU E 1 81 ? 5.93859 27.00291 -28.65122 1.000 49.81643 81 GLU E CA 1
ATOM 5544 C C . GLU E 1 81 ? 4.91957 27.42039 -27.59245 1.000 42.65675 81 GLU E C 1
ATOM 5545 O O . GLU E 1 81 ? 3.72597 27.58734 -27.86453 1.000 36.87737 81 GLU E O 1
ATOM 5551 N N . LEU E 1 82 ? 5.40938 27.61042 -26.37249 1.000 37.71714 82 LEU E N 1
ATOM 5552 C CA . LEU E 1 82 ? 4.54353 28.08995 -25.31090 1.000 34.09206 82 LEU E CA 1
ATOM 5553 C C . LEU E 1 82 ? 4.16667 29.54541 -25.56167 1.000 36.76231 82 LEU E C 1
ATOM 5554 O O . LEU E 1 82 ? 4.95403 30.33165 -26.09426 1.000 35.41696 82 LEU E O 1
ATOM 5559 N N . TYR E 1 83 ? 2.94589 29.89829 -25.16601 1.000 34.28325 83 TYR E N 1
ATOM 5560 C CA . TYR E 1 83 ? 2.34969 31.18178 -25.51123 1.000 32.85739 83 TYR E CA 1
ATOM 5561 C C . TYR E 1 83 ? 2.73413 32.28205 -24.52953 1.000 33.63658 83 TYR E C 1
ATOM 5562 O O . TYR E 1 83 ? 2.76310 32.07313 -23.31077 1.000 27.66874 83 TYR E O 1
ATOM 5571 N N . GLY E 1 84 ? 2.98436 33.46791 -25.07580 1.000 32.15000 84 GLY E N 1
ATOM 5572 C CA . GLY E 1 84 ? 2.94540 34.68117 -24.28549 1.000 30.25304 84 GLY E CA 1
ATOM 5573 C C . GLY E 1 84 ? 3.96947 34.67912 -23.17999 1.000 28.07919 84 GLY E C 1
ATOM 5574 O O . GLY E 1 84 ? 5.10379 34.21851 -23.34956 1.000 31.04189 84 GLY E O 1
ATOM 5575 N N . LYS E 1 85 ? 3.55215 35.19159 -22.01970 1.000 31.32643 85 LYS E N 1
ATOM 5576 C CA . LYS E 1 85 ? 4.45133 35.32914 -20.87834 1.000 34.00095 85 LYS E CA 1
ATOM 5577 C C . LYS E 1 85 ? 4.88702 33.97972 -20.34334 1.000 33.38294 85 LYS E C 1
ATOM 5578 O O . LYS E 1 85 ? 5.95884 33.87571 -19.73255 1.000 33.77627 85 LYS E O 1
ATOM 5584 N N . VAL E 1 86 ? 4.06948 32.94382 -20.54505 1.000 29.72338 86 VAL E N 1
ATOM 5585 C CA . VAL E 1 86 ? 4.44531 31.61702 -20.07092 1.000 31.31334 86 VAL E CA 1
ATOM 5586 C C . VAL E 1 86 ? 5.61107 31.07410 -20.88871 1.000 30.69126 86 VAL E C 1
ATOM 5587 O O . VAL E 1 86 ? 6.55548 30.49305 -20.33993 1.000 29.23224 86 VAL E O 1
ATOM 5591 N N . GLY E 1 87 ? 5.57244 31.25624 -22.20957 1.000 29.46217 87 GLY E N 1
ATOM 5592 C CA . GLY E 1 87 ? 6.71949 30.88284 -23.02930 1.000 32.10622 87 GLY E CA 1
ATOM 5593 C C . GLY E 1 87 ? 7.96041 31.67562 -22.66866 1.000 34.46431 87 GLY E C 1
ATOM 5594 O O . GLY E 1 87 ? 9.07653 31.15500 -22.68171 1.000 34.10376 87 GLY E O 1
ATOM 5595 N N . LYS E 1 88 ? 7.77069 32.93771 -22.31081 1.000 32.72387 88 LYS E N 1
ATOM 5596 C CA . LYS E 1 88 ? 8.88399 33.81514 -21.97799 1.000 38.95829 88 LYS E CA 1
ATOM 5597 C C . LYS E 1 88 ? 9.55253 33.37782 -20.67712 1.000 37.58765 88 LYS E C 1
ATOM 5598 O O . LYS E 1 88 ? 10.77479 33.19727 -20.62102 1.000 38.40647 88 LYS E O 1
ATOM 5604 N N . LEU E 1 89 ? 8.75266 33.16105 -19.63266 1.000 32.95333 89 LEU E N 1
ATOM 5605 C CA . LEU E 1 89 ? 9.28318 32.62551 -18.38563 1.000 35.17263 89 LEU E CA 1
ATOM 5606 C C . LEU E 1 89 ? 9.93255 31.26776 -18.60773 1.000 33.64722 89 LEU E C 1
ATOM 5607 O O . LEU E 1 89 ? 11.04350 31.02012 -18.12878 1.000 33.86224 89 LEU E O 1
ATOM 5612 N N . TYR E 1 90 ? 9.26786 30.38335 -19.35588 1.000 32.55320 90 TYR E N 1
ATOM 5613 C CA . TYR E 1 90 ? 9.86068 29.08074 -19.66217 1.000 30.15432 90 TYR E CA 1
ATOM 5614 C C . TYR E 1 90 ? 11.29218 29.20113 -20.17570 1.000 34.75362 90 TYR E C 1
ATOM 5615 O O . TYR E 1 90 ? 12.16789 28.43316 -19.77341 1.000 32.34690 90 TYR E O 1
ATOM 5624 N N . GLU E 1 91 ? 11.53425 30.13340 -21.09994 1.000 31.28345 91 GLU E N 1
ATOM 5625 C CA . GLU E 1 91 ? 12.84514 30.29370 -21.73076 1.000 35.01353 91 GLU E CA 1
ATOM 5626 C C . GLU E 1 91 ? 13.90765 30.75948 -20.74749 1.000 35.37618 91 GLU E C 1
ATOM 5627 O O . GLU E 1 91 ? 15.08725 30.44340 -20.92196 1.000 36.26068 91 GLU E O 1
ATOM 5633 N N . THR E 1 92 ? 13.51682 31.46099 -19.69381 1.000 33.41226 92 THR E N 1
ATOM 5634 C CA . THR E 1 92 ? 14.49994 31.92718 -18.73505 1.000 36.71170 92 THR E CA 1
ATOM 5635 C C . THR E 1 92 ? 14.77512 30.91827 -17.63336 1.000 38.72780 92 THR E C 1
ATOM 5636 O O . THR E 1 92 ? 15.57838 31.20843 -16.74611 1.000 43.14840 92 THR E O 1
ATOM 5640 N N . ILE E 1 93 ? 14.11234 29.75932 -17.63933 1.000 38.57260 93 ILE E N 1
ATOM 5641 C CA . ILE E 1 93 ? 14.34504 28.73623 -16.62775 1.000 35.56653 93 ILE E CA 1
ATOM 5642 C C . ILE E 1 93 ? 14.51332 27.34781 -17.22190 1.000 31.39330 93 ILE E C 1
ATOM 5643 O O . ILE E 1 93 ? 14.67715 26.38836 -16.47063 1.000 37.82084 93 ILE E O 1
ATOM 5648 N N . LYS E 1 94 ? 14.51515 27.20351 -18.54920 1.000 31.72152 94 LYS E N 1
ATOM 5649 C CA . LYS E 1 94 ? 14.40117 25.86851 -19.13537 1.000 35.20170 94 LYS E CA 1
ATOM 5650 C C . LYS E 1 94 ? 15.60754 24.97829 -18.86270 1.000 36.43018 94 LYS E C 1
ATOM 5651 O O . LYS E 1 94 ? 15.47998 23.75308 -18.94680 1.000 35.87625 94 LYS E O 1
ATOM 5657 N N . ALA E 1 95 ? 16.76509 25.54380 -18.54037 1.000 38.12883 95 ALA E N 1
ATOM 5658 C CA . ALA E 1 95 ? 17.93433 24.71913 -18.27136 1.000 42.33996 95 ALA E CA 1
ATOM 5659 C C . ALA E 1 95 ? 18.03612 24.28720 -16.81045 1.000 41.90085 95 ALA E C 1
ATOM 5660 O O . ALA E 1 95 ? 18.89934 23.46404 -16.48327 1.000 44.89326 95 ALA E O 1
ATOM 5662 N N . GLN E 1 96 ? 17.17648 24.81138 -15.93712 1.000 37.54666 96 GLN E N 1
ATOM 5663 C CA . GLN E 1 96 ? 17.20202 24.44613 -14.53144 1.000 33.89643 96 GLN E CA 1
ATOM 5664 C C . GLN E 1 96 ? 16.80281 22.98283 -14.34834 1.000 40.14140 96 GLN E C 1
ATOM 5665 O O . GLN E 1 96 ? 16.08946 22.41506 -15.18169 1.000 37.74147 96 GLN E O 1
ATOM 5671 N N . PRO E 1 97 ? 17.25949 22.34322 -13.26561 1.000 37.41042 97 PRO E N 1
ATOM 5672 C CA . PRO E 1 97 ? 16.98249 20.91093 -13.08597 1.000 37.31687 97 PRO E CA 1
ATOM 5673 C C . PRO E 1 97 ? 15.58828 20.61176 -12.55175 1.000 34.31123 97 PRO E C 1
ATOM 5674 O O . PRO E 1 97 ? 15.16754 19.44800 -12.58650 1.000 37.33033 97 PRO E O 1
ATOM 5678 N N . ASN E 1 98 ? 14.86641 21.60857 -12.05851 1.000 31.00054 98 ASN E N 1
ATOM 5679 C CA . ASN E 1 98 ? 13.49486 21.43280 -11.61125 1.000 33.75663 98 ASN E CA 1
ATOM 5680 C C . ASN E 1 98 ? 12.46593 21.72294 -12.70977 1.000 29.92309 98 ASN E C 1
ATOM 5681 O O . ASN E 1 98 ? 11.27886 21.87367 -12.40042 1.000 30.80892 98 ASN E O 1
ATOM 5686 N N . VAL E 1 99 ? 12.89226 21.83750 -13.96810 1.000 31.79739 99 VAL E N 1
ATOM 5687 C CA . VAL E 1 99 ? 12.01171 22.22454 -15.06746 1.000 31.72925 99 VAL E CA 1
ATOM 5688 C C . VAL E 1 99 ? 12.11634 21.17314 -16.16446 1.000 32.00656 99 VAL E C 1
ATOM 5689 O O . VAL E 1 99 ? 13.22155 20.78434 -16.55879 1.000 30.79894 99 VAL E O 1
ATOM 5693 N N . HIS E 1 100 ? 10.96518 20.69511 -16.63816 1.000 27.43154 100 HIS E N 1
ATOM 5694 C CA . HIS E 1 100 ? 10.91782 19.60616 -17.59818 1.000 27.64366 100 HIS E CA 1
ATOM 5695 C C . HIS E 1 100 ? 9.93274 19.93138 -18.71408 1.000 28.53651 100 HIS E C 1
ATOM 5696 O O . HIS E 1 100 ? 8.94865 20.65612 -18.52395 1.000 24.10934 100 HIS E O 1
ATOM 5703 N N . PHE E 1 101 ? 10.22146 19.39244 -19.88736 1.000 25.55650 101 PHE E N 1
ATOM 5704 C CA . PHE E 1 101 ? 9.38063 19.56613 -21.06162 1.000 29.04830 101 PHE E CA 1
ATOM 5705 C C . PHE E 1 101 ? 9.12271 18.19260 -21.64704 1.000 29.14110 101 PHE E C 1
ATOM 5706 O O . PHE E 1 101 ? 10.07111 17.45364 -21.91301 1.000 27.14565 101 PHE E O 1
ATOM 5714 N N . ILE E 1 102 ? 7.84996 17.84331 -21.83373 1.000 26.45362 102 ILE E N 1
ATOM 5715 C CA . ILE E 1 102 ? 7.46114 16.48648 -22.20890 1.000 27.80577 102 ILE E CA 1
ATOM 5716 C C . ILE E 1 102 ? 6.53201 16.54897 -23.41799 1.000 26.19648 102 ILE E C 1
ATOM 5717 O O . ILE E 1 102 ? 5.50158 17.22834 -23.37249 1.000 22.07497 102 ILE E O 1
ATOM 5722 N N . ASP E 1 103 ? 6.89392 15.84281 -24.49243 1.000 25.65906 103 ASP E N 1
ATOM 5723 C CA . ASP E 1 103 ? 6.05925 15.75417 -25.68879 1.000 28.34999 103 ASP E CA 1
ATOM 5724 C C . ASP E 1 103 ? 5.06676 14.61773 -25.49671 1.000 25.33406 103 ASP E C 1
ATOM 5725 O O . ASP E 1 103 ? 5.45638 13.52657 -25.06980 1.000 28.62074 103 ASP E O 1
ATOM 5730 N N . LYS E 1 104 ? 3.79379 14.86457 -25.79689 1.000 22.20003 104 LYS E N 1
ATOM 5731 C CA . LYS E 1 104 ? 2.78223 13.82446 -25.66583 1.000 22.95297 104 LYS E CA 1
ATOM 5732 C C . LYS E 1 104 ? 2.06428 13.62751 -26.99488 1.000 27.08096 104 LYS E C 1
ATOM 5733 O O . LYS E 1 104 ? 2.04553 14.52285 -27.84668 1.000 27.75224 104 LYS E O 1
ATOM 5739 N N . THR E 1 105 ? 1.51328 12.42310 -27.18448 1.000 22.62566 105 THR E N 1
ATOM 5740 C CA . THR E 1 105 ? 0.85937 12.06934 -28.43858 1.000 22.43717 105 THR E CA 1
ATOM 5741 C C . THR E 1 105 ? -0.64832 11.96116 -28.29817 1.000 27.37426 105 THR E C 1
ATOM 5742 O O . THR E 1 105 ? -1.34226 11.82587 -29.31603 1.000 21.92363 105 THR E O 1
ATOM 5746 N N . ARG E 1 106 ? -1.17291 12.01312 -27.07450 1.000 19.26945 106 ARG E N 1
ATOM 5747 C CA . ARG E 1 106 ? -2.60401 11.96970 -26.83990 1.000 21.19738 106 ARG E CA 1
ATOM 5748 C C . ARG E 1 106 ? -2.95965 13.10005 -25.89541 1.000 20.82928 106 ARG E C 1
ATOM 5749 O O . ARG E 1 106 ? -2.08052 13.78435 -25.36010 1.000 22.10618 106 ARG E O 1
ATOM 5757 N N . TYR E 1 107 ? -4.26345 13.28985 -25.67982 1.000 16.84497 107 TYR E N 1
ATOM 5758 C CA . TYR E 1 107 ? -4.69673 14.32629 -24.75007 1.000 19.74636 107 TYR E CA 1
ATOM 5759 C C . TYR E 1 107 ? -4.08845 14.11769 -23.35955 1.000 22.54992 107 TYR E C 1
ATOM 5760 O O . TYR E 1 107 ? -3.64859 15.07680 -22.72089 1.000 17.02383 107 TYR E O 1
ATOM 5769 N N . ASP E 1 108 ? -4.07424 12.86716 -22.87871 1.000 22.03525 108 ASP E N 1
ATOM 5770 C CA . ASP E 1 108 ? -3.57878 12.51079 -21.54831 1.000 19.16722 108 ASP E CA 1
ATOM 5771 C C . ASP E 1 108 ? -2.06460 12.69798 -21.45528 1.000 20.13967 108 ASP E C 1
ATOM 5772 O O . ASP E 1 108 ? -1.30567 12.00376 -22.13819 1.000 20.56780 108 ASP E O 1
ATOM 5777 N N . SER E 1 109 ? -1.62426 13.58651 -20.56064 1.000 19.20715 109 SER E N 1
ATOM 5778 C CA . SER E 1 109 ? -0.19577 13.83039 -20.35995 1.000 18.15984 109 SER E CA 1
ATOM 5779 C C . SER E 1 109 ? 0.57655 12.60038 -19.87170 1.000 19.69336 109 SER E C 1
ATOM 5780 O O . SER E 1 109 ? 1.79544 12.55709 -20.04945 1.000 20.11415 109 SER E O 1
ATOM 5783 N N . PHE E 1 110 ? -0.08348 11.60453 -19.27410 1.000 13.47158 110 PHE E N 1
ATOM 5784 C CA . PHE E 1 110 ? 0.62888 10.42279 -18.78658 1.000 18.00875 110 PHE E CA 1
ATOM 5785 C C . PHE E 1 110 ? 0.75392 9.31634 -19.82160 1.000 22.24460 110 PHE E C 1
ATOM 5786 O O . PHE E 1 110 ? 1.54451 8.38416 -19.61739 1.000 21.22237 110 PHE E O 1
ATOM 5794 N N . PHE E 1 111 ? -0.01075 9.38479 -20.91176 1.000 18.61342 111 PHE E N 1
ATOM 5795 C CA . PHE E 1 111 ? -0.10402 8.27561 -21.84806 1.000 14.05568 111 PHE E CA 1
ATOM 5796 C C . PHE E 1 111 ? 1.10462 8.23765 -22.77172 1.000 17.98175 111 PHE E C 1
ATOM 5797 O O . PHE E 1 111 ? 1.36368 9.18854 -23.51840 1.000 21.05270 111 PHE E O 1
ATOM 5805 N N . GLY E 1 112 ? 1.82689 7.12489 -22.74354 1.000 19.08076 112 GLY E N 1
ATOM 5806 C CA . GLY E 1 112 ? 2.99371 6.95152 -23.58503 1.000 18.05520 112 GLY E CA 1
ATOM 5807 C C . GLY E 1 112 ? 4.11775 7.91461 -23.26280 1.000 20.53357 112 GLY E C 1
ATOM 5808 O O . GLY E 1 112 ? 5.01395 8.10135 -24.08545 1.000 23.15593 112 GLY E O 1
ATOM 5809 N N . THR E 1 113 ? 4.07500 8.55939 -22.07889 1.000 21.39968 113 THR E N 1
ATOM 5810 C CA . THR E 1 113 ? 5.14890 9.45684 -21.65122 1.000 21.55565 113 THR E CA 1
ATOM 5811 C C . THR E 1 113 ? 5.80925 8.88181 -20.40952 1.000 23.39570 113 THR E C 1
ATOM 5812 O O . THR E 1 113 ? 5.26184 7.95984 -19.78933 1.000 21.02999 113 THR E O 1
ATOM 5816 N N . PRO E 1 114 ? 6.97081 9.40038 -20.00375 1.000 23.45843 114 PRO E N 1
ATOM 5817 C CA . PRO E 1 114 ? 7.53688 8.98886 -18.70915 1.000 21.60982 114 PRO E CA 1
ATOM 5818 C C . PRO E 1 114 ? 7.12443 9.87870 -17.53610 1.000 23.83950 114 PRO E C 1
ATOM 5819 O O . PRO E 1 114 ? 7.82114 9.90710 -16.51222 1.000 26.73290 114 PRO E O 1
ATOM 5823 N N . LEU E 1 115 ? 5.99736 10.59627 -17.64123 1.000 22.70566 115 LEU E N 1
ATOM 5824 C CA . LEU E 1 115 ? 5.62004 11.53959 -16.58402 1.000 22.46613 115 LEU E CA 1
ATOM 5825 C C . LEU E 1 115 ? 5.52947 10.86125 -15.21442 1.000 21.61389 115 LEU E C 1
ATOM 5826 O O . LEU E 1 115 ? 6.11247 11.33715 -14.23322 1.000 20.46403 115 LEU E O 1
ATOM 5831 N N . ASP E 1 116 ? 4.76887 9.77127 -15.11853 1.000 20.43775 116 ASP E N 1
ATOM 5832 C CA . ASP E 1 116 ? 4.62012 9.07629 -13.84211 1.000 19.77622 116 ASP E CA 1
ATOM 5833 C C . ASP E 1 116 ? 5.98062 8.59917 -13.32798 1.000 21.77965 116 ASP E C 1
ATOM 5834 O O . ASP E 1 116 ? 6.29635 8.75116 -12.14196 1.000 22.29031 116 ASP E O 1
ATOM 5839 N N . SER E 1 117 ? 6.81878 8.07465 -14.22346 1.000 24.44980 117 SER E N 1
ATOM 5840 C CA . SER E 1 117 ? 8.15506 7.64440 -13.82610 1.000 26.63016 117 SER E CA 1
ATOM 5841 C C . SER E 1 117 ? 8.95303 8.79537 -13.23383 1.000 24.66385 117 SER E C 1
ATOM 5842 O O . SER E 1 117 ? 9.64797 8.62308 -12.22636 1.000 26.27009 117 SER E O 1
ATOM 5845 N N . LEU E 1 118 ? 8.86494 9.97666 -13.85062 1.000 22.87970 118 LEU E N 1
ATOM 5846 C CA . LEU E 1 118 ? 9.65368 11.12352 -13.41145 1.000 20.56017 118 LEU E CA 1
ATOM 5847 C C . LEU E 1 118 ? 9.12208 11.69262 -12.10699 1.000 24.70739 118 LEU E C 1
ATOM 5848 O O . LEU E 1 118 ? 9.90329 12.17531 -11.27797 1.000 27.71901 118 LEU E O 1
ATOM 5853 N N . LEU E 1 119 ? 7.79785 11.66039 -11.90771 1.000 22.01126 119 LEU E N 1
ATOM 5854 C CA . LEU E 1 119 ? 7.22856 12.11958 -10.64035 1.000 22.68137 119 LEU E CA 1
ATOM 5855 C C . LEU E 1 119 ? 7.64734 11.21650 -9.49229 1.000 26.46063 119 LEU E C 1
ATOM 5856 O O . LEU E 1 119 ? 7.95650 11.70175 -8.39645 1.000 27.80097 119 LEU E O 1
ATOM 5861 N N . ARG E 1 120 ? 7.65201 9.90098 -9.72371 1.000 25.22534 120 ARG E N 1
ATOM 5862 C CA . ARG E 1 120 ? 7.96204 8.95605 -8.65397 1.000 27.70087 120 ARG E CA 1
ATOM 5863 C C . ARG E 1 120 ? 9.43826 9.01337 -8.26662 1.000 25.62011 120 ARG E C 1
ATOM 5864 O O . ARG E 1 120 ? 9.76805 8.98915 -7.07912 1.000 25.64530 120 ARG E O 1
ATOM 5872 N N . GLU E 1 121 ? 10.33659 9.07621 -9.25288 1.000 23.49138 121 GLU E N 1
ATOM 5873 C CA . GLU E 1 121 ? 11.76159 9.27867 -9.01435 1.000 28.78708 121 GLU E CA 1
ATOM 5874 C C . GLU E 1 121 ? 11.97952 10.39835 -8.00398 1.000 32.40971 121 GLU E C 1
ATOM 5875 O O . GLU E 1 121 ? 12.81612 10.27946 -7.10713 1.000 31.66150 121 GLU E O 1
ATOM 5881 N N . ARG E 1 122 ? 11.20675 11.47818 -8.13231 1.000 29.52941 122 ARG E N 1
ATOM 5882 C CA . ARG E 1 122 ? 11.39399 12.69040 -7.35099 1.000 30.12574 122 ARG E CA 1
ATOM 5883 C C . ARG E 1 122 ? 10.46950 12.76069 -6.13677 1.000 29.50509 122 ARG E C 1
ATOM 5884 O O . ARG E 1 122 ? 10.27386 13.84463 -5.57667 1.000 31.81183 122 ARG E O 1
ATOM 5892 N N . SER E 1 123 ? 9.88691 11.63119 -5.73522 1.000 29.82487 123 SER E N 1
ATOM 5893 C CA . SER E 1 123 ? 9.06886 11.54548 -4.52382 1.000 27.15744 123 SER E CA 1
ATOM 5894 C C . SER E 1 123 ? 7.91790 12.54422 -4.55218 1.000 27.58697 123 SER E C 1
ATOM 5895 O O . SER E 1 123 ? 7.61977 13.19997 -3.55148 1.000 30.49590 123 SER E O 1
ATOM 5898 N N . ILE E 1 124 ? 7.26337 12.68135 -5.70790 1.000 25.52750 124 ILE E N 1
ATOM 5899 C CA . ILE E 1 124 ? 6.09996 13.55404 -5.81788 1.000 27.80711 124 ILE E CA 1
ATOM 5900 C C . ILE E 1 124 ? 4.84389 12.73001 -5.59938 1.000 25.52851 124 ILE E C 1
ATOM 5901 O O . ILE E 1 124 ? 4.68626 11.65166 -6.18896 1.000 31.90169 124 ILE E O 1
ATOM 5906 N N . ASN E 1 125 ? 3.93127 13.24907 -4.78385 1.000 20.04018 125 ASN E N 1
ATOM 5907 C CA . ASN E 1 125 ? 2.63727 12.60766 -4.58717 1.000 23.37627 125 ASN E CA 1
ATOM 5908 C C . ASN E 1 125 ? 1.49165 13.59874 -4.75034 1.000 21.56945 125 ASN E C 1
ATOM 5909 O O . ASN E 1 125 ? 0.34004 13.26613 -4.46584 1.000 26.28306 125 ASN E O 1
ATOM 5914 N N . GLN E 1 126 ? 1.77771 14.80272 -5.21559 1.000 22.76061 126 GLN E N 1
ATOM 5915 C CA . GLN E 1 126 ? 0.80081 15.87993 -5.26905 1.000 27.05251 126 GLN E CA 1
ATOM 5916 C C . GLN E 1 126 ? 1.05320 16.67326 -6.54453 1.000 24.68405 126 GLN E C 1
ATOM 5917 O O . GLN E 1 126 ? 2.17632 17.14331 -6.76939 1.000 22.39022 126 GLN E O 1
ATOM 5923 N N . VAL E 1 127 ? 0.03165 16.81116 -7.38866 1.000 24.75764 127 VAL E N 1
ATOM 5924 C CA . VAL E 1 127 ? 0.17273 17.56205 -8.63054 1.000 26.00449 127 VAL E CA 1
ATOM 5925 C C . VAL E 1 127 ? -0.84136 18.69856 -8.66021 1.000 22.22940 127 VAL E C 1
ATOM 5926 O O . VAL E 1 127 ? -1.99326 18.55169 -8.23842 1.000 23.93525 127 VAL E O 1
ATOM 5930 N N . GLU E 1 128 ? -0.39301 19.84230 -9.13970 1.000 23.78052 128 GLU E N 1
ATOM 5931 C CA . GLU E 1 128 ? -1.27172 20.93417 -9.51961 1.000 27.79423 128 GLU E CA 1
ATOM 5932 C C . GLU E 1 128 ? -1.31190 21.00322 -11.04001 1.000 21.64733 128 GLU E C 1
ATOM 5933 O O . GLU E 1 128 ? -0.26280 20.98249 -11.69337 1.000 21.17281 128 GLU E O 1
ATOM 5939 N N . ILE E 1 129 ? -2.51728 21.08244 -11.59704 1.000 21.20327 129 ILE E N 1
ATOM 5940 C CA . ILE E 1 129 ? -2.72045 21.03189 -13.03705 1.000 20.19348 129 ILE E CA 1
ATOM 5941 C C . ILE E 1 129 ? -3.29325 22.35897 -13.49155 1.000 20.24238 129 ILE E C 1
ATOM 5942 O O . ILE E 1 129 ? -4.34516 22.79220 -13.00355 1.000 20.15547 129 ILE E O 1
ATOM 5947 N N . VAL E 1 130 ? -2.61127 22.99536 -14.43438 1.000 17.49976 130 VAL E N 1
ATOM 5948 C CA . VAL E 1 130 ? -3.09927 24.21203 -15.06356 1.000 20.45079 130 VAL E CA 1
ATOM 5949 C C . VAL E 1 130 ? -2.94190 24.04615 -16.56823 1.000 17.68847 130 VAL E C 1
ATOM 5950 O O . VAL E 1 130 ? -2.20979 23.17859 -17.04620 1.000 21.22755 130 VAL E O 1
ATOM 5954 N N . GLY E 1 131 ? -3.66625 24.87119 -17.32374 1.000 21.37356 131 GLY E N 1
ATOM 5955 C CA . GLY E 1 131 ? -3.58004 24.84909 -18.77017 1.000 21.68757 131 GLY E CA 1
ATOM 5956 C C . GLY E 1 131 ? -4.95119 24.66851 -19.41254 1.000 22.48870 131 GLY E C 1
ATOM 5957 O O . GLY E 1 131 ? -5.97303 25.09583 -18.87761 1.000 21.29949 131 GLY E O 1
ATOM 5958 N N . VAL E 1 132 ? -4.94150 24.03741 -20.59225 1.000 24.78178 132 VAL E N 1
ATOM 5959 C CA . VAL E 1 132 ? -6.11548 23.94560 -21.45803 1.000 21.59530 132 VAL E CA 1
ATOM 5960 C C . VAL E 1 132 ? -6.11527 22.57673 -22.13253 1.000 21.33132 132 VAL E C 1
ATOM 5961 O O . VAL E 1 132 ? -5.07925 21.91674 -22.21662 1.000 19.54452 132 VAL E O 1
ATOM 5965 N N . CYS E 1 133 ? -7.29899 22.12229 -22.59401 1.000 22.62987 133 CYS E N 1
ATOM 5966 C CA . CYS E 1 133 ? -8.61459 22.66336 -22.22334 1.000 21.59206 133 CYS E CA 1
ATOM 5967 C C . CYS E 1 133 ? -9.11291 21.87687 -21.04705 1.000 20.25219 133 CYS E C 1
ATOM 5968 O O . CYS E 1 133 ? -8.75011 20.69609 -20.89525 1.000 18.94869 133 CYS E O 1
ATOM 5971 N N . THR E 1 134 ? -9.96444 22.52342 -20.24224 1.000 20.13911 134 THR E N 1
ATOM 5972 C CA . THR E 1 134 ? -10.40163 21.95766 -18.96225 1.000 19.79295 134 THR E CA 1
ATOM 5973 C C . THR E 1 134 ? -10.99963 20.56813 -19.12941 1.000 21.64811 134 THR E C 1
ATOM 5974 O O . THR E 1 134 ? -10.69046 19.64272 -18.36608 1.000 21.58020 134 THR E O 1
ATOM 5978 N N . ASP E 1 135 ? -11.89995 20.41560 -20.09387 1.000 18.31983 135 ASP E N 1
ATOM 5979 C CA . ASP E 1 135 ? -12.60193 19.15886 -20.28704 1.000 18.40816 135 ASP E CA 1
ATOM 5980 C C . ASP E 1 135 ? -11.97427 18.29507 -21.38110 1.000 17.71924 135 ASP E C 1
ATOM 5981 O O . ASP E 1 135 ? -12.62444 17.37090 -21.86319 1.000 18.05012 135 ASP E O 1
ATOM 5986 N N . ILE E 1 136 ? -10.74311 18.58258 -21.80595 1.000 16.66364 136 ILE E N 1
ATOM 5987 C CA . ILE E 1 136 ? -10.06913 17.66011 -22.71961 1.000 17.89596 136 ILE E CA 1
ATOM 5988 C C . ILE E 1 136 ? -8.71015 17.25160 -22.14345 1.000 17.68662 136 ILE E C 1
ATOM 5989 O O . ILE E 1 136 ? -8.64251 16.33607 -21.33372 1.000 18.75360 136 ILE E O 1
ATOM 5994 N N . CYS E 1 137 ? -7.61758 17.90061 -22.55546 1.000 16.14832 137 CYS E N 1
ATOM 5995 C CA . CYS E 1 137 ? -6.29037 17.52252 -22.06911 1.000 16.50718 137 CYS E CA 1
ATOM 5996 C C . CYS E 1 137 ? -6.18290 17.56684 -20.54658 1.000 19.45422 137 CYS E C 1
ATOM 5997 O O . CYS E 1 137 ? -5.55463 16.67814 -19.94312 1.000 14.61508 137 CYS E O 1
ATOM 6000 N N . VAL E 1 138 ? -6.76740 18.59346 -19.91496 1.000 16.95394 138 VAL E N 1
ATOM 6001 C CA . VAL E 1 138 ? -6.71920 18.68044 -18.46095 1.000 15.45904 138 VAL E CA 1
ATOM 6002 C C . VAL E 1 138 ? -7.53064 17.54615 -17.84004 1.000 17.62166 138 VAL E C 1
ATOM 6003 O O . VAL E 1 138 ? -7.05848 16.83571 -16.94613 1.000 19.21202 138 VAL E O 1
ATOM 6007 N N . LEU E 1 139 ? -8.75761 17.34153 -18.32134 1.000 15.83779 139 LEU E N 1
ATOM 6008 C CA . LEU E 1 139 ? -9.58384 16.24977 -17.80967 1.000 17.61621 139 LEU E CA 1
ATOM 6009 C C . LEU E 1 139 ? -8.86783 14.90905 -17.93548 1.000 17.05684 139 LEU E C 1
ATOM 6010 O O . LEU E 1 139 ? -8.75493 14.16338 -16.96092 1.000 19.45261 139 LEU E O 1
ATOM 6015 N N . HIS E 1 140 ? -8.37191 14.58620 -19.13346 1.000 16.90165 140 HIS E N 1
ATOM 6016 C CA . HIS E 1 140 ? -7.72547 13.28832 -19.33988 1.000 19.41934 140 HIS E CA 1
ATOM 6017 C C . HIS E 1 140 ? -6.48726 13.13785 -18.47370 1.000 16.89716 140 HIS E C 1
ATOM 6018 O O . HIS E 1 140 ? -6.24566 12.06525 -17.90001 1.000 18.81293 140 HIS E O 1
ATOM 6025 N N . THR E 1 141 ? -5.67770 14.19471 -18.39434 1.000 15.75030 141 THR E N 1
ATOM 6026 C CA . THR E 1 141 ? -4.52186 14.19787 -17.50662 1.000 17.05060 141 THR E CA 1
ATOM 6027 C C . THR E 1 141 ? -4.92926 14.00275 -16.04490 1.000 16.94967 141 THR E C 1
ATOM 6028 O O . THR E 1 141 ? -4.29282 13.23062 -15.31033 1.000 15.46065 141 THR E O 1
ATOM 6032 N N . ALA E 1 142 ? -5.98011 14.71098 -15.60111 1.000 16.15086 142 ALA E N 1
ATOM 6033 C CA . ALA E 1 142 ? -6.44933 14.57789 -14.22440 1.000 17.82152 142 ALA E CA 1
ATOM 6034 C C . ALA E 1 142 ? -6.91862 13.15737 -13.92427 1.000 17.25970 142 ALA E C 1
ATOM 6035 O O . ALA E 1 142 ? -6.67517 12.63558 -12.83123 1.000 18.45658 142 ALA E O 1
ATOM 6037 N N . ILE E 1 143 ? -7.60513 12.51774 -14.87526 1.000 17.53114 143 ILE E N 1
ATOM 6038 C CA . ILE E 1 143 ? -8.09685 11.16755 -14.62954 1.000 18.20612 143 ILE E CA 1
ATOM 6039 C C . ILE E 1 143 ? -6.93813 10.20075 -14.46348 1.000 18.23787 143 ILE E C 1
ATOM 6040 O O . ILE E 1 143 ? -6.95869 9.33380 -13.57896 1.000 18.82988 143 ILE E O 1
ATOM 6045 N N . SER E 1 144 ? -5.89293 10.35239 -15.27167 1.000 16.16332 144 SER E N 1
ATOM 6046 C CA . SER E 1 144 ? -4.75262 9.45707 -15.12271 1.000 18.47842 144 SER E CA 1
ATOM 6047 C C . SER E 1 144 ? -4.07088 9.66864 -13.77804 1.000 20.38048 144 SER E C 1
ATOM 6048 O O . SER E 1 144 ? -3.72092 8.69199 -13.09623 1.000 17.72777 144 SER E O 1
ATOM 6051 N N . ALA E 1 145 ? -3.87667 10.93931 -13.39387 1.000 16.46858 145 ALA E N 1
ATOM 6052 C CA . ALA E 1 145 ? -3.30984 11.28083 -12.08884 1.000 18.24628 145 ALA E CA 1
ATOM 6053 C C . ALA E 1 145 ? -4.11187 10.64845 -10.95858 1.000 23.80115 145 ALA E C 1
ATOM 6054 O O . ALA E 1 145 ? -3.53955 10.07688 -10.01902 1.000 19.55306 145 ALA E O 1
ATOM 6056 N N . TYR E 1 146 ? -5.44320 10.77503 -11.02785 1.000 15.64654 146 TYR E N 1
ATOM 6057 C CA . TYR E 1 146 ? -6.32668 10.16334 -10.04670 1.000 16.10021 146 TYR E CA 1
ATOM 6058 C C . TYR E 1 146 ? -6.11478 8.65104 -9.97613 1.000 23.00237 146 TYR E C 1
ATOM 6059 O O . TYR E 1 146 ? -5.87613 8.09459 -8.89600 1.000 22.00475 146 TYR E O 1
ATOM 6068 N N . ASN E 1 147 ? -6.20187 7.97072 -11.12233 1.000 16.01185 147 ASN E N 1
ATOM 6069 C CA . ASN E 1 147 ? -5.98613 6.52829 -11.15866 1.000 24.27655 147 ASN E CA 1
ATOM 6070 C C . ASN E 1 147 ? -4.62273 6.15056 -10.58636 1.000 23.01639 147 ASN E C 1
ATOM 6071 O O . ASN E 1 147 ? -4.48400 5.11319 -9.93361 1.000 21.40703 147 ASN E O 1
ATOM 6076 N N . LEU E 1 148 ? -3.60354 6.96634 -10.84040 1.000 20.00426 148 LEU E N 1
ATOM 6077 C CA . LEU E 1 148 ? -2.24985 6.66386 -10.40215 1.000 20.11103 148 LEU E CA 1
ATOM 6078 C C . LEU E 1 148 ? -1.99726 7.03334 -8.94038 1.000 21.20182 148 LEU E C 1
ATOM 6079 O O . LEU E 1 148 ? -0.87184 6.87174 -8.46321 1.000 23.89135 148 LEU E O 1
ATOM 6084 N N . GLY E 1 149 ? -3.00718 7.50715 -8.22400 1.000 21.53924 149 GLY E N 1
ATOM 6085 C CA . GLY E 1 149 ? -2.90043 7.74102 -6.80091 1.000 25.45556 149 GLY E CA 1
ATOM 6086 C C . GLY E 1 149 ? -2.37470 9.09847 -6.38161 1.000 30.46409 149 GLY E C 1
ATOM 6087 O O . GLY E 1 149 ? -2.08432 9.28560 -5.19298 1.000 25.43902 149 GLY E O 1
ATOM 6088 N N . TYR E 1 150 ? -2.22811 10.05145 -7.30254 1.000 21.62207 150 TYR E N 1
ATOM 6089 C CA . TYR E 1 150 ? -1.76486 11.37391 -6.91266 1.000 21.32603 150 TYR E CA 1
ATOM 6090 C C . TYR E 1 150 ? -2.89176 12.15778 -6.24217 1.000 25.56278 150 TYR E C 1
ATOM 6091 O O . TYR E 1 150 ? -4.06189 12.03105 -6.60994 1.000 24.92396 150 TYR E O 1
ATOM 6100 N N . LYS E 1 151 ? -2.53743 12.96885 -5.24522 1.000 23.12268 151 LYS E N 1
ATOM 6101 C CA . LYS E 1 151 ? -3.45067 14.01701 -4.81191 1.000 22.14873 151 LYS E CA 1
ATOM 6102 C C . LYS E 1 151 ? -3.45438 15.13849 -5.84787 1.000 26.30303 151 LYS E C 1
ATOM 6103 O O . LYS E 1 151 ? -2.41033 15.49831 -6.39940 1.000 23.47821 151 LYS E O 1
ATOM 6109 N N . ILE E 1 152 ? -4.63488 15.69043 -6.11627 1.000 20.14226 152 ILE E N 1
ATOM 6110 C CA . ILE E 1 152 ? -4.85646 16.53296 -7.28437 1.000 26.46968 152 ILE E CA 1
ATOM 6111 C C . ILE E 1 152 ? -5.36598 17.89358 -6.83741 1.000 24.77172 152 ILE E C 1
ATOM 6112 O O . ILE E 1 152 ? -6.32537 17.97408 -6.07036 1.000 24.02929 152 ILE E O 1
ATOM 6117 N N . SER E 1 153 ? -4.78751 18.96150 -7.37475 1.000 22.23862 153 SER E N 1
ATOM 6118 C CA . SER E 1 153 ? -5.44538 20.25350 -7.27235 1.000 26.13676 153 SER E CA 1
ATOM 6119 C C . SER E 1 153 ? -5.52657 20.87690 -8.65612 1.000 27.51149 153 SER E C 1
ATOM 6120 O O . SER E 1 153 ? -4.54194 20.88214 -9.40586 1.000 26.18926 153 SER E O 1
ATOM 6123 N N . VAL E 1 154 ? -6.71448 21.35742 -9.00677 1.000 26.33996 154 VAL E N 1
ATOM 6124 C CA . VAL E 1 154 ? -6.92887 22.06017 -10.26748 1.000 25.06018 154 VAL E CA 1
ATOM 6125 C C . VAL E 1 154 ? -7.54453 23.41228 -9.92619 1.000 29.56330 154 VAL E C 1
ATOM 6126 O O . VAL E 1 154 ? -8.77601 23.50885 -9.78982 1.000 27.61882 154 VAL E O 1
ATOM 6130 N N . PRO E 1 155 ? -6.74069 24.46164 -9.74512 1.000 25.64737 155 PRO E N 1
ATOM 6131 C CA . PRO E 1 155 ? -7.30738 25.78987 -9.46117 1.000 28.15716 155 PRO E CA 1
ATOM 6132 C C . PRO E 1 155 ? -8.19315 26.25645 -10.60392 1.000 29.42632 155 PRO E C 1
ATOM 6133 O O . PRO E 1 155 ? -7.82358 26.16122 -11.77589 1.000 25.57190 155 PRO E O 1
ATOM 6137 N N . ALA E 1 156 ? -9.38853 26.73775 -10.25165 1.000 28.44907 156 ALA E N 1
ATOM 6138 C CA . ALA E 1 156 ? -10.34775 27.15412 -11.27127 1.000 27.57252 156 ALA E CA 1
ATOM 6139 C C . ALA E 1 156 ? -9.82732 28.33752 -12.06799 1.000 31.60598 156 ALA E C 1
ATOM 6140 O O . ALA E 1 156 ? -10.17562 28.49907 -13.24165 1.000 30.84286 156 ALA E O 1
ATOM 6142 N N . GLU E 1 157 ? -8.96849 29.14751 -11.46000 1.000 30.87073 157 GLU E N 1
ATOM 6143 C CA . GLU E 1 157 ? -8.35805 30.28788 -12.12631 1.000 32.54215 157 GLU E CA 1
ATOM 6144 C C . GLU E 1 157 ? -7.20564 29.89870 -13.04233 1.000 28.51824 157 GLU E C 1
ATOM 6145 O O . GLU E 1 157 ? -6.71120 30.75517 -13.78037 1.000 28.73740 157 GLU E O 1
ATOM 6151 N N . GLY E 1 158 ? -6.76338 28.64232 -13.02434 1.000 26.97162 158 GLY E N 1
ATOM 6152 C CA . GLY E 1 158 ? -5.63923 28.25669 -13.85756 1.000 21.96793 158 GLY E CA 1
ATOM 6153 C C . GLY E 1 158 ? -5.97279 27.38430 -15.05818 1.000 23.94729 158 GLY E C 1
ATOM 6154 O O . GLY E 1 158 ? -5.07015 26.97075 -15.78974 1.000 22.62800 158 GLY E O 1
ATOM 6155 N N . VAL E 1 159 ? -7.24701 27.08075 -15.27873 1.000 25.87258 159 VAL E N 1
ATOM 6156 C CA . VAL E 1 159 ? -7.63827 26.27242 -16.42934 1.000 29.16843 159 VAL E CA 1
ATOM 6157 C C . VAL E 1 159 ? -8.71663 27.00288 -17.21065 1.000 27.09977 159 VAL E C 1
ATOM 6158 O O . VAL E 1 159 ? -9.45626 27.82434 -16.66082 1.000 28.76338 159 VAL E O 1
ATOM 6162 N N . ALA E 1 160 ? -8.80635 26.69673 -18.50688 1.000 23.58893 160 ALA E N 1
ATOM 6163 C CA . ALA E 1 160 ? -9.86674 27.24757 -19.33237 1.000 25.41037 160 ALA E CA 1
ATOM 6164 C C . ALA E 1 160 ? -10.19770 26.27768 -20.45981 1.000 28.93893 160 ALA E C 1
ATOM 6165 O O . ALA E 1 160 ? -9.43470 25.35407 -20.77498 1.000 24.73287 160 ALA E O 1
ATOM 6167 N N . SER E 1 161 ? -11.34249 26.52666 -21.09084 1.000 30.08259 161 SER E N 1
ATOM 6168 C CA . SER E 1 161 ? -11.86815 25.66143 -22.13440 1.000 26.73521 161 SER E CA 1
ATOM 6169 C C . SER E 1 161 ? -12.57217 26.52622 -23.16878 1.000 27.98304 161 SER E C 1
ATOM 6170 O O . SER E 1 161 ? -12.85067 27.70684 -22.93396 1.000 27.07205 161 SER E O 1
ATOM 6173 N N . PHE E 1 162 ? -12.87060 25.92683 -24.32462 1.000 30.37096 162 PHE E N 1
ATOM 6174 C CA . PHE E 1 162 ? -13.57683 26.64304 -25.38130 1.000 31.87453 162 PHE E CA 1
ATOM 6175 C C . PHE E 1 162 ? -15.07672 26.74854 -25.13996 1.000 34.08240 162 PHE E C 1
ATOM 6176 O O . PHE E 1 162 ? -15.75583 27.44523 -25.89798 1.000 35.32899 162 PHE E O 1
ATOM 6184 N N . ASN E 1 163 ? -15.62043 26.08280 -24.12326 1.000 30.05152 163 ASN E N 1
ATOM 6185 C CA . ASN E 1 163 ? -17.05811 26.13837 -23.88640 1.000 33.12273 163 ASN E CA 1
ATOM 6186 C C . ASN E 1 163 ? -17.33685 26.15850 -22.39138 1.000 32.39891 163 ASN E C 1
ATOM 6187 O O . ASN E 1 163 ? -16.68089 25.45422 -21.61428 1.000 27.37154 163 ASN E O 1
ATOM 6192 N N . GLN E 1 164 ? -18.30939 26.98805 -21.99695 1.000 31.32071 164 GLN E N 1
ATOM 6193 C CA . GLN E 1 164 ? -18.65994 27.10754 -20.58660 1.000 30.92134 164 GLN E CA 1
ATOM 6194 C C . GLN E 1 164 ? -19.19824 25.79300 -20.02251 1.000 29.69304 164 GLN E C 1
ATOM 6195 O O . GLN E 1 164 ? -18.85900 25.41705 -18.89494 1.000 24.97770 164 GLN E O 1
ATOM 6201 N N . LYS E 1 165 ? -20.03886 25.08115 -20.78754 1.000 28.57834 165 LYS E N 1
ATOM 6202 C CA . LYS E 1 165 ? -20.64828 23.84834 -20.27777 1.000 32.26999 165 LYS E CA 1
ATOM 6203 C C . LYS E 1 165 ? -19.58241 22.82339 -19.89653 1.000 29.82869 165 LYS E C 1
ATOM 6204 O O . LYS E 1 165 ? -19.63262 22.23209 -18.80693 1.000 23.82455 165 LYS E O 1
ATOM 6210 N N . GLY E 1 166 ? -18.60228 22.61019 -20.77993 1.000 23.48736 166 GLY E N 1
ATOM 6211 C CA . GLY E 1 166 ? -17.53080 21.67084 -20.46835 1.000 28.24903 166 GLY E CA 1
ATOM 6212 C C . GLY E 1 166 ? -16.65954 22.13106 -19.31227 1.000 25.23788 166 GLY E C 1
ATOM 6213 O O . GLY E 1 166 ? -16.33884 21.35179 -18.41249 1.000 23.12657 166 GLY E O 1
ATOM 6214 N N . HIS E 1 167 ? -16.25474 23.40320 -19.32858 1.000 25.78948 167 HIS E N 1
ATOM 6215 C CA . HIS E 1 167 ? -15.48149 23.96385 -18.22451 1.000 25.14173 167 HIS E CA 1
ATOM 6216 C C . HIS E 1 167 ? -16.15651 23.70236 -16.87811 1.000 26.70043 167 HIS E C 1
ATOM 6217 O O . HIS E 1 167 ? -15.54601 23.14168 -15.95988 1.000 26.69487 167 HIS E O 1
ATOM 6224 N N . GLU E 1 168 ? -17.42286 24.10593 -16.74730 1.000 26.53400 168 GLU E N 1
ATOM 6225 C CA . GLU E 1 168 ? -18.13775 23.93625 -15.48682 1.000 25.70523 168 GLU E CA 1
ATOM 6226 C C . GLU E 1 168 ? -18.29796 22.46368 -15.14288 1.000 27.72656 168 GLU E C 1
ATOM 6227 O O . GLU E 1 168 ? -18.08477 22.06136 -13.99055 1.000 25.17486 168 GLU E O 1
ATOM 6233 N N . TRP E 1 169 ? -18.67867 21.64566 -16.13098 1.000 25.68054 169 TRP E N 1
ATOM 6234 C CA . TRP E 1 169 ? -18.81654 20.21143 -15.89410 1.000 26.85765 169 TRP E CA 1
ATOM 6235 C C . TRP E 1 169 ? -17.51169 19.61478 -15.37621 1.000 22.04102 169 TRP E C 1
ATOM 6236 O O . TRP E 1 169 ? -17.50836 18.83926 -14.40928 1.000 21.09755 169 TRP E O 1
ATOM 6247 N N . ALA E 1 170 ? -16.38541 19.97666 -15.99971 1.000 21.31246 170 ALA E N 1
ATOM 6248 C CA . ALA E 1 170 ? -15.12261 19.34546 -15.63123 1.000 20.74238 170 ALA E CA 1
ATOM 6249 C C . ALA E 1 170 ? -14.67101 19.74969 -14.23359 1.000 20.70483 170 ALA E C 1
ATOM 6250 O O . ALA E 1 170 ? -14.20553 18.89712 -13.45812 1.000 23.41570 170 ALA E O 1
ATOM 6252 N N . LEU E 1 171 ? -14.79227 21.03721 -13.88318 1.000 22.87906 171 LEU E N 1
ATOM 6253 C CA . LEU E 1 171 ? -14.40072 21.45806 -12.53665 1.000 24.33779 171 LEU E CA 1
ATOM 6254 C C . LEU E 1 171 ? -15.18734 20.70551 -11.46228 1.000 21.42361 171 LEU E C 1
ATOM 6255 O O . LEU E 1 171 ? -14.62838 20.32640 -10.42043 1.000 19.68015 171 LEU E O 1
ATOM 6260 N N . ALA E 1 172 ? -16.48658 20.48093 -11.68689 1.000 23.40122 172 ALA E N 1
ATOM 6261 C CA . ALA E 1 172 ? -17.24756 19.67672 -10.73170 1.000 20.28698 172 ALA E CA 1
ATOM 6262 C C . ALA E 1 172 ? -16.80361 18.21168 -10.76512 1.000 25.34442 172 ALA E C 1
ATOM 6263 O O . ALA E 1 172 ? -16.65842 17.57826 -9.70873 1.000 25.06490 172 ALA E O 1
ATOM 6265 N N . HIS E 1 173 ? -16.54112 17.65951 -11.95951 1.000 22.64385 173 HIS E N 1
ATOM 6266 C CA . HIS E 1 173 ? -16.01978 16.29308 -12.02158 1.000 21.39406 173 HIS E CA 1
ATOM 6267 C C . HIS E 1 173 ? -14.75158 16.15226 -11.18642 1.000 18.04965 173 HIS E C 1
ATOM 6268 O O . HIS E 1 173 ? -14.62406 15.21221 -10.39661 1.000 19.41505 173 HIS E O 1
ATOM 6275 N N . PHE E 1 174 ? -13.80062 17.08399 -11.34551 1.000 19.92909 174 PHE E N 1
ATOM 6276 C CA . PHE E 1 174 ? -12.55907 17.01640 -10.57017 1.000 19.23657 174 PHE E CA 1
ATOM 6277 C C . PHE E 1 174 ? -12.85412 16.94236 -9.07479 1.000 26.12845 174 PHE E C 1
ATOM 6278 O O . PHE E 1 174 ? -12.25073 16.13953 -8.34630 1.000 21.48618 174 PHE E O 1
ATOM 6286 N N . LYS E 1 175 ? -13.80174 17.75803 -8.60880 1.000 25.74288 175 LYS E N 1
ATOM 6287 C CA . LYS E 1 175 ? -14.07460 17.85120 -7.18038 1.000 24.76839 175 LYS E CA 1
ATOM 6288 C C . LYS E 1 175 ? -14.83828 16.63051 -6.67693 1.000 26.49691 175 LYS E C 1
ATOM 6289 O O . LYS E 1 175 ? -14.44624 16.00982 -5.68040 1.000 28.87935 175 LYS E O 1
ATOM 6295 N N . ASN E 1 176 ? -15.92900 16.26316 -7.35850 1.000 25.52077 176 ASN E N 1
ATOM 6296 C CA . ASN E 1 176 ? -16.85128 15.25886 -6.82827 1.000 24.98034 176 ASN E CA 1
ATOM 6297 C C . ASN E 1 176 ? -16.43059 13.83349 -7.13224 1.000 28.83374 176 ASN E C 1
ATOM 6298 O O . ASN E 1 176 ? -16.73335 12.93387 -6.34449 1.000 29.27277 176 ASN E O 1
ATOM 6303 N N . SER E 1 177 ? -15.76887 13.59179 -8.26591 1.000 22.98075 177 SER E N 1
ATOM 6304 C CA . SER E 1 177 ? -15.37524 12.23498 -8.59830 1.000 18.68108 177 SER E CA 1
ATOM 6305 C C . SER E 1 177 ? -13.90418 11.97755 -8.38726 1.000 20.72145 177 SER E C 1
ATOM 6306 O O . SER E 1 177 ? -13.52956 10.84599 -8.06500 1.000 21.34848 177 SER E O 1
ATOM 6309 N N . LEU E 1 178 ? -13.05067 12.98223 -8.55850 1.000 19.60558 178 LEU E N 1
ATOM 6310 C CA . LEU E 1 178 ? -11.62658 12.73355 -8.43414 1.000 21.98971 178 LEU E CA 1
ATOM 6311 C C . LEU E 1 178 ? -11.07305 13.17782 -7.08479 1.000 25.85064 178 LEU E C 1
ATOM 6312 O O . LEU E 1 178 ? -9.85973 13.10147 -6.87571 1.000 26.25522 178 LEU E O 1
ATOM 6317 N N . GLY E 1 179 ? -11.92402 13.63219 -6.17036 1.000 25.50660 179 GLY E N 1
ATOM 6318 C CA . GLY E 1 179 ? -11.42806 14.08104 -4.86846 1.000 29.88205 179 GLY E CA 1
ATOM 6319 C C . GLY E 1 179 ? -10.37060 15.15706 -4.95869 1.000 29.22660 179 GLY E C 1
ATOM 6320 O O . GLY E 1 179 ? -9.42456 15.16778 -4.16054 1.000 29.86044 179 GLY E O 1
ATOM 6321 N N . ALA E 1 180 ? -10.49913 16.05571 -5.93406 1.000 26.17891 180 ALA E N 1
ATOM 6322 C CA . ALA E 1 180 ? -9.54890 17.13012 -6.15826 1.000 27.71378 180 ALA E CA 1
ATOM 6323 C C . ALA E 1 180 ? -9.91881 18.37715 -5.36441 1.000 32.08036 180 ALA E C 1
ATOM 6324 O O . ALA E 1 180 ? -11.08734 18.63066 -5.06316 1.000 30.06329 180 ALA E O 1
ATOM 6326 N N . GLU E 1 181 ? -8.90459 19.17152 -5.04845 1.000 31.35987 181 GLU E N 1
ATOM 6327 C CA . GLU E 1 181 ? -9.11804 20.52240 -4.54717 1.000 31.44093 181 GLU E CA 1
ATOM 6328 C C . GLU E 1 181 ? -9.29582 21.45108 -5.74435 1.000 32.13706 181 GLU E C 1
ATOM 6329 O O . GLU E 1 181 ? -8.40059 21.56785 -6.59515 1.000 32.66496 181 GLU E O 1
ATOM 6335 N N . VAL E 1 182 ? -10.45412 22.07833 -5.83122 1.000 30.28524 182 VAL E N 1
ATOM 6336 C CA . VAL E 1 182 ? -10.77962 22.97360 -6.93684 1.000 33.46098 182 VAL E CA 1
ATOM 6337 C C . VAL E 1 182 ? -11.13872 24.31198 -6.31094 1.000 36.10447 182 VAL E C 1
ATOM 6338 O O . VAL E 1 182 ? -12.29806 24.57885 -5.98902 1.000 44.83988 182 VAL E O 1
ATOM 6342 N N . GLU E 1 183 ? -10.14233 25.16098 -6.11717 1.000 40.37590 183 GLU E N 1
ATOM 6343 C CA . GLU E 1 183 ? -10.35890 26.41864 -5.41910 1.000 44.16825 183 GLU E CA 1
ATOM 6344 C C . GLU E 1 183 ? -10.67494 27.52689 -6.41308 1.000 44.53071 183 GLU E C 1
ATOM 6345 O O . GLU E 1 183 ? -10.06672 27.61817 -7.48868 1.000 38.32865 183 GLU E O 1
ATOM 6351 N N . GLN E 1 184 ? -11.65418 28.35786 -6.04819 1.000 42.87853 184 GLN E N 1
ATOM 6352 C CA . GLN E 1 184 ? -12.14099 29.41258 -6.93084 1.000 48.20716 184 GLN E CA 1
ATOM 6353 C C . GLN E 1 184 ? -11.23994 30.63989 -6.88118 1.000 52.04476 184 GLN E C 1
ATOM 6354 O O . GLN E 1 184 ? -11.03580 31.30330 -7.90446 1.000 49.48037 184 GLN E O 1
ATOM 6360 N N . HIS E 1 185 ? -10.70438 30.96264 -5.70195 1.000 54.91879 185 HIS E N 1
ATOM 6361 C CA . HIS E 1 185 ? -9.82885 32.11656 -5.53320 1.000 58.38814 185 HIS E CA 1
ATOM 6362 C C . HIS E 1 185 ? -8.66875 31.72187 -4.63299 1.000 61.74270 185 HIS E C 1
ATOM 6363 O O . HIS E 1 185 ? -8.87902 31.15055 -3.55771 1.000 66.86969 185 HIS E O 1
ATOM 6370 N N . VAL E 1 186 ? -7.45179 32.02269 -5.07242 1.000 60.75295 186 VAL E N 1
ATOM 6371 C CA . VAL E 1 186 ? -6.26135 31.69499 -4.29496 1.000 65.58350 186 VAL E CA 1
ATOM 6372 C C . VAL E 1 186 ? -6.04568 32.68162 -3.14029 1.000 66.43722 186 VAL E C 1
ATOM 6373 O O . VAL E 1 186 ? -6.66699 33.74617 -3.07988 1.000 68.82050 186 VAL E O 1
ATOM 6377 N N . MET F 1 1 ? -19.05159 -8.41185 -35.70445 1.000 45.60228 1 MET F N 1
ATOM 6378 C CA . MET F 1 1 ? -18.05340 -8.15551 -36.73395 1.000 40.22904 1 MET F CA 1
ATOM 6379 C C . MET F 1 1 ? -16.93622 -9.19596 -36.68373 1.000 46.76765 1 MET F C 1
ATOM 6380 O O . MET F 1 1 ? -16.06124 -9.20536 -37.55760 1.000 50.84075 1 MET F O 1
ATOM 6385 N N . THR F 1 2 ? -17.00850 -10.06174 -35.66015 1.000 41.86629 2 THR F N 1
ATOM 6386 C CA . THR F 1 2 ? -15.96619 -10.96861 -35.16229 1.000 40.74220 2 THR F CA 1
ATOM 6387 C C . THR F 1 2 ? -14.78040 -10.19382 -34.59404 1.000 42.37323 2 THR F C 1
ATOM 6388 O O . THR F 1 2 ? -13.81969 -10.79263 -34.08661 1.000 41.19150 2 THR F O 1
ATOM 6392 N N . HIS F 1 3 ? -14.83797 -8.85890 -34.66233 1.000 30.29041 3 HIS F N 1
ATOM 6393 C CA . HIS F 1 3 ? -13.79302 -8.03208 -34.07476 1.000 33.26428 3 HIS F CA 1
ATOM 6394 C C . HIS F 1 3 ? -14.36278 -7.01921 -33.09172 1.000 23.53459 3 HIS F C 1
ATOM 6395 O O . HIS F 1 3 ? -13.75298 -5.97363 -32.87633 1.000 22.21344 3 HIS F O 1
ATOM 6402 N N . ARG F 1 4 ? -15.52828 -7.28945 -32.51855 1.000 19.27006 4 ARG F N 1
ATOM 6403 C CA . ARG F 1 4 ? -16.19069 -6.32260 -31.65813 1.000 24.86637 4 ARG F CA 1
ATOM 6404 C C . ARG F 1 4 ? -16.48671 -6.95569 -30.30156 1.000 24.05707 4 ARG F C 1
ATOM 6405 O O . ARG F 1 4 ? -16.55738 -8.18099 -30.16357 1.000 23.89193 4 ARG F O 1
ATOM 6413 N N . ALA F 1 5 ? -16.63500 -6.10378 -29.28331 1.000 21.94734 5 ALA F N 1
ATOM 6414 C CA . ALA F 1 5 ? -16.99635 -6.56857 -27.95391 1.000 17.04265 5 ALA F CA 1
ATOM 6415 C C . ALA F 1 5 ? -17.94240 -5.56631 -27.31454 1.000 20.21856 5 ALA F C 1
ATOM 6416 O O . ALA F 1 5 ? -17.91342 -4.37524 -27.63383 1.000 16.41393 5 ALA F O 1
ATOM 6418 N N . LEU F 1 6 ? -18.80710 -6.07108 -26.43742 1.000 17.52516 6 LEU F N 1
ATOM 6419 C CA . LEU F 1 6 ? -19.74093 -5.24838 -25.67624 1.000 19.11865 6 LEU F CA 1
ATOM 6420 C C . LEU F 1 6 ? -19.23483 -5.13593 -24.24362 1.000 18.03881 6 LEU F C 1
ATOM 6421 O O . LEU F 1 6 ? -19.00918 -6.15576 -23.58470 1.000 20.95689 6 LEU F O 1
ATOM 6426 N N . LEU F 1 7 ? -19.04571 -3.90029 -23.77146 1.000 21.82954 7 LEU F N 1
ATOM 6427 C CA . LEU F 1 7 ? -18.64920 -3.60574 -22.39204 1.000 20.02875 7 LEU F CA 1
ATOM 6428 C C . LEU F 1 7 ? -19.87814 -3.10420 -21.63250 1.000 19.03544 7 LEU F C 1
ATOM 6429 O O . LEU F 1 7 ? -20.42055 -2.03816 -21.95254 1.000 18.56225 7 LEU F O 1
ATOM 6434 N N . VAL F 1 8 ? -20.32673 -3.87043 -20.64320 1.000 18.67000 8 VAL F N 1
ATOM 6435 C CA . VAL F 1 8 ? -21.49759 -3.51468 -19.84699 1.000 21.13584 8 VAL F CA 1
ATOM 6436 C C . VAL F 1 8 ? -20.99478 -3.01809 -18.49966 1.000 19.42839 8 VAL F C 1
ATOM 6437 O O . VAL F 1 8 ? -20.50514 -3.80173 -17.68204 1.000 20.24233 8 VAL F O 1
ATOM 6441 N N . VAL F 1 9 ? -21.12328 -1.71721 -18.26637 1.000 20.25824 9 VAL F N 1
ATOM 6442 C CA . VAL F 1 9 ? -20.39497 -1.03302 -17.20471 1.000 24.04545 9 VAL F CA 1
ATOM 6443 C C . VAL F 1 9 ? -21.33718 -0.76916 -16.03417 1.000 23.85640 9 VAL F C 1
ATOM 6444 O O . VAL F 1 9 ? -22.29068 0.00550 -16.14946 1.000 27.25400 9 VAL F O 1
ATOM 6448 N N . ASP F 1 10 ? -21.07296 -1.44483 -14.91606 1.000 26.08283 10 ASP F N 1
ATOM 6449 C CA . ASP F 1 10 ? -21.60939 -1.09978 -13.59084 1.000 33.31690 10 ASP F CA 1
ATOM 6450 C C . ASP F 1 10 ? -23.13243 -1.10022 -13.53538 1.000 31.79777 10 ASP F C 1
ATOM 6451 O O . ASP F 1 10 ? -23.74235 -0.26367 -12.86340 1.000 32.25676 10 ASP F O 1
ATOM 6456 N N . TYR F 1 11 ? -23.75552 -2.06218 -14.21209 1.000 31.67628 11 TYR F N 1
ATOM 6457 C CA . TYR F 1 11 ? -25.21528 -2.14595 -14.23618 1.000 31.09048 11 TYR F CA 1
ATOM 6458 C C . TYR F 1 11 ? -25.72809 -2.99929 -13.07212 1.000 36.86062 11 TYR F C 1
ATOM 6459 O O . TYR F 1 11 ? -26.41232 -4.00996 -13.24734 1.000 34.72741 11 TYR F O 1
ATOM 6468 N N . SER F 1 12 ? -25.39258 -2.55917 -11.86272 1.000 34.38545 12 SER F N 1
ATOM 6469 C CA . SER F 1 12 ? -25.68124 -3.29693 -10.64110 1.000 42.21530 12 SER F CA 1
ATOM 6470 C C . SER F 1 12 ? -26.91159 -2.74065 -9.92877 1.000 42.20142 12 SER F C 1
ATOM 6471 O O . SER F 1 12 ? -27.33660 -1.60172 -10.15212 1.000 37.76062 12 SER F O 1
ATOM 6474 N N . TYR F 1 13 ? -27.48146 -3.57856 -9.05772 1.000 43.03838 13 TYR F N 1
ATOM 6475 C CA . TYR F 1 13 ? -28.65661 -3.18140 -8.28492 1.000 46.31738 13 TYR F CA 1
ATOM 6476 C C . TYR F 1 13 ? -28.39291 -1.89756 -7.49935 1.000 42.90009 13 TYR F C 1
ATOM 6477 O O . TYR F 1 13 ? -29.20448 -0.96590 -7.51888 1.000 41.44296 13 TYR F O 1
ATOM 6486 N N . ASP F 1 14 ? -27.24122 -1.81892 -6.82742 1.000 42.77296 14 ASP F N 1
ATOM 6487 C CA . ASP F 1 14 ? -26.93778 -0.65181 -6.00228 1.000 43.25219 14 ASP F CA 1
ATOM 6488 C C . ASP F 1 14 ? -26.81228 0.62169 -6.83233 1.000 48.02236 14 ASP F C 1
ATOM 6489 O O . ASP F 1 14 ? -27.08217 1.71508 -6.32382 1.000 48.36641 14 ASP F O 1
ATOM 6494 N N . PHE F 1 15 ? -26.41541 0.50651 -8.10799 1.000 44.34568 15 PHE F N 1
ATOM 6495 C CA . PHE F 1 15 ? -26.35482 1.67432 -8.98095 1.000 44.67978 15 PHE F CA 1
ATOM 6496 C C . PHE F 1 15 ? -27.70622 2.00299 -9.60463 1.000 45.41584 15 PHE F C 1
ATOM 6497 O O . PHE F 1 15 ? -27.99509 3.17570 -9.86068 1.000 48.60259 15 PHE F O 1
ATOM 6505 N N . ILE F 1 16 ? -28.53358 0.99627 -9.88285 1.000 46.38317 16 ILE F N 1
ATOM 6506 C CA . ILE F 1 16 ? -29.69811 1.17990 -10.73783 1.000 45.01869 16 ILE F CA 1
ATOM 6507 C C . ILE F 1 16 ? -31.02041 1.17699 -9.96534 1.000 50.19500 16 ILE F C 1
ATOM 6508 O O . ILE F 1 16 ? -31.95674 1.88475 -10.36347 1.000 45.03850 16 ILE F O 1
ATOM 6513 N N . ALA F 1 17 ? -31.12353 0.42331 -8.86896 1.000 49.16723 17 ALA F N 1
ATOM 6514 C CA . ALA F 1 17 ? -32.40376 0.22061 -8.20338 1.000 52.77184 17 ALA F CA 1
ATOM 6515 C C . ALA F 1 17 ? -32.81049 1.46349 -7.41122 1.000 57.01980 17 ALA F C 1
ATOM 6516 O O . ALA F 1 17 ? -32.10886 2.47686 -7.37860 1.000 56.08275 17 ALA F O 1
ATOM 6518 N N . ASP F 1 18 ? -33.97149 1.38186 -6.75713 1.000 67.17166 18 ASP F N 1
ATOM 6519 C CA . ASP F 1 18 ? -34.47232 2.50891 -5.97541 1.000 64.89293 18 ASP F CA 1
ATOM 6520 C C . ASP F 1 18 ? -33.86962 2.54365 -4.57403 1.000 67.14290 18 ASP F C 1
ATOM 6521 O O . ASP F 1 18 ? -33.57717 3.62516 -4.04992 1.000 64.80358 18 ASP F O 1
ATOM 6526 N N . ASP F 1 19 ? -33.67644 1.38144 -3.95415 1.000 70.06186 19 ASP F N 1
ATOM 6527 C CA . ASP F 1 19 ? -33.06292 1.31989 -2.62747 1.000 73.26787 19 ASP F CA 1
ATOM 6528 C C . ASP F 1 19 ? -31.64525 0.75373 -2.69506 1.000 68.11804 19 ASP F C 1
ATOM 6529 O O . ASP F 1 19 ? -30.73003 1.40552 -3.20604 1.000 70.95474 19 ASP F O 1
ATOM 6534 N N . THR F 1 23 ? -27.45205 5.34238 -5.31323 1.000 64.38822 23 THR F N 1
ATOM 6535 C CA . THR F 1 23 ? -28.05939 4.95776 -6.58801 1.000 61.37184 23 THR F CA 1
ATOM 6536 C C . THR F 1 23 ? -28.07149 6.10904 -7.58987 1.000 62.59499 23 THR F C 1
ATOM 6537 O O . THR F 1 23 ? -27.67123 7.23285 -7.27494 1.000 65.85957 23 THR F O 1
ATOM 6541 N N . CYS F 1 24 ? -28.52251 5.79856 -8.80805 1.000 61.47790 24 CYS F N 1
ATOM 6542 C CA . CYS F 1 24 ? -28.78198 6.78734 -9.84287 1.000 63.08722 24 CYS F CA 1
ATOM 6543 C C . CYS F 1 24 ? -30.23406 6.76519 -10.30455 1.000 67.14703 24 CYS F C 1
ATOM 6544 O O . CYS F 1 24 ? -30.60649 7.56029 -11.17417 1.000 69.79863 24 CYS F O 1
ATOM 6547 N N . GLY F 1 25 ? -31.05650 5.87243 -9.75984 1.000 64.31419 25 GLY F N 1
ATOM 6548 C CA . GLY F 1 25 ? -32.49161 5.92159 -9.93715 1.000 62.75547 25 GLY F CA 1
ATOM 6549 C C . GLY F 1 25 ? -32.95866 5.69744 -11.36554 1.000 63.79611 25 GLY F C 1
ATOM 6550 O O . GLY F 1 25 ? -32.31354 5.02053 -12.18248 1.000 59.46860 25 GLY F O 1
ATOM 6551 N N . LYS F 1 26 ? -34.10807 6.30998 -11.67016 1.000 61.00637 26 LYS F N 1
ATOM 6552 C CA . LYS F 1 26 ? -34.87199 5.99697 -12.87845 1.000 60.02155 26 LYS F CA 1
ATOM 6553 C C . LYS F 1 26 ? -34.05860 6.01771 -14.16695 1.000 60.18500 26 LYS F C 1
ATOM 6554 O O . LYS F 1 26 ? -34.22609 5.08936 -14.97371 1.000 59.14503 26 LYS F O 1
ATOM 6560 N N . PRO F 1 27 ? -33.18380 7.00755 -14.43346 1.000 61.61135 27 PRO F N 1
ATOM 6561 C CA . PRO F 1 27 ? -32.45035 6.99583 -15.71600 1.000 51.76161 27 PRO F CA 1
ATOM 6562 C C . PRO F 1 27 ? -31.79252 5.66019 -16.03978 1.000 46.53425 27 PRO F C 1
ATOM 6563 O O . PRO F 1 27 ? -32.00362 5.12918 -17.13571 1.000 43.79906 27 PRO F O 1
ATOM 6567 N N . GLY F 1 28 ? -31.03103 5.08234 -15.10561 1.000 44.53920 28 GLY F N 1
ATOM 6568 C CA . GLY F 1 28 ? -30.44297 3.77349 -15.33947 1.000 42.89650 28 GLY F CA 1
ATOM 6569 C C . GLY F 1 28 ? -31.46149 2.66685 -15.53195 1.000 46.48850 28 GLY F C 1
ATOM 6570 O O . GLY F 1 28 ? -31.15520 1.65320 -16.18009 1.000 38.19634 28 GLY F O 1
ATOM 6571 N N . GLN F 1 29 ? -32.66904 2.83644 -14.97896 1.000 44.88193 29 GLN F N 1
ATOM 6572 C CA . GLN F 1 29 ? -33.72441 1.85020 -15.17239 1.000 45.19448 29 GLN F CA 1
ATOM 6573 C C . GLN F 1 29 ? -34.27231 1.87243 -16.59726 1.000 43.41372 29 GLN F C 1
ATOM 6574 O O . GLN F 1 29 ? -34.69933 0.82837 -17.10476 1.000 45.66332 29 GLN F O 1
ATOM 6580 N N . ASN F 1 30 ? -34.25425 3.03320 -17.26393 1.000 42.26124 30 ASN F N 1
ATOM 6581 C CA . ASN F 1 30 ? -34.84306 3.16903 -18.59434 1.000 43.85565 30 ASN F CA 1
ATOM 6582 C C . ASN F 1 30 ? -33.99490 2.57605 -19.71539 1.000 40.75026 30 ASN F C 1
ATOM 6583 O O . ASN F 1 30 ? -34.49243 2.46271 -20.83767 1.000 40.91729 30 ASN F O 1
ATOM 6588 N N . ILE F 1 31 ? -32.73724 2.20624 -19.45813 1.000 38.15790 31 ILE F N 1
ATOM 6589 C CA . ILE F 1 31 ? -31.88483 1.61824 -20.48702 1.000 37.21783 31 ILE F CA 1
ATOM 6590 C C . ILE F 1 31 ? -31.83511 0.09845 -20.40095 1.000 34.11150 31 ILE F C 1
ATOM 6591 O O . ILE F 1 31 ? -31.17508 -0.53859 -21.23344 1.000 30.64575 31 ILE F O 1
ATOM 6596 N N . GLU F 1 32 ? -32.52661 -0.49549 -19.42308 1.000 34.97708 32 GLU F N 1
ATOM 6597 C CA . GLU F 1 32 ? -32.52140 -1.94077 -19.21091 1.000 36.11167 32 GLU F CA 1
ATOM 6598 C C . GLU F 1 32 ? -32.80685 -2.70891 -20.50076 1.000 34.40285 32 GLU F C 1
ATOM 6599 O O . GLU F 1 32 ? -32.01226 -3.55366 -20.92928 1.000 34.39657 32 GLU F O 1
ATOM 6605 N N . ASP F 1 33 ? -33.93709 -2.41900 -21.14562 1.000 35.79558 33 ASP F N 1
ATOM 6606 C CA . ASP F 1 33 ? -34.31201 -3.18363 -22.33438 1.000 35.63016 33 ASP F CA 1
ATOM 6607 C C . ASP F 1 33 ? -33.33268 -2.98223 -23.48422 1.000 36.25421 33 ASP F C 1
ATOM 6608 O O . ASP F 1 33 ? -33.13485 -3.90155 -24.28804 1.000 33.72244 33 ASP F O 1
ATOM 6613 N N . PHE F 1 34 ? -32.72913 -1.79631 -23.60370 1.000 34.50932 34 PHE F N 1
ATOM 6614 C CA . PHE F 1 34 ? -31.76108 -1.60048 -24.67959 1.000 34.03365 34 PHE F CA 1
ATOM 6615 C C . PHE F 1 34 ? -30.49703 -2.41250 -24.43310 1.000 27.79740 34 PHE F C 1
ATOM 6616 O O . PHE F 1 34 ? -29.93455 -2.99619 -25.36891 1.000 28.05682 34 PHE F O 1
ATOM 6624 N N . ILE F 1 35 ? -30.05097 -2.47767 -23.17821 1.000 31.45062 35 ILE F N 1
ATOM 6625 C CA . ILE F 1 35 ? -28.86126 -3.25815 -22.84051 1.000 28.84237 35 ILE F CA 1
ATOM 6626 C C . ILE F 1 35 ? -29.11455 -4.74232 -23.07544 1.000 29.03712 35 ILE F C 1
ATOM 6627 O O . ILE F 1 35 ? -28.25349 -5.45894 -23.61053 1.000 27.29124 35 ILE F O 1
ATOM 6632 N N . VAL F 1 36 ? -30.29608 -5.22659 -22.67148 1.000 30.52107 36 VAL F N 1
ATOM 6633 C CA . VAL F 1 36 ? -30.66312 -6.62217 -22.89669 1.000 31.16153 36 VAL F CA 1
ATOM 6634 C C . VAL F 1 36 ? -30.61019 -6.94090 -24.38222 1.000 27.84770 36 VAL F C 1
ATOM 6635 O O . VAL F 1 36 ? -30.10535 -7.99224 -24.79105 1.000 30.23524 36 VAL F O 1
ATOM 6639 N N . SER F 1 37 ? -31.08492 -6.02014 -25.21920 1.000 28.38288 37 SER F N 1
ATOM 6640 C CA . SER F 1 37 ? -31.10330 -6.28689 -26.65245 1.000 25.04878 37 SER F CA 1
ATOM 6641 C C . SER F 1 37 ? -29.70459 -6.25205 -27.27387 1.000 33.60431 37 SER F C 1
ATOM 6642 O O . SER F 1 37 ? -29.46343 -6.92745 -28.28765 1.000 26.82983 37 SER F O 1
ATOM 6645 N N . ARG F 1 38 ? -28.77334 -5.47495 -26.70541 1.000 29.48865 38 ARG F N 1
ATOM 6646 C CA . ARG F 1 38 ? -27.40431 -5.50702 -27.21821 1.000 28.50754 38 ARG F CA 1
ATOM 6647 C C . ARG F 1 38 ? -26.70719 -6.80163 -26.81734 1.000 23.41703 38 ARG F C 1
ATOM 6648 O O . ARG F 1 38 ? -25.90849 -7.34909 -27.58420 1.000 25.60892 38 ARG F O 1
ATOM 6656 N N . ILE F 1 39 ? -26.99563 -7.30751 -25.62140 1.000 27.22666 39 ILE F N 1
ATOM 6657 C CA . ILE F 1 39 ? -26.37488 -8.55811 -25.19193 1.000 29.22266 39 ILE F CA 1
ATOM 6658 C C . ILE F 1 39 ? -26.83995 -9.70977 -26.08095 1.000 31.71503 39 ILE F C 1
ATOM 6659 O O . ILE F 1 39 ? -26.03475 -10.54053 -26.51348 1.000 30.96344 39 ILE F O 1
ATOM 6664 N N . ASN F 1 40 ? -28.13973 -9.76666 -26.38231 1.000 31.76056 40 ASN F N 1
ATOM 6665 C CA . ASN F 1 40 ? -28.64060 -10.79445 -27.28520 1.000 30.41153 40 ASN F CA 1
ATOM 6666 C C . ASN F 1 40 ? -28.02831 -10.64014 -28.66232 1.000 31.49489 40 ASN F C 1
ATOM 6667 O O . ASN F 1 40 ? -27.71747 -11.63309 -29.32441 1.000 32.75020 40 ASN F O 1
ATOM 6672 N N . ASP F 1 41 ? -27.83917 -9.39698 -29.10514 1.000 30.56100 41 ASP F N 1
ATOM 6673 C CA . ASP F 1 41 ? -27.22058 -9.15673 -30.40330 1.000 31.12621 41 ASP F CA 1
ATOM 6674 C C . ASP F 1 41 ? -25.79982 -9.70493 -30.44474 1.000 27.79119 41 ASP F C 1
ATOM 6675 O O . ASP F 1 41 ? -25.44732 -10.48503 -31.33441 1.000 30.01047 41 ASP F O 1
ATOM 6680 N N . PHE F 1 42 ? -24.96144 -9.29468 -29.49527 1.000 27.87100 42 PHE F N 1
ATOM 6681 C CA . PHE F 1 42 ? -23.59568 -9.80906 -29.46404 1.000 27.99678 42 PHE F CA 1
ATOM 6682 C C . PHE F 1 42 ? -23.59907 -11.32144 -29.29027 1.000 26.35989 42 PHE F C 1
ATOM 6683 O O . PHE F 1 42 ? -22.83397 -12.02693 -29.95208 1.000 27.85682 42 PHE F O 1
ATOM 6691 N N . ASN F 1 43 ? -24.49410 -11.83807 -28.43934 1.000 29.34222 43 ASN F N 1
ATOM 6692 C CA . ASN F 1 43 ? -24.56902 -13.27898 -28.21740 1.000 28.29287 43 ASN F CA 1
ATOM 6693 C C . ASN F 1 43 ? -24.97404 -14.02120 -29.48524 1.000 34.36205 43 ASN F C 1
ATOM 6694 O O . ASN F 1 43 ? -24.43556 -15.09249 -29.77514 1.000 32.20350 43 ASN F O 1
ATOM 6699 N N . TYR F 1 44 ? -25.90412 -13.46033 -30.26541 1.000 29.93308 44 TYR F N 1
ATOM 6700 C CA . TYR F 1 44 ? -26.31543 -14.11017 -31.50542 1.000 29.08973 44 TYR F CA 1
ATOM 6701 C C . TYR F 1 44 ? -25.11600 -14.50523 -32.35242 1.000 33.98829 44 TYR F C 1
ATOM 6702 O O . TYR F 1 44 ? -25.07010 -15.61678 -32.89518 1.000 31.48680 44 TYR F O 1
ATOM 6711 N N . TYR F 1 45 ? -24.12247 -13.62080 -32.45543 1.000 29.17646 45 TYR F N 1
ATOM 6712 C CA . TYR F 1 45 ? -22.93591 -13.86819 -33.26645 1.000 31.35068 45 TYR F CA 1
ATOM 6713 C C . TYR F 1 45 ? -21.80963 -14.50485 -32.48137 1.000 29.30310 45 TYR F C 1
ATOM 6714 O O . TYR F 1 45 ? -20.70671 -14.63454 -33.01354 1.000 28.86504 45 TYR F O 1
ATOM 6723 N N . GLN F 1 46 ? -22.05952 -14.88713 -31.22972 1.000 29.98255 46 GLN F N 1
ATOM 6724 C CA . GLN F 1 46 ? -21.01598 -15.34856 -30.31764 1.000 35.58490 46 GLN F CA 1
ATOM 6725 C C . GLN F 1 46 ? -19.88791 -14.31925 -30.18854 1.000 32.75063 46 GLN F C 1
ATOM 6726 O O . GLN F 1 46 ? -18.71835 -14.67234 -30.04153 1.000 31.02435 46 GLN F O 1
ATOM 6732 N N . ASP F 1 47 ? -20.22996 -13.03567 -30.26635 1.000 29.53386 47 ASP F N 1
ATOM 6733 C CA . ASP F 1 47 ? -19.27891 -11.98972 -29.93671 1.000 28.20108 47 ASP F CA 1
ATOM 6734 C C . ASP F 1 47 ? -19.11858 -11.88439 -28.41951 1.000 26.67102 47 ASP F C 1
ATOM 6735 O O . ASP F 1 47 ? -19.92564 -12.39486 -27.63612 1.000 25.70466 47 ASP F O 1
ATOM 6740 N N . HIS F 1 48 ? -18.05136 -11.22405 -28.00796 1.000 24.32002 48 HIS F N 1
ATOM 6741 C CA . HIS F 1 48 ? -17.64750 -11.24662 -26.61905 1.000 20.12805 48 HIS F CA 1
ATOM 6742 C C . HIS F 1 48 ? -18.30421 -10.11404 -25.84546 1.000 23.18432 48 HIS F C 1
ATOM 6743 O O . HIS F 1 48 ? -18.41309 -8.97834 -26.32559 1.000 22.06084 48 HIS F O 1
ATOM 6750 N N . ILE F 1 49 ? -18.74165 -10.44303 -24.63962 1.000 22.77722 49 ILE F N 1
ATOM 6751 C CA . ILE F 1 49 ? -19.51994 -9.56348 -23.78387 1.000 22.83405 49 ILE F CA 1
ATOM 6752 C C . ILE F 1 49 ? -18.83748 -9.55425 -22.43071 1.000 23.23268 49 ILE F C 1
ATOM 6753 O O . ILE F 1 49 ? -18.67440 -10.61348 -21.81212 1.000 25.17135 49 ILE F O 1
ATOM 6758 N N . PHE F 1 50 ? -18.46208 -8.36959 -21.96332 1.000 21.43099 50 PHE F N 1
ATOM 6759 C CA . PHE F 1 50 ? -17.75102 -8.20418 -20.70422 1.000 20.37146 50 PHE F CA 1
ATOM 6760 C C . PHE F 1 50 ? -18.65138 -7.43578 -19.75147 1.000 22.24668 50 PHE F C 1
ATOM 6761 O O . PHE F 1 50 ? -19.06623 -6.31444 -20.05576 1.000 21.29321 50 PHE F O 1
ATOM 6769 N N . PHE F 1 51 ? -18.97494 -8.04467 -18.61806 1.000 21.71316 51 PHE F N 1
ATOM 6770 C CA . PHE F 1 51 ? -19.66093 -7.33386 -17.54886 1.000 23.60818 51 PHE F CA 1
ATOM 6771 C C . PHE F 1 51 ? -18.60688 -6.79550 -16.58616 1.000 24.17801 51 PHE F C 1
ATOM 6772 O O . PHE F 1 51 ? -17.86388 -7.57162 -15.96730 1.000 25.44884 51 PHE F O 1
ATOM 6780 N N . LEU F 1 52 ? -18.50222 -5.47168 -16.49637 1.000 19.95514 52 LEU F N 1
ATOM 6781 C CA . LEU F 1 52 ? -17.48921 -4.83056 -15.66475 1.000 24.56179 52 LEU F CA 1
ATOM 6782 C C . LEU F 1 52 ? -18.15409 -4.23756 -14.42357 1.000 27.53059 52 LEU F C 1
ATOM 6783 O O . LEU F 1 52 ? -19.07275 -3.42070 -14.54741 1.000 28.40817 52 LEU F O 1
ATOM 6788 N N . MET F 1 53 ? -17.68925 -4.64248 -13.23097 1.000 29.16221 53 MET F N 1
ATOM 6789 C CA . MET F 1 53 ? -18.35394 -4.27486 -11.97509 1.000 31.91632 53 MET F CA 1
ATOM 6790 C C . MET F 1 53 ? -17.38116 -3.82983 -10.88836 1.000 29.65587 53 MET F C 1
ATOM 6791 O O . MET F 1 53 ? -16.41015 -4.53119 -10.59006 1.000 25.38377 53 MET F O 1
ATOM 6796 N N . ASP F 1 54 ? -17.69352 -2.69913 -10.25594 1.000 33.45027 54 ASP F N 1
ATOM 6797 C CA . ASP F 1 54 ? -16.87786 -2.15646 -9.17075 1.000 36.34740 54 ASP F CA 1
ATOM 6798 C C . ASP F 1 54 ? -16.85824 -3.09857 -7.96680 1.000 42.91365 54 ASP F C 1
ATOM 6799 O O . ASP F 1 54 ? -17.77959 -3.88842 -7.75300 1.000 37.57322 54 ASP F O 1
ATOM 6804 N N . LEU F 1 55 ? -15.80527 -2.98347 -7.15159 1.000 50.15757 55 LEU F N 1
ATOM 6805 C CA . LEU F 1 55 ? -15.59280 -3.91330 -6.04175 1.000 51.36423 55 LEU F CA 1
ATOM 6806 C C . LEU F 1 55 ? -16.15747 -3.40305 -4.72405 1.000 53.63620 55 LEU F C 1
ATOM 6807 O O . LEU F 1 55 ? -17.34898 -3.57539 -4.44199 1.000 57.06485 55 LEU F O 1
ATOM 6812 N N . HIS F 1 56 ? -15.29581 -2.81304 -3.89901 1.000 57.61179 56 HIS F N 1
ATOM 6813 C CA . HIS F 1 56 ? -15.69023 -2.26200 -2.60184 1.000 59.42922 56 HIS F CA 1
ATOM 6814 C C . HIS F 1 56 ? -16.42241 -3.27405 -1.72914 1.000 60.73385 56 HIS F C 1
ATOM 6815 O O . HIS F 1 56 ? -15.79467 -4.08492 -1.05001 1.000 66.85357 56 HIS F O 1
ATOM 6822 N N . SER F 1 78 ? -24.18239 -8.52780 -2.12783 1.000 70.89650 78 SER F N 1
ATOM 6823 C CA . SER F 1 78 ? -25.48801 -8.69979 -2.76272 1.000 70.34489 78 SER F CA 1
ATOM 6824 C C . SER F 1 78 ? -25.83074 -7.51652 -3.66070 1.000 69.02427 78 SER F C 1
ATOM 6825 O O . SER F 1 78 ? -26.22156 -7.69945 -4.81401 1.000 68.25207 78 SER F O 1
ATOM 6828 N N . GLY F 1 79 ? -25.67883 -6.29968 -3.13326 1.000 65.61820 79 GLY F N 1
ATOM 6829 C CA . GLY F 1 79 ? -25.92076 -5.10613 -3.92981 1.000 59.44136 79 GLY F CA 1
ATOM 6830 C C . GLY F 1 79 ? -25.07140 -5.00898 -5.18420 1.000 56.49701 79 GLY F C 1
ATOM 6831 O O . GLY F 1 79 ? -25.28929 -4.09624 -5.98996 1.000 50.11281 79 GLY F O 1
ATOM 6832 N N . ARG F 1 80 ? -24.10931 -5.91399 -5.35969 1.000 55.50691 80 ARG F N 1
ATOM 6833 C CA . ARG F 1 80 ? -23.28728 -5.99368 -6.55809 1.000 57.36478 80 ARG F CA 1
ATOM 6834 C C . ARG F 1 80 ? -23.88311 -6.91458 -7.61356 1.000 59.71563 80 ARG F C 1
ATOM 6835 O O . ARG F 1 80 ? -23.26193 -7.11748 -8.66275 1.000 59.80677 80 ARG F O 1
ATOM 6843 N N . GLU F 1 81 ? -25.05722 -7.48671 -7.35088 1.000 60.99712 81 GLU F N 1
ATOM 6844 C CA . GLU F 1 81 ? -25.75777 -8.27600 -8.35458 1.000 56.74015 81 GLU F CA 1
ATOM 6845 C C . GLU F 1 81 ? -26.12499 -7.40129 -9.55207 1.000 49.76047 81 GLU F C 1
ATOM 6846 O O . GLU F 1 81 ? -26.44536 -6.21743 -9.40308 1.000 49.18068 81 GLU F O 1
ATOM 6852 N N . LEU F 1 82 ? -26.06794 -7.98486 -10.74765 1.000 41.62784 82 LEU F N 1
ATOM 6853 C CA . LEU F 1 82 ? -26.51842 -7.26939 -11.93263 1.000 42.36279 82 LEU F CA 1
ATOM 6854 C C . LEU F 1 82 ? -28.01330 -6.98391 -11.83224 1.000 42.14442 82 LEU F C 1
ATOM 6855 O O . LEU F 1 82 ? -28.78581 -7.76086 -11.26775 1.000 42.68848 82 LEU F O 1
ATOM 6860 N N . TYR F 1 83 ? -28.42268 -5.86164 -12.39531 1.000 36.70322 83 TYR F N 1
ATOM 6861 C CA . TYR F 1 83 ? -29.77323 -5.36996 -12.20080 1.000 39.36354 83 TYR F CA 1
ATOM 6862 C C . TYR F 1 83 ? -30.76217 -5.99425 -13.18092 1.000 38.81569 83 TYR F C 1
ATOM 6863 O O . TYR F 1 83 ? -30.48464 -6.12287 -14.37889 1.000 39.29023 83 TYR F O 1
ATOM 6872 N N . GLY F 1 84 ? -31.91704 -6.39051 -12.64728 1.000 39.51021 84 GLY F N 1
ATOM 6873 C CA . GLY F 1 84 ? -33.12395 -6.58054 -13.43809 1.000 36.63958 84 GLY F CA 1
ATOM 6874 C C . GLY F 1 84 ? -33.00307 -7.65580 -14.49407 1.000 38.78069 84 GLY F C 1
ATOM 6875 O O . GLY F 1 84 ? -32.45058 -8.73917 -14.26051 1.000 39.58468 84 GLY F O 1
ATOM 6876 N N . LYS F 1 85 ? -33.55332 -7.35344 -15.67712 1.000 36.54447 85 LYS F N 1
ATOM 6877 C CA . LYS F 1 85 ? -33.48617 -8.27466 -16.80796 1.000 36.46911 85 LYS F CA 1
ATOM 6878 C C . LYS F 1 85 ? -32.05242 -8.54820 -17.24331 1.000 39.82227 85 LYS F C 1
ATOM 6879 O O . LYS F 1 85 ? -31.76584 -9.62075 -17.79262 1.000 37.46647 85 LYS F O 1
ATOM 6885 N N . VAL F 1 86 ? -31.14435 -7.58705 -17.04851 1.000 38.31962 86 VAL F N 1
ATOM 6886 C CA . VAL F 1 86 ? -29.75225 -7.83777 -17.40814 1.000 37.69585 86 VAL F CA 1
ATOM 6887 C C . VAL F 1 86 ? -29.17458 -8.91452 -16.50243 1.000 31.39816 86 VAL F C 1
ATOM 6888 O O . VAL F 1 86 ? -28.46995 -9.81972 -16.95877 1.000 31.56280 86 VAL F O 1
ATOM 6892 N N . GLY F 1 87 ? -29.49284 -8.84973 -15.21111 1.000 34.70419 87 GLY F N 1
ATOM 6893 C CA . GLY F 1 87 ? -29.05551 -9.88763 -14.29122 1.000 38.59732 87 GLY F CA 1
ATOM 6894 C C . GLY F 1 87 ? -29.67539 -11.24076 -14.58381 1.000 38.87429 87 GLY F C 1
ATOM 6895 O O . GLY F 1 87 ? -29.00368 -12.27056 -14.47457 1.000 40.42725 87 GLY F O 1
ATOM 6896 N N . LYS F 1 88 ? -30.96006 -11.26197 -14.96112 1.000 36.15205 88 LYS F N 1
ATOM 6897 C CA . LYS F 1 88 ? -31.60085 -12.52698 -15.31999 1.000 38.65023 88 LYS F CA 1
ATOM 6898 C C . LYS F 1 88 ? -30.93349 -13.14098 -16.54211 1.000 39.61209 88 LYS F C 1
ATOM 6899 O O . LYS F 1 88 ? -30.62291 -14.33818 -16.56267 1.000 40.48989 88 LYS F O 1
ATOM 6905 N N . LEU F 1 89 ? -30.71014 -12.32838 -17.57981 1.000 40.46640 89 LEU F N 1
ATOM 6906 C CA . LEU F 1 89 ? -30.06911 -12.82608 -18.79152 1.000 34.94806 89 LEU F CA 1
ATOM 6907 C C . LEU F 1 89 ? -28.65062 -13.30854 -18.50714 1.000 34.01875 89 LEU F C 1
ATOM 6908 O O . LEU F 1 89 ? -28.22520 -14.34586 -19.02675 1.000 36.41707 89 LEU F O 1
ATOM 6913 N N . TYR F 1 90 ? -27.90601 -12.57872 -17.67758 1.000 32.02663 90 TYR F N 1
ATOM 6914 C CA . TYR F 1 90 ? -26.55336 -13.01147 -17.34057 1.000 34.45831 90 TYR F CA 1
ATOM 6915 C C . TYR F 1 90 ? -26.55691 -14.40444 -16.72047 1.000 38.30383 90 TYR F C 1
ATOM 6916 O O . TYR F 1 90 ? -25.70513 -15.23922 -17.04996 1.000 36.28672 90 TYR F O 1
ATOM 6925 N N . GLU F 1 91 ? -27.51547 -14.67475 -15.82612 1.000 35.94309 91 GLU F N 1
ATOM 6926 C CA . GLU F 1 91 ? -27.60079 -15.98537 -15.18590 1.000 40.31215 91 GLU F CA 1
ATOM 6927 C C . GLU F 1 91 ? -27.70656 -17.11096 -16.20142 1.000 38.30634 91 GLU F C 1
ATOM 6928 O O . GLU F 1 91 ? -27.24235 -18.22423 -15.93914 1.000 40.65613 91 GLU F O 1
ATOM 6934 N N . THR F 1 92 ? -28.28105 -16.83052 -17.37139 1.000 39.26321 92 THR F N 1
ATOM 6935 C CA . THR F 1 92 ? -28.47461 -17.83752 -18.40743 1.000 36.05997 92 THR F CA 1
ATOM 6936 C C . THR F 1 92 ? -27.20352 -18.09162 -19.21019 1.000 43.68629 92 THR F C 1
ATOM 6937 O O . THR F 1 92 ? -26.94881 -19.22841 -19.62261 1.000 47.56846 92 THR F O 1
ATOM 6941 N N . ILE F 1 93 ? -26.39212 -17.05946 -19.44505 1.000 40.19867 93 ILE F N 1
ATOM 6942 C CA . ILE F 1 93 ? -25.29387 -17.14659 -20.40282 1.000 37.24991 93 ILE F CA 1
ATOM 6943 C C . ILE F 1 93 ? -23.93186 -17.13143 -19.73771 1.000 34.61989 93 ILE F C 1
ATOM 6944 O O . ILE F 1 93 ? -22.91322 -17.26569 -20.43312 1.000 30.56536 93 ILE F O 1
ATOM 6949 N N . LYS F 1 94 ? -23.87828 -17.02068 -18.41204 1.000 36.74338 94 LYS F N 1
ATOM 6950 C CA . LYS F 1 94 ? -22.62810 -16.70546 -17.73101 1.000 35.69500 94 LYS F CA 1
ATOM 6951 C C . LYS F 1 94 ? -21.55148 -17.77433 -17.90708 1.000 35.43893 94 LYS F C 1
ATOM 6952 O O . LYS F 1 94 ? -20.36588 -17.45877 -17.76739 1.000 35.29518 94 LYS F O 1
ATOM 6958 N N . ALA F 1 95 ? -21.91170 -19.01710 -18.22733 1.000 38.51660 95 ALA F N 1
ATOM 6959 C CA . ALA F 1 95 ? -20.89583 -20.05017 -18.41744 1.000 36.63896 95 ALA F CA 1
ATOM 6960 C C . ALA F 1 95 ? -20.39819 -20.15804 -19.85827 1.000 38.26843 95 ALA F C 1
ATOM 6961 O O . ALA F 1 95 ? -19.51524 -20.97921 -20.13689 1.000 35.77962 95 ALA F O 1
ATOM 6963 N N . GLN F 1 96 ? -20.91912 -19.35148 -20.77627 1.000 35.83177 96 GLN F N 1
ATOM 6964 C CA . GLN F 1 96 ? -20.47238 -19.43541 -22.15408 1.000 33.86885 96 GLN F CA 1
ATOM 6965 C C . GLN F 1 96 ? -19.08217 -18.82339 -22.31986 1.000 32.46774 96 GLN F C 1
ATOM 6966 O O . GLN F 1 96 ? -18.72094 -17.88273 -21.61297 1.000 29.36969 96 GLN F O 1
ATOM 6972 N N . PRO F 1 97 ? -18.29513 -19.32818 -23.27771 1.000 34.87550 97 PRO F N 1
ATOM 6973 C CA . PRO F 1 97 ? -16.93239 -18.81356 -23.47134 1.000 33.65374 97 PRO F CA 1
ATOM 6974 C C . PRO F 1 97 ? -16.87121 -17.39266 -24.00527 1.000 30.90835 97 PRO F C 1
ATOM 6975 O O . PRO F 1 97 ? -15.78235 -16.80795 -24.00458 1.000 29.06910 97 PRO F O 1
ATOM 6979 N N . ASN F 1 98 ? -17.97754 -16.82943 -24.48458 1.000 29.33625 98 ASN F N 1
ATOM 6980 C CA . ASN F 1 98 ? -17.99139 -15.46835 -24.99383 1.000 28.38680 98 ASN F CA 1
ATOM 6981 C C . ASN F 1 98 ? -18.50704 -14.46234 -23.97170 1.000 28.32220 98 ASN F C 1
ATOM 6982 O O . ASN F 1 98 ? -18.82316 -13.33236 -24.34613 1.000 25.39697 98 ASN F O 1
ATOM 6987 N N . VAL F 1 99 ? -18.59089 -14.84378 -22.69528 1.000 25.62488 99 VAL F N 1
ATOM 6988 C CA . VAL F 1 99 ? -19.17386 -14.02191 -21.63883 1.000 26.44318 99 VAL F CA 1
ATOM 6989 C C . VAL F 1 99 ? -18.15193 -13.91888 -20.51987 1.000 28.11839 99 VAL F C 1
ATOM 6990 O O . VAL F 1 99 ? -17.60899 -14.93928 -20.07952 1.000 28.19887 99 VAL F O 1
ATOM 6994 N N . HIS F 1 100 ? -17.88122 -12.69738 -20.06163 1.000 25.12498 100 HIS F N 1
ATOM 6995 C CA . HIS F 1 100 ? -16.81311 -12.48741 -19.09226 1.000 24.36827 100 HIS F CA 1
ATOM 6996 C C . HIS F 1 100 ? -17.29147 -11.53684 -18.00555 1.000 25.85494 100 HIS F C 1
ATOM 6997 O O . HIS F 1 100 ? -18.08835 -10.63054 -18.25852 1.000 26.02330 100 HIS F O 1
ATOM 7004 N N . PHE F 1 101 ? -16.80007 -11.76122 -16.79132 1.000 21.97657 101 PHE F N 1
ATOM 7005 C CA . PHE F 1 101 ? -17.12437 -10.92460 -15.64519 1.000 25.76166 101 PHE F CA 1
ATOM 7006 C C . PHE F 1 101 ? -15.80870 -10.44899 -15.05540 1.000 24.36692 101 PHE F C 1
ATOM 7007 O O . PHE F 1 101 ? -14.93849 -11.26520 -14.74912 1.000 25.85133 101 PHE F O 1
ATOM 7015 N N . ILE F 1 102 ? -15.64132 -9.13512 -14.94425 1.000 27.58508 102 ILE F N 1
ATOM 7016 C CA . ILE F 1 102 ? -14.36823 -8.54355 -14.55873 1.000 25.58671 102 ILE F CA 1
ATOM 7017 C C . ILE F 1 102 ? -14.61955 -7.59372 -13.39960 1.000 28.00621 102 ILE F C 1
ATOM 7018 O O . ILE F 1 102 ? -15.49685 -6.72753 -13.48296 1.000 26.81499 102 ILE F O 1
ATOM 7023 N N . ASP F 1 103 ? -13.84080 -7.76638 -12.32950 1.000 29.54553 103 ASP F N 1
ATOM 7024 C CA . ASP F 1 103 ? -13.86219 -6.92966 -11.13448 1.000 34.58628 103 ASP F CA 1
ATOM 7025 C C . ASP F 1 103 ? -12.95953 -5.71216 -11.32781 1.000 26.61688 103 ASP F C 1
ATOM 7026 O O . ASP F 1 103 ? -11.76196 -5.87361 -11.57363 1.000 35.29086 103 ASP F O 1
ATOM 7031 N N . LYS F 1 104 ? -13.49543 -4.50247 -11.16997 1.000 26.09799 104 LYS F N 1
ATOM 7032 C CA . LYS F 1 104 ? -12.65902 -3.31080 -11.28743 1.000 26.03968 104 LYS F CA 1
ATOM 7033 C C . LYS F 1 104 ? -12.59031 -2.54845 -9.97031 1.000 29.75369 104 LYS F C 1
ATOM 7034 O O . LYS F 1 104 ? -13.51534 -2.59322 -9.15225 1.000 32.53698 104 LYS F O 1
ATOM 7040 N N . THR F 1 105 ? -11.45568 -1.87590 -9.75541 1.000 22.96743 105 THR F N 1
ATOM 7041 C CA . THR F 1 105 ? -11.21431 -1.13401 -8.52498 1.000 27.66492 105 THR F CA 1
ATOM 7042 C C . THR F 1 105 ? -11.33613 0.37491 -8.70308 1.000 27.62660 105 THR F C 1
ATOM 7043 O O . THR F 1 105 ? -11.38014 1.09513 -7.70132 1.000 22.73355 105 THR F O 1
ATOM 7047 N N . ARG F 1 106 ? -11.41205 0.87202 -9.93922 1.000 23.44804 106 ARG F N 1
ATOM 7048 C CA . ARG F 1 106 ? -11.62477 2.28940 -10.21440 1.000 19.86983 106 ARG F CA 1
ATOM 7049 C C . ARG F 1 106 ? -12.77381 2.42921 -11.21159 1.000 23.72314 106 ARG F C 1
ATOM 7050 O O . ARG F 1 106 ? -13.34748 1.43562 -11.67602 1.000 24.30588 106 ARG F O 1
ATOM 7058 N N . TYR F 1 107 ? -13.12784 3.67611 -11.54272 1.000 20.48854 107 TYR F N 1
ATOM 7059 C CA . TYR F 1 107 ? -14.20125 3.88806 -12.51235 1.000 23.18512 107 TYR F CA 1
ATOM 7060 C C . TYR F 1 107 ? -13.83641 3.30952 -13.87886 1.000 23.82688 107 TYR F C 1
ATOM 7061 O O . TYR F 1 107 ? -14.70013 2.78243 -14.58817 1.000 20.79324 107 TYR F O 1
ATOM 7070 N N . ASP F 1 108 ? -12.56916 3.44601 -14.27556 1.000 21.20682 108 ASP F N 1
ATOM 7071 C CA . ASP F 1 108 ? -12.08013 2.99341 -15.57811 1.000 19.16009 108 ASP F CA 1
ATOM 7072 C C . ASP F 1 108 ? -12.00198 1.47090 -15.60833 1.000 19.88348 108 ASP F C 1
ATOM 7073 O O . ASP F 1 108 ? -11.25432 0.86640 -14.83877 1.000 21.67966 108 ASP F O 1
ATOM 7078 N N . SER F 1 109 ? -12.75359 0.85770 -16.52339 1.000 20.46092 109 SER F N 1
ATOM 7079 C CA . SER F 1 109 ? -12.81298 -0.59506 -16.63210 1.000 21.13807 109 SER F CA 1
ATOM 7080 C C . SER F 1 109 ? -11.47593 -1.21183 -17.03406 1.000 21.70956 109 SER F C 1
ATOM 7081 O O . SER F 1 109 ? -11.27372 -2.41307 -16.81121 1.000 21.69851 109 SER F O 1
ATOM 7084 N N . PHE F 1 110 ? -10.56836 -0.42340 -17.62018 1.000 17.92307 110 PHE F N 1
ATOM 7085 C CA . PHE F 1 110 ? -9.25368 -0.88957 -18.05869 1.000 17.21938 110 PHE F CA 1
ATOM 7086 C C . PHE F 1 110 ? -8.18238 -0.80629 -16.96004 1.000 22.83000 110 PHE F C 1
ATOM 7087 O O . PHE F 1 110 ? -7.17027 -1.50953 -17.04070 1.000 20.29186 110 PHE F O 1
ATOM 7095 N N . PHE F 1 111 ? -8.36890 0.02713 -15.93750 1.000 21.15146 111 PHE F N 1
ATOM 7096 C CA . PHE F 1 111 ? -7.30326 0.26828 -14.96709 1.000 21.60353 111 PHE F CA 1
ATOM 7097 C C . PHE F 1 111 ? -7.14276 -0.92035 -14.02168 1.000 17.98705 111 PHE F C 1
ATOM 7098 O O . PHE F 1 111 ? -8.09452 -1.32302 -13.34484 1.000 16.83962 111 PHE F O 1
ATOM 7106 N N . GLY F 1 112 ? -5.93258 -1.46691 -13.96237 1.000 20.30659 112 GLY F N 1
ATOM 7107 C CA . GLY F 1 112 ? -5.64764 -2.57845 -13.07590 1.000 20.07061 112 GLY F CA 1
ATOM 7108 C C . GLY F 1 112 ? -6.38728 -3.86083 -13.39413 1.000 22.95532 112 GLY F C 1
ATOM 7109 O O . GLY F 1 112 ? -6.48497 -4.73267 -12.52322 1.000 21.85082 112 GLY F O 1
ATOM 7110 N N . THR F 1 113 ? -6.92792 -3.99976 -14.60635 1.000 18.85433 113 THR F N 1
ATOM 7111 C CA . THR F 1 113 ? -7.63343 -5.20080 -15.03717 1.000 21.64880 113 THR F CA 1
ATOM 7112 C C . THR F 1 113 ? -6.95203 -5.82356 -16.25189 1.000 20.29152 113 THR F C 1
ATOM 7113 O O . THR F 1 113 ? -6.13338 -5.18094 -16.91753 1.000 17.25641 113 THR F O 1
ATOM 7117 N N . PRO F 1 114 ? -7.25187 -7.08143 -16.55298 1.000 17.31268 114 PRO F N 1
ATOM 7118 C CA . PRO F 1 114 ? -6.75066 -7.67417 -17.79823 1.000 18.65231 114 PRO F CA 1
ATOM 7119 C C . PRO F 1 114 ? -7.61374 -7.36679 -19.02343 1.000 20.54072 114 PRO F C 1
ATOM 7120 O O . PRO F 1 114 ? -7.45190 -8.04552 -20.04356 1.000 21.73618 114 PRO F O 1
ATOM 7124 N N . LEU F 1 115 ? -8.50557 -6.36589 -18.96479 1.000 15.90252 115 LEU F N 1
ATOM 7125 C CA . LEU F 1 115 ? -9.46142 -6.16478 -20.06523 1.000 16.57871 115 LEU F CA 1
ATOM 7126 C C . LEU F 1 115 ? -8.76286 -6.00265 -21.41655 1.000 17.17689 115 LEU F C 1
ATOM 7127 O O . LEU F 1 115 ? -9.12260 -6.66897 -22.39451 1.000 18.86579 115 LEU F O 1
ATOM 7132 N N . ASP F 1 116 ? -7.77594 -5.10473 -21.50288 1.000 16.87455 116 ASP F N 1
ATOM 7133 C CA . ASP F 1 116 ? -7.09620 -4.87293 -22.78096 1.000 16.93644 116 ASP F CA 1
ATOM 7134 C C . ASP F 1 116 ? -6.47588 -6.16249 -23.31001 1.000 20.00939 116 ASP F C 1
ATOM 7135 O O . ASP F 1 116 ? -6.63954 -6.50353 -24.48805 1.000 20.70810 116 ASP F O 1
ATOM 7140 N N . SER F 1 117 ? -5.77300 -6.90877 -22.45101 1.000 19.81744 117 SER F N 1
ATOM 7141 C CA . SER F 1 117 ? -5.13751 -8.14292 -22.91859 1.000 22.62219 117 SER F CA 1
ATOM 7142 C C . SER F 1 117 ? -6.16933 -9.17317 -23.37471 1.000 21.87386 117 SER F C 1
ATOM 7143 O O . SER F 1 117 ? -5.92913 -9.90196 -24.34577 1.000 25.39425 117 SER F O 1
ATOM 7146 N N . LEU F 1 118 ? -7.32520 -9.24535 -22.69499 1.000 18.73091 118 LEU F N 1
ATOM 7147 C CA . LEU F 1 118 ? -8.38227 -10.17372 -23.10839 1.000 21.01720 118 LEU F CA 1
ATOM 7148 C C . LEU F 1 118 ? -8.95942 -9.80922 -24.47431 1.000 23.55198 118 LEU F C 1
ATOM 7149 O O . LEU F 1 118 ? -9.25307 -10.69727 -25.28656 1.000 21.78416 118 LEU F O 1
ATOM 7154 N N . LEU F 1 119 ? -9.16673 -8.51529 -24.72610 1.000 19.46366 119 LEU F N 1
ATOM 7155 C CA . LEU F 1 119 ? -9.64583 -8.06468 -26.02805 1.000 22.42226 119 LEU F CA 1
ATOM 7156 C C . LEU F 1 119 ? -8.61415 -8.32105 -27.12643 1.000 25.59811 119 LEU F C 1
ATOM 7157 O O . LEU F 1 119 ? -8.96806 -8.76331 -28.23136 1.000 21.17085 119 LEU F O 1
ATOM 7162 N N . ARG F 1 120 ? -7.33420 -8.04219 -26.84393 1.000 21.93355 120 ARG F N 1
ATOM 7163 C CA . ARG F 1 120 ? -6.28414 -8.28777 -27.82957 1.000 21.95166 120 ARG F CA 1
ATOM 7164 C C . ARG F 1 120 ? -6.17056 -9.77334 -28.16843 1.000 25.47523 120 ARG F C 1
ATOM 7165 O O . ARG F 1 120 ? -6.04603 -10.13549 -29.34272 1.000 24.52151 120 ARG F O 1
ATOM 7173 N N . GLU F 1 121 ? -6.21764 -10.64586 -27.15220 1.000 22.84496 121 GLU F N 1
ATOM 7174 C CA . GLU F 1 121 ? -6.17365 -12.09497 -27.37522 1.000 27.54791 121 GLU F CA 1
ATOM 7175 C C . GLU F 1 121 ? -7.21557 -12.54809 -28.38921 1.000 25.94162 121 GLU F C 1
ATOM 7176 O O . GLU F 1 121 ? -6.98827 -13.51472 -29.11861 1.000 26.92998 121 GLU F O 1
ATOM 7182 N N . ARG F 1 122 ? -8.37744 -11.89388 -28.41217 1.000 23.96368 122 ARG F N 1
ATOM 7183 C CA . ARG F 1 122 ? -9.52408 -12.30922 -29.21066 1.000 24.43116 122 ARG F CA 1
ATOM 7184 C C . ARG F 1 122 ? -9.68100 -11.48933 -30.48578 1.000 28.37844 122 ARG F C 1
ATOM 7185 O O . ARG F 1 122 ? -10.72605 -11.56409 -31.14311 1.000 26.21335 122 ARG F O 1
ATOM 7193 N N . SER F 1 123 ? -8.66419 -10.69920 -30.83848 1.000 25.75903 123 SER F N 1
ATOM 7194 C CA . SER F 1 123 ? -8.63746 -9.92430 -32.07526 1.000 28.62970 123 SER F CA 1
ATOM 7195 C C . SER F 1 123 ? -9.77027 -8.90330 -32.13959 1.000 26.16776 123 SER F C 1
ATOM 7196 O O . SER F 1 123 ? -10.30015 -8.61949 -33.22294 1.000 25.09663 123 SER F O 1
ATOM 7199 N N . ILE F 1 124 ? -10.12567 -8.34736 -30.98342 1.000 22.52793 124 ILE F N 1
ATOM 7200 C CA . ILE F 1 124 ? -11.12228 -7.28482 -30.87618 1.000 25.09462 124 ILE F CA 1
ATOM 7201 C C . ILE F 1 124 ? -10.41289 -5.95144 -31.02835 1.000 24.75543 124 ILE F C 1
ATOM 7202 O O . ILE F 1 124 ? -9.49118 -5.64948 -30.26238 1.000 23.56473 124 ILE F O 1
ATOM 7207 N N . ASN F 1 125 ? -10.86484 -5.13116 -31.97932 1.000 21.72983 125 ASN F N 1
ATOM 7208 C CA . ASN F 1 125 ? -10.40362 -3.74726 -32.05236 1.000 22.70112 125 ASN F CA 1
ATOM 7209 C C . ASN F 1 125 ? -11.56343 -2.76283 -32.02376 1.000 19.25025 125 ASN F C 1
ATOM 7210 O O . ASN F 1 125 ? -11.38965 -1.60458 -32.39806 1.000 20.41229 125 ASN F O 1
ATOM 7215 N N . GLN F 1 126 ? -12.74612 -3.19308 -31.59847 1.000 16.78687 126 GLN F N 1
ATOM 7216 C CA . GLN F 1 126 ? -13.90238 -2.31001 -31.56012 1.000 19.50387 126 GLN F CA 1
ATOM 7217 C C . GLN F 1 126 ? -14.73478 -2.63037 -30.32805 1.000 22.38225 126 GLN F C 1
ATOM 7218 O O . GLN F 1 126 ? -15.01314 -3.80462 -30.05826 1.000 18.46266 126 GLN F O 1
ATOM 7224 N N . VAL F 1 127 ? -15.12178 -1.59526 -29.57709 1.000 18.01125 127 VAL F N 1
ATOM 7225 C CA . VAL F 1 127 ? -15.89563 -1.77910 -28.35656 1.000 18.71973 127 VAL F CA 1
ATOM 7226 C C . VAL F 1 127 ? -17.16711 -0.94782 -28.43621 1.000 19.62270 127 VAL F C 1
ATOM 7227 O O . VAL F 1 127 ? -17.16112 0.19370 -28.91439 1.000 17.71904 127 VAL F O 1
ATOM 7231 N N . GLU F 1 128 ? -18.25706 -1.52916 -27.96422 1.000 19.69194 128 GLU F N 1
ATOM 7232 C CA . GLU F 1 128 ? -19.50031 -0.81768 -27.71759 1.000 19.18830 128 GLU F CA 1
ATOM 7233 C C . GLU F 1 128 ? -19.69482 -0.75426 -26.21675 1.000 19.31155 128 GLU F C 1
ATOM 7234 O O . GLU F 1 128 ? -19.63619 -1.78657 -25.53935 1.000 20.13901 128 GLU F O 1
ATOM 7240 N N . ILE F 1 129 ? -19.93824 0.43756 -25.69417 1.000 21.29498 129 ILE F N 1
ATOM 7241 C CA . ILE F 1 129 ? -19.97571 0.64396 -24.25284 1.000 22.24483 129 ILE F CA 1
ATOM 7242 C C . ILE F 1 129 ? -21.37632 1.06166 -23.83602 1.000 22.64228 129 ILE F C 1
ATOM 7243 O O . ILE F 1 129 ? -21.89657 2.07276 -24.32222 1.000 22.36718 129 ILE F O 1
ATOM 7248 N N . VAL F 1 130 ? -21.96101 0.31289 -22.89680 1.000 23.56491 130 VAL F N 1
ATOM 7249 C CA . VAL F 1 130 ? -23.26328 0.61871 -22.32596 1.000 22.47150 130 VAL F CA 1
ATOM 7250 C C . VAL F 1 130 ? -23.14264 0.58874 -20.80988 1.000 22.50434 130 VAL F C 1
ATOM 7251 O O . VAL F 1 130 ? -22.18692 0.04690 -20.24798 1.000 25.12873 130 VAL F O 1
ATOM 7255 N N . GLY F 1 131 ? -24.12993 1.17803 -20.13780 1.000 21.12618 131 GLY F N 1
ATOM 7256 C CA . GLY F 1 131 ? -24.09481 1.17233 -18.68713 1.000 21.59194 131 GLY F CA 1
ATOM 7257 C C . GLY F 1 131 ? -24.17106 2.54370 -18.04985 1.000 22.06677 131 GLY F C 1
ATOM 7258 O O . GLY F 1 131 ? -24.70472 3.47840 -18.65649 1.000 25.76164 131 GLY F O 1
ATOM 7259 N N . VAL F 1 132 ? -23.66292 2.67070 -16.81979 1.000 23.07941 132 VAL F N 1
ATOM 7260 C CA . VAL F 1 132 ? -23.77304 3.88698 -16.01944 1.000 25.03304 132 VAL F CA 1
ATOM 7261 C C . VAL F 1 132 ? -22.44618 4.11087 -15.30309 1.000 24.84515 132 VAL F C 1
ATOM 7262 O O . VAL F 1 132 ? -21.65555 3.18267 -15.13367 1.000 23.27231 132 VAL F O 1
ATOM 7266 N N . CYS F 1 133 ? -22.16558 5.36297 -14.91361 1.000 24.96697 133 CYS F N 1
ATOM 7267 C CA . CYS F 1 133 ? -22.83541 6.59381 -15.33600 1.000 23.95283 133 CYS F CA 1
ATOM 7268 C C . CYS F 1 133 ? -22.13981 7.14834 -16.58402 1.000 25.58098 133 CYS F C 1
ATOM 7269 O O . CYS F 1 133 ? -20.92236 7.00276 -16.70752 1.000 22.70942 133 CYS F O 1
ATOM 7272 N N . THR F 1 134 ? -22.89102 7.81931 -17.46997 1.000 24.29134 134 THR F N 1
ATOM 7273 C CA . THR F 1 134 ? -22.33531 8.28651 -18.74435 1.000 20.87775 134 THR F CA 1
ATOM 7274 C C . THR F 1 134 ? -21.04497 9.07933 -18.55676 1.000 22.32226 134 THR F C 1
ATOM 7275 O O . THR F 1 134 ? -20.06895 8.88935 -19.29170 1.000 20.90452 134 THR F O 1
ATOM 7279 N N . ASP F 1 135 ? -21.03599 9.99821 -17.59420 1.000 20.62131 135 ASP F N 1
ATOM 7280 C CA . ASP F 1 135 ? -19.92137 10.91259 -17.40030 1.000 23.50195 135 ASP F CA 1
ATOM 7281 C C . ASP F 1 135 ? -19.02985 10.50936 -16.23156 1.000 21.82983 135 ASP F C 1
ATOM 7282 O O . ASP F 1 135 ? -18.23852 11.33156 -15.76484 1.000 23.47299 135 ASP F O 1
ATOM 7287 N N . ILE F 1 136 ? -19.13662 9.27123 -15.74004 1.000 21.25175 136 ILE F N 1
ATOM 7288 C CA . ILE F 1 136 ? -18.14487 8.78072 -14.78030 1.000 20.12004 136 ILE F CA 1
ATOM 7289 C C . ILE F 1 136 ? -17.52820 7.47637 -15.29626 1.000 21.05361 136 ILE F C 1
ATOM 7290 O O . ILE F 1 136 ? -16.56108 7.51301 -16.06081 1.000 19.08544 136 ILE F O 1
ATOM 7295 N N . CYS F 1 137 ? -18.05987 6.31375 -14.89160 1.000 19.25945 137 CYS F N 1
ATOM 7296 C CA . CYS F 1 137 ? -17.43894 5.03995 -15.27990 1.000 20.61827 137 CYS F CA 1
ATOM 7297 C C . CYS F 1 137 ? -17.42858 4.83982 -16.79831 1.000 18.06610 137 CYS F C 1
ATOM 7298 O O . CYS F 1 137 ? -16.44057 4.35000 -17.36236 1.000 21.57533 137 CYS F O 1
ATOM 7301 N N . VAL F 1 138 ? -18.52860 5.16399 -17.46921 1.000 17.70614 138 VAL F N 1
ATOM 7302 C CA . VAL F 1 138 ? -18.54215 5.09254 -18.92487 1.000 15.42388 138 VAL F CA 1
ATOM 7303 C C . VAL F 1 138 ? -17.47184 6.01025 -19.50340 1.000 17.07395 138 VAL F C 1
ATOM 7304 O O . VAL F 1 138 ? -16.67704 5.60499 -20.35986 1.000 17.38823 138 VAL F O 1
ATOM 7308 N N . LEU F 1 139 ? -17.42368 7.25823 -19.01848 1.000 18.98416 139 LEU F N 1
ATOM 7309 C CA . LEU F 1 139 ? -16.43195 8.22308 -19.50368 1.000 18.27186 139 LEU F CA 1
ATOM 7310 C C . LEU F 1 139 ? -15.01460 7.69934 -19.33108 1.000 16.04473 139 LEU F C 1
ATOM 7311 O O . LEU F 1 139 ? -14.21422 7.71760 -20.27340 1.000 16.74572 139 LEU F O 1
ATOM 7316 N N . HIS F 1 140 ? -14.67245 7.25766 -18.11992 1.000 16.22360 140 HIS F N 1
ATOM 7317 C CA . HIS F 1 140 ? -13.29446 6.84348 -17.87986 1.000 16.49918 140 HIS F CA 1
ATOM 7318 C C . HIS F 1 140 ? -12.95279 5.59599 -18.69157 1.000 17.06985 140 HIS F C 1
ATOM 7319 O O . HIS F 1 140 ? -11.84132 5.48089 -19.21809 1.000 19.27403 140 HIS F O 1
ATOM 7326 N N . THR F 1 141 ? -13.89862 4.65843 -18.81367 1.000 15.96607 141 THR F N 1
ATOM 7327 C CA . THR F 1 141 ? -13.68417 3.50162 -19.68089 1.000 16.57461 141 THR F CA 1
ATOM 7328 C C . THR F 1 141 ? -13.48810 3.92139 -21.13588 1.000 16.36142 141 THR F C 1
ATOM 7329 O O . THR F 1 141 ? -12.58795 3.41466 -21.81142 1.000 17.49554 141 THR F O 1
ATOM 7333 N N . ALA F 1 142 ? -14.32644 4.84318 -21.63965 1.000 16.85579 142 ALA F N 1
ATOM 7334 C CA . ALA F 1 142 ? -14.21511 5.29211 -23.03351 1.000 15.32917 142 ALA F CA 1
ATOM 7335 C C . ALA F 1 142 ? -12.86219 5.94386 -23.31734 1.000 17.68176 142 ALA F C 1
ATOM 7336 O O . ALA F 1 142 ? -12.22612 5.67324 -24.34682 1.000 19.16142 142 ALA F O 1
ATOM 7338 N N . ILE F 1 143 ? -12.41119 6.82021 -22.42033 1.000 17.05804 143 ILE F N 1
ATOM 7339 C CA . ILE F 1 143 ? -11.12129 7.48569 -22.61036 1.000 20.30634 143 ILE F CA 1
ATOM 7340 C C . ILE F 1 143 ? -9.99433 6.46629 -22.71524 1.000 19.83772 143 ILE F C 1
ATOM 7341 O O . ILE F 1 143 ? -9.10642 6.58894 -23.56301 1.000 19.68254 143 ILE F O 1
ATOM 7346 N N . SER F 1 144 ? -10.00280 5.44765 -21.84865 1.000 19.55970 144 SER F N 1
ATOM 7347 C CA . SER F 1 144 ? -8.95265 4.43353 -21.91429 1.000 21.66120 144 SER F CA 1
ATOM 7348 C C . SER F 1 144 ? -9.03286 3.62685 -23.20491 1.000 20.13482 144 SER F C 1
ATOM 7349 O O . SER F 1 144 ? -8.00029 3.31195 -23.81300 1.000 18.49759 144 SER F O 1
ATOM 7352 N N . ALA F 1 145 ? -10.24863 3.23569 -23.60415 1.000 16.76810 145 ALA F N 1
ATOM 7353 C CA . ALA F 1 145 ? -10.42730 2.53960 -24.86914 1.000 14.62817 145 ALA F CA 1
ATOM 7354 C C . ALA F 1 145 ? -9.88160 3.37475 -26.01533 1.000 17.53313 145 ALA F C 1
ATOM 7355 O O . ALA F 1 145 ? -9.21094 2.85359 -26.91859 1.000 15.96701 145 ALA F O 1
ATOM 7357 N N . TYR F 1 146 ? -10.14323 4.67854 -25.96810 1.000 18.64890 146 TYR F N 1
ATOM 7358 C CA . TYR F 1 146 ? -9.63061 5.60085 -26.96409 1.000 18.08782 146 TYR F CA 1
ATOM 7359 C C . TYR F 1 146 ? -8.11378 5.60093 -26.96974 1.000 21.20791 146 TYR F C 1
ATOM 7360 O O . TYR F 1 146 ? -7.49139 5.43738 -28.02434 1.000 20.92115 146 TYR F O 1
ATOM 7369 N N . ASN F 1 147 ? -7.49522 5.76468 -25.79371 1.000 18.67048 147 ASN F N 1
ATOM 7370 C CA . ASN F 1 147 ? -6.03464 5.80361 -25.73101 1.000 19.23919 147 ASN F CA 1
ATOM 7371 C C . ASN F 1 147 ? -5.41755 4.50846 -26.22994 1.000 19.00399 147 ASN F C 1
ATOM 7372 O O . ASN F 1 147 ? -4.34891 4.52448 -26.83806 1.000 16.61231 147 ASN F O 1
ATOM 7377 N N . LEU F 1 148 ? -6.05881 3.37630 -25.95707 1.000 17.53736 148 LEU F N 1
ATOM 7378 C CA . LEU F 1 148 ? -5.54219 2.07937 -26.37485 1.000 20.90779 148 LEU F CA 1
ATOM 7379 C C . LEU F 1 148 ? -5.83283 1.77552 -27.85163 1.000 23.09324 148 LEU F C 1
ATOM 7380 O O . LEU F 1 148 ? -5.52221 0.68291 -28.32813 1.000 24.03163 148 LEU F O 1
ATOM 7385 N N . GLY F 1 149 ? -6.40807 2.71091 -28.58844 1.000 22.49924 149 GLY F N 1
ATOM 7386 C CA . GLY F 1 149 ? -6.54994 2.51485 -30.01823 1.000 23.95474 149 GLY F CA 1
ATOM 7387 C C . GLY F 1 149 ? -7.77741 1.74458 -30.44829 1.000 27.95610 149 GLY F C 1
ATOM 7388 O O . GLY F 1 149 ? -7.83445 1.30661 -31.59329 1.000 22.13295 149 GLY F O 1
ATOM 7389 N N . TYR F 1 150 ? -8.75845 1.54920 -29.56481 1.000 22.34824 150 TYR F N 1
ATOM 7390 C CA . TYR F 1 150 ? -9.99087 0.87436 -29.94417 1.000 20.31769 150 TYR F CA 1
ATOM 7391 C C . TYR F 1 150 ? -10.92229 1.83894 -30.65178 1.000 21.78371 150 TYR F C 1
ATOM 7392 O O . TYR F 1 150 ? -11.01473 3.01423 -30.27922 1.000 20.14286 150 TYR F O 1
ATOM 7401 N N . LYS F 1 151 ? -11.61909 1.33039 -31.67046 1.000 19.92023 151 LYS F N 1
ATOM 7402 C CA . LYS F 1 151 ? -12.79473 2.01311 -32.19817 1.000 19.97110 151 LYS F CA 1
ATOM 7403 C C . LYS F 1 151 ? -13.93665 1.87895 -31.19602 1.000 19.88424 151 LYS F C 1
ATOM 7404 O O . LYS F 1 151 ? -14.11255 0.82452 -30.58691 1.000 25.02947 151 LYS F O 1
ATOM 7410 N N . ILE F 1 152 ? -14.73122 2.93511 -31.04111 1.000 17.43892 152 ILE F N 1
ATOM 7411 C CA . ILE F 1 152 ? -15.64555 3.08927 -29.91340 1.000 21.10823 152 ILE F CA 1
ATOM 7412 C C . ILE F 1 152 ? -17.05053 3.40438 -30.41144 1.000 23.95462 152 ILE F C 1
ATOM 7413 O O . ILE F 1 152 ? -17.22437 4.30786 -31.23376 1.000 25.20603 152 ILE F O 1
ATOM 7418 N N . SER F 1 153 ? -18.05281 2.69278 -29.87783 1.000 20.02259 153 SER F N 1
ATOM 7419 C CA . SER F 1 153 ? -19.45245 3.09240 -29.97018 1.000 23.12321 153 SER F CA 1
ATOM 7420 C C . SER F 1 153 ? -20.02323 3.27330 -28.57880 1.000 22.22786 153 SER F C 1
ATOM 7421 O O . SER F 1 153 ? -19.83470 2.41798 -27.69809 1.000 22.87272 153 SER F O 1
ATOM 7424 N N . VAL F 1 154 ? -20.71767 4.38562 -28.38007 1.000 22.41583 154 VAL F N 1
ATOM 7425 C CA . VAL F 1 154 ? -21.47024 4.57418 -27.14727 1.000 20.28607 154 VAL F CA 1
ATOM 7426 C C . VAL F 1 154 ? -22.86180 5.01348 -27.56734 1.000 28.21940 154 VAL F C 1
ATOM 7427 O O . VAL F 1 154 ? -23.07500 6.20278 -27.86226 1.000 25.93724 154 VAL F O 1
ATOM 7431 N N . PRO F 1 155 ? -23.80986 4.08058 -27.66623 1.000 28.35316 155 PRO F N 1
ATOM 7432 C CA . PRO F 1 155 ? -25.15920 4.43757 -28.12224 1.000 29.18069 155 PRO F CA 1
ATOM 7433 C C . PRO F 1 155 ? -25.87360 5.24365 -27.05383 1.000 28.29330 155 PRO F C 1
ATOM 7434 O O . PRO F 1 155 ? -25.85075 4.88900 -25.87370 1.000 28.72997 155 PRO F O 1
ATOM 7438 N N . ALA F 1 156 ? -26.50062 6.34240 -27.48093 1.000 27.59176 156 ALA F N 1
ATOM 7439 C CA . ALA F 1 156 ? -27.13906 7.24822 -26.53327 1.000 30.73070 156 ALA F CA 1
ATOM 7440 C C . ALA F 1 156 ? -28.20759 6.53460 -25.70819 1.000 29.90628 156 ALA F C 1
ATOM 7441 O O . ALA F 1 156 ? -28.39420 6.83872 -24.52619 1.000 27.01603 156 ALA F O 1
ATOM 7443 N N . GLU F 1 157 ? -28.92638 5.58473 -26.31463 1.000 28.53624 157 GLU F N 1
ATOM 7444 C CA . GLU F 1 157 ? -29.96936 4.87159 -25.58665 1.000 32.71510 157 GLU F CA 1
ATOM 7445 C C . GLU F 1 157 ? -29.42088 3.78503 -24.67251 1.000 30.63920 157 GLU F C 1
ATOM 7446 O O . GLU F 1 157 ? -30.21136 3.11546 -24.00416 1.000 29.79685 157 GLU F O 1
ATOM 7452 N N . GLY F 1 158 ? -28.10278 3.58045 -24.63314 1.000 27.98201 158 GLY F N 1
ATOM 7453 C CA . GLY F 1 158 ? -27.54183 2.50014 -23.84784 1.000 26.77000 158 GLY F CA 1
ATOM 7454 C C . GLY F 1 158 ? -26.78147 2.93801 -22.61500 1.000 26.16193 158 GLY F C 1
ATOM 7455 O O . GLY F 1 158 ? -26.23965 2.09054 -21.90147 1.000 26.56916 158 GLY F O 1
ATOM 7456 N N . VAL F 1 159 ? -26.72660 4.24576 -22.34382 1.000 23.22960 159 VAL F N 1
ATOM 7457 C CA . VAL F 1 159 ? -26.03501 4.77188 -21.17585 1.000 20.48728 159 VAL F CA 1
ATOM 7458 C C . VAL F 1 159 ? -26.93956 5.77447 -20.46569 1.000 23.50138 159 VAL F C 1
ATOM 7459 O O . VAL F 1 159 ? -27.85888 6.33907 -21.05743 1.000 25.44407 159 VAL F O 1
ATOM 7463 N N . ALA F 1 160 ? -26.66350 5.99854 -19.17894 1.000 21.86130 160 ALA F N 1
ATOM 7464 C CA . ALA F 1 160 ? -27.42029 6.98511 -18.41771 1.000 25.42035 160 ALA F CA 1
ATOM 7465 C C . ALA F 1 160 ? -26.56782 7.59657 -17.31934 1.000 25.27480 160 ALA F C 1
ATOM 7466 O O . ALA F 1 160 ? -25.54385 7.04432 -16.91292 1.000 27.46587 160 ALA F O 1
ATOM 7468 N N . SER F 1 161 ? -27.03364 8.73789 -16.81476 1.000 27.93287 161 SER F N 1
ATOM 7469 C CA . SER F 1 161 ? -26.42536 9.38576 -15.66283 1.000 34.51640 161 SER F CA 1
ATOM 7470 C C . SER F 1 161 ? -27.51806 10.06547 -14.84638 1.000 36.99393 161 SER F C 1
ATOM 7471 O O . SER F 1 161 ? -28.57988 10.40571 -15.36794 1.000 41.69210 161 SER F O 1
ATOM 7474 N N . PHE F 1 162 ? -27.24748 10.28784 -13.55969 1.000 39.59644 162 PHE F N 1
ATOM 7475 C CA . PHE F 1 162 ? -28.19281 11.09075 -12.78759 1.000 45.68866 162 PHE F CA 1
ATOM 7476 C C . PHE F 1 162 ? -28.11863 12.56496 -13.15397 1.000 44.60649 162 PHE F C 1
ATOM 7477 O O . PHE F 1 162 ? -29.05544 13.31674 -12.86353 1.000 53.93610 162 PHE F O 1
ATOM 7485 N N . ASN F 1 163 ? -27.04396 12.98899 -13.79373 1.000 42.82177 163 ASN F N 1
ATOM 7486 C CA . ASN F 1 163 ? -26.80928 14.39043 -14.11913 1.000 43.49707 163 ASN F CA 1
ATOM 7487 C C . ASN F 1 163 ? -26.99347 14.56441 -15.62502 1.000 40.41826 163 ASN F C 1
ATOM 7488 O O . ASN F 1 163 ? -26.12344 14.19095 -16.42065 1.000 38.38011 163 ASN F O 1
ATOM 7493 N N . GLN F 1 164 ? -28.12256 15.15923 -16.00376 1.000 38.05171 164 GLN F N 1
ATOM 7494 C CA . GLN F 1 164 ? -28.45073 15.30973 -17.41573 1.000 39.40764 164 GLN F CA 1
ATOM 7495 C C . GLN F 1 164 ? -27.40910 16.13750 -18.15604 1.000 37.82803 164 GLN F C 1
ATOM 7496 O O . GLN F 1 164 ? -27.08931 15.85145 -19.31656 1.000 38.79709 164 GLN F O 1
ATOM 7502 N N . LYS F 1 165 ? -26.88431 17.18039 -17.51503 1.000 36.16041 165 LYS F N 1
ATOM 7503 C CA . LYS F 1 165 ? -25.88792 18.01759 -18.17603 1.000 39.48885 165 LYS F CA 1
ATOM 7504 C C . LYS F 1 165 ? -24.58292 17.25686 -18.40611 1.000 31.42977 165 LYS F C 1
ATOM 7505 O O . LYS F 1 165 ? -23.92674 17.44424 -19.43354 1.000 31.32524 165 LYS F O 1
ATOM 7511 N N . GLY F 1 166 ? -24.19784 16.38466 -17.47253 1.000 32.40340 166 GLY F N 1
ATOM 7512 C CA . GLY F 1 166 ? -22.99890 15.59017 -17.67844 1.000 30.08190 166 GLY F CA 1
ATOM 7513 C C . GLY F 1 166 ? -23.21514 14.49339 -18.70005 1.000 29.72062 166 GLY F C 1
ATOM 7514 O O . GLY F 1 166 ? -22.32021 14.17799 -19.49347 1.000 23.79281 166 GLY F O 1
ATOM 7515 N N . HIS F 1 167 ? -24.40777 13.89769 -18.69251 1.000 28.63025 167 HIS F N 1
ATOM 7516 C CA . HIS F 1 167 ? -24.77689 12.94879 -19.73074 1.000 28.68096 167 HIS F CA 1
ATOM 7517 C C . HIS F 1 167 ? -24.64667 13.57786 -21.11144 1.000 28.08541 167 HIS F C 1
ATOM 7518 O O . HIS F 1 167 ? -24.03893 12.99348 -22.02241 1.000 25.10852 167 HIS F O 1
ATOM 7525 N N . GLU F 1 168 ? -25.18838 14.79013 -21.27909 1.000 27.28834 168 GLU F N 1
ATOM 7526 C CA . GLU F 1 168 ? -25.09712 15.46032 -22.57527 1.000 30.72775 168 GLU F CA 1
ATOM 7527 C C . GLU F 1 168 ? -23.66647 15.89783 -22.87049 1.000 27.51266 168 GLU F C 1
ATOM 7528 O O . GLU F 1 168 ? -23.19743 15.77288 -24.00777 1.000 24.38649 168 GLU F O 1
ATOM 7534 N N . TRP F 1 169 ? -22.96371 16.43373 -21.86435 1.000 28.31454 169 TRP F N 1
ATOM 7535 C CA . TRP F 1 169 ? -21.56907 16.80070 -22.07944 1.000 25.68168 169 TRP F CA 1
ATOM 7536 C C . TRP F 1 169 ? -20.76776 15.60094 -22.58335 1.000 23.24014 169 TRP F C 1
ATOM 7537 O O . TRP F 1 169 ? -19.97653 15.71950 -23.53071 1.000 24.51068 169 TRP F O 1
ATOM 7548 N N . ALA F 1 170 ? -21.00078 14.42852 -21.98745 1.000 24.36978 170 ALA F N 1
ATOM 7549 C CA . ALA F 1 170 ? -20.18793 13.24739 -22.26785 1.000 22.48107 170 ALA F CA 1
ATOM 7550 C C . ALA F 1 170 ? -20.47700 12.67068 -23.64995 1.000 21.22823 170 ALA F C 1
ATOM 7551 O O . ALA F 1 170 ? -19.54520 12.28428 -24.36603 1.000 21.59418 170 ALA F O 1
ATOM 7553 N N . LEU F 1 171 ? -21.75217 12.63114 -24.06919 1.000 21.77328 171 LEU F N 1
ATOM 7554 C CA . LEU F 1 171 ? -22.03905 12.12659 -25.41117 1.000 22.71184 171 LEU F CA 1
ATOM 7555 C C . LEU F 1 171 ? -21.33383 12.96742 -26.47329 1.000 22.38327 171 LEU F C 1
ATOM 7556 O O . LEU F 1 171 ? -20.81099 12.42289 -27.45117 1.000 20.34889 171 LEU F O 1
ATOM 7561 N N . ALA F 1 172 ? -21.25870 14.29029 -26.27527 1.000 21.78473 172 ALA F N 1
ATOM 7562 C CA . ALA F 1 172 ? -20.55022 15.12758 -27.24205 1.000 22.17090 172 ALA F CA 1
ATOM 7563 C C . ALA F 1 172 ? -19.03973 14.91358 -27.15998 1.000 18.45757 172 ALA F C 1
ATOM 7564 O O . ALA F 1 172 ? -18.35749 14.89675 -28.18845 1.000 24.12342 172 ALA F O 1
ATOM 7566 N N . HIS F 1 173 ? -18.50416 14.75016 -25.94219 1.000 22.44063 173 HIS F N 1
ATOM 7567 C CA . HIS F 1 173 ? -17.09229 14.42229 -25.77444 1.000 21.73264 173 HIS F CA 1
ATOM 7568 C C . HIS F 1 173 ? -16.74405 13.13843 -26.52167 1.000 19.86219 173 HIS F C 1
ATOM 7569 O O . HIS F 1 173 ? -15.77516 13.09730 -27.29589 1.000 18.25768 173 HIS F O 1
ATOM 7576 N N . PHE F 1 174 ? -17.55302 12.08575 -26.33683 1.000 20.79709 174 PHE F N 1
ATOM 7577 C CA . PHE F 1 174 ? -17.28218 10.82362 -27.03254 1.000 20.36642 174 PHE F CA 1
ATOM 7578 C C . PHE F 1 174 ? -17.20822 11.04560 -28.53335 1.000 20.89505 174 PHE F C 1
ATOM 7579 O O . PHE F 1 174 ? -16.32684 10.50686 -29.21447 1.000 20.81341 174 PHE F O 1
ATOM 7587 N N . LYS F 1 175 ? -18.11706 11.86375 -29.05672 1.000 23.01892 175 LYS F N 1
ATOM 7588 C CA . LYS F 1 175 ? -18.22324 12.08683 -30.48607 1.000 22.32425 175 LYS F CA 1
ATOM 7589 C C . LYS F 1 175 ? -17.12338 13.01718 -30.98821 1.000 24.66948 175 LYS F C 1
ATOM 7590 O O . LYS F 1 175 ? -16.44323 12.70722 -31.97426 1.000 23.73292 175 LYS F O 1
ATOM 7596 N N . ASN F 1 176 ? -16.90482 14.13770 -30.29747 1.000 22.08051 176 ASN F N 1
ATOM 7597 C CA . ASN F 1 176 ? -16.05714 15.19831 -30.83149 1.000 25.24229 176 ASN F CA 1
ATOM 7598 C C . ASN F 1 176 ? -14.59316 15.04778 -30.45993 1.000 23.95759 176 ASN F C 1
ATOM 7599 O O . ASN F 1 176 ? -13.72675 15.46979 -31.22974 1.000 26.34892 176 ASN F O 1
ATOM 7604 N N . SER F 1 177 ? -14.28564 14.46623 -29.30317 1.000 25.46235 177 SER F N 1
ATOM 7605 C CA . SER F 1 177 ? -12.89684 14.27020 -28.90474 1.000 19.70107 177 SER F CA 1
ATOM 7606 C C . SER F 1 177 ? -12.41005 12.83705 -29.05743 1.000 20.65129 177 SER F C 1
ATOM 7607 O O . SER F 1 177 ? -11.23103 12.62835 -29.38499 1.000 20.22663 177 SER F O 1
ATOM 7610 N N . LEU F 1 178 ? -13.26785 11.84300 -28.81706 1.000 20.77600 178 LEU F N 1
ATOM 7611 C CA . LEU F 1 178 ? -12.84265 10.44671 -28.86760 1.000 21.41590 178 LEU F CA 1
ATOM 7612 C C . LEU F 1 178 ? -13.10684 9.77277 -30.21821 1.000 22.00829 178 LEU F C 1
ATOM 7613 O O . LEU F 1 178 ? -12.73337 8.60864 -30.39328 1.000 22.88061 178 LEU F O 1
ATOM 7618 N N . GLY F 1 179 ? -13.73669 10.46481 -31.16490 1.000 21.21717 179 GLY F N 1
ATOM 7619 C CA . GLY F 1 179 ? -14.04043 9.88405 -32.45978 1.000 18.32655 179 GLY F CA 1
ATOM 7620 C C . GLY F 1 179 ? -15.00807 8.72151 -32.41027 1.000 22.55375 179 GLY F C 1
ATOM 7621 O O . GLY F 1 179 ? -14.92778 7.82978 -33.25127 1.000 23.98224 179 GLY F O 1
ATOM 7622 N N . ALA F 1 180 ? -15.92033 8.69830 -31.44566 1.000 19.65916 180 ALA F N 1
ATOM 7623 C CA . ALA F 1 180 ? -16.80485 7.55411 -31.29306 1.000 24.71405 180 ALA F CA 1
ATOM 7624 C C . ALA F 1 180 ? -18.06928 7.72980 -32.11928 1.000 31.74129 180 ALA F C 1
ATOM 7625 O O . ALA F 1 180 ? -18.50692 8.84967 -32.39144 1.000 31.72087 180 ALA F O 1
ATOM 7627 N N . GLU F 1 181 ? -18.66604 6.60279 -32.49855 1.000 30.08596 181 GLU F N 1
ATOM 7628 C CA . GLU F 1 181 ? -20.02812 6.59648 -33.02083 1.000 30.14224 181 GLU F CA 1
ATOM 7629 C C . GLU F 1 181 ? -21.01178 6.72964 -31.85882 1.000 32.84353 181 GLU F C 1
ATOM 7630 O O . GLU F 1 181 ? -21.02297 5.90502 -30.93128 1.000 31.72259 181 GLU F O 1
ATOM 7636 N N . VAL F 1 182 ? -21.82262 7.77065 -31.88840 1.000 33.44608 182 VAL F N 1
ATOM 7637 C CA . VAL F 1 182 ? -22.81022 8.02544 -30.84309 1.000 28.22803 182 VAL F CA 1
ATOM 7638 C C . VAL F 1 182 ? -24.15713 8.09706 -31.55662 1.000 40.11795 182 VAL F C 1
ATOM 7639 O O . VAL F 1 182 ? -24.54681 9.14075 -32.08349 1.000 36.90360 182 VAL F O 1
ATOM 7643 N N . GLU F 1 183 ? -24.86221 6.96680 -31.62288 1.000 38.75809 183 GLU F N 1
ATOM 7644 C CA . GLU F 1 183 ? -26.16134 6.92401 -32.28716 1.000 47.86591 183 GLU F CA 1
ATOM 7645 C C . GLU F 1 183 ? -27.25848 7.34312 -31.31550 1.000 44.47712 183 GLU F C 1
ATOM 7646 O O . GLU F 1 183 ? -27.35556 6.80100 -30.21131 1.000 39.95517 183 GLU F O 1
ATOM 7652 N N . GLN F 1 184 ? -28.07578 8.31647 -31.72061 1.000 50.40235 184 GLN F N 1
ATOM 7653 C CA . GLN F 1 184 ? -29.20269 8.76895 -30.89691 1.000 49.11341 184 GLN F CA 1
ATOM 7654 C C . GLN F 1 184 ? -30.49489 8.07269 -31.31751 1.000 56.80262 184 GLN F C 1
ATOM 7655 O O . GLN F 1 184 ? -30.55241 7.42665 -32.36905 1.000 54.76226 184 GLN F O 1
ATOM 7661 N N . MET G 1 1 ? -3.57944 -12.84601 -39.44306 1.000 39.39822 1 MET G N 1
ATOM 7662 C CA . MET G 1 1 ? -2.53968 -12.60340 -40.44794 1.000 34.28618 1 MET G CA 1
ATOM 7663 C C . MET G 1 1 ? -1.45675 -11.70238 -39.87398 1.000 38.22234 1 MET G C 1
ATOM 7664 O O . MET G 1 1 ? -1.75503 -10.77504 -39.12509 1.000 36.92732 1 MET G O 1
ATOM 7669 N N . THR G 1 2 ? -0.21129 -11.94330 -40.26796 1.000 39.37698 2 THR G N 1
ATOM 7670 C CA . THR G 1 2 ? 0.94036 -11.31389 -39.63460 1.000 39.23040 2 THR G CA 1
ATOM 7671 C C . THR G 1 2 ? 1.30871 -9.99155 -40.31086 1.000 40.63762 2 THR G C 1
ATOM 7672 O O . THR G 1 2 ? 1.50482 -9.93535 -41.53187 1.000 40.69817 2 THR G O 1
ATOM 7676 N N . HIS G 1 3 ? 1.41659 -8.93501 -39.49786 1.000 37.82238 3 HIS G N 1
ATOM 7677 C CA . HIS G 1 3 ? 1.80690 -7.59360 -39.92302 1.000 29.61322 3 HIS G CA 1
ATOM 7678 C C . HIS G 1 3 ? 2.94555 -7.14460 -39.01588 1.000 28.00830 3 HIS G C 1
ATOM 7679 O O . HIS G 1 3 ? 2.75527 -7.03400 -37.80180 1.000 22.81773 3 HIS G O 1
ATOM 7686 N N . ARG G 1 4 ? 4.12803 -6.90973 -39.58085 1.000 24.04156 4 ARG G N 1
ATOM 7687 C CA . ARG G 1 4 ? 5.34439 -6.96475 -38.77937 1.000 22.62469 4 ARG G CA 1
ATOM 7688 C C . ARG G 1 4 ? 6.06750 -5.62778 -38.75202 1.000 21.82821 4 ARG G C 1
ATOM 7689 O O . ARG G 1 4 ? 5.96673 -4.81944 -39.68210 1.000 20.14092 4 ARG G O 1
ATOM 7697 N N . ALA G 1 5 ? 6.80081 -5.40458 -37.66090 1.000 21.06218 5 ALA G N 1
ATOM 7698 C CA . ALA G 1 5 ? 7.66696 -4.24676 -37.52247 1.000 22.17433 5 ALA G CA 1
ATOM 7699 C C . ALA G 1 5 ? 8.99045 -4.71188 -36.94062 1.000 20.05398 5 ALA G C 1
ATOM 7700 O O . ALA G 1 5 ? 9.06362 -5.75853 -36.29908 1.000 20.07474 5 ALA G O 1
ATOM 7702 N N . LEU G 1 6 ? 10.04205 -3.92840 -37.17545 1.000 17.94306 6 LEU G N 1
ATOM 7703 C CA . LEU G 1 6 ? 11.38249 -4.24673 -36.70760 1.000 17.56731 6 LEU G CA 1
ATOM 7704 C C . LEU G 1 6 ? 11.76385 -3.27640 -35.60287 1.000 19.10610 6 LEU G C 1
ATOM 7705 O O . LEU G 1 6 ? 11.64601 -2.05846 -35.77976 1.000 20.06060 6 LEU G O 1
ATOM 7710 N N . LEU G 1 7 ? 12.23983 -3.81031 -34.47668 1.000 16.59282 7 LEU G N 1
ATOM 7711 C CA . LEU G 1 7 ? 12.68934 -2.99662 -33.35089 1.000 18.33959 7 LEU G CA 1
ATOM 7712 C C . LEU G 1 7 ? 14.20038 -3.11203 -33.27305 1.000 17.47977 7 LEU G C 1
ATOM 7713 O O . LEU G 1 7 ? 14.72931 -4.20491 -33.04976 1.000 18.74350 7 LEU G O 1
ATOM 7718 N N . VAL G 1 8 ? 14.89078 -1.99905 -33.46551 1.000 20.01472 8 VAL G N 1
ATOM 7719 C CA . VAL G 1 8 ? 16.34687 -1.95841 -33.40911 1.000 22.65513 8 VAL G CA 1
ATOM 7720 C C . VAL G 1 8 ? 16.72545 -1.28640 -32.09521 1.000 22.29516 8 VAL G C 1
ATOM 7721 O O . VAL G 1 8 ? 16.56800 -0.06811 -31.95528 1.000 20.32116 8 VAL G O 1
ATOM 7725 N N . VAL G 1 9 ? 17.25303 -2.06088 -31.14269 1.000 21.28842 9 VAL G N 1
ATOM 7726 C CA . VAL G 1 9 ? 17.36064 -1.62833 -29.74778 1.000 20.78967 9 VAL G CA 1
ATOM 7727 C C . VAL G 1 9 ? 18.79426 -1.21785 -29.41731 1.000 25.61265 9 VAL G C 1
ATOM 7728 O O . VAL G 1 9 ? 19.72094 -2.04552 -29.44215 1.000 22.88634 9 VAL G O 1
ATOM 7732 N N . ASP G 1 10 ? 18.96320 0.06391 -29.08327 1.000 22.94639 10 ASP G N 1
ATOM 7733 C CA . ASP G 1 10 ? 20.18761 0.59669 -28.47450 1.000 27.25791 10 ASP G CA 1
ATOM 7734 C C . ASP G 1 10 ? 21.44076 0.31017 -29.29805 1.000 30.69788 10 ASP G C 1
ATOM 7735 O O . ASP G 1 10 ? 22.50003 -0.00885 -28.75116 1.000 31.36584 10 ASP G O 1
ATOM 7740 N N . TYR G 1 11 ? 21.34514 0.44867 -30.61809 1.000 26.73420 11 TYR G N 1
ATOM 7741 C CA . TYR G 1 11 ? 22.50360 0.17839 -31.46934 1.000 26.54556 11 TYR G CA 1
ATOM 7742 C C . TYR G 1 11 ? 23.33634 1.45121 -31.65320 1.000 29.42656 11 TYR G C 1
ATOM 7743 O O . TYR G 1 11 ? 23.48597 1.99441 -32.74053 1.000 31.45178 11 TYR G O 1
ATOM 7752 N N . SER G 1 12 ? 23.88623 1.93502 -30.54351 1.000 29.53748 12 SER G N 1
ATOM 7753 C CA . SER G 1 12 ? 24.55505 3.22593 -30.54155 1.000 36.63785 12 SER G CA 1
ATOM 7754 C C . SER G 1 12 ? 26.06210 3.06382 -30.44588 1.000 35.09572 12 SER G C 1
ATOM 7755 O O . SER G 1 12 ? 26.57781 2.07126 -29.92752 1.000 31.76254 12 SER G O 1
ATOM 7758 N N . TYR G 1 13 ? 26.75282 4.09024 -30.94536 1.000 41.36719 13 TYR G N 1
ATOM 7759 C CA . TYR G 1 13 ? 28.20539 4.15597 -30.85557 1.000 40.68419 13 TYR G CA 1
ATOM 7760 C C . TYR G 1 13 ? 28.67977 3.94005 -29.42238 1.000 44.68846 13 TYR G C 1
ATOM 7761 O O . TYR G 1 13 ? 29.66114 3.22595 -29.17916 1.000 44.66184 13 TYR G O 1
ATOM 7770 N N . ASP G 1 14 ? 27.97739 4.52800 -28.45513 1.000 40.39883 14 ASP G N 1
ATOM 7771 C CA . ASP G 1 14 ? 28.44248 4.47303 -27.07399 1.000 46.32585 14 ASP G CA 1
ATOM 7772 C C . ASP G 1 14 ? 28.27623 3.08567 -26.45843 1.000 44.46511 14 ASP G C 1
ATOM 7773 O O . ASP G 1 14 ? 29.00155 2.73993 -25.51888 1.000 44.17824 14 ASP G O 1
ATOM 7778 N N . PHE G 1 15 ? 27.32696 2.28516 -26.95059 1.000 39.70209 15 PHE G N 1
ATOM 7779 C CA . PHE G 1 15 ? 27.18154 0.89836 -26.50770 1.000 42.63928 15 PHE G CA 1
ATOM 7780 C C . PHE G 1 15 ? 28.04450 -0.08045 -27.29615 1.000 42.15686 15 PHE G C 1
ATOM 7781 O O . PHE G 1 15 ? 28.35440 -1.16005 -26.77882 1.000 41.19974 15 PHE G O 1
ATOM 7789 N N . ILE G 1 16 ? 28.42069 0.25431 -28.53260 1.000 35.45648 16 ILE G N 1
ATOM 7790 C CA . ILE G 1 16 ? 28.96751 -0.71343 -29.46966 1.000 40.04444 16 ILE G CA 1
ATOM 7791 C C . ILE G 1 16 ? 30.45840 -0.49556 -29.72007 1.000 41.04658 16 ILE G C 1
ATOM 7792 O O . ILE G 1 16 ? 31.21150 -1.46265 -29.83709 1.000 40.72279 16 ILE G O 1
ATOM 7797 N N . ALA G 1 17 ? 30.90431 0.75612 -29.81464 1.000 40.01453 17 ALA G N 1
ATOM 7798 C CA . ALA G 1 17 ? 32.26773 1.04458 -30.24473 1.000 40.72586 17 ALA G CA 1
ATOM 7799 C C . ALA G 1 17 ? 33.27800 0.72381 -29.14060 1.000 50.26992 17 ALA G C 1
ATOM 7800 O O . ALA G 1 17 ? 32.92834 0.47069 -27.98187 1.000 47.94245 17 ALA G O 1
ATOM 7802 N N . ASP G 1 18 ? 34.55562 0.73614 -29.51724 1.000 54.69350 18 ASP G N 1
ATOM 7803 C CA . ASP G 1 18 ? 35.64847 0.58401 -28.55004 1.000 53.92337 18 ASP G CA 1
ATOM 7804 C C . ASP G 1 18 ? 35.96232 1.91838 -27.86779 1.000 48.29845 18 ASP G C 1
ATOM 7805 O O . ASP G 1 18 ? 35.51245 2.18543 -26.75634 1.000 53.77322 18 ASP G O 1
ATOM 7810 N N . THR G 1 23 ? 31.43278 -2.29023 -21.49688 1.000 53.69989 23 THR G N 1
ATOM 7811 C CA . THR G 1 23 ? 29.99168 -2.39812 -21.71218 1.000 49.65532 23 THR G CA 1
ATOM 7812 C C . THR G 1 23 ? 29.61438 -3.77931 -22.26638 1.000 47.19316 23 THR G C 1
ATOM 7813 O O . THR G 1 23 ? 30.41001 -4.42796 -22.94620 1.000 48.89644 23 THR G O 1
ATOM 7817 N N . CYS G 1 24 ? 28.39609 -4.23614 -21.98693 1.000 40.29086 24 CYS G N 1
ATOM 7818 C CA . CYS G 1 24 ? 28.00323 -5.55574 -22.45965 1.000 41.47999 24 CYS G CA 1
ATOM 7819 C C . CYS G 1 24 ? 27.67919 -5.57323 -23.95704 1.000 46.10692 24 CYS G C 1
ATOM 7820 O O . CYS G 1 24 ? 27.38236 -6.64365 -24.50172 1.000 38.86448 24 CYS G O 1
ATOM 7823 N N . GLY G 1 25 ? 27.75621 -4.43285 -24.63927 1.000 39.72542 25 GLY G N 1
ATOM 7824 C CA . GLY G 1 25 ? 27.35433 -4.33531 -26.02541 1.000 41.87973 25 GLY G CA 1
ATOM 7825 C C . GLY G 1 25 ? 28.46214 -4.39752 -27.04784 1.000 40.83383 25 GLY G C 1
ATOM 7826 O O . GLY G 1 25 ? 28.17118 -4.29362 -28.24544 1.000 41.28892 25 GLY G O 1
ATOM 7827 N N . LYS G 1 26 ? 29.71583 -4.57739 -26.61727 1.000 40.87178 26 LYS G N 1
ATOM 7828 C CA . LYS G 1 26 ? 30.83602 -4.62252 -27.55736 1.000 43.49758 26 LYS G CA 1
ATOM 7829 C C . LYS G 1 26 ? 30.69599 -5.67305 -28.66261 1.000 36.95587 26 LYS G C 1
ATOM 7830 O O . LYS G 1 26 ? 30.96992 -5.33135 -29.82789 1.000 39.95515 26 LYS G O 1
ATOM 7836 N N . PRO G 1 27 ? 30.27108 -6.93918 -28.40030 1.000 35.31452 27 PRO G N 1
ATOM 7837 C CA . PRO G 1 27 ? 30.09459 -7.88542 -29.51908 1.000 34.48154 27 PRO G CA 1
ATOM 7838 C C . PRO G 1 27 ? 28.95970 -7.47278 -30.45059 1.000 33.82942 27 PRO G C 1
ATOM 7839 O O . PRO G 1 27 ? 28.66446 -8.16028 -31.43228 1.000 31.14847 27 PRO G O 1
ATOM 7843 N N . GLY G 1 28 ? 28.30200 -6.35440 -30.13555 1.000 34.55609 28 GLY G N 1
ATOM 7844 C CA . GLY G 1 28 ? 27.36238 -5.75156 -31.05972 1.000 32.67147 28 GLY G CA 1
ATOM 7845 C C . GLY G 1 28 ? 27.99402 -5.34770 -32.37209 1.000 32.02619 28 GLY G C 1
ATOM 7846 O O . GLY G 1 28 ? 27.30113 -5.29718 -33.39448 1.000 35.01712 28 GLY G O 1
ATOM 7847 N N . GLN G 1 29 ? 29.29698 -5.06212 -32.36967 1.000 29.71399 29 GLN G N 1
ATOM 7848 C CA . GLN G 1 29 ? 30.01522 -4.83847 -33.62261 1.000 32.91977 29 GLN G CA 1
ATOM 7849 C C . GLN G 1 29 ? 29.79782 -5.98154 -34.60989 1.000 31.14885 29 GLN G C 1
ATOM 7850 O O . GLN G 1 29 ? 29.68826 -5.75561 -35.81643 1.000 34.63832 29 GLN G O 1
ATOM 7856 N N . ASN G 1 30 ? 29.69958 -7.21098 -34.11774 1.000 28.41923 30 ASN G N 1
ATOM 7857 C CA . ASN G 1 30 ? 29.68141 -8.36757 -35.00621 1.000 29.50379 30 ASN G CA 1
ATOM 7858 C C . ASN G 1 30 ? 28.33821 -8.60376 -35.67531 1.000 29.18557 30 ASN G C 1
ATOM 7859 O O . ASN G 1 30 ? 28.25661 -9.46851 -36.55347 1.000 34.57607 30 ASN G O 1
ATOM 7864 N N . ILE G 1 31 ? 27.28839 -7.88944 -35.28139 1.000 27.17347 31 ILE G N 1
ATOM 7865 C CA . ILE G 1 31 ? 25.95409 -8.10638 -35.82852 1.000 27.88546 31 ILE G CA 1
ATOM 7866 C C . ILE G 1 31 ? 25.53781 -6.96965 -36.75531 1.000 29.91431 31 ILE G C 1
ATOM 7867 O O . ILE G 1 31 ? 24.38362 -6.91645 -37.20286 1.000 25.02337 31 ILE G O 1
ATOM 7872 N N . GLU G 1 32 ? 26.47041 -6.07535 -37.07598 1.000 28.91802 32 GLU G N 1
ATOM 7873 C CA . GLU G 1 32 ? 26.15415 -4.86382 -37.81535 1.000 27.45456 32 GLU G CA 1
ATOM 7874 C C . GLU G 1 32 ? 25.64056 -5.18248 -39.21545 1.000 30.57823 32 GLU G C 1
ATOM 7875 O O . GLU G 1 32 ? 24.70275 -4.53837 -39.69807 1.000 30.20486 32 GLU G O 1
ATOM 7881 N N . ASP G 1 33 ? 26.20455 -6.20933 -39.86318 1.000 31.18187 33 ASP G N 1
ATOM 7882 C CA . ASP G 1 33 ? 25.81257 -6.53290 -41.23286 1.000 27.30292 33 ASP G CA 1
ATOM 7883 C C . ASP G 1 33 ? 24.45450 -7.21685 -41.27698 1.000 26.51402 33 ASP G C 1
ATOM 7884 O O . ASP G 1 33 ? 23.66348 -6.97549 -42.19530 1.000 22.31485 33 ASP G O 1
ATOM 7889 N N . PHE G 1 34 ? 24.18310 -8.10478 -40.31650 1.000 23.15230 34 PHE G N 1
ATOM 7890 C CA . PHE G 1 34 ? 22.86936 -8.72997 -40.25533 1.000 25.97376 34 PHE G CA 1
ATOM 7891 C C . PHE G 1 34 ? 21.78584 -7.69199 -39.96207 1.000 23.37639 34 PHE G C 1
ATOM 7892 O O . PHE G 1 34 ? 20.71107 -7.72513 -40.57227 1.000 24.01573 34 PHE G O 1
ATOM 7900 N N . ILE G 1 35 ? 22.05273 -6.75121 -39.04909 1.000 23.99458 35 ILE G N 1
ATOM 7901 C CA . ILE G 1 35 ? 21.04604 -5.73178 -38.73086 1.000 24.98519 35 ILE G CA 1
ATOM 7902 C C . ILE G 1 35 ? 20.73432 -4.89784 -39.96979 1.000 24.46774 35 ILE G C 1
ATOM 7903 O O . ILE G 1 35 ? 19.56735 -4.62106 -40.27700 1.000 23.07114 35 ILE G O 1
ATOM 7908 N N . VAL G 1 36 ? 21.78040 -4.49418 -40.70495 1.000 25.37961 36 VAL G N 1
ATOM 7909 C CA . VAL G 1 36 ? 21.59647 -3.76815 -41.96220 1.000 20.22320 36 VAL G CA 1
ATOM 7910 C C . VAL G 1 36 ? 20.72038 -4.56584 -42.92408 1.000 22.85829 36 VAL G C 1
ATOM 7911 O O . VAL G 1 36 ? 19.86421 -4.00523 -43.62376 1.000 25.76900 36 VAL G O 1
ATOM 7915 N N . SER G 1 37 ? 20.92197 -5.88089 -42.99765 1.000 22.88615 37 SER G N 1
ATOM 7916 C CA . SER G 1 37 ? 20.13427 -6.64496 -43.95745 1.000 22.69429 37 SER G CA 1
ATOM 7917 C C . SER G 1 37 ? 18.69148 -6.78623 -43.49502 1.000 26.44172 37 SER G C 1
ATOM 7918 O O . SER G 1 37 ? 17.78241 -6.83057 -44.32844 1.000 22.27030 37 SER G O 1
ATOM 7921 N N . ARG G 1 38 ? 18.44770 -6.84109 -42.18047 1.000 24.31336 38 ARG G N 1
ATOM 7922 C CA . ARG G 1 38 ? 17.05979 -6.85455 -41.72308 1.000 24.05502 38 ARG G CA 1
ATOM 7923 C C . ARG G 1 38 ? 16.36941 -5.53013 -42.03422 1.000 20.86624 38 ARG G C 1
ATOM 7924 O O . ARG G 1 38 ? 15.21888 -5.52188 -42.48863 1.000 22.35666 38 ARG G O 1
ATOM 7932 N N . ILE G 1 39 ? 17.05000 -4.40642 -41.79604 1.000 16.68357 39 ILE G N 1
ATOM 7933 C CA . ILE G 1 39 ? 16.46128 -3.10183 -42.09628 1.000 19.16905 39 ILE G CA 1
ATOM 7934 C C . ILE G 1 39 ? 16.13337 -3.00450 -43.58364 1.000 22.42972 39 ILE G C 1
ATOM 7935 O O . ILE G 1 39 ? 15.02563 -2.61186 -43.97131 1.000 20.04335 39 ILE G O 1
ATOM 7940 N N . ASN G 1 40 ? 17.08389 -3.39245 -44.43787 1.000 21.17908 40 ASN G N 1
ATOM 7941 C CA . ASN G 1 40 ? 16.83246 -3.36812 -45.87267 1.000 19.02588 40 ASN G CA 1
ATOM 7942 C C . ASN G 1 40 ? 15.66368 -4.27449 -46.24391 1.000 23.52351 40 ASN G C 1
ATOM 7943 O O . ASN G 1 40 ? 14.88439 -3.95296 -47.14670 1.000 25.30738 40 ASN G O 1
ATOM 7948 N N . ASP G 1 41 ? 15.52787 -5.42111 -45.57790 1.000 20.74858 41 ASP G N 1
ATOM 7949 C CA . ASP G 1 41 ? 14.43353 -6.32401 -45.92579 1.000 22.09287 41 ASP G CA 1
ATOM 7950 C C . ASP G 1 41 ? 13.07714 -5.74538 -45.53904 1.000 24.59187 41 ASP G C 1
ATOM 7951 O O . ASP G 1 41 ? 12.11084 -5.84349 -46.30750 1.000 26.59612 41 ASP G O 1
ATOM 7956 N N . PHE G 1 42 ? 12.98014 -5.15110 -44.35045 1.000 26.07553 42 PHE G N 1
ATOM 7957 C CA . PHE G 1 42 ? 11.73659 -4.51650 -43.93005 1.000 20.60948 42 PHE G CA 1
ATOM 7958 C C . PHE G 1 42 ? 11.41680 -3.33157 -44.82392 1.000 22.02918 42 PHE G C 1
ATOM 7959 O O . PHE G 1 42 ? 10.25929 -3.12104 -45.21114 1.000 21.51720 42 PHE G O 1
ATOM 7967 N N . ASN G 1 43 ? 12.43454 -2.52795 -45.13750 1.000 19.97748 43 ASN G N 1
ATOM 7968 C CA . ASN G 1 43 ? 12.22006 -1.34651 -45.95608 1.000 22.46420 43 ASN G CA 1
ATOM 7969 C C . ASN G 1 43 ? 11.76415 -1.71633 -47.37098 1.000 26.16350 43 ASN G C 1
ATOM 7970 O O . ASN G 1 43 ? 10.98857 -0.97277 -47.98511 1.000 23.52413 43 ASN G O 1
ATOM 7975 N N . TYR G 1 44 ? 12.21285 -2.86458 -47.89312 1.000 21.25515 44 TYR G N 1
ATOM 7976 C CA . TYR G 1 44 ? 11.76423 -3.30893 -49.21382 1.000 25.62326 44 TYR G CA 1
ATOM 7977 C C . TYR G 1 44 ? 10.24300 -3.41196 -49.27958 1.000 25.61877 44 TYR G C 1
ATOM 7978 O O . TYR G 1 44 ? 9.63687 -3.12351 -50.31914 1.000 23.54688 44 TYR G O 1
ATOM 7987 N N . TYR G 1 45 ? 9.60410 -3.82789 -48.18522 1.000 22.46932 45 TYR G N 1
ATOM 7988 C CA . TYR G 1 45 ? 8.15111 -3.94737 -48.15624 1.000 20.02873 45 TYR G CA 1
ATOM 7989 C C . TYR G 1 45 ? 7.46060 -2.70302 -47.60366 1.000 18.58301 45 TYR G C 1
ATOM 7990 O O . TYR G 1 45 ? 6.23773 -2.70535 -47.45606 1.000 21.04449 45 TYR G O 1
ATOM 7999 N N . GLN G 1 46 ? 8.20819 -1.64009 -47.32082 1.000 16.99289 46 GLN G N 1
ATOM 8000 C CA . GLN G 1 46 ? 7.71263 -0.49055 -46.56125 1.000 22.02376 46 GLN G CA 1
ATOM 8001 C C . GLN G 1 46 ? 7.18115 -0.90190 -45.17691 1.000 21.36199 46 GLN G C 1
ATOM 8002 O O . GLN G 1 46 ? 6.31881 -0.22806 -44.60622 1.000 20.35525 46 GLN G O 1
ATOM 8008 N N . ASP G 1 47 ? 7.68226 -2.00844 -44.62116 1.000 21.02950 47 ASP G N 1
ATOM 8009 C CA . ASP G 1 47 ? 7.37072 -2.35285 -43.22819 1.000 20.61859 47 ASP G CA 1
ATOM 8010 C C . ASP G 1 47 ? 8.00314 -1.34627 -42.25959 1.000 17.23519 47 ASP G C 1
ATOM 8011 O O . ASP G 1 47 ? 9.06226 -0.77497 -42.51825 1.000 18.67232 47 ASP G O 1
ATOM 8016 N N . HIS G 1 48 ? 7.34844 -1.12152 -41.12397 1.000 22.06355 48 HIS G N 1
ATOM 8017 C CA . HIS G 1 48 ? 7.82997 -0.09230 -40.20903 1.000 20.96984 48 HIS G CA 1
ATOM 8018 C C . HIS G 1 48 ? 9.06779 -0.55490 -39.44735 1.000 23.40591 48 HIS G C 1
ATOM 8019 O O . HIS G 1 48 ? 9.18542 -1.72610 -39.08143 1.000 18.47309 48 HIS G O 1
ATOM 8026 N N . ILE G 1 49 ? 9.98298 0.39472 -39.20814 1.000 19.12565 49 ILE G N 1
ATOM 8027 C CA . ILE G 1 49 ? 11.25373 0.17807 -38.53323 1.000 20.52867 49 ILE G CA 1
ATOM 8028 C C . ILE G 1 49 ? 11.37114 1.20164 -37.42030 1.000 23.87206 49 ILE G C 1
ATOM 8029 O O . ILE G 1 49 ? 11.24179 2.40837 -37.67112 1.000 22.29676 49 ILE G O 1
ATOM 8034 N N . PHE G 1 50 ? 11.64901 0.72408 -36.20161 1.000 21.01876 50 PHE G N 1
ATOM 8035 C CA . PHE G 1 50 ? 11.74105 1.56235 -35.00685 1.000 18.89820 50 PHE G CA 1
ATOM 8036 C C . PHE G 1 50 ? 13.14849 1.49004 -34.43765 1.000 18.84769 50 PHE G C 1
ATOM 8037 O O . PHE G 1 50 ? 13.62839 0.40266 -34.10629 1.000 20.31744 50 PHE G O 1
ATOM 8045 N N . PHE G 1 51 ? 13.79573 2.64332 -34.30906 1.000 20.69980 51 PHE G N 1
ATOM 8046 C CA . PHE G 1 51 ? 15.08328 2.75834 -33.63905 1.000 20.90576 51 PHE G CA 1
ATOM 8047 C C . PHE G 1 51 ? 14.84253 3.27306 -32.22705 1.000 26.45715 51 PHE G C 1
ATOM 8048 O O . PHE G 1 51 ? 14.29205 4.36263 -32.04280 1.000 24.01428 51 PHE G O 1
ATOM 8056 N N . LEU G 1 52 ? 15.24987 2.48337 -31.23790 1.000 24.14671 52 LEU G N 1
ATOM 8057 C CA . LEU G 1 52 ? 14.97267 2.74625 -29.83148 1.000 24.79159 52 LEU G CA 1
ATOM 8058 C C . LEU G 1 52 ? 16.28542 2.99404 -29.10866 1.000 27.02233 52 LEU G C 1
ATOM 8059 O O . LEU G 1 52 ? 17.14808 2.11419 -29.07003 1.000 25.55480 52 LEU G O 1
ATOM 8064 N N . MET G 1 53 ? 16.42414 4.17869 -28.52722 1.000 27.65646 53 MET G N 1
ATOM 8065 C CA . MET G 1 53 ? 17.70244 4.67056 -28.03953 1.000 32.10135 53 MET G CA 1
ATOM 8066 C C . MET G 1 53 ? 17.54442 5.26111 -26.64808 1.000 32.05688 53 MET G C 1
ATOM 8067 O O . MET G 1 53 ? 16.69200 6.12723 -26.43866 1.000 33.77559 53 MET G O 1
ATOM 8072 N N . ASP G 1 54 ? 18.37872 4.80722 -25.71138 1.000 35.49419 54 ASP G N 1
ATOM 8073 C CA . ASP G 1 54 ? 18.31417 5.28129 -24.33360 1.000 40.73258 54 ASP G CA 1
ATOM 8074 C C . ASP G 1 54 ? 18.84528 6.70617 -24.23019 1.000 45.13070 54 ASP G C 1
ATOM 8075 O O . ASP G 1 54 ? 19.77938 7.09761 -24.93357 1.000 49.09104 54 ASP G O 1
ATOM 8080 N N . LEU G 1 55 ? 18.23882 7.48379 -23.33227 1.000 48.92698 55 LEU G N 1
ATOM 8081 C CA . LEU G 1 55 ? 18.55383 8.89908 -23.15482 1.000 55.68657 55 LEU G CA 1
ATOM 8082 C C . LEU G 1 55 ? 19.79004 9.15587 -22.28103 1.000 64.93531 55 LEU G C 1
ATOM 8083 O O . LEU G 1 55 ? 19.99576 10.29836 -21.85250 1.000 66.07462 55 LEU G O 1
ATOM 8088 N N . HIS G 1 56 ? 20.61054 8.14636 -21.99936 1.000 69.31359 56 HIS G N 1
ATOM 8089 C CA . HIS G 1 56 ? 21.90704 8.39513 -21.36166 1.000 72.77422 56 HIS G CA 1
ATOM 8090 C C . HIS G 1 56 ? 22.95868 7.36363 -21.79403 1.000 72.44616 56 HIS G C 1
ATOM 8091 O O . HIS G 1 56 ? 23.32670 7.28571 -22.97275 1.000 69.97901 56 HIS G O 1
ATOM 8098 N N . GLU G 1 81 ? 24.22927 8.40634 -31.20114 1.000 46.54230 81 GLU G N 1
ATOM 8099 C CA . GLU G 1 81 ? 24.26148 8.16313 -32.64112 1.000 46.12753 81 GLU G CA 1
ATOM 8100 C C . GLU G 1 81 ? 24.33974 6.67109 -32.95122 1.000 37.01196 81 GLU G C 1
ATOM 8101 O O . GLU G 1 81 ? 24.98406 5.92061 -32.23226 1.000 37.18473 81 GLU G O 1
ATOM 8107 N N . LEU G 1 82 ? 23.69116 6.24628 -34.03125 1.000 32.77976 82 LEU G N 1
ATOM 8108 C CA . LEU G 1 82 ? 23.67546 4.83158 -34.37395 1.000 37.40058 82 LEU G CA 1
ATOM 8109 C C . LEU G 1 82 ? 25.04262 4.39804 -34.89335 1.000 37.74646 82 LEU G C 1
ATOM 8110 O O . LEU G 1 82 ? 25.69767 5.12554 -35.64031 1.000 38.04829 82 LEU G O 1
ATOM 8115 N N . TYR G 1 83 ? 25.45955 3.19500 -34.51070 1.000 30.51859 83 TYR G N 1
ATOM 8116 C CA . TYR G 1 83 ? 26.79512 2.71263 -34.82903 1.000 33.83570 83 TYR G CA 1
ATOM 8117 C C . TYR G 1 83 ? 26.92157 2.26003 -36.28795 1.000 38.49180 83 TYR G C 1
ATOM 8118 O O . TYR G 1 83 ? 26.01320 1.63932 -36.84542 1.000 32.62687 83 TYR G O 1
ATOM 8127 N N . GLY G 1 84 ? 28.05652 2.59743 -36.90541 1.000 38.69809 84 GLY G N 1
ATOM 8128 C CA . GLY G 1 84 ? 28.53268 1.92510 -38.11016 1.000 34.05853 84 GLY G CA 1
ATOM 8129 C C . GLY G 1 84 ? 27.62664 2.06317 -39.31847 1.000 31.52450 84 GLY G C 1
ATOM 8130 O O . GLY G 1 84 ? 27.07022 3.12726 -39.60501 1.000 33.39144 84 GLY G O 1
ATOM 8131 N N . LYS G 1 85 ? 27.47402 0.95776 -40.04621 1.000 32.76862 85 LYS G N 1
ATOM 8132 C CA . LYS G 1 85 ? 26.67045 0.97664 -41.26567 1.000 34.29684 85 LYS G CA 1
ATOM 8133 C C . LYS G 1 85 ? 25.18048 1.15093 -40.97574 1.000 33.89763 85 LYS G C 1
ATOM 8134 O O . LYS G 1 85 ? 24.43870 1.65219 -41.83192 1.000 31.30842 85 LYS G O 1
ATOM 8140 N N . VAL G 1 86 ? 24.71972 0.73399 -39.79230 1.000 32.81527 86 VAL G N 1
ATOM 8141 C CA . VAL G 1 86 ? 23.34288 1.02234 -39.39462 1.000 32.72799 86 VAL G CA 1
ATOM 8142 C C . VAL G 1 86 ? 23.12163 2.52834 -39.33401 1.000 31.71773 86 VAL G C 1
ATOM 8143 O O . VAL G 1 86 ? 22.11855 3.05427 -39.84039 1.000 30.06100 86 VAL G O 1
ATOM 8147 N N . GLY G 1 87 ? 24.06426 3.24345 -38.71401 1.000 28.25458 87 GLY G N 1
ATOM 8148 C CA . GLY G 1 87 ? 24.01079 4.69824 -38.72212 1.000 31.05980 87 GLY G CA 1
ATOM 8149 C C . GLY G 1 87 ? 24.02520 5.29124 -40.11852 1.000 32.12381 87 GLY G C 1
ATOM 8150 O O . GLY G 1 87 ? 23.27513 6.22681 -40.40765 1.000 36.24320 87 GLY G O 1
ATOM 8151 N N . LYS G 1 88 ? 24.87677 4.75482 -41.00780 1.000 31.21502 88 LYS G N 1
ATOM 8152 C CA . LYS G 1 88 ? 24.91172 5.24826 -42.38605 1.000 35.12694 88 LYS G CA 1
ATOM 8153 C C . LYS G 1 88 ? 23.60068 4.95597 -43.10342 1.000 32.65191 88 LYS G C 1
ATOM 8154 O O . LYS G 1 88 ? 23.07580 5.80296 -43.83785 1.000 32.34938 88 LYS G O 1
ATOM 8160 N N . LEU G 1 89 ? 23.05908 3.75594 -42.90285 1.000 29.96095 89 LEU G N 1
ATOM 8161 C CA . LEU G 1 89 ? 21.78553 3.41206 -43.51528 1.000 29.41979 89 LEU G CA 1
ATOM 8162 C C . LEU G 1 89 ? 20.66296 4.30642 -42.98969 1.000 32.11689 89 LEU G C 1
ATOM 8163 O O . LEU G 1 89 ? 19.80966 4.76097 -43.76246 1.000 33.14050 89 LEU G O 1
ATOM 8168 N N . TYR G 1 90 ? 20.67189 4.59929 -41.68235 1.000 31.31889 90 TYR G N 1
ATOM 8169 C CA . TYR G 1 90 ? 19.63271 5.43820 -41.08414 1.000 30.71013 90 TYR G CA 1
ATOM 8170 C C . TYR G 1 90 ? 19.57567 6.81410 -41.73142 1.000 34.50972 90 TYR G C 1
ATOM 8171 O O . TYR G 1 90 ? 18.49122 7.38501 -41.89450 1.000 34.47452 90 TYR G O 1
ATOM 8180 N N . GLU G 1 91 ? 20.73033 7.38583 -42.07643 1.000 36.14251 91 GLU G N 1
ATOM 8181 C CA . GLU G 1 91 ? 20.69776 8.74219 -42.61135 1.000 38.28824 91 GLU G CA 1
ATOM 8182 C C . GLU G 1 91 ? 20.01224 8.79000 -43.97068 1.000 38.75475 91 GLU G C 1
ATOM 8183 O O . GLU G 1 91 ? 19.46823 9.83416 -44.34534 1.000 43.98863 91 GLU G O 1
ATOM 8189 N N . THR G 1 92 ? 20.00334 7.67402 -44.71212 1.000 36.62914 92 THR G N 1
ATOM 8190 C CA . THR G 1 92 ? 19.37755 7.66230 -46.02882 1.000 32.47011 92 THR G CA 1
ATOM 8191 C C . THR G 1 92 ? 17.87397 7.42572 -45.97588 1.000 33.24982 92 THR G C 1
ATOM 8192 O O . THR G 1 92 ? 17.17577 7.75285 -46.94534 1.000 33.73511 92 THR G O 1
ATOM 8196 N N . ILE G 1 93 ? 17.35342 6.85784 -44.88604 1.000 33.59519 93 ILE G N 1
ATOM 8197 C CA . ILE G 1 93 ? 15.94358 6.49151 -44.79922 1.000 26.96979 93 ILE G CA 1
ATOM 8198 C C . ILE G 1 93 ? 15.20474 7.23500 -43.70221 1.000 28.72021 93 ILE G C 1
ATOM 8199 O O . ILE G 1 93 ? 14.00569 7.01001 -43.52812 1.000 30.63533 93 ILE G O 1
ATOM 8204 N N . LYS G 1 94 ? 15.87783 8.12902 -42.96808 1.000 31.81450 94 LYS G N 1
ATOM 8205 C CA . LYS G 1 94 ? 15.34445 8.65384 -41.70815 1.000 29.84614 94 LYS G CA 1
ATOM 8206 C C . LYS G 1 94 ? 14.05302 9.45224 -41.88108 1.000 34.25515 94 LYS G C 1
ATOM 8207 O O . LYS G 1 94 ? 13.27797 9.57828 -40.92358 1.000 37.53448 94 LYS G O 1
ATOM 8213 N N . ALA G 1 95 ? 13.81714 10.03573 -43.05351 1.000 30.61238 95 ALA G N 1
ATOM 8214 C CA . ALA G 1 95 ? 12.62869 10.85992 -43.24991 1.000 35.52264 95 ALA G CA 1
ATOM 8215 C C . ALA G 1 95 ? 11.44532 10.07846 -43.80395 1.000 33.39885 95 ALA G C 1
ATOM 8216 O O . ALA G 1 95 ? 10.34528 10.63516 -43.90188 1.000 38.97861 95 ALA G O 1
ATOM 8218 N N . GLN G 1 96 ? 11.63407 8.80968 -44.15132 1.000 27.98431 96 GLN G N 1
ATOM 8219 C CA . GLN G 1 96 ? 10.55011 8.03069 -44.72789 1.000 27.64676 96 GLN G CA 1
ATOM 8220 C C . GLN G 1 96 ? 9.44152 7.81178 -43.69928 1.000 25.46596 96 GLN G C 1
ATOM 8221 O O . GLN G 1 96 ? 9.69885 7.79791 -42.49358 1.000 30.43676 96 GLN G O 1
ATOM 8227 N N . PRO G 1 97 ? 8.19484 7.63613 -44.15005 1.000 28.07889 97 PRO G N 1
ATOM 8228 C CA . PRO G 1 97 ? 7.10328 7.41095 -43.19210 1.000 26.00843 97 PRO G CA 1
ATOM 8229 C C . PRO G 1 97 ? 7.18873 6.08460 -42.43561 1.000 27.69105 97 PRO G C 1
ATOM 8230 O O . PRO G 1 97 ? 6.57180 5.97686 -41.36938 1.000 22.33724 97 PRO G O 1
ATOM 8234 N N . ASN G 1 98 ? 7.90798 5.06988 -42.93507 1.000 27.04659 98 ASN G N 1
ATOM 8235 C CA . ASN G 1 98 ? 8.00074 3.79986 -42.20910 1.000 24.19262 98 ASN G CA 1
ATOM 8236 C C . ASN G 1 98 ? 9.18308 3.74447 -41.21847 1.000 23.36789 98 ASN G C 1
ATOM 8237 O O . ASN G 1 98 ? 9.49857 2.66614 -40.69632 1.000 21.39374 98 ASN G O 1
ATOM 8242 N N . VAL G 1 99 ? 9.83122 4.86915 -40.92857 1.000 21.10006 99 VAL G N 1
ATOM 8243 C CA . VAL G 1 99 ? 11.03441 4.88058 -40.10722 1.000 22.21472 99 VAL G CA 1
ATOM 8244 C C . VAL G 1 99 ? 10.79771 5.80601 -38.92329 1.000 27.21920 99 VAL G C 1
ATOM 8245 O O . VAL G 1 99 ? 10.35859 6.94712 -39.10576 1.000 23.50083 99 VAL G O 1
ATOM 8249 N N . HIS G 1 100 ? 11.12098 5.32216 -37.71633 1.000 23.68731 100 HIS G N 1
ATOM 8250 C CA . HIS G 1 100 ? 10.80876 6.03006 -36.48214 1.000 25.90748 100 HIS G CA 1
ATOM 8251 C C . HIS G 1 100 ? 11.98243 5.96322 -35.52290 1.000 26.06171 100 HIS G C 1
ATOM 8252 O O . HIS G 1 100 ? 12.74848 4.99894 -35.50351 1.000 25.01538 100 HIS G O 1
ATOM 8259 N N . PHE G 1 101 ? 12.08978 6.98560 -34.69440 1.000 27.49598 101 PHE G N 1
ATOM 8260 C CA . PHE G 1 101 ? 13.17473 7.09139 -33.73755 1.000 30.23306 101 PHE G CA 1
ATOM 8261 C C . PHE G 1 101 ? 12.54385 7.47006 -32.41246 1.000 30.95213 101 PHE G C 1
ATOM 8262 O O . PHE G 1 101 ? 11.92008 8.52906 -32.31192 1.000 31.03786 101 PHE G O 1
ATOM 8270 N N . ILE G 1 102 ? 12.66840 6.59472 -31.41520 1.000 21.15652 102 ILE G N 1
ATOM 8271 C CA . ILE G 1 102 ? 12.00966 6.76983 -30.12886 1.000 29.21087 102 ILE G CA 1
ATOM 8272 C C . ILE G 1 102 ? 13.06448 6.78917 -29.02824 1.000 28.44357 102 ILE G C 1
ATOM 8273 O O . ILE G 1 102 ? 13.89806 5.87551 -28.94480 1.000 27.15547 102 ILE G O 1
ATOM 8278 N N . ASP G 1 103 ? 13.04149 7.84598 -28.20658 1.000 29.26629 103 ASP G N 1
ATOM 8279 C CA . ASP G 1 103 ? 13.85722 7.92270 -26.99208 1.000 35.04744 103 ASP G CA 1
ATOM 8280 C C . ASP G 1 103 ? 13.22850 7.11049 -25.87883 1.000 27.39540 103 ASP G C 1
ATOM 8281 O O . ASP G 1 103 ? 12.01787 7.17539 -25.66382 1.000 28.51516 103 ASP G O 1
ATOM 8286 N N . LYS G 1 104 ? 14.05294 6.39400 -25.12950 1.000 29.50895 104 LYS G N 1
ATOM 8287 C CA . LYS G 1 104 ? 13.54516 5.62121 -24.00489 1.000 28.58427 104 LYS G CA 1
ATOM 8288 C C . LYS G 1 104 ? 14.36814 5.88778 -22.74422 1.000 31.80811 104 LYS G C 1
ATOM 8289 O O . LYS G 1 104 ? 15.53978 6.25944 -22.81115 1.000 33.94554 104 LYS G O 1
ATOM 8295 N N . THR G 1 105 ? 13.73934 5.71632 -21.58167 1.000 28.42316 105 THR G N 1
ATOM 8296 C CA . THR G 1 105 ? 14.40623 6.02498 -20.32698 1.000 29.50503 105 THR G CA 1
ATOM 8297 C C . THR G 1 105 ? 14.76141 4.79441 -19.49977 1.000 29.62768 105 THR G C 1
ATOM 8298 O O . THR G 1 105 ? 15.53601 4.92235 -18.55052 1.000 32.60138 105 THR G O 1
ATOM 8302 N N . ARG G 1 106 ? 14.22132 3.61469 -19.81378 1.000 25.57409 106 ARG G N 1
ATOM 8303 C CA . ARG G 1 106 ? 14.59810 2.38619 -19.12325 1.000 23.23015 106 ARG G CA 1
ATOM 8304 C C . ARG G 1 106 ? 15.00763 1.36019 -20.16212 1.000 27.68673 106 ARG G C 1
ATOM 8305 O O . ARG G 1 106 ? 14.88932 1.60128 -21.36390 1.000 24.64922 106 ARG G O 1
ATOM 8313 N N . TYR G 1 107 ? 15.48686 0.19759 -19.69061 1.000 24.54574 107 TYR G N 1
ATOM 8314 C CA . TYR G 1 107 ? 15.92370 -0.84290 -20.61897 1.000 23.95906 107 TYR G CA 1
ATOM 8315 C C . TYR G 1 107 ? 14.79568 -1.22853 -21.56988 1.000 25.95484 107 TYR G C 1
ATOM 8316 O O . TYR G 1 107 ? 15.00943 -1.37614 -22.78165 1.000 22.96050 107 TYR G O 1
ATOM 8325 N N . ASP G 1 108 ? 13.58704 -1.36663 -21.03434 1.000 19.96990 108 ASP G N 1
ATOM 8326 C CA . ASP G 1 108 ? 12.42450 -1.80823 -21.78813 1.000 22.67664 108 ASP G CA 1
ATOM 8327 C C . ASP G 1 108 ? 11.98265 -0.70744 -22.76124 1.000 22.73223 108 ASP G C 1
ATOM 8328 O O . ASP G 1 108 ? 11.63321 0.40199 -22.33638 1.000 22.09188 108 ASP G O 1
ATOM 8333 N N . SER G 1 109 ? 11.99468 -1.02388 -24.06337 1.000 19.24384 109 SER G N 1
ATOM 8334 C CA . SER G 1 109 ? 11.58085 -0.06126 -25.09680 1.000 20.01301 109 SER G CA 1
ATOM 8335 C C . SER G 1 109 ? 10.14155 0.41755 -24.91870 1.000 17.84290 109 SER G C 1
ATOM 8336 O O . SER G 1 109 ? 9.79271 1.51587 -25.37274 1.000 19.49203 109 SER G O 1
ATOM 8339 N N . PHE G 1 110 ? 9.28253 -0.40051 -24.31678 1.000 17.06744 110 PHE G N 1
ATOM 8340 C CA . PHE G 1 110 ? 7.88557 -0.01511 -24.16359 1.000 18.54865 110 PHE G CA 1
ATOM 8341 C C . PHE G 1 110 ? 7.63030 0.90080 -22.96715 1.000 20.43456 110 PHE G C 1
ATOM 8342 O O . PHE G 1 110 ? 6.55605 1.51149 -22.90218 1.000 21.84215 110 PHE G O 1
ATOM 8350 N N . PHE G 1 111 ? 8.57725 1.03495 -22.02583 1.000 20.15301 111 PHE G N 1
ATOM 8351 C CA . PHE G 1 111 ? 8.26277 1.68065 -20.75380 1.000 20.06315 111 PHE G CA 1
ATOM 8352 C C . PHE G 1 111 ? 8.32974 3.19806 -20.89180 1.000 19.24915 111 PHE G C 1
ATOM 8353 O O . PHE G 1 111 ? 9.38733 3.75140 -21.21883 1.000 19.54792 111 PHE G O 1
ATOM 8361 N N . GLY G 1 112 ? 7.20685 3.86958 -20.63804 1.000 16.89649 112 GLY G N 1
ATOM 8362 C CA . GLY G 1 112 ? 7.16568 5.31490 -20.73361 1.000 19.60797 112 GLY G CA 1
ATOM 8363 C C . GLY G 1 112 ? 7.30704 5.89176 -22.12616 1.000 19.26118 112 GLY G C 1
ATOM 8364 O O . GLY G 1 112 ? 7.56737 7.08904 -22.25127 1.000 20.16868 112 GLY G O 1
ATOM 8365 N N . THR G 1 113 ? 7.16698 5.07431 -23.18105 1.000 19.62367 113 THR G N 1
ATOM 8366 C CA . THR G 1 113 ? 7.22200 5.49856 -24.58157 1.000 17.34141 113 THR G CA 1
ATOM 8367 C C . THR G 1 113 ? 5.86948 5.27114 -25.23959 1.000 19.45443 113 THR G C 1
ATOM 8368 O O . THR G 1 113 ? 5.03330 4.53430 -24.69874 1.000 21.30878 113 THR G O 1
ATOM 8372 N N . PRO G 1 114 ? 5.62923 5.86353 -26.41769 1.000 21.19134 114 PRO G N 1
ATOM 8373 C CA . PRO G 1 114 ? 4.41061 5.54944 -27.17619 1.000 21.31271 114 PRO G CA 1
ATOM 8374 C C . PRO G 1 114 ? 4.54753 4.36334 -28.12618 1.000 22.70450 114 PRO G C 1
ATOM 8375 O O . PRO G 1 114 ? 3.73282 4.22934 -29.04208 1.000 18.24124 114 PRO G O 1
ATOM 8379 N N . LEU G 1 115 ? 5.55535 3.50235 -27.93622 1.000 17.64014 115 LEU G N 1
ATOM 8380 C CA . LEU G 1 115 ? 5.80586 2.43573 -28.89965 1.000 14.50847 115 LEU G CA 1
ATOM 8381 C C . LEU G 1 115 ? 4.58126 1.54508 -29.09002 1.000 16.76732 115 LEU G C 1
ATOM 8382 O O . LEU G 1 115 ? 4.18357 1.26014 -30.22298 1.000 18.77113 115 LEU G O 1
ATOM 8387 N N . ASP G 1 116 ? 3.97141 1.07901 -28.00197 1.000 18.50928 116 ASP G N 1
ATOM 8388 C CA . ASP G 1 116 ? 2.78363 0.23836 -28.15459 1.000 17.98912 116 ASP G CA 1
ATOM 8389 C C . ASP G 1 116 ? 1.69903 0.96046 -28.94673 1.000 19.94628 116 ASP G C 1
ATOM 8390 O O . ASP G 1 116 ? 1.11966 0.38687 -29.87538 1.000 20.44182 116 ASP G O 1
ATOM 8395 N N . SER G 1 117 ? 1.44272 2.23948 -28.63703 1.000 18.49686 117 SER G N 1
ATOM 8396 C CA . SER G 1 117 ? 0.38605 2.93551 -29.37509 1.000 22.73249 117 SER G CA 1
ATOM 8397 C C . SER G 1 117 ? 0.75366 3.13594 -30.84504 1.000 19.58295 117 SER G C 1
ATOM 8398 O O . SER G 1 117 ? -0.12818 3.08935 -31.71022 1.000 20.98725 117 SER G O 1
ATOM 8401 N N . LEU G 1 118 ? 2.03808 3.34483 -31.14579 1.000 19.55125 118 LEU G N 1
ATOM 8402 C CA . LEU G 1 118 ? 2.47894 3.49200 -32.52935 1.000 18.51102 118 LEU G CA 1
ATOM 8403 C C . LEU G 1 118 ? 2.29765 2.20559 -33.32934 1.000 21.40806 118 LEU G C 1
ATOM 8404 O O . LEU G 1 118 ? 1.92966 2.24807 -34.51155 1.000 17.95247 118 LEU G O 1
ATOM 8409 N N . LEU G 1 119 ? 2.60133 1.05886 -32.71748 1.000 17.91502 119 LEU G N 1
ATOM 8410 C CA . LEU G 1 119 ? 2.41096 -0.21999 -33.38527 1.000 18.62006 119 LEU G CA 1
ATOM 8411 C C . LEU G 1 119 ? 0.93537 -0.49901 -33.58624 1.000 19.45561 119 LEU G C 1
ATOM 8412 O O . LEU G 1 119 ? 0.52634 -0.93277 -34.66920 1.000 17.97013 119 LEU G O 1
ATOM 8417 N N . ARG G 1 120 ? 0.12775 -0.23640 -32.55178 1.000 16.45181 120 ARG G N 1
ATOM 8418 C CA . ARG G 1 120 ? -1.31678 -0.42433 -32.63454 1.000 19.56027 120 ARG G CA 1
ATOM 8419 C C . ARG G 1 120 ? -1.92640 0.41880 -33.73793 1.000 18.54900 120 ARG G C 1
ATOM 8420 O O . ARG G 1 120 ? -2.84695 -0.03097 -34.41483 1.000 22.31041 120 ARG G O 1
ATOM 8428 N N . GLU G 1 121 ? -1.45321 1.66530 -33.89107 1.000 19.34916 121 GLU G N 1
ATOM 8429 C CA . GLU G 1 121 ? -1.94107 2.59128 -34.91352 1.000 19.68334 121 GLU G CA 1
ATOM 8430 C C . GLU G 1 121 ? -1.78447 2.02429 -36.31798 1.000 22.59788 121 GLU G C 1
ATOM 8431 O O . GLU G 1 121 ? -2.53807 2.39195 -37.23112 1.000 21.35612 121 GLU G O 1
ATOM 8437 N N . ARG G 1 122 ? -0.74708 1.21531 -36.52595 1.000 19.63308 122 ARG G N 1
ATOM 8438 C CA . ARG G 1 122 ? -0.39023 0.67494 -37.82325 1.000 20.54644 122 ARG G CA 1
ATOM 8439 C C . ARG G 1 122 ? -0.77775 -0.78586 -37.94736 1.000 22.93549 122 ARG G C 1
ATOM 8440 O O . ARG G 1 122 ? -0.30636 -1.46632 -38.86835 1.000 20.19947 122 ARG G O 1
ATOM 8448 N N . SER G 1 123 ? -1.64021 -1.27310 -37.04312 1.000 17.82223 123 SER G N 1
ATOM 8449 C CA . SER G 1 123 ? -2.16464 -2.64109 -37.10443 1.000 21.42457 123 SER G CA 1
ATOM 8450 C C . SER G 1 123 ? -1.05312 -3.69127 -37.08907 1.000 22.43842 123 SER G C 1
ATOM 8451 O O . SER G 1 123 ? -1.17851 -4.75314 -37.71326 1.000 23.75407 123 SER G O 1
ATOM 8454 N N . ILE G 1 124 ? 0.03321 -3.41372 -36.37595 1.000 19.01880 124 ILE G N 1
ATOM 8455 C CA . ILE G 1 124 ? 1.17127 -4.32917 -36.28102 1.000 20.04076 124 ILE G CA 1
ATOM 8456 C C . ILE G 1 124 ? 0.92835 -5.35681 -35.17233 1.000 23.35687 124 ILE G C 1
ATOM 8457 O O . ILE G 1 124 ? 0.55246 -5.00147 -34.04743 1.000 20.45131 124 ILE G O 1
ATOM 8462 N N . ASN G 1 125 ? 1.15570 -6.64185 -35.47196 1.000 20.70090 125 ASN G N 1
ATOM 8463 C CA . ASN G 1 125 ? 0.99804 -7.66882 -34.45135 1.000 20.26653 125 ASN G CA 1
ATOM 8464 C C . ASN G 1 125 ? 2.22065 -8.57000 -34.30676 1.000 24.71715 125 ASN G C 1
ATOM 8465 O O . ASN G 1 125 ? 2.18984 -9.51072 -33.50247 1.000 19.63592 125 ASN G O 1
ATOM 8470 N N . GLN G 1 126 ? 3.29505 -8.31036 -35.04661 1.000 22.91611 126 GLN G N 1
ATOM 8471 C CA . GLN G 1 126 ? 4.51601 -9.09433 -34.93621 1.000 24.70733 126 GLN G CA 1
ATOM 8472 C C . GLN G 1 126 ? 5.70402 -8.15066 -34.87886 1.000 24.08733 126 GLN G C 1
ATOM 8473 O O . GLN G 1 126 ? 5.81969 -7.23454 -35.69793 1.000 18.16732 126 GLN G O 1
ATOM 8479 N N . VAL G 1 127 ? 6.59969 -8.37563 -33.93066 1.000 17.05285 127 VAL G N 1
ATOM 8480 C CA . VAL G 1 127 ? 7.82040 -7.59057 -33.87328 1.000 20.29415 127 VAL G CA 1
ATOM 8481 C C . VAL G 1 127 ? 8.99776 -8.54131 -34.00189 1.000 22.75515 127 VAL G C 1
ATOM 8482 O O . VAL G 1 127 ? 8.99040 -9.65163 -33.45197 1.000 21.89827 127 VAL G O 1
ATOM 8486 N N . GLU G 1 128 ? 9.99389 -8.10445 -34.75506 1.000 16.20422 128 GLU G N 1
ATOM 8487 C CA . GLU G 1 128 ? 11.30869 -8.72177 -34.77662 1.000 20.67701 128 GLU G CA 1
ATOM 8488 C C . GLU G 1 128 ? 12.23427 -7.79715 -34.01349 1.000 16.93063 128 GLU G C 1
ATOM 8489 O O . GLU G 1 128 ? 12.22534 -6.58770 -34.25069 1.000 16.61481 128 GLU G O 1
ATOM 8495 N N . ILE G 1 129 ? 13.03187 -8.35099 -33.10584 1.000 16.96351 129 ILE G N 1
ATOM 8496 C CA . ILE G 1 129 ? 13.85365 -7.54143 -32.21009 1.000 17.03960 129 ILE G CA 1
ATOM 8497 C C . ILE G 1 129 ? 15.32037 -7.82803 -32.50099 1.000 18.51491 129 ILE G C 1
ATOM 8498 O O . ILE G 1 129 ? 15.75381 -8.98155 -32.46367 1.000 21.41598 129 ILE G O 1
ATOM 8503 N N . VAL G 1 130 ? 16.08768 -6.77962 -32.78130 1.000 19.85760 130 VAL G N 1
ATOM 8504 C CA . VAL G 1 130 ? 17.51692 -6.91979 -33.00669 1.000 22.86807 130 VAL G CA 1
ATOM 8505 C C . VAL G 1 130 ? 18.22229 -5.88417 -32.14560 1.000 19.92877 130 VAL G C 1
ATOM 8506 O O . VAL G 1 130 ? 17.64194 -4.86741 -31.76474 1.000 18.91034 130 VAL G O 1
ATOM 8510 N N . GLY G 1 131 ? 19.49711 -6.13734 -31.86178 1.000 18.39101 131 GLY G N 1
ATOM 8511 C CA . GLY G 1 131 ? 20.28333 -5.15613 -31.13017 1.000 23.73872 131 GLY G CA 1
ATOM 8512 C C . GLY G 1 131 ? 20.98512 -5.68902 -29.89263 1.000 21.27506 131 GLY G C 1
ATOM 8513 O O . GLY G 1 131 ? 21.32156 -6.87118 -29.84893 1.000 20.19091 131 GLY G O 1
ATOM 8514 N N . VAL G 1 132 ? 21.23396 -4.82862 -28.89311 1.000 20.43979 132 VAL G N 1
ATOM 8515 C CA . VAL G 1 132 ? 21.97477 -5.18988 -27.68573 1.000 22.58354 132 VAL G CA 1
ATOM 8516 C C . VAL G 1 132 ? 21.29537 -4.57299 -26.46499 1.000 25.20624 132 VAL G C 1
ATOM 8517 O O . VAL G 1 132 ? 20.54848 -3.59614 -26.57056 1.000 24.63162 132 VAL G O 1
ATOM 8521 N N . CYS G 1 133 ? 21.53805 -5.15808 -25.28814 1.000 26.25581 133 CYS G N 1
ATOM 8522 C CA . CYS G 1 133 ? 22.15621 -6.46646 -25.11196 1.000 27.47619 133 CYS G CA 1
ATOM 8523 C C . CYS G 1 133 ? 21.07391 -7.51734 -24.99571 1.000 22.82799 133 CYS G C 1
ATOM 8524 O O . CYS G 1 133 ? 19.99250 -7.23392 -24.49319 1.000 24.18049 133 CYS G O 1
ATOM 8527 N N . THR G 1 134 ? 21.39857 -8.73202 -25.43916 1.000 22.25886 134 THR G N 1
ATOM 8528 C CA . THR G 1 134 ? 20.43123 -9.82380 -25.48143 1.000 21.36558 134 THR G CA 1
ATOM 8529 C C . THR G 1 134 ? 19.68752 -9.98868 -24.16530 1.000 23.45759 134 THR G C 1
ATOM 8530 O O . THR G 1 134 ? 18.47257 -10.22652 -24.15032 1.000 24.29275 134 THR G O 1
ATOM 8534 N N . ASP G 1 135 ? 20.40407 -9.91200 -23.05001 1.000 17.43090 135 ASP G N 1
ATOM 8535 C CA . ASP G 1 135 ? 19.82334 -10.27190 -21.76353 1.000 26.04802 135 ASP G CA 1
ATOM 8536 C C . ASP G 1 135 ? 19.51804 -9.05327 -20.89792 1.000 22.91589 135 ASP G C 1
ATOM 8537 O O . ASP G 1 135 ? 19.29693 -9.20082 -19.69651 1.000 24.52427 135 ASP G O 1
ATOM 8542 N N . ILE G 1 136 ? 19.47820 -7.85712 -21.48926 1.000 21.23698 136 ILE G N 1
ATOM 8543 C CA . ILE G 1 136 ? 19.05766 -6.65178 -20.78476 1.000 21.42572 136 ILE G CA 1
ATOM 8544 C C . ILE G 1 136 ? 17.97420 -5.94044 -21.60223 1.000 19.11257 136 ILE G C 1
ATOM 8545 O O . ILE G 1 136 ? 16.79531 -6.29058 -21.50581 1.000 20.99490 136 ILE G O 1
ATOM 8550 N N . CYS G 1 137 ? 18.35747 -4.96738 -22.43634 1.000 23.26152 137 CYS G N 1
ATOM 8551 C CA . CYS G 1 137 ? 17.36997 -4.19250 -23.19768 1.000 22.95215 137 CYS G CA 1
ATOM 8552 C C . CYS G 1 137 ? 16.56463 -5.06892 -24.15240 1.000 23.24207 137 CYS G C 1
ATOM 8553 O O . CYS G 1 137 ? 15.34058 -4.92607 -24.24183 1.000 18.83236 137 CYS G O 1
ATOM 8556 N N . VAL G 1 138 ? 17.21803 -5.99010 -24.86455 1.000 19.19456 138 VAL G N 1
ATOM 8557 C CA . VAL G 1 138 ? 16.45652 -6.89176 -25.72439 1.000 19.04484 138 VAL G CA 1
ATOM 8558 C C . VAL G 1 138 ? 15.47564 -7.70959 -24.88690 1.000 19.15691 138 VAL G C 1
ATOM 8559 O O . VAL G 1 138 ? 14.29136 -7.82769 -25.21822 1.000 18.45661 138 VAL G O 1
ATOM 8563 N N . LEU G 1 139 ? 15.95509 -8.27940 -23.77840 1.000 21.70510 139 LEU G N 1
ATOM 8564 C CA . LEU G 1 139 ? 15.10126 -9.12283 -22.92855 1.000 20.23208 139 LEU G CA 1
ATOM 8565 C C . LEU G 1 139 ? 13.90658 -8.34666 -22.37173 1.000 18.85782 139 LEU G C 1
ATOM 8566 O O . LEU G 1 139 ? 12.76570 -8.81563 -22.43199 1.000 18.68009 139 LEU G O 1
ATOM 8571 N N . HIS G 1 140 ? 14.14889 -7.15871 -21.81156 1.000 16.39415 140 HIS G N 1
ATOM 8572 C CA . HIS G 1 140 ? 13.05090 -6.39678 -21.21701 1.000 18.61450 140 HIS G CA 1
ATOM 8573 C C . HIS G 1 140 ? 12.04494 -5.95156 -22.27298 1.000 20.77621 140 HIS G C 1
ATOM 8574 O O . HIS G 1 140 ? 10.84138 -5.88612 -22.00024 1.000 17.41955 140 HIS G O 1
ATOM 8581 N N . THR G 1 141 ? 12.52627 -5.61996 -23.48526 1.000 20.36143 141 THR G N 1
ATOM 8582 C CA . THR G 1 141 ? 11.63029 -5.22727 -24.56766 1.000 17.07717 141 THR G CA 1
ATOM 8583 C C . THR G 1 141 ? 10.77130 -6.40712 -25.02700 1.000 18.19310 141 THR G C 1
ATOM 8584 O O . THR G 1 141 ? 9.56435 -6.25638 -25.26166 1.000 19.45057 141 THR G O 1
ATOM 8588 N N . ALA G 1 142 ? 11.37976 -7.59318 -25.14001 1.000 17.80197 142 ALA G N 1
ATOM 8589 C CA . ALA G 1 142 ? 10.65952 -8.79464 -25.55655 1.000 18.06668 142 ALA G CA 1
ATOM 8590 C C . ALA G 1 142 ? 9.61113 -9.22576 -24.53118 1.000 19.40528 142 ALA G C 1
ATOM 8591 O O . ALA G 1 142 ? 8.51150 -9.65356 -24.90201 1.000 18.95425 142 ALA G O 1
ATOM 8593 N N . ILE G 1 143 ? 9.93504 -9.13771 -23.23740 1.000 21.33566 143 ILE G N 1
ATOM 8594 C CA . ILE G 1 143 ? 8.95163 -9.47259 -22.20998 1.000 17.22438 143 ILE G CA 1
ATOM 8595 C C . ILE G 1 143 ? 7.73583 -8.55760 -22.31236 1.000 17.99406 143 ILE G C 1
ATOM 8596 O O . ILE G 1 143 ? 6.58709 -9.01705 -22.27488 1.000 17.74504 143 ILE G O 1
ATOM 8601 N N . SER G 1 144 ? 7.96363 -7.24899 -22.46766 1.000 18.89848 144 SER G N 1
ATOM 8602 C CA . SER G 1 144 ? 6.83454 -6.33199 -22.65580 1.000 18.91776 144 SER G CA 1
ATOM 8603 C C . SER G 1 144 ? 6.06666 -6.64674 -23.93887 1.000 22.58209 144 SER G C 1
ATOM 8604 O O . SER G 1 144 ? 4.82372 -6.61914 -23.96180 1.000 17.35578 144 SER G O 1
ATOM 8607 N N . ALA G 1 145 ? 6.79004 -6.91732 -25.03298 1.000 18.61376 145 ALA G N 1
ATOM 8608 C CA . ALA G 1 145 ? 6.11147 -7.26195 -26.28034 1.000 19.51103 145 ALA G CA 1
ATOM 8609 C C . ALA G 1 145 ? 5.28685 -8.52194 -26.09841 1.000 17.45609 145 ALA G C 1
ATOM 8610 O O . ALA G 1 145 ? 4.14391 -8.58970 -26.55879 1.000 19.12182 145 ALA G O 1
ATOM 8612 N N . TYR G 1 146 ? 5.83971 -9.51642 -25.39852 1.000 17.06198 146 TYR G N 1
ATOM 8613 C CA . TYR G 1 146 ? 5.08415 -10.73209 -25.11595 1.000 18.77986 146 TYR G CA 1
ATOM 8614 C C . TYR G 1 146 ? 3.82283 -10.42618 -24.30516 1.000 22.36859 146 TYR G C 1
ATOM 8615 O O . TYR G 1 146 ? 2.72978 -10.91161 -24.62743 1.000 21.13557 146 TYR G O 1
ATOM 8624 N N . ASN G 1 147 ? 3.95391 -9.61118 -23.24997 1.000 18.21401 147 ASN G N 1
ATOM 8625 C CA . ASN G 1 147 ? 2.80133 -9.29859 -22.39857 1.000 22.87418 147 ASN G CA 1
ATOM 8626 C C . ASN G 1 147 ? 1.69271 -8.59186 -23.17226 1.000 21.38427 147 ASN G C 1
ATOM 8627 O O . ASN G 1 147 ? 0.50319 -8.84710 -22.93969 1.000 21.49011 147 ASN G O 1
ATOM 8632 N N . LEU G 1 148 ? 2.06296 -7.66465 -24.05553 1.000 17.81323 148 LEU G N 1
ATOM 8633 C CA . LEU G 1 148 ? 1.11188 -6.88992 -24.84041 1.000 20.21662 148 LEU G CA 1
ATOM 8634 C C . LEU G 1 148 ? 0.52693 -7.66203 -26.02432 1.000 23.16059 148 LEU G C 1
ATOM 8635 O O . LEU G 1 148 ? -0.15682 -7.04671 -26.85004 1.000 21.49688 148 LEU G O 1
ATOM 8640 N N . GLY G 1 149 ? 0.81897 -8.95788 -26.15569 1.000 24.51360 149 GLY G N 1
ATOM 8641 C CA . GLY G 1 149 ? 0.21220 -9.81110 -27.17009 1.000 17.97906 149 GLY G CA 1
ATOM 8642 C C . GLY G 1 149 ? 0.87732 -9.84165 -28.53090 1.000 24.54418 149 GLY G C 1
ATOM 8643 O O . GLY G 1 149 ? 0.27267 -10.36343 -29.47745 1.000 23.60854 149 GLY G O 1
ATOM 8644 N N . TYR G 1 150 ? 2.08799 -9.30434 -28.67272 1.000 18.14456 150 TYR G N 1
ATOM 8645 C CA . TYR G 1 150 ? 2.79125 -9.36531 -29.94959 1.000 20.65158 150 TYR G CA 1
ATOM 8646 C C . TYR G 1 150 ? 3.45494 -10.71872 -30.16962 1.000 23.33447 150 TYR G C 1
ATOM 8647 O O . TYR G 1 150 ? 4.02229 -11.31042 -29.24419 1.000 25.42337 150 TYR G O 1
ATOM 8656 N N . LYS G 1 151 ? 3.37713 -11.20890 -31.40198 1.000 22.05924 151 LYS G N 1
ATOM 8657 C CA . LYS G 1 151 ? 4.24731 -12.29602 -31.81473 1.000 22.14060 151 LYS G CA 1
ATOM 8658 C C . LYS G 1 151 ? 5.66573 -11.76598 -31.88723 1.000 23.45056 151 LYS G C 1
ATOM 8659 O O . LYS G 1 151 ? 5.89278 -10.60283 -32.21019 1.000 23.75124 151 LYS G O 1
ATOM 8665 N N . ILE G 1 152 ? 6.62922 -12.60944 -31.54988 1.000 24.26959 152 ILE G N 1
ATOM 8666 C CA . ILE G 1 152 ? 8.00108 -12.15351 -31.38078 1.000 21.59567 152 ILE G CA 1
ATOM 8667 C C . ILE G 1 152 ? 8.91935 -13.00165 -32.24661 1.000 22.08572 152 ILE G C 1
ATOM 8668 O O . ILE G 1 152 ? 8.77388 -14.22468 -32.30466 1.000 21.06544 152 ILE G O 1
ATOM 8673 N N . SER G 1 153 ? 9.87308 -12.35524 -32.90824 1.000 19.11077 153 SER G N 1
ATOM 8674 C CA . SER G 1 153 ? 11.03437 -13.04744 -33.44313 1.000 18.25657 153 SER G CA 1
ATOM 8675 C C . SER G 1 153 ? 12.27227 -12.34134 -32.93474 1.000 20.24107 153 SER G C 1
ATOM 8676 O O . SER G 1 153 ? 12.35023 -11.11162 -32.97984 1.000 19.90709 153 SER G O 1
ATOM 8679 N N . VAL G 1 154 ? 13.24212 -13.11828 -32.47061 1.000 20.69061 154 VAL G N 1
ATOM 8680 C CA . VAL G 1 154 ? 14.54602 -12.58260 -32.11183 1.000 23.09326 154 VAL G CA 1
ATOM 8681 C C . VAL G 1 154 ? 15.58663 -13.46340 -32.78816 1.000 29.30829 154 VAL G C 1
ATOM 8682 O O . VAL G 1 154 ? 15.95988 -14.50424 -32.23469 1.000 30.26874 154 VAL G O 1
ATOM 8686 N N . PRO G 1 155 ? 16.05544 -13.10841 -33.98306 1.000 31.38233 155 PRO G N 1
ATOM 8687 C CA . PRO G 1 155 ? 17.05830 -13.94454 -34.65527 1.000 28.00458 155 PRO G CA 1
ATOM 8688 C C . PRO G 1 155 ? 18.35054 -13.98609 -33.85167 1.000 28.27004 155 PRO G C 1
ATOM 8689 O O . PRO G 1 155 ? 18.87154 -12.95011 -33.41935 1.000 27.08308 155 PRO G O 1
ATOM 8693 N N . ALA G 1 156 ? 18.86965 -15.20108 -33.65156 1.000 29.19439 156 ALA G N 1
ATOM 8694 C CA . ALA G 1 156 ? 20.08311 -15.35491 -32.85626 1.000 29.54099 156 ALA G CA 1
ATOM 8695 C C . ALA G 1 156 ? 21.22358 -14.51232 -33.41030 1.000 32.35004 156 ALA G C 1
ATOM 8696 O O . ALA G 1 156 ? 22.04076 -13.99859 -32.63424 1.000 33.30102 156 ALA G O 1
ATOM 8698 N N . GLU G 1 157 ? 21.26533 -14.31632 -34.73973 1.000 24.46277 157 GLU G N 1
ATOM 8699 C CA . GLU G 1 157 ? 22.31934 -13.55787 -35.40781 1.000 30.13722 157 GLU G CA 1
ATOM 8700 C C . GLU G 1 157 ? 22.13233 -12.05228 -35.35490 1.000 24.29010 157 GLU G C 1
ATOM 8701 O O . GLU G 1 157 ? 23.04601 -11.33010 -35.76520 1.000 23.79337 157 GLU G O 1
ATOM 8707 N N . GLY G 1 158 ? 20.98967 -11.55601 -34.88858 1.000 24.90450 158 GLY G N 1
ATOM 8708 C CA . GLY G 1 158 ? 20.76312 -10.13097 -34.77619 1.000 21.74731 158 GLY G CA 1
ATOM 8709 C C . GLY G 1 158 ? 20.86112 -9.53427 -33.38046 1.000 25.15977 158 GLY G C 1
ATOM 8710 O O . GLY G 1 158 ? 20.57250 -8.33968 -33.21488 1.000 18.18746 158 GLY G O 1
ATOM 8711 N N . VAL G 1 159 ? 21.24788 -10.31096 -32.37010 1.000 23.59750 159 VAL G N 1
ATOM 8712 C CA . VAL G 1 159 ? 21.39893 -9.78400 -31.01234 1.000 25.53419 159 VAL G CA 1
ATOM 8713 C C . VAL G 1 159 ? 22.72639 -10.24125 -30.42740 1.000 24.73510 159 VAL G C 1
ATOM 8714 O O . VAL G 1 159 ? 23.20644 -11.33711 -30.73021 1.000 26.79407 159 VAL G O 1
ATOM 8718 N N . ALA G 1 160 ? 23.31258 -9.40345 -29.56606 1.000 22.77115 160 ALA G N 1
ATOM 8719 C CA . ALA G 1 160 ? 24.58765 -9.72226 -28.93547 1.000 24.74999 160 ALA G CA 1
ATOM 8720 C C . ALA G 1 160 ? 24.60313 -9.28201 -27.47497 1.000 27.23986 160 ALA G C 1
ATOM 8721 O O . ALA G 1 160 ? 23.91039 -8.34581 -27.07203 1.000 20.96112 160 ALA G O 1
ATOM 8723 N N . SER G 1 161 ? 25.45562 -9.95610 -26.69883 1.000 27.89534 161 SER G N 1
ATOM 8724 C CA . SER G 1 161 ? 25.75410 -9.59669 -25.31956 1.000 29.13173 161 SER G CA 1
ATOM 8725 C C . SER G 1 161 ? 27.16295 -10.06254 -24.96513 1.000 30.65759 161 SER G C 1
ATOM 8726 O O . SER G 1 161 ? 27.54411 -11.18870 -25.29305 1.000 34.20664 161 SER G O 1
ATOM 8729 N N . PHE G 1 162 ? 27.93097 -9.19826 -24.29913 1.000 34.18820 162 PHE G N 1
ATOM 8730 C CA . PHE G 1 162 ? 29.22875 -9.62208 -23.76880 1.000 44.38935 162 PHE G CA 1
ATOM 8731 C C . PHE G 1 162 ? 29.08120 -10.74926 -22.74616 1.000 42.37249 162 PHE G C 1
ATOM 8732 O O . PHE G 1 162 ? 30.00638 -11.54800 -22.55884 1.000 47.05597 162 PHE G O 1
ATOM 8740 N N . ASN G 1 163 ? 27.93506 -10.82953 -22.07933 1.000 38.91086 163 ASN G N 1
ATOM 8741 C CA . ASN G 1 163 ? 27.62724 -11.92745 -21.16507 1.000 39.33172 163 ASN G CA 1
ATOM 8742 C C . ASN G 1 163 ? 27.13530 -13.10759 -22.00332 1.000 38.44211 163 ASN G C 1
ATOM 8743 O O . ASN G 1 163 ? 25.95375 -13.22401 -22.33913 1.000 34.72043 163 ASN G O 1
ATOM 8748 N N . GLN G 1 164 ? 28.04719 -14.01619 -22.34492 1.000 38.16578 164 GLN G N 1
ATOM 8749 C CA . GLN G 1 164 ? 27.66017 -15.07407 -23.26809 1.000 35.81344 164 GLN G CA 1
ATOM 8750 C C . GLN G 1 164 ? 26.74437 -16.09548 -22.60942 1.000 33.98450 164 GLN G C 1
ATOM 8751 O O . GLN G 1 164 ? 25.89278 -16.68825 -23.28441 1.000 33.34268 164 GLN G O 1
ATOM 8757 N N . LYS G 1 165 ? 26.86987 -16.28925 -21.29670 1.000 40.00239 165 LYS G N 1
ATOM 8758 C CA . LYS G 1 165 ? 25.91006 -17.13807 -20.59955 1.000 37.94398 165 LYS G CA 1
ATOM 8759 C C . LYS G 1 165 ? 24.52539 -16.49440 -20.57221 1.000 31.97044 165 LYS G C 1
ATOM 8760 O O . LYS G 1 165 ? 23.50845 -17.18645 -20.70480 1.000 30.92120 165 LYS G O 1
ATOM 8766 N N . GLY G 1 166 ? 24.46826 -15.17208 -20.40875 1.000 29.76949 166 GLY G N 1
ATOM 8767 C CA . GLY G 1 166 ? 23.19021 -14.48243 -20.47450 1.000 28.89192 166 GLY G CA 1
ATOM 8768 C C . GLY G 1 166 ? 22.58551 -14.49222 -21.86804 1.000 26.67550 166 GLY G C 1
ATOM 8769 O O . GLY G 1 166 ? 21.37004 -14.62162 -22.02410 1.000 24.04618 166 GLY G O 1
ATOM 8770 N N . HIS G 1 167 ? 23.42404 -14.36830 -22.89898 1.000 31.01136 167 HIS G N 1
ATOM 8771 C CA . HIS G 1 167 ? 22.92306 -14.40026 -24.27687 1.000 28.95231 167 HIS G CA 1
ATOM 8772 C C . HIS G 1 167 ? 22.23931 -15.73102 -24.56716 1.000 28.22429 167 HIS G C 1
ATOM 8773 O O . HIS G 1 167 ? 21.12626 -15.77094 -25.11203 1.000 24.66586 167 HIS G O 1
ATOM 8780 N N . GLU G 1 168 ? 22.87083 -16.83499 -24.14605 1.000 31.38702 168 GLU G N 1
ATOM 8781 C CA . GLU G 1 168 ? 22.30225 -18.16623 -24.35270 1.000 26.38058 168 GLU G CA 1
ATOM 8782 C C . GLU G 1 168 ? 21.04866 -18.37769 -23.52293 1.000 30.18467 168 GLU G C 1
ATOM 8783 O O . GLU G 1 168 ? 20.08993 -19.00670 -23.99143 1.000 26.24674 168 GLU G O 1
ATOM 8789 N N . TRP G 1 169 ? 21.07180 -17.93547 -22.25765 1.000 27.78308 169 TRP G N 1
ATOM 8790 C CA . TRP G 1 169 ? 19.88317 -18.04655 -21.42483 1.000 25.06559 169 TRP G CA 1
ATOM 8791 C C . TRP G 1 169 ? 18.72775 -17.26835 -22.03778 1.000 23.59466 169 TRP G C 1
ATOM 8792 O O . TRP G 1 169 ? 17.59775 -17.76526 -22.10084 1.000 23.74244 169 TRP G O 1
ATOM 8803 N N . ALA G 1 170 ? 19.00002 -16.05054 -22.50969 1.000 20.77687 170 ALA G N 1
ATOM 8804 C CA . ALA G 1 170 ? 17.94542 -15.19286 -23.05221 1.000 26.64129 170 ALA G CA 1
ATOM 8805 C C . ALA G 1 170 ? 17.32842 -15.77035 -24.33175 1.000 23.03802 170 ALA G C 1
ATOM 8806 O O . ALA G 1 170 ? 16.09928 -15.78362 -24.48837 1.000 21.66883 170 ALA G O 1
ATOM 8808 N N . LEU G 1 171 ? 18.16057 -16.24161 -25.26942 1.000 24.34926 171 LEU G N 1
ATOM 8809 C CA . LEU G 1 171 ? 17.60937 -16.85380 -26.48106 1.000 26.15726 171 LEU G CA 1
ATOM 8810 C C . LEU G 1 171 ? 16.68740 -18.02649 -26.13941 1.000 26.65366 171 LEU G C 1
ATOM 8811 O O . LEU G 1 171 ? 15.65203 -18.23142 -26.79405 1.000 22.52624 171 LEU G O 1
ATOM 8816 N N . ALA G 1 172 ? 17.03333 -18.79398 -25.09866 1.000 24.49032 172 ALA G N 1
ATOM 8817 C CA . ALA G 1 172 ? 16.20115 -19.93123 -24.71014 1.000 25.12726 172 ALA G CA 1
ATOM 8818 C C . ALA G 1 172 ? 14.91370 -19.46402 -24.04160 1.000 24.59220 172 ALA G C 1
ATOM 8819 O O . ALA G 1 172 ? 13.83147 -20.00808 -24.30747 1.000 25.62118 172 ALA G O 1
ATOM 8821 N N . HIS G 1 173 ? 15.01381 -18.43538 -23.19377 1.000 27.05931 173 HIS G N 1
ATOM 8822 C CA . HIS G 1 173 ? 13.83409 -17.79282 -22.61252 1.000 24.37190 173 HIS G CA 1
ATOM 8823 C C . HIS G 1 173 ? 12.87152 -17.30527 -23.69485 1.000 23.51775 173 HIS G C 1
ATOM 8824 O O . HIS G 1 173 ? 11.66835 -17.59305 -23.64430 1.000 22.79775 173 HIS G O 1
ATOM 8831 N N . PHE G 1 174 ? 13.38658 -16.54579 -24.67416 1.000 22.27691 174 PHE G N 1
ATOM 8832 C CA . PHE G 1 174 ? 12.55722 -16.06303 -25.78045 1.000 21.01088 174 PHE G CA 1
ATOM 8833 C C . PHE G 1 174 ? 11.77661 -17.20805 -26.41172 1.000 23.24067 174 PHE G C 1
ATOM 8834 O O . PHE G 1 174 ? 10.57407 -17.10116 -26.65107 1.000 22.13286 174 PHE G O 1
ATOM 8842 N N . LYS G 1 175 ? 12.45101 -18.32589 -26.66662 1.000 25.71152 175 LYS G N 1
ATOM 8843 C CA . LYS G 1 175 ? 11.80292 -19.46258 -27.30907 1.000 25.29194 175 LYS G CA 1
ATOM 8844 C C . LYS G 1 175 ? 10.91834 -20.23909 -26.34167 1.000 27.15541 175 LYS G C 1
ATOM 8845 O O . LYS G 1 175 ? 9.79025 -20.60692 -26.68850 1.000 27.42693 175 LYS G O 1
ATOM 8851 N N . ASN G 1 176 ? 11.40868 -20.50863 -25.12796 1.000 23.96159 176 ASN G N 1
ATOM 8852 C CA . ASN G 1 176 ? 10.69056 -21.43868 -24.26842 1.000 23.57169 176 ASN G CA 1
ATOM 8853 C C . ASN G 1 176 ? 9.58601 -20.75362 -23.47131 1.000 30.87969 176 ASN G C 1
ATOM 8854 O O . ASN G 1 176 ? 8.54164 -21.36506 -23.22151 1.000 28.84814 176 ASN G O 1
ATOM 8859 N N . SER G 1 177 ? 9.78648 -19.49598 -23.06260 1.000 24.41906 177 SER G N 1
ATOM 8860 C CA . SER G 1 177 ? 8.78410 -18.80583 -22.26426 1.000 23.68017 177 SER G CA 1
ATOM 8861 C C . SER G 1 177 ? 7.97482 -17.78417 -23.04558 1.000 23.08363 177 SER G C 1
ATOM 8862 O O . SER G 1 177 ? 6.78565 -17.61222 -22.75747 1.000 23.06348 177 SER G O 1
ATOM 8865 N N . LEU G 1 178 ? 8.56424 -17.11778 -24.03634 1.000 25.71288 178 LEU G N 1
ATOM 8866 C CA . LEU G 1 178 ? 7.87183 -16.04694 -24.73735 1.000 21.98936 178 LEU G CA 1
ATOM 8867 C C . LEU G 1 178 ? 7.28537 -16.48223 -26.06861 1.000 25.49866 178 LEU G C 1
ATOM 8868 O O . LEU G 1 178 ? 6.77106 -15.63478 -26.80253 1.000 29.22404 178 LEU G O 1
ATOM 8873 N N . GLY G 1 179 ? 7.39723 -17.76052 -26.42393 1.000 27.55903 179 GLY G N 1
ATOM 8874 C CA . GLY G 1 179 ? 6.81934 -18.23940 -27.67075 1.000 26.56996 179 GLY G CA 1
ATOM 8875 C C . GLY G 1 179 ? 7.42247 -17.64584 -28.92106 1.000 25.47852 179 GLY G C 1
ATOM 8876 O O . GLY G 1 179 ? 6.78573 -17.66434 -29.97240 1.000 29.56594 179 GLY G O 1
ATOM 8877 N N . ALA G 1 180 ? 8.64900 -17.14937 -28.84004 1.000 25.52913 180 ALA G N 1
ATOM 8878 C CA . ALA G 1 180 ? 9.28330 -16.44434 -29.94505 1.000 29.06563 180 ALA G CA 1
ATOM 8879 C C . ALA G 1 180 ? 9.90260 -17.41019 -30.95144 1.000 33.04604 180 ALA G C 1
ATOM 8880 O O . ALA G 1 180 ? 10.32259 -18.52249 -30.60716 1.000 29.61941 180 ALA G O 1
ATOM 8882 N N . GLU G 1 181 ? 9.96027 -16.96288 -32.20992 1.000 28.42321 181 GLU G N 1
ATOM 8883 C CA . GLU G 1 181 ? 10.81951 -17.58277 -33.21622 1.000 32.97675 181 GLU G CA 1
ATOM 8884 C C . GLU G 1 181 ? 12.24863 -17.08245 -33.02052 1.000 32.00451 181 GLU G C 1
ATOM 8885 O O . GLU G 1 181 ? 12.51228 -15.87586 -33.11436 1.000 30.69649 181 GLU G O 1
ATOM 8891 N N . VAL G 1 182 ? 13.16853 -17.99580 -32.72853 1.000 32.58616 182 VAL G N 1
ATOM 8892 C CA . VAL G 1 182 ? 14.58024 -17.64433 -32.61889 1.000 33.26281 182 VAL G CA 1
ATOM 8893 C C . VAL G 1 182 ? 15.35666 -18.45346 -33.65068 1.000 38.77839 182 VAL G C 1
ATOM 8894 O O . VAL G 1 182 ? 15.91595 -19.50495 -33.32793 1.000 38.37390 182 VAL G O 1
ATOM 8898 N N . GLU G 1 183 ? 15.38185 -17.99291 -34.89918 1.000 37.26023 183 GLU G N 1
ATOM 8899 C CA . GLU G 1 183 ? 16.08938 -18.73523 -35.93639 1.000 45.79824 183 GLU G CA 1
ATOM 8900 C C . GLU G 1 183 ? 17.59655 -18.59254 -35.74779 1.000 46.94358 183 GLU G C 1
ATOM 8901 O O . GLU G 1 183 ? 18.10646 -17.48374 -35.54917 1.000 43.89876 183 GLU G O 1
ATOM 8907 N N . GLN G 1 184 ? 18.31574 -19.71864 -35.81285 1.000 48.78429 184 GLN G N 1
ATOM 8908 C CA . GLN G 1 184 ? 19.76202 -19.67139 -35.59977 1.000 52.44917 184 GLN G CA 1
ATOM 8909 C C . GLN G 1 184 ? 20.51581 -19.17144 -36.83032 1.000 50.28997 184 GLN G C 1
ATOM 8910 O O . GLN G 1 184 ? 21.61094 -18.60981 -36.69233 1.000 52.77293 184 GLN G O 1
ATOM 8916 N N . HIS G 1 185 ? 19.95052 -19.34318 -38.02665 1.000 49.49115 185 HIS G N 1
ATOM 8917 C CA . HIS G 1 185 ? 20.59046 -18.90138 -39.26822 1.000 52.53720 185 HIS G CA 1
ATOM 8918 C C . HIS G 1 185 ? 19.49993 -18.34118 -40.17832 1.000 55.47808 185 HIS G C 1
ATOM 8919 O O . HIS G 1 185 ? 18.74934 -19.10626 -40.79369 1.000 57.11640 185 HIS G O 1
ATOM 8926 N N . VAL G 1 186 ? 19.41462 -17.01060 -40.25853 1.000 54.53229 186 VAL G N 1
ATOM 8927 C CA . VAL G 1 186 ? 18.41556 -16.34696 -41.09540 1.000 53.72056 186 VAL G CA 1
ATOM 8928 C C . VAL G 1 186 ? 19.08329 -15.80401 -42.35859 1.000 60.62658 186 VAL G C 1
ATOM 8929 O O . VAL G 1 186 ? 19.01430 -14.60427 -42.65155 1.000 59.59901 186 VAL G O 1
ATOM 8933 N N . MET H 1 1 ? 12.12977 7.08333 3.18934 1.000 31.01320 1 MET H N 1
ATOM 8934 C CA . MET H 1 1 ? 12.02160 6.07940 4.26005 1.000 31.19687 1 MET H CA 1
ATOM 8935 C C . MET H 1 1 ? 11.33470 4.81050 3.75926 1.000 36.24746 1 MET H C 1
ATOM 8936 O O . MET H 1 1 ? 10.37746 4.88437 2.98268 1.000 32.41384 1 MET H O 1
ATOM 8941 N N . THR H 1 2 ? 11.80979 3.65306 4.22398 1.000 36.21797 2 THR H N 1
ATOM 8942 C CA . THR H 1 2 ? 11.37462 2.37125 3.67955 1.000 38.82745 2 THR H CA 1
ATOM 8943 C C . THR H 1 2 ? 10.01348 1.94888 4.21890 1.000 35.67325 2 THR H C 1
ATOM 8944 O O . THR H 1 2 ? 9.77477 1.99010 5.43224 1.000 37.66510 2 THR H O 1
ATOM 8948 N N . HIS H 1 3 ? 9.14285 1.49613 3.31096 1.000 33.38703 3 HIS H N 1
ATOM 8949 C CA . HIS H 1 3 ? 7.85882 0.87793 3.64879 1.000 27.73270 3 HIS H CA 1
ATOM 8950 C C . HIS H 1 3 ? 7.68790 -0.33190 2.74209 1.000 30.82964 3 HIS H C 1
ATOM 8951 O O . HIS H 1 3 ? 7.45695 -0.17286 1.53805 1.000 22.53490 3 HIS H O 1
ATOM 8958 N N . ARG H 1 4 ? 7.78383 -1.52915 3.30435 1.000 21.66664 4 ARG H N 1
ATOM 8959 C CA . ARG H 1 4 ? 8.04890 -2.71883 2.51272 1.000 19.59326 4 ARG H CA 1
ATOM 8960 C C . ARG H 1 4 ? 6.81200 -3.60315 2.42837 1.000 21.26486 4 ARG H C 1
ATOM 8961 O O . ARG H 1 4 ? 5.89859 -3.52234 3.26143 1.000 18.64868 4 ARG H O 1
ATOM 8969 N N . ALA H 1 5 ? 6.77625 -4.42053 1.37313 1.000 16.19038 5 ALA H N 1
ATOM 8970 C CA . ALA H 1 5 ? 5.75240 -5.44784 1.19433 1.000 18.01902 5 ALA H CA 1
ATOM 8971 C C . ALA H 1 5 ? 6.41763 -6.72433 0.70686 1.000 16.21428 5 ALA H C 1
ATOM 8972 O O . ALA H 1 5 ? 7.49604 -6.69213 0.10787 1.000 19.37369 5 ALA H O 1
ATOM 8974 N N . LEU H 1 6 ? 5.75287 -7.85269 0.95038 1.000 16.09488 6 LEU H N 1
ATOM 8975 C CA . LEU H 1 6 ? 6.23952 -9.16558 0.54383 1.000 17.22649 6 LEU H CA 1
ATOM 8976 C C . LEU H 1 6 ? 5.38674 -9.66413 -0.61855 1.000 18.41488 6 LEU H C 1
ATOM 8977 O O . LEU H 1 6 ? 4.15654 -9.67311 -0.52695 1.000 19.72990 6 LEU H O 1
ATOM 8982 N N . LEU H 1 7 ? 6.03312 -10.05653 -1.71164 1.000 18.56359 7 LEU H N 1
ATOM 8983 C CA . LEU H 1 7 ? 5.35546 -10.65633 -2.86360 1.000 17.87215 7 LEU H CA 1
ATOM 8984 C C . LEU H 1 7 ? 5.69511 -12.14129 -2.89338 1.000 16.94231 7 LEU H C 1
ATOM 8985 O O . LEU H 1 7 ? 6.85461 -12.50384 -3.09673 1.000 18.82470 7 LEU H O 1
ATOM 8990 N N . VAL H 1 8 ? 4.69431 -12.99949 -2.70119 1.000 17.33598 8 VAL H N 1
ATOM 8991 C CA . VAL H 1 8 ? 4.88442 -14.44775 -2.74741 1.000 18.16079 8 VAL H CA 1
ATOM 8992 C C . VAL H 1 8 ? 4.33495 -14.92889 -4.09036 1.000 21.90815 8 VAL H C 1
ATOM 8993 O O . VAL H 1 8 ? 3.11767 -14.98367 -4.29269 1.000 20.91109 8 VAL H O 1
ATOM 8997 N N . VAL H 1 9 ? 5.22848 -15.30922 -5.00134 1.000 24.51250 9 VAL H N 1
ATOM 8998 C CA . VAL H 1 9 ? 4.90774 -15.48342 -6.41845 1.000 22.78456 9 VAL H CA 1
ATOM 8999 C C . VAL H 1 9 ? 4.75110 -16.96559 -6.73305 1.000 26.73162 9 VAL H C 1
ATOM 9000 O O . VAL H 1 9 ? 5.71729 -17.73487 -6.64336 1.000 24.85036 9 VAL H O 1
ATOM 9004 N N . ASP H 1 10 ? 3.52675 -17.36547 -7.08238 1.000 22.74259 10 ASP H N 1
ATOM 9005 C CA . ASP H 1 10 ? 3.25619 -18.65768 -7.71405 1.000 28.12416 10 ASP H CA 1
ATOM 9006 C C . ASP H 1 10 ? 3.77016 -19.84527 -6.89253 1.000 31.50696 10 ASP H C 1
ATOM 9007 O O . ASP H 1 10 ? 4.31288 -20.80771 -7.44024 1.000 32.55856 10 ASP H O 1
ATOM 9012 N N . TYR H 1 11 ? 3.58337 -19.79950 -5.57710 1.000 32.37379 11 TYR H N 1
ATOM 9013 C CA . TYR H 1 11 ? 3.99842 -20.91019 -4.71317 1.000 31.93689 11 TYR H CA 1
ATOM 9014 C C . TYR H 1 11 ? 2.84509 -21.89779 -4.51390 1.000 33.70600 11 TYR H C 1
ATOM 9015 O O . TYR H 1 11 ? 2.34699 -22.11305 -3.41562 1.000 31.11042 11 TYR H O 1
ATOM 9024 N N . SER H 1 12 ? 2.40826 -22.50644 -5.61131 1.000 33.93964 12 SER H N 1
ATOM 9025 C CA . SER H 1 12 ? 1.25162 -23.38333 -5.55477 1.000 35.78231 12 SER H CA 1
ATOM 9026 C C . SER H 1 12 ? 1.67294 -24.84449 -5.64285 1.000 40.34195 12 SER H C 1
ATOM 9027 O O . SER H 1 12 ? 2.80209 -25.18212 -6.01515 1.000 37.02318 12 SER H O 1
ATOM 9030 N N . TYR H 1 13 ? 0.72141 -25.70984 -5.28639 1.000 41.29989 13 TYR H N 1
ATOM 9031 C CA . TYR H 1 13 ? 0.91624 -27.15067 -5.40535 1.000 45.53294 13 TYR H CA 1
ATOM 9032 C C . TYR H 1 13 ? 1.37089 -27.53814 -6.80791 1.000 47.01583 13 TYR H C 1
ATOM 9033 O O . TYR H 1 13 ? 2.30394 -28.33196 -6.96848 1.000 48.51912 13 TYR H O 1
ATOM 9042 N N . ASP H 1 14 ? 0.73425 -26.97185 -7.83633 1.000 46.04773 14 ASP H N 1
ATOM 9043 C CA . ASP H 1 14 ? 1.03168 -27.37379 -9.20729 1.000 47.05548 14 ASP H CA 1
ATOM 9044 C C . ASP H 1 14 ? 2.45904 -27.03811 -9.61734 1.000 45.42633 14 ASP H C 1
ATOM 9045 O O . ASP H 1 14 ? 3.05450 -27.76649 -10.41637 1.000 51.04456 14 ASP H O 1
ATOM 9050 N N . PHE H 1 15 ? 3.02171 -25.94727 -9.11339 1.000 38.45922 15 PHE H N 1
ATOM 9051 C CA . PHE H 1 15 ? 4.40388 -25.62406 -9.44275 1.000 42.72431 15 PHE H CA 1
ATOM 9052 C C . PHE H 1 15 ? 5.42629 -26.26113 -8.50497 1.000 45.72964 15 PHE H C 1
ATOM 9053 O O . PHE H 1 15 ? 6.60173 -26.32397 -8.86502 1.000 48.63935 15 PHE H O 1
ATOM 9061 N N . ILE H 1 16 ? 5.03098 -26.71841 -7.31670 1.000 42.41614 16 ILE H N 1
ATOM 9062 C CA . ILE H 1 16 ? 5.97861 -27.10414 -6.27943 1.000 46.28028 16 ILE H CA 1
ATOM 9063 C C . ILE H 1 16 ? 5.96996 -28.60782 -6.01719 1.000 45.19056 16 ILE H C 1
ATOM 9064 O O . ILE H 1 16 ? 7.03217 -29.22020 -5.88625 1.000 46.22523 16 ILE H O 1
ATOM 9069 N N . ALA H 1 17 ? 4.79132 -29.21386 -5.92289 1.000 45.95230 17 ALA H N 1
ATOM 9070 C CA . ALA H 1 17 ? 4.65949 -30.57593 -5.42235 1.000 50.00345 17 ALA H CA 1
ATOM 9071 C C . ALA H 1 17 ? 5.16455 -31.60534 -6.42138 1.000 56.95556 17 ALA H C 1
ATOM 9072 O O . ALA H 1 17 ? 5.05155 -31.42739 -7.63368 1.000 53.17284 17 ALA H O 1
ATOM 9074 N N . ASP H 1 18 ? 5.70486 -32.70463 -5.88241 1.000 55.77462 18 ASP H N 1
ATOM 9075 C CA . ASP H 1 18 ? 6.15257 -33.86118 -6.65672 1.000 58.02312 18 ASP H CA 1
ATOM 9076 C C . ASP H 1 18 ? 5.23970 -34.15896 -7.84664 1.000 61.76841 18 ASP H C 1
ATOM 9077 O O . ASP H 1 18 ? 5.68889 -34.22103 -9.00045 1.000 56.54124 18 ASP H O 1
ATOM 9082 N N . ASP H 1 19 ? 3.94393 -34.32921 -7.56516 1.000 60.72304 19 ASP H N 1
ATOM 9083 C CA . ASP H 1 19 ? 2.92213 -34.68379 -8.54312 1.000 64.29735 19 ASP H CA 1
ATOM 9084 C C . ASP H 1 19 ? 2.36052 -33.47641 -9.29582 1.000 64.09964 19 ASP H C 1
ATOM 9085 O O . ASP H 1 19 ? 1.38767 -33.63141 -10.04668 1.000 59.94078 19 ASP H O 1
ATOM 9090 N N . GLY H 1 20 ? 2.94012 -32.29022 -9.11170 1.000 60.70258 20 GLY H N 1
ATOM 9091 C CA . GLY H 1 20 ? 2.36611 -31.09048 -9.69488 1.000 58.83550 20 GLY H CA 1
ATOM 9092 C C . GLY H 1 20 ? 2.45063 -31.08372 -11.20957 1.000 58.52423 20 GLY H C 1
ATOM 9093 O O . GLY H 1 20 ? 3.41913 -31.55443 -11.80754 1.000 58.52940 20 GLY H O 1
ATOM 9094 N N . LEU H 1 21 ? 1.41801 -30.50401 -11.83450 1.000 62.18680 21 LEU H N 1
ATOM 9095 C CA . LEU H 1 21 ? 1.26637 -30.59406 -13.28565 1.000 62.07751 21 LEU H CA 1
ATOM 9096 C C . LEU H 1 21 ? 2.39411 -29.88738 -14.03763 1.000 56.50298 21 LEU H C 1
ATOM 9097 O O . LEU H 1 21 ? 2.78356 -30.34149 -15.11966 1.000 62.83230 21 LEU H O 1
ATOM 9102 N N . LEU H 1 22 ? 2.94696 -28.79488 -13.48613 1.000 57.16976 22 LEU H N 1
ATOM 9103 C CA . LEU H 1 22 ? 4.07836 -28.07099 -14.09372 1.000 60.30492 22 LEU H CA 1
ATOM 9104 C C . LEU H 1 22 ? 5.10097 -27.77756 -12.99236 1.000 59.76206 22 LEU H C 1
ATOM 9105 O O . LEU H 1 22 ? 5.16501 -26.66260 -12.47105 1.000 61.24899 22 LEU H O 1
ATOM 9110 N N . THR H 1 23 ? 5.93693 -28.76794 -12.68289 1.000 60.26272 23 THR H N 1
ATOM 9111 C CA . THR H 1 23 ? 6.58576 -28.86303 -11.37800 1.000 62.04409 23 THR H CA 1
ATOM 9112 C C . THR H 1 23 ? 7.96954 -28.21607 -11.32142 1.000 62.78877 23 THR H C 1
ATOM 9113 O O . THR H 1 23 ? 8.79337 -28.38755 -12.22767 1.000 63.79097 23 THR H O 1
ATOM 9117 N N . CYS H 1 24 ? 8.21864 -27.48269 -10.22477 1.000 59.34998 24 CYS H N 1
ATOM 9118 C CA . CYS H 1 24 ? 9.56508 -27.05885 -9.84792 1.000 61.72857 24 CYS H CA 1
ATOM 9119 C C . CYS H 1 24 ? 10.34026 -28.15643 -9.15115 1.000 55.69015 24 CYS H C 1
ATOM 9120 O O . CYS H 1 24 ? 11.57372 -28.11585 -9.13272 1.000 58.19456 24 CYS H O 1
ATOM 9123 N N . GLY H 1 25 ? 9.64804 -29.10904 -8.55888 1.000 57.04637 25 GLY H N 1
ATOM 9124 C CA . GLY H 1 25 ? 10.33830 -30.19012 -7.92274 1.000 58.80736 25 GLY H CA 1
ATOM 9125 C C . GLY H 1 25 ? 11.08406 -29.73776 -6.67763 1.000 55.34530 25 GLY H C 1
ATOM 9126 O O . GLY H 1 25 ? 10.78309 -28.70514 -6.04830 1.000 42.74096 25 GLY H O 1
ATOM 9127 N N . LYS H 1 26 ? 12.10248 -30.53252 -6.35167 1.000 51.93427 26 LYS H N 1
ATOM 9128 C CA . LYS H 1 26 ? 12.80665 -30.35744 -5.08770 1.000 51.65419 26 LYS H CA 1
ATOM 9129 C C . LYS H 1 26 ? 13.37365 -28.95322 -4.89131 1.000 52.06110 26 LYS H C 1
ATOM 9130 O O . LYS H 1 26 ? 13.32776 -28.46631 -3.74891 1.000 48.52199 26 LYS H O 1
ATOM 9136 N N . PRO H 1 27 ? 13.89280 -28.24712 -5.91180 1.000 51.70257 27 PRO H N 1
ATOM 9137 C CA . PRO H 1 27 ? 14.29491 -26.84709 -5.67540 1.000 44.98027 27 PRO H CA 1
ATOM 9138 C C . PRO H 1 27 ? 13.18750 -25.97846 -5.09593 1.000 37.39508 27 PRO H C 1
ATOM 9139 O O . PRO H 1 27 ? 13.45567 -25.17091 -4.19702 1.000 34.73215 27 PRO H O 1
ATOM 9143 N N . GLY H 1 28 ? 11.95152 -26.12282 -5.57654 1.000 39.83151 28 GLY H N 1
ATOM 9144 C CA . GLY H 1 28 ? 10.86210 -25.32248 -5.04052 1.000 36.56097 28 GLY H CA 1
ATOM 9145 C C . GLY H 1 28 ? 10.42125 -25.76436 -3.65679 1.000 38.63514 28 GLY H C 1
ATOM 9146 O O . GLY H 1 28 ? 9.98446 -24.93924 -2.83985 1.000 34.47124 28 GLY H O 1
ATOM 9147 N N . GLN H 1 29 ? 10.52038 -27.06471 -3.37203 1.000 35.55044 29 GLN H N 1
ATOM 9148 C CA . GLN H 1 29 ? 10.19119 -27.55647 -2.03857 1.000 39.77232 29 GLN H CA 1
ATOM 9149 C C . GLN H 1 29 ? 11.18566 -27.06217 -0.99255 1.000 36.70205 29 GLN H C 1
ATOM 9150 O O . GLN H 1 29 ? 10.81841 -26.89877 0.17650 1.000 37.81253 29 GLN H O 1
ATOM 9156 N N . ASN H 1 30 ? 12.43512 -26.80627 -1.39358 1.000 34.77464 30 ASN H N 1
ATOM 9157 C CA . ASN H 1 30 ? 13.51511 -26.51801 -0.45782 1.000 36.52830 30 ASN H CA 1
ATOM 9158 C C . ASN H 1 30 ? 13.49316 -25.09256 0.08364 1.000 36.33122 30 ASN H C 1
ATOM 9159 O O . ASN H 1 30 ? 14.19183 -24.81977 1.06326 1.000 32.89075 30 ASN H O 1
ATOM 9164 N N . ILE H 1 31 ? 12.72274 -24.18219 -0.52036 1.000 33.20352 31 ILE H N 1
ATOM 9165 C CA . ILE H 1 31 ? 12.62467 -22.80677 -0.04465 1.000 28.66220 31 ILE H CA 1
ATOM 9166 C C . ILE H 1 31 ? 11.38626 -22.57956 0.81152 1.000 30.73044 31 ILE H C 1
ATOM 9167 O O . ILE H 1 31 ? 11.12624 -21.44117 1.23175 1.000 27.75241 31 ILE H O 1
ATOM 9172 N N . GLU H 1 32 ? 10.61068 -23.63327 1.07802 1.000 29.07697 32 GLU H N 1
ATOM 9173 C CA . GLU H 1 32 ? 9.36437 -23.50050 1.82785 1.000 29.00949 32 GLU H CA 1
ATOM 9174 C C . GLU H 1 32 ? 9.58122 -22.82692 3.19080 1.000 31.55437 32 GLU H C 1
ATOM 9175 O O . GLU H 1 32 ? 8.91785 -21.83565 3.51879 1.000 27.51091 32 GLU H O 1
ATOM 9181 N N . ASP H 1 33 ? 10.50749 -23.34908 4.00036 1.000 32.00026 33 ASP H N 1
ATOM 9182 C CA . ASP H 1 33 ? 10.68511 -22.82027 5.35350 1.000 27.70713 33 ASP H CA 1
ATOM 9183 C C . ASP H 1 33 ? 11.11250 -21.35851 5.32941 1.000 29.98539 33 ASP H C 1
ATOM 9184 O O . ASP H 1 33 ? 10.67637 -20.56436 6.16922 1.000 25.61867 33 ASP H O 1
ATOM 9189 N N . PHE H 1 34 ? 11.98565 -20.98716 4.38720 1.000 26.26913 34 PHE H N 1
ATOM 9190 C CA . PHE H 1 34 ? 12.42313 -19.59606 4.29793 1.000 28.61352 34 PHE H CA 1
ATOM 9191 C C . PHE H 1 34 ? 11.26091 -18.68148 3.94011 1.000 27.33719 34 PHE H C 1
ATOM 9192 O O . PHE H 1 34 ? 11.14394 -17.57299 4.47527 1.000 24.86427 34 PHE H O 1
ATOM 9200 N N . ILE H 1 35 ? 10.38632 -19.12962 3.03624 1.000 28.89633 35 ILE H N 1
ATOM 9201 C CA . ILE H 1 35 ? 9.21612 -18.32957 2.68634 1.000 28.41725 35 ILE H CA 1
ATOM 9202 C C . ILE H 1 35 ? 8.30788 -18.17061 3.90526 1.000 26.90137 35 ILE H C 1
ATOM 9203 O O . ILE H 1 35 ? 7.88164 -17.05932 4.24109 1.000 23.48956 35 ILE H O 1
ATOM 9208 N N . VAL H 1 36 ? 8.01815 -19.27887 4.59925 1.000 29.09241 36 VAL H N 1
ATOM 9209 C CA . VAL H 1 36 ? 7.20786 -19.21281 5.81778 1.000 27.06276 36 VAL H CA 1
ATOM 9210 C C . VAL H 1 36 ? 7.83547 -18.24486 6.81018 1.000 24.79183 36 VAL H C 1
ATOM 9211 O O . VAL H 1 36 ? 7.15503 -17.41374 7.42553 1.000 23.81710 36 VAL H O 1
ATOM 9215 N N . SER H 1 37 ? 9.15478 -18.34016 6.97386 1.000 24.89869 37 SER H N 1
ATOM 9216 C CA . SER H 1 37 ? 9.85472 -17.41345 7.85433 1.000 26.80651 37 SER H CA 1
ATOM 9217 C C . SER H 1 37 ? 9.67855 -15.95802 7.40570 1.000 29.30927 37 SER H C 1
ATOM 9218 O O . SER H 1 37 ? 9.57165 -15.05410 8.24277 1.000 25.39509 37 SER H O 1
ATOM 9221 N N . ARG H 1 38 ? 9.65971 -15.70033 6.08869 1.000 24.93552 38 ARG H N 1
ATOM 9222 C CA . ARG H 1 38 ? 9.52552 -14.31815 5.63691 1.000 22.84430 38 ARG H CA 1
ATOM 9223 C C . ARG H 1 38 ? 8.11293 -13.81812 5.86208 1.000 18.36236 38 ARG H C 1
ATOM 9224 O O . ARG H 1 38 ? 7.91793 -12.67329 6.27151 1.000 20.05633 38 ARG H O 1
ATOM 9232 N N . ILE H 1 39 ? 7.11911 -14.66516 5.60559 1.000 19.27108 39 ILE H N 1
ATOM 9233 C CA . ILE H 1 39 ? 5.73105 -14.26957 5.81838 1.000 21.43099 39 ILE H CA 1
ATOM 9234 C C . ILE H 1 39 ? 5.51154 -13.89965 7.27636 1.000 23.42842 39 ILE H C 1
ATOM 9235 O O . ILE H 1 39 ? 4.86691 -12.88769 7.58650 1.000 24.57734 39 ILE H O 1
ATOM 9240 N N . ASN H 1 40 ? 6.06664 -14.70649 8.19329 1.000 23.85053 40 ASN H N 1
ATOM 9241 C CA . ASN H 1 40 ? 5.96056 -14.42301 9.62029 1.000 23.69397 40 ASN H CA 1
ATOM 9242 C C . ASN H 1 40 ? 6.66837 -13.12881 9.98032 1.000 21.13096 40 ASN H C 1
ATOM 9243 O O . ASN H 1 40 ? 6.19476 -12.37423 10.83391 1.000 24.76877 40 ASN H O 1
ATOM 9248 N N . ASP H 1 41 ? 7.83042 -12.87220 9.38371 1.000 20.50274 41 ASP H N 1
ATOM 9249 C CA . ASP H 1 41 ? 8.53890 -11.64771 9.73100 1.000 23.69901 41 ASP H CA 1
ATOM 9250 C C . ASP H 1 41 ? 7.75283 -10.40107 9.31317 1.000 24.02475 41 ASP H C 1
ATOM 9251 O O . ASP H 1 41 ? 7.68235 -9.42663 10.07432 1.000 22.83891 41 ASP H O 1
ATOM 9256 N N . PHE H 1 42 ? 7.14264 -10.41306 8.11886 1.000 20.19071 42 PHE H N 1
ATOM 9257 C CA . PHE H 1 42 ? 6.31313 -9.28035 7.68989 1.000 18.52132 42 PHE H CA 1
ATOM 9258 C C . PHE H 1 42 ? 5.04345 -9.19583 8.51868 1.000 19.49905 42 PHE H C 1
ATOM 9259 O O . PHE H 1 42 ? 4.56572 -8.10269 8.85657 1.000 19.62879 42 PHE H O 1
ATOM 9267 N N . ASN H 1 43 ? 4.45700 -10.34440 8.81014 1.000 21.99346 43 ASN H N 1
ATOM 9268 C CA . ASN H 1 43 ? 3.22942 -10.36753 9.57503 1.000 21.13510 43 ASN H CA 1
ATOM 9269 C C . ASN H 1 43 ? 3.44525 -9.84487 10.99192 1.000 26.21699 43 ASN H C 1
ATOM 9270 O O . ASN H 1 43 ? 2.55850 -9.17720 11.53726 1.000 22.02992 43 ASN H O 1
ATOM 9275 N N . TYR H 1 44 ? 4.62129 -10.10335 11.58362 1.000 19.97062 44 TYR H N 1
ATOM 9276 C CA . TYR H 1 44 ? 4.89606 -9.60903 12.93176 1.000 25.02467 44 TYR H CA 1
ATOM 9277 C C . TYR H 1 44 ? 4.71169 -8.09905 13.01134 1.000 26.20640 44 TYR H C 1
ATOM 9278 O O . TYR H 1 44 ? 4.19429 -7.57941 14.00564 1.000 22.84805 44 TYR H O 1
ATOM 9287 N N . TYR H 1 45 ? 5.11920 -7.38083 11.96558 1.000 23.39825 45 TYR H N 1
ATOM 9288 C CA . TYR H 1 45 ? 4.99563 -5.92935 11.90822 1.000 23.29350 45 TYR H CA 1
ATOM 9289 C C . TYR H 1 45 ? 3.69139 -5.44570 11.28251 1.000 21.42532 45 TYR H C 1
ATOM 9290 O O . TYR H 1 45 ? 3.48040 -4.23220 11.20733 1.000 17.13110 45 TYR H O 1
ATOM 9299 N N . GLN H 1 46 ? 2.81501 -6.35399 10.85140 1.000 20.25428 46 GLN H N 1
ATOM 9300 C CA . GLN H 1 46 ? 1.62219 -6.02616 10.07091 1.000 21.95556 46 GLN H CA 1
ATOM 9301 C C . GLN H 1 46 ? 1.97779 -5.37509 8.73513 1.000 18.34896 46 GLN H C 1
ATOM 9302 O O . GLN H 1 46 ? 1.16633 -4.64041 8.17766 1.000 21.17491 46 GLN H O 1
ATOM 9308 N N . ASP H 1 47 ? 3.18759 -5.62076 8.23394 1.000 18.91117 47 ASP H N 1
ATOM 9309 C CA . ASP H 1 47 ? 3.55888 -5.25221 6.86958 1.000 22.54736 47 ASP H CA 1
ATOM 9310 C C . ASP H 1 47 ? 2.74859 -6.07600 5.86606 1.000 19.36679 47 ASP H C 1
ATOM 9311 O O . ASP H 1 47 ? 2.40111 -7.22957 6.11937 1.000 17.85219 47 ASP H O 1
ATOM 9316 N N . HIS H 1 48 ? 2.45859 -5.47633 4.71091 1.000 18.87031 48 HIS H N 1
ATOM 9317 C CA . HIS H 1 48 ? 1.56654 -6.10726 3.74065 1.000 20.20092 48 HIS H CA 1
ATOM 9318 C C . HIS H 1 48 ? 2.23067 -7.26292 3.00316 1.000 17.96843 48 HIS H C 1
ATOM 9319 O O . HIS H 1 48 ? 3.40901 -7.20384 2.65198 1.000 18.57823 48 HIS H O 1
ATOM 9326 N N . ILE H 1 49 ? 1.45354 -8.32132 2.77556 1.000 19.62103 49 ILE H N 1
ATOM 9327 C CA . ILE H 1 49 ? 1.90083 -9.53646 2.10623 1.000 17.17298 49 ILE H CA 1
ATOM 9328 C C . ILE H 1 49 ? 0.94065 -9.83151 0.96458 1.000 22.50839 49 ILE H C 1
ATOM 9329 O O . ILE H 1 49 ? -0.27274 -9.90718 1.18815 1.000 20.30394 49 ILE H O 1
ATOM 9334 N N . PHE H 1 50 ? 1.48319 -10.05433 -0.23883 1.000 19.48869 50 PHE H N 1
ATOM 9335 C CA . PHE H 1 50 ? 0.69041 -10.29899 -1.44660 1.000 20.86570 50 PHE H CA 1
ATOM 9336 C C . PHE H 1 50 ? 1.00926 -11.68074 -2.00074 1.000 17.02741 50 PHE H C 1
ATOM 9337 O O . PHE H 1 50 ? 2.15733 -11.95630 -2.35696 1.000 20.68923 50 PHE H O 1
ATOM 9345 N N . PHE H 1 51 ? -0.00437 -12.52875 -2.09178 1.000 18.20890 51 PHE H N 1
ATOM 9346 C CA . PHE H 1 51 ? 0.10621 -13.84352 -2.70816 1.000 18.65278 51 PHE H CA 1
ATOM 9347 C C . PHE H 1 51 ? -0.36349 -13.72687 -4.15220 1.000 20.75751 51 PHE H C 1
ATOM 9348 O O . PHE H 1 51 ? -1.52164 -13.38315 -4.40599 1.000 20.56344 51 PHE H O 1
ATOM 9356 N N . LEU H 1 52 ? 0.53721 -13.98275 -5.08725 1.000 19.27971 52 LEU H N 1
ATOM 9357 C CA . LEU H 1 52 ? 0.27265 -13.77957 -6.50867 1.000 23.07872 52 LEU H CA 1
ATOM 9358 C C . LEU H 1 52 ? 0.23901 -15.13059 -7.19247 1.000 24.77616 52 LEU H C 1
ATOM 9359 O O . LEU H 1 52 ? 1.25001 -15.84765 -7.19362 1.000 25.75248 52 LEU H O 1
ATOM 9364 N N . MET H 1 53 ? -0.92160 -15.46939 -7.76493 1.000 25.81421 53 MET H N 1
ATOM 9365 C CA . MET H 1 53 ? -1.22015 -16.81558 -8.24643 1.000 28.26389 53 MET H CA 1
ATOM 9366 C C . MET H 1 53 ? -1.73607 -16.79168 -9.68382 1.000 34.06847 53 MET H C 1
ATOM 9367 O O . MET H 1 53 ? -2.75863 -16.15581 -9.97213 1.000 27.28599 53 MET H O 1
ATOM 9372 N N . ASP H 1 54 ? -1.04786 -17.51362 -10.56782 1.000 31.83771 54 ASP H N 1
ATOM 9373 C CA . ASP H 1 54 ? -1.53096 -17.73666 -11.92731 1.000 38.74671 54 ASP H CA 1
ATOM 9374 C C . ASP H 1 54 ? -2.90703 -18.39550 -11.87987 1.000 41.14371 54 ASP H C 1
ATOM 9375 O O . ASP H 1 54 ? -3.10251 -19.39714 -11.18650 1.000 42.44227 54 ASP H O 1
ATOM 9380 N N . LEU H 1 55 ? -3.87846 -17.80219 -12.57691 1.000 46.83582 55 LEU H N 1
ATOM 9381 C CA . LEU H 1 55 ? -5.25624 -18.28909 -12.49848 1.000 49.79634 55 LEU H CA 1
ATOM 9382 C C . LEU H 1 55 ? -5.53037 -19.37726 -13.53359 1.000 58.42876 55 LEU H C 1
ATOM 9383 O O . LEU H 1 55 ? -5.94436 -20.48664 -13.17729 1.000 65.48794 55 LEU H O 1
ATOM 9388 N N . HIS H 1 56 ? -5.34588 -19.05609 -14.81181 1.000 56.10592 56 HIS H N 1
ATOM 9389 C CA . HIS H 1 56 ? -5.68095 -19.96821 -15.90730 1.000 66.27799 56 HIS H CA 1
ATOM 9390 C C . HIS H 1 56 ? -7.15154 -20.38991 -15.87373 1.000 64.46749 56 HIS H C 1
ATOM 9391 O O . HIS H 1 56 ? -7.50396 -21.40809 -15.28187 1.000 61.82868 56 HIS H O 1
ATOM 9398 N N . THR H 1 77 ? -9.96778 -25.72643 -8.14817 1.000 70.08574 77 THR H N 1
ATOM 9399 C CA . THR H 1 77 ? -9.04167 -26.82871 -8.39151 1.000 60.90269 77 THR H CA 1
ATOM 9400 C C . THR H 1 77 ? -7.92400 -26.86764 -7.35600 1.000 61.18469 77 THR H C 1
ATOM 9401 O O . THR H 1 77 ? -7.35297 -25.83761 -6.99785 1.000 66.41738 77 THR H O 1
ATOM 9405 N N . SER H 1 78 ? -7.60506 -28.07778 -6.89133 1.000 64.30457 78 SER H N 1
ATOM 9406 C CA . SER H 1 78 ? -6.62423 -28.24187 -5.82238 1.000 64.89253 78 SER H CA 1
ATOM 9407 C C . SER H 1 78 ? -5.19152 -27.98569 -6.28855 1.000 60.21038 78 SER H C 1
ATOM 9408 O O . SER H 1 78 ? -4.31461 -27.74828 -5.45032 1.000 57.50539 78 SER H O 1
ATOM 9411 N N . GLY H 1 79 ? -4.93024 -28.02519 -7.59867 1.000 61.89059 79 GLY H N 1
ATOM 9412 C CA . GLY H 1 79 ? -3.60011 -27.71024 -8.09339 1.000 55.66989 79 GLY H CA 1
ATOM 9413 C C . GLY H 1 79 ? -3.23806 -26.24391 -7.97404 1.000 58.20004 79 GLY H C 1
ATOM 9414 O O . GLY H 1 79 ? -2.04628 -25.90453 -7.98835 1.000 47.21820 79 GLY H O 1
ATOM 9415 N N . ARG H 1 80 ? -4.24090 -25.37360 -7.83560 1.000 56.02600 80 ARG H N 1
ATOM 9416 C CA . ARG H 1 80 ? -4.05554 -23.93136 -7.77863 1.000 54.99690 80 ARG H CA 1
ATOM 9417 C C . ARG H 1 80 ? -3.79653 -23.40923 -6.36732 1.000 56.28809 80 ARG H C 1
ATOM 9418 O O . ARG H 1 80 ? -3.54377 -22.20968 -6.20611 1.000 58.13302 80 ARG H O 1
ATOM 9426 N N . GLU H 1 81 ? -3.84335 -24.26625 -5.34915 1.000 53.27683 81 GLU H N 1
ATOM 9427 C CA . GLU H 1 81 ? -3.73092 -23.81950 -3.96764 1.000 48.10926 81 GLU H CA 1
ATOM 9428 C C . GLU H 1 81 ? -2.27753 -23.72676 -3.52257 1.000 39.32101 81 GLU H C 1
ATOM 9429 O O . GLU H 1 81 ? -1.39403 -24.40244 -4.05615 1.000 42.37201 81 GLU H O 1
ATOM 9435 N N . LEU H 1 82 ? -2.04343 -22.87410 -2.53016 1.000 39.24843 82 LEU H N 1
ATOM 9436 C CA . LEU H 1 82 ? -0.69898 -22.65200 -2.02400 1.000 33.31961 82 LEU H CA 1
ATOM 9437 C C . LEU H 1 82 ? -0.13394 -23.94016 -1.44119 1.000 33.91952 82 LEU H C 1
ATOM 9438 O O . LEU H 1 82 ? -0.84766 -24.72085 -0.81612 1.000 36.22990 82 LEU H O 1
ATOM 9443 N N . TYR H 1 83 ? 1.16232 -24.14884 -1.62934 1.000 33.23788 83 TYR H N 1
ATOM 9444 C CA . TYR H 1 83 ? 1.79114 -25.41705 -1.30107 1.000 36.65209 83 TYR H CA 1
ATOM 9445 C C . TYR H 1 83 ? 2.22846 -25.51165 0.16210 1.000 35.29401 83 TYR H C 1
ATOM 9446 O O . TYR H 1 83 ? 2.76464 -24.55418 0.73877 1.000 26.26664 83 TYR H O 1
ATOM 9455 N N . GLY H 1 84 ? 2.02912 -26.69735 0.73959 1.000 37.01195 84 GLY H N 1
ATOM 9456 C CA . GLY H 1 84 ? 2.76919 -27.07761 1.93858 1.000 30.64012 84 GLY H CA 1
ATOM 9457 C C . GLY H 1 84 ? 2.47324 -26.18687 3.12672 1.000 27.79930 84 GLY H C 1
ATOM 9458 O O . GLY H 1 84 ? 1.31990 -25.85383 3.41431 1.000 35.00117 84 GLY H O 1
ATOM 9459 N N . LYS H 1 85 ? 3.52967 -25.79332 3.83717 1.000 29.61229 85 LYS H N 1
ATOM 9460 C CA . LYS H 1 85 ? 3.35749 -24.97433 5.03241 1.000 31.62522 85 LYS H CA 1
ATOM 9461 C C . LYS H 1 85 ? 2.98628 -23.53150 4.70335 1.000 34.22716 85 LYS H C 1
ATOM 9462 O O . LYS H 1 85 ? 2.44211 -22.82626 5.56250 1.000 27.52969 85 LYS H O 1
ATOM 9468 N N . VAL H 1 86 ? 3.25524 -23.08058 3.47678 1.000 29.29161 86 VAL H N 1
ATOM 9469 C CA . VAL H 1 86 ? 2.80080 -21.75746 3.06644 1.000 28.73318 86 VAL H CA 1
ATOM 9470 C C . VAL H 1 86 ? 1.28247 -21.74396 2.94564 1.000 28.10619 86 VAL H C 1
ATOM 9471 O O . VAL H 1 86 ? 0.61538 -20.82298 3.42699 1.000 29.41222 86 VAL H O 1
ATOM 9475 N N . GLY H 1 87 ? 0.71246 -22.77920 2.33134 1.000 29.18657 87 GLY H N 1
ATOM 9476 C CA . GLY H 1 87 ? -0.73507 -22.90721 2.31481 1.000 30.79798 87 GLY H CA 1
ATOM 9477 C C . GLY H 1 87 ? -1.33126 -22.90773 3.70906 1.000 33.38565 87 GLY H C 1
ATOM 9478 O O . GLY H 1 87 ? -2.28524 -22.17275 3.99079 1.000 34.34188 87 GLY H O 1
ATOM 9479 N N . LYS H 1 88 ? -0.75859 -23.71670 4.61089 1.000 35.34785 88 LYS H N 1
ATOM 9480 C CA . LYS H 1 88 ? -1.26818 -23.79177 5.98028 1.000 35.18214 88 LYS H CA 1
ATOM 9481 C C . LYS H 1 88 ? -1.20477 -22.43225 6.66172 1.000 33.49406 88 LYS H C 1
ATOM 9482 O O . LYS H 1 88 ? -2.17681 -21.98557 7.27601 1.000 37.85729 88 LYS H O 1
ATOM 9488 N N . LEU H 1 89 ? -0.06162 -21.75780 6.56203 1.000 31.78114 89 LEU H N 1
ATOM 9489 C CA . LEU H 1 89 ? 0.05526 -20.42246 7.13304 1.000 32.09330 89 LEU H CA 1
ATOM 9490 C C . LEU H 1 89 ? -1.00690 -19.48898 6.56151 1.000 35.00063 89 LEU H C 1
ATOM 9491 O O . LEU H 1 89 ? -1.67945 -18.76954 7.30877 1.000 35.57286 89 LEU H O 1
ATOM 9496 N N . TYR H 1 90 ? -1.16902 -19.48896 5.23045 1.000 33.04298 90 TYR H N 1
ATOM 9497 C CA . TYR H 1 90 ? -2.12101 -18.58754 4.58245 1.000 30.92259 90 TYR H CA 1
ATOM 9498 C C . TYR H 1 90 ? -3.52611 -18.74139 5.15326 1.000 32.88945 90 TYR H C 1
ATOM 9499 O O . TYR H 1 90 ? -4.25136 -17.75155 5.32972 1.000 29.56829 90 TYR H O 1
ATOM 9508 N N . GLU H 1 91 ? -3.93860 -19.97954 5.42670 1.000 37.72504 91 GLU H N 1
ATOM 9509 C CA . GLU H 1 91 ? -5.28561 -20.20179 5.93989 1.000 38.80120 91 GLU H CA 1
ATOM 9510 C C . GLU H 1 91 ? -5.50359 -19.47033 7.25594 1.000 34.22485 91 GLU H C 1
ATOM 9511 O O . GLU H 1 91 ? -6.59269 -18.94605 7.50689 1.000 36.89300 91 GLU H O 1
ATOM 9517 N N . THR H 1 92 ? -4.47391 -19.39749 8.09928 1.000 33.35892 92 THR H N 1
ATOM 9518 C CA . THR H 1 92 ? -4.62863 -18.73338 9.38815 1.000 34.13734 92 THR H CA 1
ATOM 9519 C C . THR H 1 92 ? -4.66475 -17.21327 9.28911 1.000 36.88066 92 THR H C 1
ATOM 9520 O O . THR H 1 92 ? -5.18324 -16.57101 10.20938 1.000 32.53668 92 THR H O 1
ATOM 9524 N N . ILE H 1 93 ? -4.11539 -16.61607 8.22533 1.000 31.34328 93 ILE H N 1
ATOM 9525 C CA . ILE H 1 93 ? -3.96820 -15.16482 8.15078 1.000 31.86395 93 ILE H CA 1
ATOM 9526 C C . ILE H 1 93 ? -4.74640 -14.53608 7.00555 1.000 31.59386 93 ILE H C 1
ATOM 9527 O O . ILE H 1 93 ? -4.67021 -13.31740 6.82854 1.000 30.07256 93 ILE H O 1
ATOM 9532 N N . LYS H 1 94 ? -5.52057 -15.31625 6.24377 1.000 30.56361 94 LYS H N 1
ATOM 9533 C CA . LYS H 1 94 ? -6.01084 -14.83686 4.95446 1.000 31.77393 94 LYS H CA 1
ATOM 9534 C C . LYS H 1 94 ? -6.97981 -13.67054 5.09245 1.000 35.53588 94 LYS H C 1
ATOM 9535 O O . LYS H 1 94 ? -7.10488 -12.86115 4.15998 1.000 36.91584 94 LYS H O 1
ATOM 9541 N N . ALA H 1 95 ? -7.66586 -13.55609 6.22847 1.000 33.62919 95 ALA H N 1
ATOM 9542 C CA . ALA H 1 95 ? -8.66433 -12.51455 6.40450 1.000 34.06418 95 ALA H CA 1
ATOM 9543 C C . ALA H 1 95 ? -8.10794 -11.26814 7.08739 1.000 34.37364 95 ALA H C 1
ATOM 9544 O O . ALA H 1 95 ? -8.88565 -10.38985 7.46870 1.000 32.60294 95 ALA H O 1
ATOM 9546 N N . GLN H 1 96 ? -6.78785 -11.16394 7.24432 1.000 29.96491 96 GLN H N 1
ATOM 9547 C CA . GLN H 1 96 ? -6.24428 -9.96601 7.86817 1.000 30.79058 96 GLN H CA 1
ATOM 9548 C C . GLN H 1 96 ? -6.11442 -8.83979 6.84082 1.000 30.51554 96 GLN H C 1
ATOM 9549 O O . GLN H 1 96 ? -5.94781 -9.09505 5.64679 1.000 28.06704 96 GLN H O 1
ATOM 9555 N N . PRO H 1 97 ? -6.20888 -7.58087 7.28217 1.000 26.50986 97 PRO H N 1
ATOM 9556 C CA . PRO H 1 97 ? -6.14223 -6.46396 6.32946 1.000 26.18168 97 PRO H CA 1
ATOM 9557 C C . PRO H 1 97 ? -4.76083 -6.25345 5.70590 1.000 28.36209 97 PRO H C 1
ATOM 9558 O O . PRO H 1 97 ? -4.66558 -5.51943 4.71222 1.000 26.66045 97 PRO H O 1
ATOM 9562 N N . ASN H 1 98 ? -3.70008 -6.88013 6.22433 1.000 23.86631 98 ASN H N 1
ATOM 9563 C CA . ASN H 1 98 ? -2.38814 -6.80468 5.59792 1.000 22.33649 98 ASN H CA 1
ATOM 9564 C C . ASN H 1 98 ? -2.10659 -7.97272 4.63708 1.000 22.66033 98 ASN H C 1
ATOM 9565 O O . ASN H 1 98 ? -0.98003 -8.09935 4.15357 1.000 22.70208 98 ASN H O 1
ATOM 9570 N N . VAL H 1 99 ? -3.08379 -8.82522 4.34972 1.000 21.06332 99 VAL H N 1
ATOM 9571 C CA . VAL H 1 99 ? -2.85798 -10.00509 3.52705 1.000 21.91918 99 VAL H CA 1
ATOM 9572 C C . VAL H 1 99 ? -3.76004 -9.91979 2.30694 1.000 26.47779 99 VAL H C 1
ATOM 9573 O O . VAL H 1 99 ? -4.95450 -9.62313 2.43179 1.000 27.45973 99 VAL H O 1
ATOM 9577 N N . HIS H 1 100 ? -3.19276 -10.19636 1.13272 1.000 21.90393 100 HIS H N 1
ATOM 9578 C CA . HIS H 1 100 ? -3.89202 -10.01213 -0.13359 1.000 26.43440 100 HIS H CA 1
ATOM 9579 C C . HIS H 1 100 ? -3.60267 -11.17879 -1.05720 1.000 23.78943 100 HIS H C 1
ATOM 9580 O O . HIS H 1 100 ? -2.48706 -11.69920 -1.07293 1.000 24.95312 100 HIS H O 1
ATOM 9587 N N . PHE H 1 101 ? -4.61539 -11.57468 -1.82043 1.000 21.78379 101 PHE H N 1
ATOM 9588 C CA . PHE H 1 101 ? -4.52211 -12.65642 -2.78625 1.000 25.08324 101 PHE H CA 1
ATOM 9589 C C . PHE H 1 101 ? -4.89002 -12.10536 -4.16043 1.000 24.01771 101 PHE H C 1
ATOM 9590 O O . PHE H 1 101 ? -6.00375 -11.61528 -4.35659 1.000 24.87092 101 PHE H O 1
ATOM 9598 N N . ILE H 1 102 ? -3.96997 -12.19229 -5.11186 1.000 24.88877 102 ILE H N 1
ATOM 9599 C CA . ILE H 1 102 ? -4.16159 -11.57613 -6.42247 1.000 27.64104 102 ILE H CA 1
ATOM 9600 C C . ILE H 1 102 ? -3.99480 -12.63717 -7.49771 1.000 25.72332 102 ILE H C 1
ATOM 9601 O O . ILE H 1 102 ? -2.95771 -13.30949 -7.55454 1.000 27.59461 102 ILE H O 1
ATOM 9606 N N . ASP H 1 103 ? -5.01544 -12.78870 -8.34336 1.000 33.46157 103 ASP H N 1
ATOM 9607 C CA . ASP H 1 103 ? -4.92600 -13.63647 -9.53456 1.000 31.95004 103 ASP H CA 1
ATOM 9608 C C . ASP H 1 103 ? -4.20137 -12.90772 -10.65398 1.000 28.50764 103 ASP H C 1
ATOM 9609 O O . ASP H 1 103 ? -4.43531 -11.72016 -10.89226 1.000 30.34244 103 ASP H O 1
ATOM 9614 N N . LYS H 1 104 ? -3.34455 -13.62314 -11.37152 1.000 26.65936 104 LYS H N 1
ATOM 9615 C CA . LYS H 1 104 ? -2.64354 -13.01169 -12.48932 1.000 29.60597 104 LYS H CA 1
ATOM 9616 C C . LYS H 1 104 ? -2.82197 -13.86329 -13.74285 1.000 28.52717 104 LYS H C 1
ATOM 9617 O O . LYS H 1 104 ? -3.11838 -15.06034 -13.66233 1.000 28.82711 104 LYS H O 1
ATOM 9623 N N . THR H 1 105 ? -2.69789 -13.21806 -14.90973 1.000 24.31143 105 THR H N 1
ATOM 9624 C CA . THR H 1 105 ? -2.86104 -13.91684 -16.17929 1.000 24.61185 105 THR H CA 1
ATOM 9625 C C . THR H 1 105 ? -1.55575 -14.13780 -16.92907 1.000 22.15204 105 THR H C 1
ATOM 9626 O O . THR H 1 105 ? -1.54279 -14.93000 -17.87198 1.000 25.49162 105 THR H O 1
ATOM 9630 N N . ARG H 1 106 ? -0.47963 -13.44279 -16.56994 1.000 21.36076 106 ARG H N 1
ATOM 9631 C CA . ARG H 1 106 ? 0.83073 -13.61271 -17.20173 1.000 24.80783 106 ARG H CA 1
ATOM 9632 C C . ARG H 1 106 ? 1.86174 -13.88308 -16.12119 1.000 23.09905 106 ARG H C 1
ATOM 9633 O O . ARG H 1 106 ? 1.54560 -13.86762 -14.92995 1.000 22.16249 106 ARG H O 1
ATOM 9641 N N . TYR H 1 107 ? 3.11135 -14.13184 -16.53719 1.000 24.51412 107 TYR H N 1
ATOM 9642 C CA . TYR H 1 107 ? 4.16850 -14.38767 -15.56022 1.000 24.72672 107 TYR H CA 1
ATOM 9643 C C . TYR H 1 107 ? 4.34747 -13.19504 -14.63730 1.000 24.39848 107 TYR H C 1
ATOM 9644 O O . TYR H 1 107 ? 4.60418 -13.35341 -13.44373 1.000 21.09759 107 TYR H O 1
ATOM 9653 N N . ASP H 1 108 ? 4.22390 -11.99621 -15.18915 1.000 22.16484 108 ASP H N 1
ATOM 9654 C CA . ASP H 1 108 ? 4.48492 -10.75865 -14.47408 1.000 19.10225 108 ASP H CA 1
ATOM 9655 C C . ASP H 1 108 ? 3.34298 -10.48828 -13.49713 1.000 22.12746 108 ASP H C 1
ATOM 9656 O O . ASP H 1 108 ? 2.17734 -10.43098 -13.90300 1.000 20.97040 108 ASP H O 1
ATOM 9661 N N . SER H 1 109 ? 3.67581 -10.33121 -12.20662 1.000 20.00400 109 SER H N 1
ATOM 9662 C CA . SER H 1 109 ? 2.66604 -10.08964 -11.17625 1.000 19.67441 109 SER H CA 1
ATOM 9663 C C . SER H 1 109 ? 1.96669 -8.74569 -11.33047 1.000 19.95288 109 SER H C 1
ATOM 9664 O O . SER H 1 109 ? 0.85419 -8.57919 -10.81772 1.000 16.35040 109 SER H O 1
ATOM 9667 N N . PHE H 1 110 ? 2.62051 -7.77286 -11.97320 1.000 17.56158 110 PHE H N 1
ATOM 9668 C CA . PHE H 1 110 ? 2.04437 -6.45174 -12.18296 1.000 18.59121 110 PHE H CA 1
ATOM 9669 C C . PHE H 1 110 ? 1.14120 -6.36834 -13.42064 1.000 22.37552 110 PHE H C 1
ATOM 9670 O O . PHE H 1 110 ? 0.35146 -5.42012 -13.53532 1.000 19.24493 110 PHE H O 1
ATOM 9678 N N . PHE H 1 111 ? 1.21453 -7.32541 -14.34264 1.000 18.87578 111 PHE H N 1
ATOM 9679 C CA . PHE H 1 111 ? 0.54457 -7.15166 -15.63079 1.000 19.70065 111 PHE H CA 1
ATOM 9680 C C . PHE H 1 111 ? -0.93281 -7.49492 -15.52165 1.000 18.91071 111 PHE H C 1
ATOM 9681 O O . PHE H 1 111 ? -1.29642 -8.61341 -15.14083 1.000 20.01702 111 PHE H O 1
ATOM 9689 N N . GLY H 1 112 ? -1.78548 -6.53095 -15.85158 1.000 19.38164 112 GLY H N 1
ATOM 9690 C CA . GLY H 1 112 ? -3.21435 -6.77948 -15.82398 1.000 18.85216 112 GLY H CA 1
ATOM 9691 C C . GLY H 1 112 ? -3.81076 -6.92847 -14.43973 1.000 22.15583 112 GLY H C 1
ATOM 9692 O O . GLY H 1 112 ? -4.96065 -7.36824 -14.32853 1.000 21.46887 112 GLY H O 1
ATOM 9693 N N . THR H 1 113 ? -3.07405 -6.56657 -13.38522 1.000 19.53065 113 THR H N 1
ATOM 9694 C CA . THR H 1 113 ? -3.50160 -6.68755 -11.99482 1.000 21.41374 113 THR H CA 1
ATOM 9695 C C . THR H 1 113 ? -3.49214 -5.31852 -11.32352 1.000 20.79145 113 THR H C 1
ATOM 9696 O O . THR H 1 113 ? -2.81142 -4.40034 -11.78517 1.000 20.38645 113 THR H O 1
ATOM 9700 N N . PRO H 1 114 ? -4.23181 -5.14284 -10.22714 1.000 22.05324 114 PRO H N 1
ATOM 9701 C CA . PRO H 1 114 ? -4.14537 -3.86968 -9.49079 1.000 21.83257 114 PRO H CA 1
ATOM 9702 C C . PRO H 1 114 ? -2.95190 -3.77821 -8.54396 1.000 19.86817 114 PRO H C 1
ATOM 9703 O O . PRO H 1 114 ? -2.94864 -2.91509 -7.65799 1.000 20.96399 114 PRO H O 1
ATOM 9707 N N . LEU H 1 115 ? -1.93394 -4.62820 -8.72162 1.000 17.79360 115 LEU H N 1
ATOM 9708 C CA . LEU H 1 115 ? -0.86518 -4.73694 -7.72011 1.000 18.97232 115 LEU H CA 1
ATOM 9709 C C . LEU H 1 115 ? -0.19808 -3.38706 -7.45783 1.000 20.48771 115 LEU H C 1
ATOM 9710 O O . LEU H 1 115 ? -0.08379 -2.95110 -6.30756 1.000 17.57843 115 LEU H O 1
ATOM 9715 N N . ASP H 1 116 ? 0.26708 -2.71784 -8.51472 1.000 18.02335 116 ASP H N 1
ATOM 9716 C CA . ASP H 1 116 ? 0.89619 -1.40732 -8.34936 1.000 18.15067 116 ASP H CA 1
ATOM 9717 C C . ASP H 1 116 ? -0.02042 -0.42450 -7.61264 1.000 18.42116 116 ASP H C 1
ATOM 9718 O O . ASP H 1 116 ? 0.42278 0.29558 -6.70829 1.000 19.42535 116 ASP H O 1
ATOM 9723 N N . SER H 1 117 ? -1.30651 -0.39681 -7.96403 1.000 18.26807 117 SER H N 1
ATOM 9724 C CA . SER H 1 117 ? -2.20343 0.55001 -7.31448 1.000 20.99984 117 SER H CA 1
ATOM 9725 C C . SER H 1 117 ? -2.40970 0.19917 -5.84265 1.000 19.09300 117 SER H C 1
ATOM 9726 O O . SER H 1 117 ? -2.56613 1.09781 -5.01741 1.000 18.78281 117 SER H O 1
ATOM 9729 N N . LEU H 1 118 ? -2.37927 -1.09227 -5.50312 1.000 17.73754 118 LEU H N 1
ATOM 9730 C CA . LEU H 1 118 ? -2.52346 -1.50798 -4.10886 1.000 20.39526 118 LEU H CA 1
ATOM 9731 C C . LEU H 1 118 ? -1.31111 -1.10800 -3.27911 1.000 20.19083 118 LEU H C 1
ATOM 9732 O O . LEU H 1 118 ? -1.45736 -0.63024 -2.14590 1.000 18.90945 118 LEU H O 1
ATOM 9737 N N . LEU H 1 119 ? -0.11218 -1.27376 -3.84079 1.000 17.73773 119 LEU H N 1
ATOM 9738 C CA . LEU H 1 119 ? 1.11128 -0.86074 -3.16249 1.000 17.38248 119 LEU H CA 1
ATOM 9739 C C . LEU H 1 119 ? 1.16326 0.64626 -2.96919 1.000 22.37270 119 LEU H C 1
ATOM 9740 O O . LEU H 1 119 ? 1.53286 1.12805 -1.88597 1.000 21.29672 119 LEU H O 1
ATOM 9745 N N . ARG H 1 120 ? 0.85896 1.41226 -4.03038 1.000 18.72579 120 ARG H N 1
ATOM 9746 C CA . ARG H 1 120 ? 0.90095 2.86613 -3.92134 1.000 19.99334 120 ARG H CA 1
ATOM 9747 C C . ARG H 1 120 ? -0.08808 3.37201 -2.87829 1.000 21.97597 120 ARG H C 1
ATOM 9748 O O . ARG H 1 120 ? 0.23302 4.28362 -2.11338 1.000 23.27856 120 ARG H O 1
ATOM 9756 N N . GLU H 1 121 ? -1.29489 2.79499 -2.84485 1.000 20.50534 121 GLU H N 1
ATOM 9757 C CA . GLU H 1 121 ? -2.32226 3.15218 -1.86194 1.000 25.52694 121 GLU H CA 1
ATOM 9758 C C . GLU H 1 121 ? -1.81904 3.05995 -0.42086 1.000 24.17337 121 GLU H C 1
ATOM 9759 O O . GLU H 1 121 ? -2.28631 3.79680 0.45387 1.000 21.46020 121 GLU H O 1
ATOM 9765 N N . ARG H 1 122 ? -0.90730 2.12771 -0.15221 1.000 21.55962 122 ARG H N 1
ATOM 9766 C CA . ARG H 1 122 ? -0.36041 1.88666 1.17343 1.000 22.48619 122 ARG H CA 1
ATOM 9767 C C . ARG H 1 122 ? 1.02384 2.48369 1.34138 1.000 22.84185 122 ARG H C 1
ATOM 9768 O O . ARG H 1 122 ? 1.73593 2.10808 2.27263 1.000 25.23932 122 ARG H O 1
ATOM 9776 N N . SER H 1 123 ? 1.43444 3.37601 0.44083 1.000 20.18754 123 SER H N 1
ATOM 9777 C CA . SER H 1 123 ? 2.73692 4.04301 0.52023 1.000 22.90629 123 SER H CA 1
ATOM 9778 C C . SER H 1 123 ? 3.90749 3.05592 0.51536 1.000 25.37975 123 SER H C 1
ATOM 9779 O O . SER H 1 123 ? 4.94987 3.31199 1.12664 1.000 22.98091 123 SER H O 1
ATOM 9782 N N . ILE H 1 124 ? 3.76339 1.92125 -0.16024 1.000 21.78385 124 ILE H N 1
ATOM 9783 C CA . ILE H 1 124 ? 4.85110 0.95621 -0.23847 1.000 19.41724 124 ILE H CA 1
ATOM 9784 C C . ILE H 1 124 ? 5.85993 1.43767 -1.27161 1.000 23.78123 124 ILE H C 1
ATOM 9785 O O . ILE H 1 124 ? 5.49292 1.85164 -2.37966 1.000 26.03445 124 ILE H O 1
ATOM 9790 N N . ASN H 1 125 ? 7.13701 1.38488 -0.92251 1.000 19.79328 125 ASN H N 1
ATOM 9791 C CA . ASN H 1 125 ? 8.18258 1.75397 -1.86487 1.000 21.99644 125 ASN H CA 1
ATOM 9792 C C . ASN H 1 125 ? 9.26275 0.68719 -1.95612 1.000 20.66570 125 ASN H C 1
ATOM 9793 O O . ASN H 1 125 ? 10.27469 0.90905 -2.62107 1.000 22.25082 125 ASN H O 1
ATOM 9798 N N . GLN H 1 126 ? 9.08384 -0.46036 -1.30887 1.000 19.00806 126 GLN H N 1
ATOM 9799 C CA . GLN H 1 126 ? 10.07884 -1.52385 -1.37522 1.000 19.88129 126 GLN H CA 1
ATOM 9800 C C . GLN H 1 126 ? 9.35276 -2.85242 -1.41741 1.000 19.58282 126 GLN H C 1
ATOM 9801 O O . GLN H 1 126 ? 8.43176 -3.06894 -0.63381 1.000 19.34380 126 GLN H O 1
ATOM 9807 N N . VAL H 1 127 ? 9.75553 -3.74815 -2.30932 1.000 21.03123 127 VAL H N 1
ATOM 9808 C CA . VAL H 1 127 ? 9.16597 -5.07879 -2.34069 1.000 20.40626 127 VAL H CA 1
ATOM 9809 C C . VAL H 1 127 ? 10.26496 -6.11669 -2.17639 1.000 20.57544 127 VAL H C 1
ATOM 9810 O O . VAL H 1 127 ? 11.38863 -5.96309 -2.67418 1.000 22.81460 127 VAL H O 1
ATOM 9814 N N . GLU H 1 128 ? 9.93653 -7.15900 -1.44487 1.000 17.94447 128 GLU H N 1
ATOM 9815 C CA . GLU H 1 128 ? 10.76328 -8.33954 -1.33115 1.000 19.69242 128 GLU H CA 1
ATOM 9816 C C . GLU H 1 128 ? 10.02576 -9.40183 -2.11278 1.000 17.93378 128 GLU H C 1
ATOM 9817 O O . GLU H 1 128 ? 8.79956 -9.49591 -2.01564 1.000 19.33333 128 GLU H O 1
ATOM 9823 N N . ILE H 1 129 ? 10.74826 -10.14280 -2.94335 1.000 18.81324 129 ILE H N 1
ATOM 9824 C CA . ILE H 1 129 ? 10.13156 -11.07887 -3.86624 1.000 20.71218 129 ILE H CA 1
ATOM 9825 C C . ILE H 1 129 ? 10.65633 -12.46530 -3.55067 1.000 21.77738 129 ILE H C 1
ATOM 9826 O O . ILE H 1 129 ? 11.87031 -12.66377 -3.49100 1.000 19.57076 129 ILE H O 1
ATOM 9831 N N . VAL H 1 130 ? 9.73978 -13.41410 -3.34177 1.000 20.96830 130 VAL H N 1
ATOM 9832 C CA . VAL H 1 130 ? 10.06971 -14.81211 -3.08686 1.000 20.51146 130 VAL H CA 1
ATOM 9833 C C . VAL H 1 130 ? 9.10950 -15.67022 -3.90060 1.000 24.03513 130 VAL H C 1
ATOM 9834 O O . VAL H 1 130 ? 8.04607 -15.21384 -4.32710 1.000 23.73856 130 VAL H O 1
ATOM 9838 N N . GLY H 1 131 ? 9.49369 -16.92978 -4.10555 1.000 17.09957 131 GLY H N 1
ATOM 9839 C CA . GLY H 1 131 ? 8.67523 -17.84512 -4.87358 1.000 23.00151 131 GLY H CA 1
ATOM 9840 C C . GLY H 1 131 ? 9.39830 -18.37987 -6.10157 1.000 21.05349 131 GLY H C 1
ATOM 9841 O O . GLY H 1 131 ? 10.63113 -18.37331 -6.14155 1.000 24.08527 131 GLY H O 1
ATOM 9842 N N . VAL H 1 132 ? 8.65472 -18.86051 -7.10258 1.000 22.58405 132 VAL H N 1
ATOM 9843 C CA . VAL H 1 132 ? 9.23403 -19.51865 -8.27319 1.000 22.65876 132 VAL H CA 1
ATOM 9844 C C . VAL H 1 132 ? 8.54993 -18.98800 -9.53014 1.000 23.68534 132 VAL H C 1
ATOM 9845 O O . VAL H 1 132 ? 7.43306 -18.47279 -9.47087 1.000 20.59077 132 VAL H O 1
ATOM 9849 N N . CYS H 1 133 ? 9.22266 -19.10773 -10.68556 1.000 21.03143 133 CYS H N 1
ATOM 9850 C CA . CYS H 1 133 ? 10.60028 -19.56276 -10.84410 1.000 21.09397 133 CYS H CA 1
ATOM 9851 C C . CYS H 1 133 ? 11.50829 -18.35710 -10.89962 1.000 21.06023 133 CYS H C 1
ATOM 9852 O O . CYS H 1 133 ? 11.11077 -17.32957 -11.43798 1.000 19.19679 133 CYS H O 1
ATOM 9855 N N . THR H 1 134 ? 12.72040 -18.48148 -10.35402 1.000 19.41023 134 THR H N 1
ATOM 9856 C CA . THR H 1 134 ? 13.64212 -17.34278 -10.30061 1.000 23.93716 134 THR H CA 1
ATOM 9857 C C . THR H 1 134 ? 13.73108 -16.60656 -11.64237 1.000 23.06443 134 THR H C 1
ATOM 9858 O O . THR H 1 134 ? 13.68767 -15.37225 -11.69993 1.000 23.56818 134 THR H O 1
ATOM 9862 N N . ASP H 1 135 ? 13.87223 -17.35120 -12.73172 1.000 24.63314 135 ASP H N 1
ATOM 9863 C CA . ASP H 1 135 ? 14.15521 -16.76150 -14.03420 1.000 20.73867 135 ASP H CA 1
ATOM 9864 C C . ASP H 1 135 ? 12.91047 -16.61077 -14.89876 1.000 24.83712 135 ASP H C 1
ATOM 9865 O O . ASP H 1 135 ? 13.03885 -16.38409 -16.11031 1.000 25.81390 135 ASP H O 1
ATOM 9870 N N . ILE H 1 136 ? 11.71048 -16.74815 -14.32256 1.000 20.91121 136 ILE H N 1
ATOM 9871 C CA . ILE H 1 136 ? 10.49230 -16.56783 -15.10712 1.000 22.53091 136 ILE H CA 1
ATOM 9872 C C . ILE H 1 136 ? 9.55403 -15.60715 -14.37596 1.000 19.34258 136 ILE H C 1
ATOM 9873 O O . ILE H 1 136 ? 9.69299 -14.38686 -14.50198 1.000 20.06557 136 ILE H O 1
ATOM 9878 N N . CYS H 1 137 ? 8.62694 -16.13189 -13.57180 1.000 20.10102 137 CYS H N 1
ATOM 9879 C CA . CYS H 1 137 ? 7.65265 -15.26646 -12.89748 1.000 21.23952 137 CYS H CA 1
ATOM 9880 C C . CYS H 1 137 ? 8.31786 -14.28113 -11.94032 1.000 21.33033 137 CYS H C 1
ATOM 9881 O O . CYS H 1 137 ? 7.90384 -13.11806 -11.84710 1.000 19.96260 137 CYS H O 1
ATOM 9884 N N . VAL H 1 138 ? 9.34660 -14.72270 -11.21858 1.000 17.54251 138 VAL H N 1
ATOM 9885 C CA . VAL H 1 138 ? 10.06267 -13.80480 -10.33532 1.000 18.32360 138 VAL H CA 1
ATOM 9886 C C . VAL H 1 138 ? 10.77848 -12.74009 -11.15330 1.000 16.59624 138 VAL H C 1
ATOM 9887 O O . VAL H 1 138 ? 10.71289 -11.54244 -10.84875 1.000 21.24184 138 VAL H O 1
ATOM 9891 N N . LEU H 1 139 ? 11.49484 -13.17413 -12.18921 1.000 17.45411 139 LEU H N 1
ATOM 9892 C CA . LEU H 1 139 ? 12.19131 -12.26328 -13.09143 1.000 18.78215 139 LEU H CA 1
ATOM 9893 C C . LEU H 1 139 ? 11.25348 -11.20668 -13.67022 1.000 15.63442 139 LEU H C 1
ATOM 9894 O O . LEU H 1 139 ? 11.53235 -10.00899 -13.58644 1.000 18.67465 139 LEU H O 1
ATOM 9899 N N . HIS H 1 140 ? 10.15463 -11.63738 -14.29534 1.000 15.41932 140 HIS H N 1
ATOM 9900 C CA . HIS H 1 140 ? 9.23642 -10.67193 -14.90449 1.000 22.95150 140 HIS H CA 1
ATOM 9901 C C . HIS H 1 140 ? 8.62241 -9.74501 -13.85635 1.000 22.54840 140 HIS H C 1
ATOM 9902 O O . HIS H 1 140 ? 8.45378 -8.53931 -14.10056 1.000 20.93364 140 HIS H O 1
ATOM 9909 N N . THR H 1 141 ? 8.26391 -10.29189 -12.68895 1.000 19.58607 141 THR H N 1
ATOM 9910 C CA . THR H 1 141 ? 7.75067 -9.45306 -11.59981 1.000 18.13866 141 THR H CA 1
ATOM 9911 C C . THR H 1 141 ? 8.78846 -8.44602 -11.13280 1.000 16.36011 141 THR H C 1
ATOM 9912 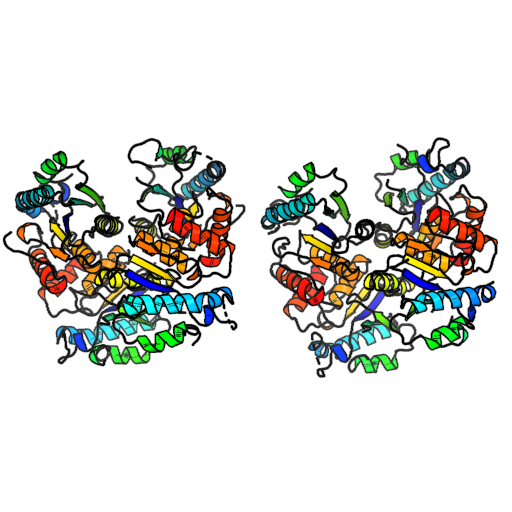O O . THR H 1 141 ? 8.47828 -7.26659 -10.93527 1.000 19.17554 141 THR H O 1
ATOM 9916 N N . ALA H 1 142 ? 10.02963 -8.88597 -10.95377 1.000 18.20971 142 ALA H N 1
ATOM 9917 C CA . ALA H 1 142 ? 11.07509 -7.96523 -10.52678 1.000 19.68075 142 ALA H CA 1
ATOM 9918 C C . ALA H 1 142 ? 11.32584 -6.86984 -11.56046 1.000 19.38212 142 ALA H C 1
ATOM 9919 O O . ALA H 1 142 ? 11.56105 -5.71307 -11.19533 1.000 18.07441 142 ALA H O 1
ATOM 9921 N N . ILE H 1 143 ? 11.30943 -7.21721 -12.85419 1.000 20.29302 143 ILE H N 1
ATOM 9922 C CA . ILE H 1 143 ? 11.56413 -6.21118 -13.89254 1.000 18.71620 143 ILE H CA 1
ATOM 9923 C C . ILE H 1 143 ? 10.50695 -5.10259 -13.83828 1.000 19.17491 143 ILE H C 1
ATOM 9924 O O . ILE H 1 143 ? 10.82395 -3.90431 -13.87566 1.000 18.93889 143 ILE H O 1
ATOM 9929 N N . SER H 1 144 ? 9.23655 -5.48168 -13.73169 1.000 16.33334 144 SER H N 1
ATOM 9930 C CA . SER H 1 144 ? 8.18483 -4.47097 -13.60806 1.000 18.49651 144 SER H CA 1
ATOM 9931 C C . SER H 1 144 ? 8.35490 -3.63247 -12.34017 1.000 19.05601 144 SER H C 1
ATOM 9932 O O . SER H 1 144 ? 8.21857 -2.39970 -12.37926 1.000 18.19530 144 SER H O 1
ATOM 9935 N N . ALA H 1 145 ? 8.65390 -4.27798 -11.20571 1.000 16.59746 145 ALA H N 1
ATOM 9936 C CA . ALA H 1 145 ? 8.84529 -3.52185 -9.96292 1.000 18.34369 145 ALA H CA 1
ATOM 9937 C C . ALA H 1 145 ? 9.98718 -2.52207 -10.11433 1.000 17.88083 145 ALA H C 1
ATOM 9938 O O . ALA H 1 145 ? 9.89680 -1.37417 -9.65202 1.000 18.05037 145 ALA H O 1
ATOM 9940 N N . TYR H 1 146 ? 11.06091 -2.94152 -10.77980 1.000 17.56115 146 TYR H N 1
ATOM 9941 C CA . TYR H 1 146 ? 12.16533 -2.03807 -11.09401 1.000 19.12887 146 TYR H CA 1
ATOM 9942 C C . TYR H 1 146 ? 11.69671 -0.86298 -11.94236 1.000 22.24769 146 TYR H C 1
ATOM 9943 O O . TYR H 1 146 ? 11.99294 0.30008 -11.63181 1.000 22.67708 146 TYR H O 1
ATOM 9952 N N . ASN H 1 147 ? 10.95135 -1.14863 -13.01413 1.000 19.30239 147 ASN H N 1
ATOM 9953 C CA . ASN H 1 147 ? 10.50955 -0.08564 -13.91624 1.000 22.07903 147 ASN H CA 1
ATOM 9954 C C . ASN H 1 147 ? 9.57729 0.88814 -13.20202 1.000 21.55432 147 ASN H C 1
ATOM 9955 O O . ASN H 1 147 ? 9.60163 2.09661 -13.46729 1.000 19.13461 147 ASN H O 1
ATOM 9960 N N . LEU H 1 148 ? 8.73154 0.37479 -12.31051 1.000 22.33068 148 LEU H N 1
ATOM 9961 C CA . LEU H 1 148 ? 7.81249 1.19823 -11.53458 1.000 22.45240 148 LEU H CA 1
ATOM 9962 C C . LEU H 1 148 ? 8.48865 1.88539 -10.35250 1.000 23.42743 148 LEU H C 1
ATOM 9963 O O . LEU H 1 148 ? 7.79108 2.53131 -9.55823 1.000 20.32456 148 LEU H O 1
ATOM 9968 N N . GLY H 1 149 ? 9.81351 1.76174 -10.21786 1.000 21.54726 149 GLY H N 1
ATOM 9969 C CA . GLY H 1 149 ? 10.53983 2.54853 -9.23377 1.000 20.68815 149 GLY H CA 1
ATOM 9970 C C . GLY H 1 149 ? 10.51582 2.02176 -7.81300 1.000 23.60039 149 GLY H C 1
ATOM 9971 O O . GLY H 1 149 ? 10.83271 2.77132 -6.88401 1.000 21.90857 149 GLY H O 1
ATOM 9972 N N . TYR H 1 150 ? 10.16036 0.75915 -7.61287 1.000 19.94895 150 TYR H N 1
ATOM 9973 C CA . TYR H 1 150 ? 10.26497 0.13385 -6.30012 1.000 23.02174 150 TYR H CA 1
ATOM 9974 C C . TYR H 1 150 ? 11.68670 -0.31513 -6.02530 1.000 24.68816 150 TYR H C 1
ATOM 9975 O O . TYR H 1 150 ? 12.37385 -0.80601 -6.92270 1.000 25.16009 150 TYR H O 1
ATOM 9984 N N . LYS H 1 151 ? 12.11872 -0.15446 -4.77213 1.000 23.54435 151 LYS H N 1
ATOM 9985 C CA . LYS H 1 151 ? 13.32451 -0.82501 -4.30663 1.000 23.09747 151 LYS H CA 1
ATOM 9986 C C . LYS H 1 151 ? 13.03605 -2.31068 -4.17263 1.000 23.95803 151 LYS H C 1
ATOM 9987 O O . LYS H 1 151 ? 11.95314 -2.71210 -3.74036 1.000 24.60509 151 LYS H O 1
ATOM 9993 N N . ILE H 1 152 ? 13.99571 -3.13223 -4.55356 1.000 18.17138 152 ILE H N 1
ATOM 9994 C CA . ILE H 1 152 ? 13.75281 -4.55259 -4.74201 1.000 22.34329 152 ILE H CA 1
ATOM 9995 C C . ILE H 1 152 ? 14.72772 -5.34240 -3.88517 1.000 25.62559 152 ILE H C 1
ATOM 9996 O O . ILE H 1 152 ? 15.91210 -5.00207 -3.79652 1.000 22.76321 152 ILE H O 1
ATOM 10001 N N . SER H 1 153 ? 14.21878 -6.40039 -3.26111 1.000 19.83985 153 SER H N 1
ATOM 10002 C CA . SER H 1 15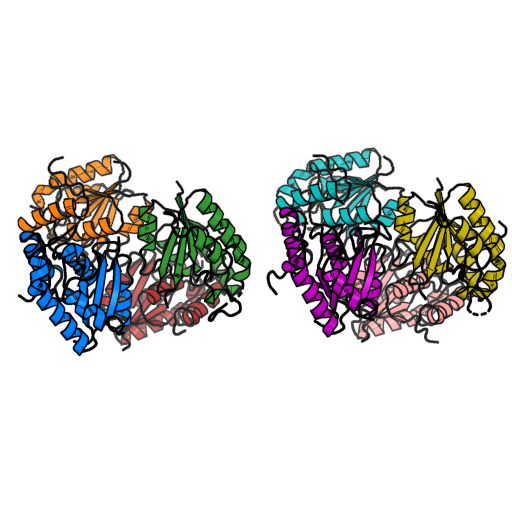3 ? 15.03837 -7.38320 -2.58274 1.000 23.98796 153 SER H CA 1
ATOM 10003 C C . SER H 1 153 ? 14.59299 -8.75470 -3.06511 1.000 18.02075 153 SER H C 1
ATOM 10004 O O . SER H 1 153 ? 13.39066 -9.04726 -3.08611 1.000 21.31115 153 SER H O 1
ATOM 10007 N N . VAL H 1 154 ? 15.54559 -9.57525 -3.49585 1.000 21.65921 154 VAL H N 1
ATOM 10008 C CA . VAL H 1 154 ? 15.24224 -10.95211 -3.89133 1.000 22.35766 154 VAL H CA 1
ATOM 10009 C C . VAL H 1 154 ? 16.22531 -11.85988 -3.16350 1.000 30.74308 154 VAL H C 1
ATOM 10010 O O . VAL H 1 154 ? 17.29061 -12.18801 -3.71209 1.000 28.15867 154 VAL H O 1
ATOM 10014 N N . PRO H 1 155 ? 15.91652 -12.28937 -1.94298 1.000 28.10729 155 PRO H N 1
ATOM 10015 C CA . PRO H 1 155 ? 16.85597 -13.14788 -1.20816 1.000 29.53012 155 PRO H CA 1
ATOM 10016 C C . PRO H 1 155 ? 17.07399 -14.46096 -1.94796 1.000 27.92207 155 PRO H C 1
ATOM 10017 O O . PRO H 1 155 ? 16.11827 -15.12910 -2.36211 1.000 24.67317 155 PRO H O 1
ATOM 10021 N N . ALA H 1 156 ? 18.35203 -14.80907 -2.14920 1.000 30.09760 156 ALA H N 1
ATOM 10022 C CA . ALA H 1 156 ? 18.68474 -16.03152 -2.88411 1.000 31.62992 156 ALA H CA 1
ATOM 10023 C C . ALA H 1 156 ? 18.03786 -17.26714 -2.27177 1.000 34.03241 156 ALA H C 1
ATOM 10024 O O . ALA H 1 156 ? 17.75840 -18.23303 -2.99053 1.000 30.25694 156 ALA H O 1
ATOM 10026 N N . GLU H 1 157 ? 17.79314 -17.25949 -0.95241 1.000 29.05576 157 GLU H N 1
ATOM 10027 C CA . GLU H 1 157 ? 17.21836 -18.40165 -0.24543 1.000 30.19785 157 GLU H CA 1
ATOM 10028 C C . GLU H 1 157 ? 15.71075 -18.52493 -0.42501 1.000 28.54503 157 GLU H C 1
ATOM 10029 O O . GLU H 1 157 ? 15.14681 -19.58122 -0.10436 1.000 27.04825 157 GLU H O 1
ATOM 10035 N N . GLY H 1 158 ? 15.04071 -17.47720 -0.90322 1.000 26.41994 158 GLY H N 1
ATOM 10036 C CA . GLY H 1 158 ? 13.60039 -17.50239 -1.07109 1.000 23.71757 158 GLY H CA 1
ATOM 10037 C C . GLY H 1 158 ? 13.08391 -17.62891 -2.48683 1.000 25.73567 158 GLY H C 1
ATOM 10038 O O . GLY H 1 158 ? 11.87529 -17.46475 -2.69951 1.000 19.92085 158 GLY H O 1
ATOM 10039 N N . VAL H 1 159 ? 13.94574 -17.91656 -3.46979 1.000 23.64961 159 VAL H N 1
ATOM 10040 C CA . VAL H 1 159 ? 13.52169 -18.14875 -4.84217 1.000 22.74870 159 VAL H CA 1
ATOM 10041 C C . VAL H 1 159 ? 14.19299 -19.41723 -5.36233 1.000 26.82394 159 VAL H C 1
ATOM 10042 O O . VAL H 1 159 ? 15.27639 -19.79816 -4.90662 1.000 29.78997 159 VAL H O 1
ATOM 10046 N N . ALA H 1 160 ? 13.52798 -20.09230 -6.30320 1.000 25.36592 160 ALA H N 1
ATOM 10047 C CA . ALA H 1 160 ? 14.09907 -21.27913 -6.93200 1.000 28.42855 160 ALA H CA 1
ATOM 10048 C C . ALA H 1 160 ? 13.62961 -21.40518 -8.37851 1.000 28.96698 160 ALA H C 1
ATOM 10049 O O . ALA H 1 160 ? 12.59125 -20.86696 -8.77329 1.000 26.72264 160 ALA H O 1
ATOM 10051 N N . SER H 1 161 ? 14.40056 -22.15877 -9.15677 1.000 26.88455 161 SER H N 1
ATOM 10052 C CA . SER H 1 161 ? 13.98683 -22.55274 -10.49557 1.000 38.65985 161 SER H CA 1
ATOM 10053 C C . SER H 1 161 ? 14.58361 -23.92118 -10.80419 1.000 40.44835 161 SER H C 1
ATOM 10054 O O . SER H 1 161 ? 15.70205 -24.23181 -10.38379 1.000 41.40465 161 SER H O 1
ATOM 10057 N N . PHE H 1 162 ? 13.83481 -24.74449 -11.53800 1.000 44.27235 162 PHE H N 1
ATOM 10058 C CA . PHE H 1 162 ? 14.41397 -26.01754 -11.96533 1.000 50.57533 162 PHE H CA 1
ATOM 10059 C C . PHE H 1 162 ? 15.57181 -25.83909 -12.94395 1.000 51.09139 162 PHE H C 1
ATOM 10060 O O . PHE H 1 162 ? 16.30018 -26.80444 -13.19543 1.000 54.71649 162 PHE H O 1
ATOM 10068 N N . ASN H 1 163 ? 15.75799 -24.63641 -13.48739 1.000 46.30461 163 ASN H N 1
ATOM 10069 C CA . ASN H 1 163 ? 16.86102 -24.30590 -14.38784 1.000 44.47803 163 ASN H CA 1
ATOM 10070 C C . ASN H 1 163 ? 17.93677 -23.60651 -13.55990 1.000 41.02007 163 ASN H C 1
ATOM 10071 O O . ASN H 1 163 ? 17.87232 -22.39293 -13.34472 1.000 38.10733 163 ASN H O 1
ATOM 10076 N N . GLN H 1 164 ? 18.94600 -24.36724 -13.12121 1.000 36.11864 164 GLN H N 1
ATOM 10077 C CA . GLN H 1 164 ? 19.96126 -23.80273 -12.23233 1.000 43.00329 164 GLN H CA 1
ATOM 10078 C C . GLN H 1 164 ? 20.78560 -22.71870 -12.92016 1.000 36.91781 164 GLN H C 1
ATOM 10079 O O . GLN H 1 164 ? 21.16349 -21.72712 -12.28696 1.000 37.05824 164 GLN H O 1
ATOM 10085 N N . LYS H 1 165 ? 21.09214 -22.88469 -14.20878 1.000 38.87970 165 LYS H N 1
ATOM 10086 C CA . LYS H 1 165 ? 21.82238 -21.83025 -14.90718 1.000 36.94746 165 LYS H CA 1
ATOM 10087 C C . LYS H 1 165 ? 20.98894 -20.55234 -14.98609 1.000 34.22403 165 LYS H C 1
ATOM 10088 O O . LYS H 1 165 ? 21.52249 -19.44478 -14.85387 1.000 29.02420 165 LYS H O 1
ATOM 10094 N N . GLY H 1 166 ? 19.67120 -20.69053 -15.16371 1.000 34.08797 166 GLY H N 1
ATOM 10095 C CA . GLY H 1 166 ? 18.81208 -19.51679 -15.21466 1.000 29.43992 166 GLY H CA 1
ATOM 10096 C C . GLY H 1 166 ? 18.62600 -18.87728 -13.85301 1.000 30.14902 166 GLY H C 1
ATOM 10097 O O . GLY H 1 166 ? 18.60979 -17.64811 -13.72890 1.000 22.77342 166 GLY H O 1
ATOM 10098 N N . HIS H 1 167 ? 18.47670 -19.70612 -12.81513 1.000 30.64220 167 HIS H N 1
ATOM 10099 C CA . HIS H 1 167 ? 18.47750 -19.21872 -11.43954 1.000 29.73109 167 HIS H CA 1
ATOM 10100 C C . HIS H 1 167 ? 19.68215 -18.32331 -11.16708 1.000 26.65358 167 HIS H C 1
ATOM 10101 O O . HIS H 1 167 ? 19.54072 -17.20351 -10.66355 1.000 24.85886 167 HIS H O 1
ATOM 10108 N N . GLU H 1 168 ? 20.87992 -18.78725 -11.54369 1.000 30.40079 168 GLU H N 1
ATOM 10109 C CA . GLU H 1 168 ? 22.10262 -18.03115 -11.27788 1.000 32.13081 168 GLU H CA 1
ATOM 10110 C C . GLU H 1 168 ? 22.20034 -16.77144 -12.13729 1.000 28.92235 168 GLU H C 1
ATOM 10111 O O . GLU H 1 168 ? 22.60921 -15.71237 -11.64251 1.000 27.34810 168 GLU H O 1
ATOM 10117 N N . TRP H 1 169 ? 21.86261 -16.86823 -13.43050 1.000 24.82330 169 TRP H N 1
ATOM 10118 C CA . TRP H 1 169 ? 21.84776 -15.67333 -14.27398 1.000 25.99997 169 TRP H CA 1
ATOM 10119 C C . TRP H 1 169 ? 20.87595 -14.63808 -13.71772 1.000 23.91664 169 TRP H C 1
ATOM 10120 O O . TRP H 1 169 ? 21.18988 -13.44222 -13.67056 1.000 25.53286 169 TRP H O 1
ATOM 10131 N N . ALA H 1 170 ? 19.69805 -15.08520 -13.27324 1.000 20.42978 170 ALA H N 1
ATOM 10132 C CA . ALA H 1 170 ? 18.66255 -14.15782 -12.81319 1.000 23.98539 170 ALA H CA 1
ATOM 10133 C C . ALA H 1 170 ? 19.09042 -13.40789 -11.55822 1.000 23.67156 170 ALA H C 1
ATOM 10134 O O . ALA H 1 170 ? 18.90121 -12.18897 -11.45946 1.000 26.46105 170 ALA H O 1
ATOM 10136 N N . LEU H 1 171 ? 19.67039 -14.11616 -10.57935 1.000 25.24765 171 LEU H N 1
ATOM 10137 C CA . LEU H 1 171 ? 20.13142 -13.44387 -9.36256 1.000 21.52542 171 LEU H CA 1
ATOM 10138 C C . LEU H 1 171 ? 21.18293 -12.37884 -9.67385 1.000 23.49386 171 LEU H C 1
ATOM 10139 O O . LEU H 1 171 ? 21.17374 -11.29237 -9.07730 1.000 24.73669 171 LEU H O 1
ATOM 10144 N N . ALA H 1 172 ? 22.10706 -12.67028 -10.59560 1.000 21.36691 172 ALA H N 1
ATOM 10145 C CA . ALA H 1 172 ? 23.05979 -11.64289 -11.01374 1.000 25.32191 172 ALA H CA 1
ATOM 10146 C C . ALA H 1 172 ? 22.37143 -10.50760 -11.76022 1.000 24.55523 172 ALA H C 1
ATOM 10147 O O . ALA H 1 172 ? 22.77820 -9.34780 -11.62434 1.000 25.46927 172 ALA H O 1
ATOM 10149 N N . HIS H 1 173 ? 21.33967 -10.82218 -12.54822 1.000 23.88783 173 HIS H N 1
ATOM 10150 C CA . HIS H 1 173 ? 20.56661 -9.78346 -13.23246 1.000 24.36800 173 HIS H CA 1
ATOM 10151 C C . HIS H 1 173 ? 19.91851 -8.83414 -12.22407 1.000 21.13762 173 HIS H C 1
ATOM 10152 O O . HIS H 1 173 ? 20.00909 -7.60620 -12.36261 1.000 23.41747 173 HIS H O 1
ATOM 10159 N N . PHE H 1 174 ? 19.29729 -9.39339 -11.17539 1.000 21.40807 174 PHE H N 1
ATOM 10160 C CA . PHE H 1 174 ? 18.65387 -8.57739 -10.14102 1.000 24.17461 174 PHE H CA 1
ATOM 10161 C C . PHE H 1 174 ? 19.63524 -7.59083 -9.52626 1.000 23.92953 174 PHE H C 1
ATOM 10162 O O . PHE H 1 174 ? 19.32908 -6.40769 -9.36952 1.000 21.44586 174 PHE H O 1
ATOM 10170 N N . LYS H 1 175 ? 20.83287 -8.05997 -9.19786 1.000 24.29524 175 LYS H N 1
ATOM 10171 C CA . LYS H 1 175 ? 21.78996 -7.22100 -8.49249 1.000 26.33763 175 LYS H CA 1
ATOM 10172 C C . LYS H 1 175 ? 22.45975 -6.21651 -9.41755 1.000 27.82649 175 LYS H C 1
ATOM 10173 O O . LYS H 1 175 ? 22.59676 -5.04210 -9.05755 1.000 30.68936 175 LYS H O 1
ATOM 10179 N N . ASN H 1 176 ? 22.86503 -6.65363 -10.61330 1.000 27.86527 176 ASN H N 1
ATOM 10180 C CA . ASN H 1 176 ? 23.66538 -5.82359 -11.50623 1.000 25.99567 176 ASN H CA 1
ATOM 10181 C C . ASN H 1 176 ? 22.83978 -4.96712 -12.46070 1.000 26.09424 176 ASN H C 1
ATOM 10182 O O . ASN H 1 176 ? 23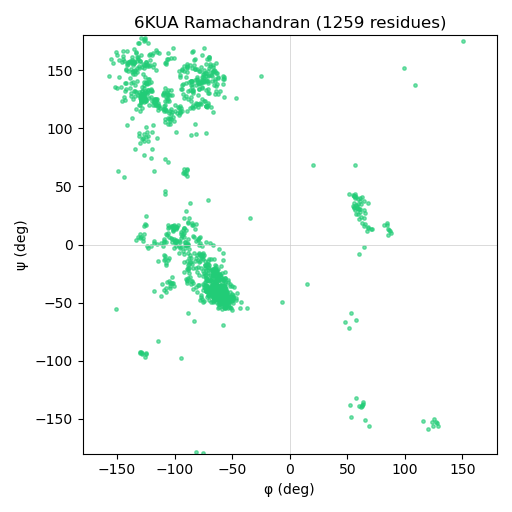.27757 -3.86523 -12.82476 1.000 28.88608 176 ASN H O 1
ATOM 10187 N N . SER H 1 177 ? 21.65100 -5.40440 -12.86467 1.000 25.35126 177 SER H N 1
ATOM 10188 C CA . SER H 1 177 ? 20.85049 -4.54908 -13.73583 1.000 22.25314 177 SER H CA 1
ATOM 10189 C C . SER H 1 177 ? 19.70681 -3.84352 -13.01063 1.000 27.56581 177 SER H C 1
ATOM 10190 O O . SER H 1 177 ? 19.38319 -2.70899 -13.35908 1.000 23.90665 177 SER H O 1
ATOM 10193 N N . LEU H 1 178 ? 19.10656 -4.46023 -11.99613 1.000 21.15967 178 LEU H N 1
ATOM 10194 C CA . LEU H 1 178 ? 17.93188 -3.89491 -11.34418 1.000 25.56762 178 LEU H CA 1
ATOM 10195 C C . LEU H 1 178 ? 18.23170 -3.27615 -9.98082 1.000 24.18762 178 LEU H C 1
ATOM 10196 O O . LEU H 1 178 ? 17.29305 -2.90012 -9.27370 1.000 26.99518 178 LEU H O 1
ATOM 10201 N N . GLY H 1 179 ? 19.50436 -3.18998 -9.58280 1.000 27.36715 179 GLY H N 1
ATOM 10202 C CA . GLY H 1 179 ? 19.84997 -2.55728 -8.31610 1.000 28.01406 179 GLY H CA 1
ATOM 10203 C C . GLY H 1 179 ? 19.25134 -3.23148 -7.09986 1.000 26.24739 179 GLY H C 1
ATOM 10204 O O . GLY H 1 179 ? 18.97672 -2.56733 -6.09622 1.000 28.71284 179 GLY H O 1
ATOM 10205 N N . ALA H 1 180 ? 19.04220 -4.53639 -7.15778 1.000 26.51083 180 ALA H N 1
ATOM 10206 C CA . ALA H 1 180 ? 18.38029 -5.20017 -6.05145 1.000 29.05618 180 ALA H CA 1
ATOM 10207 C C . ALA H 1 180 ? 19.37772 -5.54271 -4.94592 1.000 32.22006 180 ALA H C 1
ATOM 10208 O O . ALA H 1 180 ? 20.60155 -5.50386 -5.12448 1.000 31.42654 180 ALA H O 1
ATOM 10210 N N . GLU H 1 181 ? 18.83599 -5.88619 -3.78426 1.000 33.34301 181 GLU H N 1
ATOM 10211 C CA . GLU H 1 181 ? 19.58907 -6.59889 -2.76189 1.000 38.37608 181 GLU H CA 1
ATOM 10212 C C . GLU H 1 181 ? 19.30022 -8.08828 -2.92754 1.000 38.12500 181 GLU H C 1
ATOM 10213 O O . GLU H 1 181 ? 18.13932 -8.51749 -2.85111 1.000 33.14968 181 GLU H O 1
ATOM 10219 N N . VAL H 1 182 ? 20.34748 -8.86161 -3.19295 1.000 41.46107 182 VAL H N 1
ATOM 10220 C CA . VAL H 1 182 ? 20.26575 -10.31274 -3.32830 1.000 42.30982 182 VAL H CA 1
ATOM 10221 C C . VAL H 1 182 ? 21.17571 -10.87409 -2.24093 1.000 48.37443 182 VAL H C 1
ATOM 10222 O O . VAL H 1 182 ? 22.39904 -10.93839 -2.41535 1.000 51.20685 182 VAL H O 1
ATOM 10226 N N . GLU H 1 183 ? 20.59561 -11.25408 -1.10194 1.000 52.47419 183 GLU H N 1
ATOM 10227 C CA . GLU H 1 183 ? 21.39405 -11.64293 0.05688 1.000 54.11096 183 GLU H CA 1
ATOM 10228 C C . GLU H 1 183 ? 21.89003 -13.07620 -0.09006 1.000 57.28841 183 GLU H C 1
ATOM 10229 O O . GLU H 1 183 ? 21.09318 -13.99545 -0.31678 1.000 52.89218 183 GLU H O 1
ATOM 10235 N N . GLN H 1 184 ? 23.20503 -13.25330 0.08344 1.000 59.55907 184 GLN H N 1
ATOM 10236 C CA . GLN H 1 184 ? 23.96048 -14.47092 -0.25126 1.000 56.81220 184 GLN H CA 1
ATOM 10237 C C . GLN H 1 184 ? 23.37003 -15.24107 -1.43671 1.000 61.57626 184 GLN H C 1
ATOM 10238 O O . GLN H 1 184 ? 24.09718 -15.80965 -2.25775 1.000 67.69802 184 GLN H O 1
#

Sequence (1275 aa):
MTHRALLVVDYSYDFIADDGLLTCGKPGQNIEDFIVSRINDFNYYQDHIFFLMDLHSGRELYGKVGKLYETIKAQPNVHFIDKTRYDSFFGTPLDSLLRERSINQVEIVGVCTDICVLHTAISAYNLGYKISVPAEGVASFNQKGHEWALAHFKNSLGAEVEQMTHRALLVVDYSYDFIPGQNIEDFIVSRINDFNYYQDHIFFLMDLNIVDTSGRELYGKVGKLYETIKAQPNVHFIDKTRYDSFFGTPLDSLLRERSINQVEIVGVCTDICVLHTAISAYNLGYKISVPAEGVASFNQKGHEWALAHFKNSLGAEVEQHVMTHRALLVVDYSYDFIADDGLLTPGQNIEDFIVSRINDFNYYQDHIFFLMDLHELYGKVGKLYETIKAQPNVHFIDKTRYDSFFGTPLDSLLRERSINQVEIVGVCTDICVLHTAISAYNLGYKISVPAEGVASFNQKGHEWALAHFKNSLGAEVEMTHRALLVVDYSYDFIADDCGKPGQNIEDFIVSRINDFNYYQDHIFFLMDLHELYGKVGKLYETIKAQPNVHFIDKTRYDSFFGTPLDSLLRERSINQVEIVGVCTDICVLHTAISAYNLGYKISVPAEGVASFNQKGHEWALAHFKNSLGAEVMTHRALLVVDYSYDFIAPGQNIEDFIVSRINDFNYYQDHIFFLMDLHNIVDTSGRELYGKVGKLYETIKAQPNVHFIDKTRYDSFFGTPLDSLLRERSINQVEIVGVCTDICVLHTAISAYNLGYKISVPAEGVASFNQKGHEWALAHFKNSLGAEVEQHVMTHRALLVVDYSYDFIADDTCGKPGQNIEDFIVSRINDFNYYQDHIFFLMDLHSGRELYGKVGKLYETIKAQPNVHFIDKTRYDSFFGTPLDSLLRERSINQVEIVGVCTDICVLHTAISAYNLGYKISVPAEGVASFNQKGHEWALAHFKNSLGAEVEQMTHRALLVVDYSYDFIADTCGKPGQNIEDFIVSRINDFNYYQDHIFFLMDLHELYGKVGKLYETIKAQPNVHFIDKTRYDSFFGTPLDSLLRERSINQVEIVGVCTDICVLHTAISAYNLGYKISVPAEGVASFNQKGHEWALAHFKNSLGAEVEQHVMTHRALLVVDYSYDFIADDGLLTCGKPGQNIEDFIVSRINDFNYYQDHIFFLMDLHTSGRELYGKVGKLYETIKAQPNVHFIDKTRYDSFFGTPLDSLLRERSINQVEIVGVCTDICVLHTAISAYNLGYKISVPAEGVASFNQKGHEWALAHFKNSLGAEVEQ